Protein AF-0000000065974212 (afdb_homodimer)

Foldseek 3Di:
DPDPPPDLLVLQQAFLFFEEEEAAPQLVPDDLVLNLLLLSLGLEYEYELVHDDLVRVVVVLVSNVVSCVVPVAFYAYEYEYPADFWWWAAEDKAKAAAFDKAKEFCDRYDDRRHTHTVDQLVLVWDDAQWWKAWPLRQWIWGWHDGDSTMTMTGTRHIDIDHGGTTIDTAQTDGPDAPPDPVRLVSCLSNLVVLLSHAEYEHPPDQALVNVVVVVVSCVVSPHPHFYEYEQQHNSCLVCLLRVLVSHQEYEDDLSRNCRHPNPVCSVVSVVSNLQSNLQALHAYEYEDDLQVVLLEPLDGDPVSLVSLQVSVLQVHLYYYYYCNQHRGNHNSSVSVSSSVSSSPHHHDHDHHYDDDDDLLVVLLVQLVVCVVQVAEEEEEEAQCVSVSSNLSRPRSAAYEYEYCDSSSQNNCSSGGRYRYGHDRDDDRVRRQVVRCVVPVDPQYWYFHADDPRDTDIDGDD/DPPPPCPLLVLVQAFLFFEEEEAAPQLVPDDLVLNLLLLSLGLEYEYELVHDDLVRVVVVLVSNVVSCVVVVAFYAYEYEYPADFWWWAAEDKAKAAAFDKAKEFCDRYDDRRHTHTVDQLVLVWDDAQWWKAWPLRQWIWHWHDGDSTMTMTGTRHIDIDHGGTTIDTAQTAGPDAPPDPSRLVSCLSNLVVLLSHAEYEHPPDQALVNVVVVVVSCVVSPHPHFYEYEQQHNSCLVCLLRVLVSHQEYEDDLSRNCRHPNPVCSVVSVVSNLQSNLQALHAYEYEDDLQVVLLEPLDGDPVSLVSLQVSVLQPHLYYYYYCNQHRGNHNSSVSVSSSVSSSPHHHDHDHHYDDDDDLLVVLLVQLVVCVVQVAEEEEEEAQCVSVSSNL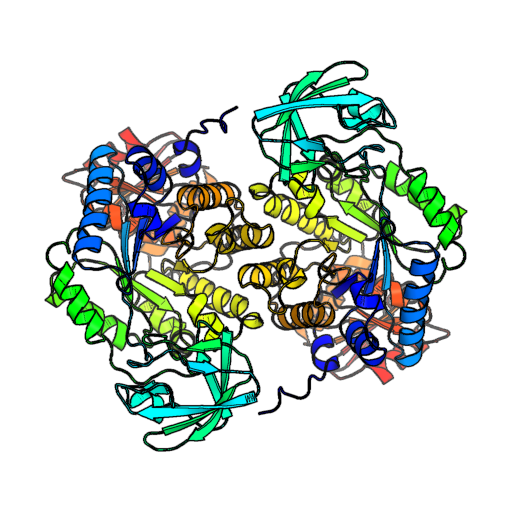SRPRSAAYEYEYCDSSSQNNCSSGGRYRYGHDRDDDRVRRQVVRCVVPVDPQYWYFHADDPRDTDIDGDD

Secondary structure (DSSP, 8-state):
-------HHHHHTT-SSEEEEEESHHHHTS-HHHHHHHHHT-SEEEEETTT--HHHHHHHHHHHHHHHHHHT---EEEEE---S--B--B---EEE-TT-EEEEES-SB-SSSSEE---HHHHHH--TT-EEEETTTTEEEEEEEE-SSEEEEEESS-EEE-TT-BEEETT------SS-HHHHHHHHHHGGGGGG--EEEEPS--SHHHHHHHHHHHHHTT---EEEEEE-SHHHHHTHHHHHHT-SEEEEEHHHHHHHH-TTTHHHHHHHHHHHHHHTT--EEEESSSSGGGGT-SS--HHHHHHHHHHHHTT-SEEEE-HHHHT-S-HHHHHHHHHHHHHTPPP----PPP--SHHHHHHHHHHHHHHHHTPEEEEE-SSSHHHHHHHHT--SS-EEEEES-HHHHHHHTTSTTEEEEE---SSHHHHHHHHHHHH-PSSEEEEEEEETTEEEEEEE-/-------HHHHHTT-SSEEEEEESHHHHTS-HHHHHHHHHT-SEEEEETTT--HHHHHHHHHHHHHHHHHHT---EEEEE---S--B--B---EEE-TT-EEEEES-SB-SSSSEE---HHHHHH--TT-EEEETTTTEEEEEEEE-SSEEEEEESS-EEE-TT-BEEETT------SS-HHHHHHHHHHGGGGGG--EEEEPS--SHHHHHHHHHHHHHTT---EEEEEE-SHHHHHTHHHHHHT-SEEEEEHHHHHHHH-TTTHHHHHHHHHHHHHHTT--EEEESSSSGGGGT-SS--HHHHHHHHHHHHTT-SEEEE-HHHHT-S-HHHHHHHHHHHHHTPPP----PPP--SHHHHHHHHHHHHHHHHTPEEEEE-SSSHHHHHHHTT--SS-EEEEES-HHHHHHHTTSTTEEEEE---SSHHHHHHHHHHHH-PSSEEEEEEEETTEEEEEEE-

Radius of gyration: 29.92 Å; Cα contacts (8 Å, |Δi|>4): 2178; chains: 2; bounding box: 66×83×81 Å

InterPro domains:
  IPR001697 Pyruvate kinase [PR01050] (73-89)
  IPR001697 Pyruvate kinase [PR01050] (197-211)
  IPR001697 Pyruvate kinase [PR01050] (227-253)
  IPR001697 Pyruvate kinase [PR01050] (254-278)
  IPR001697 Pyruvate kinase [PR01050] (279-303)
  IPR001697 Pyruvate kinase [PR01050] (304-322)
  IPR001697 Pyruvate kinase [PR01050] (323-339)
  IPR001697 Pyruvate kinase [PTHR11817] (14-436)
  IPR001697 Pyruvate kinase [TIGR01064] (17-430)
  IPR011037 Pyruvate kinase-like, insert domain superfamily [SSF50800] (84-175)
  IPR015793 Pyruvate kinase, barrel [PF00224] (17-335)
  IPR015795 Pyruvate kinase, C-terminal [PF02887] (363-436)
  IPR015806 Pyruvate kinase, insert domain superfamily [G3DSA:2.40.33.10] (84-177)
  IPR015813 Pyruvate/Phosphoenolpyruvate kinase-like domain superfamily [SSF51621] (14-350)
  IPR036918 Pyruvate kinase, C-terminal domain superfamily [G3DSA:3.40.1380.20] (346-460)
  IPR036918 Pyruvate kinase, C-terminal domain superfamily [SSF52935] (334-438)
  IPR040442 Pyruvate kinase-like domain superfamily [G3DSA:3.20.20.60] (17-340)

Sequence (922 aa):
MSAPRGDHAILRARNLTKRVATLGPSTDVLRPDELIKFLDLVDGVRINLAHASPNEVKFRIEAVRSYEKAKNRPLAVIVDLKGPSIRVGSTSPINVQEGEVVKFKLSDKSDGTYIPVPNKAFFSAVEQNDVILMLDGRLRLKVTNTGSDWIEAVAESSGVITGGKAIVVEGKDYDISTPAEEDVEALKAISPIRDNIDYVAISLAKSCKDVDSVRSLLTELGFQSQVAVKIETKGAVNNLEELVQCSDYVVVARGDLGLHYGLDALPIVQRRIVHTSLKYGKPIAVATQLLDSMQSSPIPTRAEINDVFTTASMGVDSLWLTNETASGKYPLAAVSWLSRILMNVEYQIPQSPLLQNSRDRFAKGLVELAQDLGANILVFSMSGTLARRIAKFRPRGVVYVGTPNVRVARSLSIVWALEPLYIPAENYEEGLEKLISLKGTTPFVATYGIRGGVHSVKVKLMSAPRGDHAILRARNLTKRVATLGPSTDVLRPDELIKFLDLVDGVRINLAHASPNEVKFRIEAVRSYEKAKNRPLAVIVDLKGPSIRVGSTSPINVQEGEVVKFKLSDKSDGTYIPVPNKAFFSAVEQNDVILMLDGRLRLKVTNTGSDWIEAVAESSGVITGGKAIVVEGKDYDISTPAEEDVEALKAISPIRDNIDYVAISLAKSCKDVDSVRSLLTELGFQSQVAVKIETKGAVNNLEELVQCSDYVVVARGDLGLHYGLDALPIVQRRIVHTSLKYGKPIAVATQLLDSMQSSPIPTRAEINDVFTTASMGVDSLWLTNETASGKYPLAAVSWLSRILMNVEYQIPQSPLLQNSRDRFAKGLVELAQDLGANILVFSMSGTLARRIAKFRPRGVVYVGTPNVRVARSLSIVWALEPLYIPAENYEEGLEKLISLKGTTPFVATYGIRGGVHSVKVKL

Solvent-accessible surface area (backbone atoms only — not comparable to full-atom values): 46211 Å² total; per-residue (Å²): 134,74,72,79,85,66,58,58,67,65,55,53,76,68,40,42,50,22,38,29,38,20,56,33,71,44,49,69,71,43,52,72,70,52,43,52,55,44,57,62,56,40,24,25,38,32,37,49,53,75,79,43,54,62,67,54,48,50,53,54,48,50,53,50,51,52,48,26,68,75,67,72,46,58,51,21,31,30,41,33,46,61,40,63,70,52,39,33,21,48,38,51,72,30,82,43,46,56,70,36,78,47,42,38,33,68,26,56,56,34,88,35,84,41,47,17,29,67,49,69,44,56,42,71,62,58,50,70,72,36,40,37,32,25,74,91,52,58,25,35,27,39,27,66,43,72,45,87,54,34,38,34,24,34,22,74,31,50,47,74,46,49,49,63,40,55,58,42,49,52,62,57,71,70,82,61,66,57,67,21,70,69,45,52,52,52,50,60,63,43,38,90,54,28,90,72,36,37,30,39,32,42,35,74,38,52,42,50,67,34,50,50,42,43,52,51,51,36,50,74,60,65,38,79,44,46,44,27,39,29,45,33,42,56,53,16,61,74,37,36,71,59,38,47,69,69,33,67,25,39,30,42,33,45,66,51,33,30,58,45,60,33,63,55,43,34,55,57,54,50,50,50,52,52,47,54,25,32,32,71,46,36,49,32,32,46,30,47,59,50,52,53,61,16,29,82,29,79,62,68,51,68,22,23,45,39,28,48,34,56,54,47,13,49,61,37,11,23,42,38,44,38,60,25,23,16,67,11,76,27,34,61,48,46,44,50,49,52,38,51,29,50,62,54,50,68,75,56,66,86,56,71,40,68,78,83,49,68,68,46,51,51,30,46,50,52,43,52,50,22,59,76,64,68,22,36,40,36,35,28,29,76,77,37,62,63,56,50,53,35,32,43,63,59,50,94,49,55,30,41,32,28,16,56,36,60,69,45,22,13,57,37,19,46,35,36,22,39,46,42,35,74,37,82,50,94,44,65,68,58,27,37,51,51,41,41,72,74,67,60,58,75,29,30,35,35,32,60,49,70,56,94,90,38,74,50,77,48,76,44,116,128,75,69,75,87,73,56,54,66,66,54,52,76,68,43,41,50,21,37,30,38,21,56,33,70,44,50,68,69,45,51,72,70,51,43,52,54,45,57,63,56,39,22,25,37,33,36,51,54,76,79,44,52,62,67,55,48,52,52,53,50,49,53,51,52,52,47,25,66,74,67,72,46,57,52,23,32,30,42,32,46,64,39,65,71,52,41,32,22,46,40,49,72,31,81,43,46,56,70,37,77,46,41,38,35,67,26,57,57,33,89,36,84,41,47,17,29,66,48,69,44,56,42,71,59,59,50,70,72,34,42,38,31,26,75,92,52,58,25,35,28,41,26,69,42,73,46,87,55,34,37,34,23,34,22,73,29,50,47,74,46,47,49,63,42,55,58,42,50,51,63,57,71,72,81,60,65,57,67,21,71,68,46,52,53,52,50,59,63,44,38,89,53,29,90,70,37,36,31,38,33,42,36,74,40,51,43,49,65,36,50,49,42,44,51,50,51,36,50,74,60,65,38,81,44,45,44,28,38,31,44,34,42,56,52,17,61,74,37,35,71,59,38,48,69,69,34,67,25,38,30,41,33,46,67,51,33,30,57,45,59,34,63,55,43,35,56,56,53,52,49,50,53,51,46,53,26,31,35,71,46,37,50,32,30,47,30,48,58,50,52,54,61,16,30,83,31,79,62,68,51,69,21,23,44,39,28,48,34,55,54,46,14,50,61,37,11,24,41,37,43,39,60,26,21,17,66,12,76,26,34,62,47,47,44,49,48,52,37,51,30,49,63,55,50,68,75,57,64,84,55,70,41,68,78,83,50,69,68,45,51,50,31,45,50,52,45,52,50,22,60,77,64,66,22,36,38,36,36,30,29,77,77,38,60,63,56,51,53,36,32,41,65,58,51,93,49,55,29,40,31,29,15,55,36,60,68,45,20,13,55,37,20,45,35,37,21,39,48,42,35,76,37,82,50,93,46,65,67,58,28,36,52,52,41,41,73,74,66,60,57,75,28,29,36,34,32,59,49,69,57,94,91,38,74,49,76,48,77,45,116

Structure (mmCIF, N/CA/C/O backbone):
data_AF-0000000065974212-model_v1
#
loop_
_entity.id
_entity.type
_entity.pdbx_description
1 polymer 'Pyruvate kinase'
#
loop_
_atom_site.group_PDB
_atom_site.id
_atom_site.type_symbol
_atom_site.label_atom_id
_atom_site.label_alt_id
_atom_site.label_comp_id
_atom_site.label_asym_id
_atom_site.label_entity_id
_atom_site.label_seq_id
_atom_site.pdbx_PDB_ins_code
_atom_site.Cartn_x
_atom_site.Cartn_y
_atom_site.Cartn_z
_atom_site.occupancy
_atom_site.B_iso_or_equiv
_atom_site.auth_seq_id
_atom_site.auth_comp_id
_atom_site.auth_asym_id
_atom_site.auth_atom_id
_atom_site.pdbx_PDB_model_num
ATOM 1 N N . MET A 1 1 ? 27.828 8.578 -14.766 1 18.97 1 MET A N 1
ATOM 2 C CA . MET A 1 1 ? 28.25 7.953 -13.516 1 18.97 1 MET A CA 1
ATOM 3 C C . MET A 1 1 ? 27.312 6.801 -13.141 1 18.97 1 MET A C 1
ATOM 5 O O . MET A 1 1 ? 26.109 6.992 -13 1 18.97 1 MET A O 1
ATOM 9 N N . SER A 1 2 ? 27.578 5.648 -13.594 1 21.16 2 SER A N 1
ATOM 10 C CA . SER A 1 2 ? 26.906 4.359 -13.68 1 21.16 2 SER A CA 1
ATOM 11 C C . SER A 1 2 ? 26.312 3.961 -12.336 1 21.16 2 SER A C 1
ATOM 13 O O . SER A 1 2 ? 26.875 4.277 -11.281 1 21.16 2 SER A O 1
ATOM 15 N N . ALA A 1 3 ? 25.047 3.92 -12.141 1 29.45 3 ALA A N 1
ATOM 16 C CA . ALA A 1 3 ? 24.359 3.338 -10.984 1 29.45 3 ALA A CA 1
ATOM 17 C C . ALA A 1 3 ? 25.266 2.34 -10.266 1 29.45 3 ALA A C 1
ATOM 19 O O . ALA A 1 3 ? 25.891 1.484 -10.906 1 29.45 3 ALA A O 1
ATOM 20 N N . PRO A 1 4 ? 25.781 2.734 -9.094 1 30.22 4 PRO A N 1
ATOM 21 C CA . PRO A 1 4 ? 26.719 1.781 -8.5 1 30.22 4 PRO A CA 1
ATOM 22 C C . PRO A 1 4 ? 26.406 0.333 -8.859 1 30.22 4 PRO A C 1
ATOM 24 O O . PRO A 1 4 ? 25.234 -0.009 -9.078 1 30.22 4 PRO A O 1
ATOM 27 N N . ARG A 1 5 ? 27.156 -0.392 -9.562 1 32.81 5 ARG A N 1
ATOM 28 C CA . ARG A 1 5 ? 27.297 -1.816 -9.852 1 32.81 5 ARG A CA 1
ATOM 29 C C . ARG A 1 5 ? 26.953 -2.658 -8.633 1 32.81 5 ARG A C 1
ATOM 31 O O . ARG A 1 5 ? 27.828 -3.037 -7.859 1 32.81 5 ARG A O 1
ATOM 38 N N . GLY A 1 6 ? 25.953 -2.232 -7.727 1 35.97 6 GLY A N 1
ATOM 39 C CA . GLY A 1 6 ? 25.656 -2.955 -6.5 1 35.97 6 GLY A CA 1
ATOM 40 C C . GLY A 1 6 ? 25.422 -4.438 -6.723 1 35.97 6 GLY A C 1
ATOM 41 O O . GLY A 1 6 ? 24.875 -4.836 -7.754 1 35.97 6 GLY A O 1
ATOM 42 N N . ASP A 1 7 ? 26.234 -5.336 -6.191 1 39.09 7 ASP A N 1
ATOM 43 C CA . ASP A 1 7 ? 26.219 -6.793 -6.234 1 39.09 7 ASP A CA 1
ATOM 44 C C . ASP A 1 7 ? 24.781 -7.332 -6.133 1 39.09 7 ASP A C 1
ATOM 46 O O . ASP A 1 7 ? 24.125 -7.156 -5.109 1 39.09 7 ASP A O 1
ATOM 50 N N . HIS A 1 8 ? 24.188 -7.438 -7.219 1 44.78 8 HIS A N 1
ATOM 51 C CA . HIS A 1 8 ? 22.891 -8.086 -7.359 1 44.78 8 HIS A CA 1
ATOM 52 C C . HIS A 1 8 ? 22.75 -9.242 -6.375 1 44.78 8 HIS A C 1
ATOM 54 O O . HIS A 1 8 ? 21.641 -9.531 -5.91 1 44.78 8 HIS A O 1
ATOM 60 N N . ALA A 1 9 ? 23.938 -9.961 -6.211 1 44.06 9 ALA A N 1
ATOM 61 C CA . ALA A 1 9 ? 23.906 -11.094 -5.285 1 44.06 9 ALA A CA 1
ATOM 62 C C . ALA A 1 9 ? 23.562 -10.633 -3.871 1 44.06 9 ALA A C 1
ATOM 64 O O . ALA A 1 9 ? 22.922 -11.352 -3.115 1 44.06 9 ALA A O 1
ATOM 65 N N . ILE A 1 10 ? 24.062 -9.469 -3.531 1 43.34 10 ILE A N 1
ATOM 66 C CA . ILE A 1 10 ? 23.828 -8.938 -2.195 1 43.34 10 ILE A CA 1
ATOM 67 C C . ILE A 1 10 ? 22.344 -8.617 -2.025 1 43.34 10 ILE A C 1
ATOM 69 O O . ILE A 1 10 ? 21.766 -8.883 -0.969 1 43.34 10 ILE A O 1
ATOM 73 N N . LEU A 1 11 ? 21.734 -8.141 -3.125 1 45.69 11 LEU A N 1
ATOM 74 C CA . LEU A 1 11 ? 20.312 -7.777 -3.059 1 45.69 11 LEU A CA 1
ATOM 75 C C . LEU A 1 11 ? 19.453 -9.016 -2.83 1 45.69 11 LEU A C 1
ATOM 77 O O . LEU A 1 11 ? 18.359 -8.906 -2.281 1 45.69 11 LEU A O 1
ATOM 81 N N . ARG A 1 12 ? 19.938 -10.219 -3.234 1 47.72 12 ARG A N 1
ATOM 82 C CA . ARG A 1 12 ? 19.141 -11.445 -3.156 1 47.72 12 ARG A CA 1
ATOM 83 C C . ARG A 1 12 ? 19.203 -12.047 -1.757 1 47.72 12 ARG A C 1
ATOM 85 O O . ARG A 1 12 ? 18.219 -12.617 -1.279 1 47.72 12 ARG A O 1
ATOM 92 N N . ALA A 1 13 ? 20.484 -11.992 -1.069 1 49.81 13 ALA A N 1
ATOM 93 C CA . ALA A 1 13 ? 20.797 -12.867 0.056 1 49.81 13 ALA A CA 1
ATOM 94 C C . ALA A 1 13 ? 19.875 -12.602 1.24 1 49.81 13 ALA A C 1
ATOM 96 O O . ALA A 1 13 ? 19.719 -13.453 2.121 1 49.81 13 ALA A O 1
ATOM 97 N N . ARG A 1 14 ? 18.891 -11.648 1.073 1 64.31 14 ARG A N 1
ATOM 98 C CA . ARG A 1 14 ? 18.266 -11.406 2.369 1 64.31 14 ARG A CA 1
ATOM 99 C C . ARG A 1 14 ? 16.75 -11.273 2.23 1 64.31 14 ARG A C 1
ATOM 101 O O . ARG A 1 14 ? 16.047 -11.039 3.217 1 64.31 14 ARG A O 1
ATOM 108 N N . ASN A 1 15 ? 16.203 -11.859 1.009 1 85.12 15 ASN A N 1
ATOM 109 C CA . ASN A 1 15 ? 14.766 -11.656 0.917 1 85.12 15 ASN A CA 1
ATOM 110 C C . ASN A 1 15 ? 13.992 -12.898 1.354 1 85.12 15 ASN A C 1
ATOM 112 O O . ASN A 1 15 ? 14.125 -13.961 0.745 1 85.12 15 ASN A O 1
ATOM 116 N N . LEU A 1 16 ? 13.273 -12.805 2.35 1 95.19 16 LEU A N 1
ATOM 117 C CA . LEU A 1 16 ? 12.453 -13.906 2.822 1 95.19 16 LEU A CA 1
ATOM 118 C C . LEU A 1 16 ? 11.266 -14.141 1.893 1 95.19 16 LEU A C 1
ATOM 120 O O . LEU A 1 16 ? 10.969 -15.281 1.528 1 95.19 16 LEU A O 1
ATOM 124 N N . THR A 1 17 ? 10.586 -13.062 1.453 1 98 17 THR A N 1
ATOM 125 C CA . THR A 1 17 ? 9.586 -13.141 0.395 1 98 17 THR A CA 1
ATOM 126 C C . THR A 1 17 ? 10.25 -13.289 -0.969 1 98 17 THR A C 1
ATOM 128 O O . THR A 1 17 ? 11.211 -12.586 -1.276 1 98 17 THR A O 1
ATOM 131 N N . LYS A 1 18 ? 9.781 -14.195 -1.736 1 98.44 18 LYS A N 1
ATOM 132 C CA . LYS A 1 18 ? 10.445 -14.539 -2.992 1 98.44 18 LYS A CA 1
ATOM 133 C C . LYS A 1 18 ? 9.891 -13.711 -4.148 1 98.44 18 LYS A C 1
ATOM 135 O O . LYS A 1 18 ? 8.797 -13.156 -4.055 1 98.44 18 LYS A O 1
ATOM 140 N N . ARG A 1 19 ? 10.734 -13.586 -5.211 1 98.25 19 ARG A N 1
ATOM 141 C CA . ARG A 1 19 ? 10.414 -12.773 -6.379 1 98.25 19 ARG A CA 1
ATOM 142 C C . ARG A 1 19 ? 10.109 -13.641 -7.59 1 98.25 19 ARG A C 1
ATOM 144 O O . ARG A 1 19 ? 10.953 -14.438 -8.016 1 98.25 19 ARG A O 1
ATOM 151 N N . VAL A 1 20 ? 8.898 -13.438 -8.164 1 98.88 20 VAL A N 1
ATOM 152 C CA . VAL A 1 20 ? 8.516 -14.117 -9.398 1 98.88 20 VAL A CA 1
ATOM 153 C C . VAL A 1 20 ? 8.219 -13.086 -10.484 1 98.88 20 VAL A C 1
ATOM 155 O O . VAL A 1 20 ? 7.551 -12.086 -10.234 1 98.88 20 VAL A O 1
ATOM 158 N N . ALA A 1 21 ? 8.805 -13.305 -11.703 1 98.81 21 ALA A N 1
ATOM 159 C CA . ALA A 1 21 ? 8.562 -12.398 -12.828 1 98.81 21 ALA A CA 1
ATOM 160 C C . ALA A 1 21 ? 8.008 -13.156 -14.031 1 98.81 21 ALA A C 1
ATOM 162 O O . ALA A 1 21 ? 8.32 -14.328 -14.227 1 98.81 21 ALA A O 1
ATOM 163 N N . THR A 1 22 ? 7.223 -12.5 -14.82 1 98.81 22 THR A N 1
ATOM 164 C CA . THR A 1 22 ? 6.617 -13.125 -15.992 1 98.81 22 THR A CA 1
ATOM 165 C C . THR A 1 22 ? 7.473 -12.883 -17.234 1 98.81 22 THR A C 1
ATOM 167 O O . THR A 1 22 ? 7.852 -11.75 -17.516 1 98.81 22 THR A O 1
ATOM 170 N N . LEU A 1 23 ? 7.816 -13.945 -17.906 1 98.81 23 LEU A N 1
ATOM 171 C CA . LEU A 1 23 ? 8.516 -13.852 -19.172 1 98.81 23 LEU A CA 1
ATOM 172 C C . LEU A 1 23 ? 7.539 -13.609 -20.312 1 98.81 23 LEU A C 1
ATOM 174 O O . LEU A 1 23 ? 6.473 -14.234 -20.375 1 98.81 23 LEU A O 1
ATOM 178 N N . GLY A 1 24 ? 7.852 -12.703 -21.172 1 98.44 24 GLY A N 1
ATOM 179 C CA . GLY A 1 24 ? 7.039 -12.344 -22.328 1 98.44 24 GLY A CA 1
ATOM 180 C C . GLY A 1 24 ? 7.816 -11.578 -23.391 1 98.44 24 GLY A C 1
ATOM 181 O O . GLY A 1 24 ? 9.047 -11.664 -23.453 1 98.44 24 GLY A O 1
ATOM 182 N N . PRO A 1 25 ? 7.113 -10.875 -24.266 1 97.75 25 PRO A N 1
ATOM 183 C CA . PRO A 1 25 ? 7.762 -10.18 -25.391 1 97.75 25 PRO A CA 1
ATOM 184 C C . PRO A 1 25 ? 8.844 -9.211 -24.922 1 97.75 25 PRO A C 1
ATOM 186 O O . PRO A 1 25 ? 9.891 -9.094 -25.562 1 97.75 25 PRO A O 1
ATOM 189 N N . SER A 1 26 ? 8.68 -8.578 -23.812 1 97.69 26 SER A N 1
ATOM 190 C CA . SER A 1 26 ? 9.633 -7.59 -23.328 1 97.69 26 SER A CA 1
ATOM 191 C C . SER A 1 26 ? 10.922 -8.258 -22.844 1 97.69 26 SER A C 1
ATOM 193 O O . SER A 1 26 ? 12 -7.668 -22.922 1 97.69 26 SER A O 1
ATOM 195 N N . THR A 1 27 ? 10.812 -9.453 -22.297 1 98.25 27 THR A N 1
ATOM 196 C CA . THR A 1 27 ? 12.008 -10.148 -21.828 1 98.25 27 THR A CA 1
ATOM 197 C C . THR A 1 27 ? 12.672 -10.914 -22.984 1 98.25 27 THR A C 1
ATOM 199 O O . THR A 1 27 ? 13.867 -11.211 -22.922 1 98.25 27 THR A O 1
ATOM 202 N N . ASP A 1 28 ? 11.891 -11.258 -24.016 1 97.62 28 ASP A N 1
ATOM 203 C CA . ASP A 1 28 ? 12.414 -11.984 -25.172 1 97.62 28 ASP A CA 1
ATOM 204 C C . ASP A 1 28 ? 13.461 -11.156 -25.906 1 97.62 28 ASP A C 1
ATOM 206 O O . ASP A 1 28 ? 14.344 -11.703 -26.562 1 97.62 28 ASP A O 1
ATOM 210 N N . VAL A 1 29 ? 13.344 -9.867 -25.828 1 96.75 29 VAL A N 1
ATOM 211 C CA . VAL A 1 29 ? 14.195 -9.008 -26.656 1 96.75 29 VAL A CA 1
ATOM 212 C C . VAL A 1 29 ? 15.391 -8.523 -25.828 1 96.75 29 VAL A C 1
ATOM 214 O O . VAL A 1 29 ? 16.219 -7.766 -26.328 1 96.75 29 VAL A O 1
ATOM 217 N N . LEU A 1 30 ? 15.484 -8.953 -24.609 1 97 30 LEU A N 1
ATOM 218 C CA . LEU A 1 30 ? 16.641 -8.586 -23.797 1 97 30 LEU A CA 1
ATOM 219 C C . LEU A 1 30 ? 17.922 -9.18 -24.391 1 97 30 LEU A C 1
ATOM 221 O O . LEU A 1 30 ? 17.922 -10.312 -24.875 1 97 30 LEU A O 1
ATOM 225 N N . ARG A 1 31 ? 19.031 -8.359 -24.234 1 96.75 31 ARG A N 1
ATOM 226 C CA . ARG A 1 31 ? 20.344 -8.922 -24.562 1 96.75 31 ARG A CA 1
ATOM 227 C C . ARG A 1 31 ? 20.703 -10.055 -23.609 1 96.75 31 ARG A C 1
ATOM 229 O O . ARG A 1 31 ? 20.203 -10.109 -22.484 1 96.75 31 ARG A O 1
ATOM 236 N N . PRO A 1 32 ? 21.547 -11.016 -24.094 1 96.06 32 PRO A N 1
ATOM 237 C CA . PRO A 1 32 ? 21.891 -12.164 -23.25 1 96.06 32 PRO A CA 1
ATOM 238 C C . PRO A 1 32 ? 22.406 -11.75 -21.875 1 96.06 32 PRO A C 1
ATOM 240 O O . PRO A 1 32 ? 22.016 -12.352 -20.875 1 96.06 32 PRO A O 1
ATOM 243 N N . ASP A 1 33 ? 23.188 -10.742 -21.828 1 96.62 33 ASP A N 1
ATOM 244 C CA . ASP A 1 33 ? 23.719 -10.281 -20.547 1 96.62 33 ASP A CA 1
ATOM 245 C C . ASP A 1 33 ? 22.609 -9.695 -19.688 1 96.62 33 ASP A C 1
ATOM 247 O O . ASP A 1 33 ? 22.625 -9.844 -18.453 1 96.62 33 ASP A O 1
ATOM 251 N N . GLU A 1 34 ? 21.672 -9.062 -20.266 1 97.19 34 GLU A N 1
ATOM 252 C CA . GLU A 1 34 ? 20.531 -8.477 -19.547 1 97.19 34 GLU A CA 1
ATOM 253 C C . GLU A 1 34 ? 19.594 -9.562 -19.031 1 97.19 34 GLU A C 1
ATOM 255 O O . GLU A 1 34 ? 19.047 -9.445 -17.922 1 97.19 34 GLU A O 1
ATOM 260 N N . LEU A 1 35 ? 19.453 -10.539 -19.828 1 97.81 35 LEU A N 1
ATOM 261 C CA . LEU A 1 35 ? 18.609 -11.656 -19.391 1 97.81 35 LEU A CA 1
ATOM 262 C C . LEU A 1 35 ? 19.219 -12.352 -18.172 1 97.81 35 LEU A C 1
ATOM 264 O O . LEU A 1 35 ? 18.5 -12.727 -17.25 1 97.81 35 LEU A O 1
ATOM 268 N N . ILE A 1 36 ? 20.516 -12.516 -18.234 1 97.75 36 ILE A N 1
ATOM 269 C CA . ILE A 1 36 ? 21.203 -13.133 -17.109 1 97.75 36 ILE A CA 1
ATOM 270 C C . ILE A 1 36 ? 21 -12.281 -15.852 1 97.75 36 ILE A C 1
ATOM 272 O O . ILE A 1 36 ? 20.672 -12.797 -14.789 1 97.75 36 ILE A O 1
ATOM 276 N N . LYS A 1 37 ? 21.156 -10.969 -15.992 1 97.12 37 LYS A N 1
ATOM 277 C CA . LYS A 1 37 ? 20.938 -10.047 -14.875 1 97.12 37 LYS A CA 1
ATOM 278 C C . LYS A 1 37 ? 19.5 -10.141 -14.375 1 97.12 37 LYS A C 1
ATOM 280 O O . LYS A 1 37 ? 19.25 -10.117 -13.164 1 97.12 37 LYS A O 1
ATOM 285 N N . PHE A 1 38 ? 18.609 -10.242 -15.305 1 98.06 38 PHE A N 1
ATOM 286 C CA . PHE A 1 38 ? 17.203 -10.375 -15 1 98.06 38 PHE A CA 1
ATOM 287 C C . PHE A 1 38 ? 16.938 -11.625 -14.172 1 98.06 38 PHE A C 1
ATOM 289 O O . PHE A 1 38 ? 16.297 -11.562 -13.117 1 98.06 38 PHE A O 1
ATOM 296 N N . LEU A 1 39 ? 17.469 -12.727 -14.578 1 98.25 39 LEU A N 1
ATOM 297 C CA . LEU A 1 39 ? 17.25 -14.008 -13.914 1 98.25 39 LEU A CA 1
ATOM 298 C C . LEU A 1 39 ? 18 -14.078 -12.594 1 98.25 39 LEU A C 1
ATOM 300 O O . LEU A 1 39 ? 17.578 -14.789 -11.672 1 98.25 39 LEU A O 1
ATOM 304 N N . ASP A 1 40 ? 19.047 -13.258 -12.422 1 97.06 40 ASP A N 1
ATOM 305 C CA . ASP A 1 40 ? 19.766 -13.148 -11.148 1 97.06 40 ASP A CA 1
ATOM 306 C C . ASP A 1 40 ? 18.875 -12.539 -10.07 1 97.06 40 ASP A C 1
ATOM 308 O O . ASP A 1 40 ? 19.078 -12.766 -8.883 1 97.06 40 ASP A O 1
ATOM 312 N N . LEU A 1 41 ? 17.859 -11.828 -10.461 1 97.12 41 LEU A N 1
ATOM 313 C CA . LEU A 1 41 ? 17.109 -11.016 -9.523 1 97.12 41 LEU A CA 1
ATOM 314 C C . LEU A 1 41 ? 15.781 -11.688 -9.164 1 97.12 41 LEU A C 1
ATOM 316 O O . LEU A 1 41 ? 15.023 -11.172 -8.344 1 97.12 41 LEU A O 1
ATOM 320 N N . VAL A 1 42 ? 15.516 -12.859 -9.766 1 97.94 42 VAL A N 1
ATOM 321 C CA . VAL A 1 42 ? 14.242 -13.508 -9.469 1 97.94 42 VAL A CA 1
ATOM 322 C C . VAL A 1 42 ? 14.492 -14.898 -8.891 1 97.94 42 VAL A C 1
ATOM 324 O O . VAL A 1 42 ? 15.602 -15.43 -8.992 1 97.94 42 VAL A O 1
ATOM 327 N N . ASP A 1 43 ? 13.461 -15.453 -8.203 1 98.19 43 ASP A N 1
ATOM 328 C CA . ASP A 1 43 ? 13.516 -16.781 -7.613 1 98.19 43 ASP A CA 1
ATOM 329 C C . ASP A 1 43 ? 12.68 -17.781 -8.422 1 98.19 43 ASP A C 1
ATOM 331 O O . ASP A 1 43 ? 12.805 -18.984 -8.25 1 98.19 43 ASP A O 1
ATOM 335 N N . GLY A 1 44 ? 11.883 -17.281 -9.297 1 98.56 44 GLY A N 1
ATOM 336 C CA . GLY A 1 44 ? 11.055 -18.031 -10.227 1 98.56 44 GLY A CA 1
ATOM 337 C C . GLY A 1 44 ? 10.531 -17.188 -11.375 1 98.56 44 GLY A C 1
ATOM 338 O O . GLY A 1 44 ? 10.617 -15.969 -11.336 1 98.56 44 GLY A O 1
ATOM 339 N N . VAL A 1 45 ? 10.047 -17.906 -12.43 1 98.88 45 VAL A N 1
ATOM 340 C CA . VAL A 1 45 ? 9.492 -17.219 -13.586 1 98.88 45 VAL A CA 1
ATOM 341 C C . VAL A 1 45 ? 8.117 -17.797 -13.922 1 98.88 45 VAL A C 1
ATOM 343 O O . VAL A 1 45 ? 7.832 -18.953 -13.633 1 98.88 45 VAL A O 1
ATOM 346 N N . ARG A 1 46 ? 7.301 -16.891 -14.43 1 98.88 46 ARG A N 1
ATOM 347 C CA . ARG A 1 46 ? 5.953 -17.234 -14.883 1 98.88 46 ARG A CA 1
ATOM 348 C C . ARG A 1 46 ? 5.824 -17.062 -16.391 1 98.88 46 ARG A C 1
ATOM 350 O O . ARG A 1 46 ? 6.387 -16.125 -16.969 1 98.88 46 ARG A O 1
ATOM 357 N N . ILE A 1 47 ? 5.18 -18 -17.031 1 98.81 47 ILE A N 1
ATOM 358 C CA . ILE A 1 47 ? 4.832 -17.906 -18.453 1 98.81 47 ILE A CA 1
ATOM 359 C C . ILE A 1 47 ? 3.318 -18.031 -18.609 1 98.81 47 ILE A C 1
ATOM 361 O O . ILE A 1 47 ? 2.729 -19.047 -18.234 1 98.81 47 ILE A O 1
ATOM 365 N N . ASN A 1 48 ? 2.703 -17.016 -19.156 1 97.31 48 ASN A N 1
ATOM 366 C CA . ASN A 1 48 ? 1.261 -16.984 -19.375 1 97.31 48 ASN A CA 1
ATOM 367 C C . ASN A 1 48 ? 0.857 -17.688 -20.656 1 97.31 48 ASN A C 1
ATOM 369 O O . ASN A 1 48 ? 1.122 -17.188 -21.75 1 97.31 48 ASN A O 1
ATOM 373 N N . LEU A 1 49 ? 0.103 -18.75 -20.578 1 96.81 49 LEU A N 1
ATOM 374 C CA . LEU A 1 49 ? -0.225 -19.578 -21.734 1 96.81 49 LEU A CA 1
ATOM 375 C C . LEU A 1 49 ? -1.329 -18.922 -22.562 1 96.81 49 LEU A C 1
ATOM 377 O O . LEU A 1 49 ? -1.566 -19.328 -23.703 1 96.81 49 LEU A O 1
ATOM 381 N N . ALA A 1 50 ? -1.997 -17.938 -21.969 1 89.81 50 ALA A N 1
ATOM 382 C CA . ALA A 1 50 ? -2.998 -17.203 -22.75 1 89.81 50 ALA A CA 1
ATOM 383 C C . ALA A 1 50 ? -2.34 -16.344 -23.828 1 89.81 50 ALA A C 1
ATOM 385 O O . ALA A 1 50 ? -2.988 -15.953 -24.797 1 89.81 50 ALA A O 1
ATOM 386 N N . HIS A 1 51 ? -1 -16.141 -23.703 1 90.5 51 HIS A N 1
ATOM 387 C CA . HIS A 1 51 ? -0.363 -15.164 -24.578 1 90.5 51 HIS A CA 1
ATOM 388 C C . HIS A 1 51 ? 0.88 -15.742 -25.25 1 90.5 51 HIS A C 1
ATOM 390 O O . HIS A 1 51 ? 1.562 -15.055 -26 1 90.5 51 HIS A O 1
ATOM 396 N N . ALA A 1 52 ? 1.205 -16.969 -24.906 1 95.62 52 ALA A N 1
ATOM 397 C CA . ALA A 1 52 ? 2.432 -17.562 -25.438 1 95.62 52 ALA A CA 1
ATOM 398 C C . ALA A 1 52 ? 2.129 -18.797 -26.266 1 95.62 52 ALA A C 1
ATOM 400 O O . ALA A 1 52 ? 1.369 -19.672 -25.844 1 95.62 52 ALA A O 1
ATOM 401 N N . SER A 1 53 ? 2.736 -18.938 -27.453 1 96 53 SER A N 1
ATOM 402 C CA . SER A 1 53 ? 2.672 -20.156 -28.25 1 96 53 SER A CA 1
ATOM 403 C C . SER A 1 53 ? 3.539 -21.25 -27.625 1 96 53 SER A C 1
ATOM 405 O O . SER A 1 53 ? 4.434 -20.969 -26.828 1 96 53 SER A O 1
ATOM 407 N N . PRO A 1 54 ? 3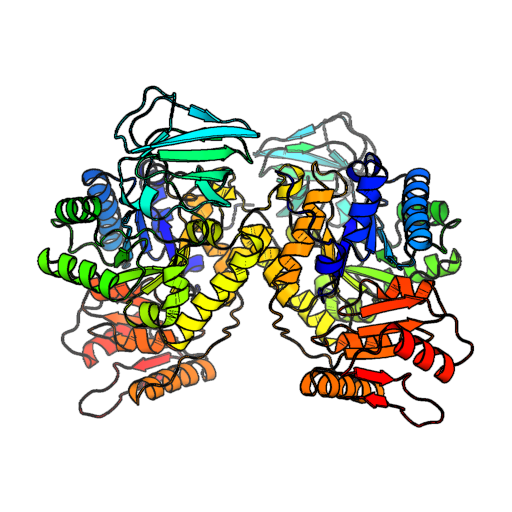.256 -22.516 -28 1 96.75 54 PRO A N 1
ATOM 408 C CA . PRO A 1 54 ? 4.09 -23.609 -27.484 1 96.75 54 PRO A CA 1
ATOM 409 C C . PRO A 1 54 ? 5.574 -23.406 -27.781 1 96.75 54 PRO A C 1
ATOM 411 O O . PRO A 1 54 ? 6.422 -23.703 -26.938 1 96.75 54 PRO A O 1
ATOM 414 N N . ASN A 1 55 ? 5.871 -22.875 -28.922 1 97.5 55 ASN A N 1
ATOM 415 C CA . ASN A 1 55 ? 7.266 -22.625 -29.281 1 97.5 55 ASN A CA 1
ATOM 416 C C . ASN A 1 55 ? 7.879 -21.547 -28.406 1 97.5 55 ASN A C 1
ATOM 418 O O . ASN A 1 55 ? 9.039 -21.656 -28 1 97.5 55 ASN A O 1
ATOM 422 N N . GLU A 1 56 ? 7.137 -20.516 -28.156 1 97.94 56 GLU A N 1
ATOM 423 C CA . GLU A 1 56 ? 7.609 -19.453 -27.281 1 97.94 56 GLU A CA 1
ATOM 424 C C . GLU A 1 56 ? 7.84 -19.984 -25.859 1 97.94 56 GLU A C 1
ATOM 426 O O . GLU A 1 56 ? 8.82 -19.609 -25.203 1 97.94 56 GLU A O 1
ATOM 431 N N . VAL A 1 57 ? 6.941 -20.812 -25.422 1 98.56 57 VAL A N 1
ATOM 432 C CA . VAL A 1 57 ? 7.062 -21.422 -24.094 1 98.56 57 VAL A CA 1
ATOM 433 C C . VAL A 1 57 ? 8.359 -22.219 -24.016 1 98.56 57 VAL A C 1
ATOM 435 O O . VAL A 1 57 ? 9.133 -22.062 -23.062 1 98.56 57 VAL A O 1
ATOM 438 N N . LYS A 1 58 ? 8.578 -23.031 -25 1 98.12 58 LYS A N 1
ATOM 439 C CA . LYS A 1 58 ? 9.789 -23.859 -25.047 1 98.12 58 LYS A CA 1
ATOM 440 C C . LYS A 1 58 ? 11.039 -23 -25.031 1 98.12 58 LYS A C 1
ATOM 442 O O . LYS A 1 58 ? 11.977 -23.266 -24.281 1 98.12 58 LYS A O 1
ATOM 447 N N . PHE A 1 59 ? 10.992 -22 -25.844 1 98.12 59 PHE A N 1
ATOM 448 C CA . PHE A 1 59 ? 12.125 -21.094 -25.953 1 98.12 59 PHE A CA 1
ATOM 449 C C . PHE A 1 59 ? 12.438 -20.453 -24.625 1 98.12 59 PHE A C 1
ATOM 451 O O . PHE A 1 59 ? 13.594 -20.406 -24.188 1 98.12 59 PHE A O 1
ATOM 458 N N . ARG A 1 60 ? 11.5 -20 -23.922 1 98.56 60 ARG A N 1
ATOM 459 C CA . ARG A 1 60 ? 11.656 -19.297 -22.656 1 98.56 60 ARG A CA 1
ATOM 460 C C . ARG A 1 60 ? 12.141 -20.25 -21.562 1 98.56 60 ARG A C 1
ATOM 462 O O . ARG A 1 60 ? 13.008 -19.891 -20.75 1 98.56 60 ARG A O 1
ATOM 469 N N . ILE A 1 61 ? 11.602 -21.438 -21.547 1 98.69 61 ILE A N 1
ATOM 470 C CA . ILE A 1 61 ? 11.992 -22.422 -20.562 1 98.69 61 ILE A CA 1
ATOM 471 C C . ILE A 1 61 ? 13.445 -22.844 -20.781 1 98.69 61 ILE A C 1
ATOM 473 O O . ILE A 1 61 ? 14.211 -22.984 -19.828 1 98.69 61 ILE A O 1
ATOM 477 N N . GLU A 1 62 ? 13.82 -23.047 -22 1 98.12 62 GLU A N 1
ATOM 478 C CA . GLU A 1 62 ? 15.195 -23.422 -22.328 1 98.12 62 GLU A CA 1
ATOM 479 C C . GLU A 1 62 ? 16.172 -22.344 -21.859 1 98.12 62 GLU A C 1
ATOM 481 O O . GLU A 1 62 ? 17.266 -22.672 -21.375 1 98.12 62 GLU A O 1
ATOM 486 N N . ALA A 1 63 ? 15.805 -21.141 -22.031 1 98.12 63 ALA A N 1
ATOM 487 C CA . ALA A 1 63 ? 16.656 -20.031 -21.562 1 98.12 63 ALA A CA 1
ATOM 488 C C . ALA A 1 63 ? 16.859 -20.109 -20.062 1 98.12 63 ALA A C 1
ATOM 490 O O . ALA A 1 63 ? 17.984 -19.938 -19.562 1 98.12 63 ALA A O 1
ATOM 491 N N . VAL A 1 64 ? 15.828 -20.391 -19.312 1 98.62 64 VAL A N 1
ATOM 492 C CA . VAL A 1 64 ? 15.883 -20.469 -17.859 1 98.62 64 VAL A CA 1
ATOM 493 C C . VAL A 1 64 ? 16.766 -21.641 -17.438 1 98.62 64 VAL A C 1
ATOM 495 O O . VAL A 1 64 ? 17.594 -21.516 -16.547 1 98.62 64 VAL A O 1
ATOM 498 N N . ARG A 1 65 ? 16.562 -22.75 -18.109 1 98.5 65 ARG A N 1
ATOM 499 C CA . ARG A 1 65 ? 17.328 -23.938 -17.766 1 98.5 65 ARG A CA 1
ATOM 500 C C . ARG A 1 65 ? 18.797 -23.797 -18.125 1 98.5 65 ARG A C 1
ATOM 502 O O . ARG A 1 65 ? 19.672 -24.297 -17.438 1 98.5 65 ARG A O 1
ATOM 509 N N . SER A 1 66 ? 19.047 -23.141 -19.203 1 97.88 66 SER A N 1
ATOM 510 C CA . SER A 1 66 ? 20.438 -22.828 -19.547 1 97.88 66 SER A CA 1
ATOM 511 C C . SER A 1 66 ? 21.094 -21.969 -18.469 1 97.88 66 SER A C 1
ATOM 513 O O . SER A 1 66 ? 22.234 -22.203 -18.078 1 97.88 66 SER A O 1
ATOM 515 N N . TYR A 1 67 ? 20.406 -21 -18 1 97.62 67 TYR A N 1
ATOM 516 C CA . TYR A 1 67 ? 20.875 -20.172 -16.891 1 97.62 67 TYR A CA 1
ATOM 517 C C . TYR A 1 67 ? 21.141 -21 -15.656 1 97.62 67 TYR A C 1
ATOM 519 O O . TYR A 1 67 ? 22.188 -20.859 -15.016 1 97.62 67 TYR A O 1
ATOM 527 N N . GLU A 1 68 ? 20.141 -21.828 -15.289 1 97.38 68 GLU A N 1
ATOM 528 C CA . GLU A 1 68 ? 20.25 -22.688 -14.109 1 97.38 68 GLU A CA 1
ATOM 529 C C . GLU A 1 68 ? 21.531 -23.531 -14.156 1 97.38 68 GLU A C 1
ATOM 531 O O . GLU A 1 68 ? 22.25 -23.641 -13.156 1 97.38 68 GLU A O 1
ATOM 536 N N . LYS A 1 69 ? 21.812 -24.078 -15.281 1 95.25 69 LYS A N 1
ATOM 537 C CA . LYS A 1 69 ? 23 -24.906 -15.469 1 95.25 69 LYS A CA 1
ATOM 538 C C . LYS A 1 69 ? 24.281 -24.078 -15.32 1 95.25 69 LYS A C 1
ATOM 540 O O . LYS A 1 69 ? 25.234 -24.5 -14.672 1 95.25 69 LYS A O 1
ATOM 545 N N . ALA A 1 70 ? 24.234 -22.938 -15.883 1 96.12 70 ALA A N 1
ATOM 546 C CA . ALA A 1 70 ? 25.422 -22.078 -15.891 1 96.12 70 ALA A CA 1
ATOM 547 C C . ALA A 1 70 ? 25.719 -21.531 -14.492 1 96.12 70 ALA A C 1
ATOM 549 O O . ALA A 1 70 ? 26.875 -21.391 -14.102 1 96.12 70 ALA A O 1
ATOM 550 N N . LYS A 1 71 ? 24.703 -21.25 -13.711 1 95.25 71 LYS A N 1
ATOM 551 C CA . LYS A 1 71 ? 24.875 -20.547 -12.438 1 95.25 71 LYS A CA 1
ATOM 552 C C . LYS A 1 71 ? 24.688 -21.5 -11.258 1 95.25 71 LYS A C 1
ATOM 554 O O . LYS A 1 71 ? 25.016 -21.141 -10.117 1 95.25 71 LYS A O 1
ATOM 559 N N . ASN A 1 72 ? 24.219 -22.688 -11.5 1 93.12 72 ASN A N 1
ATOM 560 C CA . ASN A 1 72 ? 23.906 -23.672 -10.461 1 93.12 72 ASN A CA 1
ATOM 561 C C . ASN A 1 72 ? 22.922 -23.094 -9.438 1 93.12 72 ASN A C 1
ATOM 563 O O . ASN A 1 72 ? 23.156 -23.188 -8.227 1 93.12 72 ASN A O 1
ATOM 567 N N . ARG A 1 73 ? 21.969 -22.422 -9.883 1 95.38 73 ARG A N 1
ATOM 568 C CA . ARG A 1 73 ? 20.922 -21.828 -9.07 1 95.38 73 ARG A CA 1
ATOM 569 C C . ARG A 1 73 ? 19.531 -22.25 -9.562 1 95.38 73 ARG A C 1
ATOM 571 O O . ARG A 1 73 ? 19.109 -21.828 -10.641 1 95.38 73 ARG A O 1
ATOM 578 N N . PRO A 1 74 ? 18.906 -23.047 -8.734 1 97 74 PRO A N 1
ATOM 579 C CA . PRO A 1 74 ? 17.578 -23.484 -9.148 1 97 74 PRO A CA 1
ATOM 580 C C . PRO A 1 74 ? 16.562 -22.344 -9.211 1 97 74 PRO A C 1
ATOM 582 O O . PRO A 1 74 ? 16.562 -21.469 -8.336 1 97 74 PRO A O 1
ATOM 585 N N . LEU A 1 75 ? 15.734 -22.281 -10.281 1 98.12 75 LEU A N 1
ATOM 586 C CA . LEU A 1 75 ? 14.625 -21.359 -10.461 1 98.12 75 LEU A CA 1
ATOM 587 C C . LEU A 1 75 ? 13.328 -22.094 -10.75 1 98.12 75 LEU A C 1
ATOM 589 O O . LEU A 1 75 ? 13.312 -23.047 -11.531 1 98.12 75 LEU A O 1
ATOM 593 N N . ALA A 1 76 ? 12.289 -21.672 -10.109 1 98.81 76 ALA A N 1
ATOM 594 C CA . ALA A 1 76 ? 10.992 -22.281 -10.406 1 98.81 76 ALA A CA 1
ATOM 595 C C . ALA A 1 76 ? 10.422 -21.75 -11.719 1 98.81 76 ALA A C 1
ATOM 597 O O . ALA A 1 76 ? 10.531 -20.547 -12.016 1 98.81 76 ALA A O 1
ATOM 598 N N . VAL A 1 77 ? 9.883 -22.625 -12.516 1 98.94 77 VAL A N 1
ATOM 599 C CA . VAL A 1 77 ? 9.125 -22.25 -13.711 1 98.94 77 VAL A CA 1
ATOM 600 C C . VAL A 1 77 ? 7.641 -22.531 -13.492 1 98.94 77 VAL A C 1
ATOM 602 O O . VAL A 1 77 ? 7.254 -23.672 -13.203 1 98.94 77 VAL A O 1
ATOM 605 N N . ILE A 1 78 ? 6.84 -21.484 -13.656 1 98.94 78 ILE A N 1
ATOM 606 C CA . ILE A 1 78 ? 5.391 -21.562 -13.508 1 98.94 78 ILE A CA 1
ATOM 607 C C . ILE A 1 78 ? 4.723 -21.344 -14.867 1 98.94 78 ILE A C 1
ATOM 609 O O . ILE A 1 78 ? 4.941 -20.312 -15.508 1 98.94 78 ILE A O 1
ATOM 613 N N . VAL A 1 79 ? 3.965 -22.312 -15.328 1 98.81 79 VAL A N 1
ATOM 614 C CA . VAL A 1 79 ? 3.096 -22.047 -16.469 1 98.81 79 VAL A CA 1
ATOM 615 C C . VAL A 1 79 ? 1.682 -21.75 -15.984 1 98.81 79 VAL A C 1
ATOM 617 O O . VAL A 1 79 ? 1.169 -22.406 -15.086 1 98.81 79 VAL A O 1
ATOM 620 N N . ASP A 1 80 ? 1.087 -20.703 -16.5 1 98.31 80 ASP A N 1
ATOM 621 C CA . ASP A 1 80 ? -0.184 -20.156 -16.047 1 98.31 80 ASP A CA 1
ATOM 622 C C . ASP A 1 80 ? -1.285 -20.375 -17.078 1 98.31 80 ASP A C 1
ATOM 624 O O . ASP A 1 80 ? -1.265 -19.781 -18.156 1 98.31 80 ASP A O 1
ATOM 628 N N . LEU A 1 81 ? -2.27 -21.203 -16.703 1 97.69 81 LEU A N 1
ATOM 629 C CA . LEU A 1 81 ? -3.352 -21.562 -17.609 1 97.69 81 LEU A CA 1
ATOM 630 C C . LEU A 1 81 ? -4.336 -20.406 -17.766 1 97.69 81 LEU A C 1
ATOM 632 O O . LEU A 1 81 ? -4.562 -19.641 -16.828 1 97.69 81 LEU A O 1
ATOM 636 N N . LYS A 1 82 ? -4.922 -20.312 -18.906 1 93.88 82 LYS A N 1
ATOM 637 C CA . LYS A 1 82 ? -5.926 -19.297 -19.188 1 93.88 82 LYS A CA 1
ATOM 638 C C . LYS A 1 82 ? -7.203 -19.547 -18.391 1 93.88 82 LYS A C 1
ATOM 640 O O . LYS A 1 82 ? -7.781 -18.609 -17.828 1 93.88 82 LYS A O 1
ATOM 645 N N . GLY A 1 83 ? -7.645 -20.812 -18.328 1 93 83 GLY A N 1
ATOM 646 C CA . GLY A 1 83 ? -8.852 -21.188 -17.609 1 93 83 GLY A CA 1
ATOM 647 C C . GLY A 1 83 ? -10.117 -21.016 -18.438 1 93 83 GLY A C 1
ATOM 648 O O . GLY A 1 83 ? -10.062 -20.547 -19.578 1 93 83 GLY A O 1
ATOM 649 N N . PRO A 1 84 ? -11.227 -21.5 -17.859 1 90.94 84 PRO A N 1
ATOM 650 C CA . PRO A 1 84 ? -12.516 -21.469 -18.562 1 90.94 84 PRO A CA 1
ATOM 651 C C . PRO A 1 84 ? -13.156 -20.078 -18.547 1 90.94 84 PRO A C 1
ATOM 653 O O . PRO A 1 84 ? -14.219 -19.891 -17.953 1 90.94 84 PRO A O 1
ATOM 656 N N . SER A 1 85 ? -12.617 -19.188 -19.328 1 90.06 85 SER A N 1
ATOM 657 C CA . SER A 1 85 ? -13.156 -17.844 -19.391 1 90.06 85 SER A CA 1
ATOM 658 C C . SER A 1 85 ? -14.078 -17.656 -20.594 1 90.06 85 SER A C 1
ATOM 660 O O . SER A 1 85 ? -13.938 -18.375 -21.594 1 90.06 85 SER A O 1
ATOM 662 N N . ILE A 1 86 ? -15.047 -16.781 -20.422 1 92.81 86 ILE A N 1
ATOM 663 C CA . ILE A 1 86 ? -15.93 -16.422 -21.531 1 92.81 86 ILE A CA 1
ATOM 664 C C . ILE A 1 86 ? -15.398 -15.172 -22.234 1 92.81 86 ILE A C 1
ATOM 666 O O . ILE A 1 86 ? -15.086 -14.172 -21.578 1 92.81 86 ILE A O 1
ATOM 670 N N . ARG A 1 87 ? -15.289 -15.266 -23.531 1 93.31 87 ARG A N 1
ATOM 671 C CA . ARG A 1 87 ? -14.695 -14.18 -24.297 1 93.31 87 ARG A CA 1
ATOM 672 C C . ARG A 1 87 ? -15.562 -13.805 -25.484 1 93.31 87 ARG A C 1
ATOM 674 O O . ARG A 1 87 ? -16.391 -14.609 -25.938 1 93.31 87 ARG A O 1
ATOM 681 N N . VAL A 1 88 ? -15.336 -12.648 -25.984 1 95.25 88 VAL A N 1
ATOM 682 C CA . VAL A 1 88 ? -16.047 -12.141 -27.156 1 95.25 88 VAL A CA 1
ATOM 683 C C . VAL A 1 88 ? -15.641 -12.922 -28.406 1 95.25 88 VAL A C 1
ATOM 685 O O . VAL A 1 88 ? -14.461 -13.234 -28.594 1 95.25 88 VAL A O 1
ATOM 688 N N . GLY A 1 89 ? -16.625 -13.266 -29.141 1 95.31 89 GLY A N 1
ATOM 689 C CA . GLY A 1 89 ? -16.359 -13.898 -30.422 1 95.31 89 GLY A CA 1
ATOM 690 C C . GLY A 1 89 ? -15.734 -12.953 -31.438 1 95.31 89 GLY A C 1
ATOM 691 O O . GLY A 1 89 ? -15.312 -11.852 -31.078 1 95.31 89 GLY A O 1
ATOM 692 N N . SER A 1 90 ? -15.633 -13.414 -32.688 1 95.5 90 SER A N 1
ATOM 693 C CA . SER A 1 90 ? -15.008 -12.617 -33.75 1 95.5 90 SER A CA 1
ATOM 694 C C . SER A 1 90 ? -15.906 -11.453 -34.156 1 95.5 90 SER A C 1
ATOM 696 O O . SER A 1 90 ? -17.078 -11.656 -34.5 1 95.5 90 SER A O 1
ATOM 698 N N . THR A 1 91 ? -15.367 -10.297 -34.094 1 95.75 91 THR A N 1
ATOM 699 C CA . THR A 1 91 ? -16.156 -9.133 -34.5 1 95.75 91 THR A CA 1
ATOM 700 C C . THR A 1 91 ? -15.242 -7.969 -34.875 1 95.75 91 THR A C 1
ATOM 702 O O . THR A 1 91 ? -14.078 -7.926 -34.469 1 95.75 91 THR A O 1
ATOM 705 N N . SER A 1 92 ? -15.758 -7.059 -35.781 1 94.19 92 SER A N 1
ATOM 706 C CA . SER A 1 92 ? -15.117 -5.754 -35.906 1 94.19 92 SER A CA 1
ATOM 707 C C . SER A 1 92 ? -15.219 -4.945 -34.625 1 94.19 92 SER A C 1
ATOM 709 O O . SER A 1 92 ? -16.094 -5.195 -33.812 1 94.19 92 SER A O 1
ATOM 711 N N . PRO A 1 93 ? -14.312 -4.043 -34.469 1 94.94 93 PRO A N 1
ATOM 712 C CA . PRO A 1 93 ? -14.352 -3.238 -33.25 1 94.94 93 PRO A CA 1
ATOM 713 C C . PRO A 1 93 ? -15.703 -2.561 -33.031 1 94.94 93 PRO A C 1
ATOM 715 O O . PRO A 1 93 ? -16.297 -2.045 -33.969 1 94.94 93 PRO A O 1
ATOM 718 N N . ILE A 1 94 ? -16.203 -2.682 -31.844 1 95.88 94 ILE A N 1
ATOM 719 C CA . ILE A 1 94 ? -17.469 -2.074 -31.453 1 95.88 94 ILE A CA 1
ATOM 720 C C . ILE A 1 94 ? -17.219 -0.911 -30.5 1 95.88 94 ILE A C 1
ATOM 722 O O . ILE A 1 94 ? -16.766 -1.111 -29.375 1 95.88 94 ILE A O 1
ATOM 726 N N . ASN A 1 95 ? -17.484 0.24 -30.922 1 95.5 95 ASN A N 1
ATOM 727 C CA . ASN A 1 95 ? -17.391 1.414 -30.062 1 95.5 95 ASN A CA 1
ATOM 728 C C . ASN A 1 95 ? -18.641 1.595 -29.219 1 95.5 95 ASN A C 1
ATOM 730 O O . ASN A 1 95 ? -19.75 1.707 -29.734 1 95.5 95 ASN A O 1
ATOM 734 N N . VAL A 1 96 ? -18.469 1.587 -27.953 1 96.25 96 VAL A N 1
ATOM 735 C CA . VAL A 1 96 ? -19.578 1.745 -27.016 1 96.25 96 VAL A CA 1
ATOM 736 C C . VAL A 1 96 ? -19.438 3.064 -26.266 1 96.25 96 VAL A C 1
ATOM 738 O O . VAL A 1 96 ? -18.391 3.342 -25.672 1 96.25 96 VAL A O 1
ATOM 741 N N . GLN A 1 97 ? -20.438 3.867 -26.234 1 94.75 97 GLN A N 1
ATOM 742 C CA . GLN A 1 97 ? -20.469 5.125 -25.5 1 94.75 97 GLN A CA 1
ATOM 743 C C . GLN A 1 97 ? -21.344 5.012 -24.25 1 94.75 97 GLN A C 1
ATOM 745 O O . GLN A 1 97 ? -22.312 4.25 -24.234 1 94.75 97 GLN A O 1
ATOM 750 N N . GLU A 1 98 ? -20.953 5.766 -23.328 1 93.81 98 GLU A N 1
ATOM 751 C CA . GLU A 1 98 ? -21.766 5.805 -22.109 1 93.81 98 GLU A CA 1
ATOM 752 C C . GLU A 1 98 ? -23.219 6.113 -22.438 1 93.81 98 GLU A C 1
ATOM 754 O O . GLU A 1 98 ? -23.516 6.996 -23.25 1 93.81 98 GLU A O 1
ATOM 759 N N . GLY A 1 99 ? -24.094 5.41 -21.812 1 95.81 99 GLY A N 1
ATOM 760 C CA . GLY A 1 99 ? -25.516 5.594 -22.031 1 95.81 99 GLY A CA 1
ATOM 761 C C . GLY A 1 99 ? -26.062 4.777 -23.188 1 95.81 99 GLY A C 1
ATOM 762 O O . GLY A 1 99 ? -27.281 4.609 -23.312 1 95.81 99 GLY A O 1
ATOM 763 N N . GLU A 1 100 ? -25.281 4.211 -24 1 96.31 100 GLU A N 1
ATOM 764 C CA . GLU A 1 100 ? -25.688 3.465 -25.188 1 96.31 100 GLU A CA 1
ATOM 765 C C . GLU A 1 100 ? -26.219 2.082 -24.812 1 96.31 100 GLU A C 1
ATOM 767 O O . GLU A 1 100 ? -25.719 1.46 -23.875 1 96.31 100 GLU A O 1
ATOM 772 N N . VAL A 1 101 ? -27.203 1.603 -25.594 1 97 101 VAL A N 1
ATOM 773 C CA . VAL A 1 101 ? -27.703 0.245 -25.406 1 97 101 VAL A CA 1
ATOM 774 C C . VAL A 1 101 ? -26.875 -0.726 -26.25 1 97 101 VAL A C 1
ATOM 776 O O . VAL A 1 101 ? -26.672 -0.507 -27.453 1 97 101 VAL A O 1
ATOM 779 N N . VAL A 1 102 ? -26.406 -1.729 -25.625 1 96.94 102 VAL A N 1
ATOM 780 C CA . VAL A 1 102 ? -25.609 -2.742 -26.297 1 96.94 102 VAL A CA 1
ATOM 781 C C . VAL A 1 102 ? -26.312 -4.094 -26.219 1 96.94 102 VAL A C 1
ATOM 783 O O . VAL A 1 102 ? -27.031 -4.375 -25.25 1 96.94 102 VAL A O 1
ATOM 786 N N . LYS A 1 103 ? -26.094 -4.895 -27.266 1 97.5 103 LYS A N 1
ATOM 787 C CA . LYS A 1 103 ? -26.734 -6.203 -27.312 1 97.5 103 LYS A CA 1
ATOM 788 C C . LYS A 1 103 ? -25.703 -7.32 -27.422 1 97.5 103 LYS A C 1
ATOM 790 O O . LYS A 1 103 ? -24.781 -7.238 -28.25 1 97.5 103 LYS A O 1
ATOM 795 N N . PHE A 1 104 ? -25.844 -8.328 -26.562 1 98.19 104 PHE A N 1
ATOM 796 C CA . PHE A 1 104 ? -25.094 -9.578 -26.656 1 98.19 104 PHE A CA 1
ATOM 797 C C . PHE A 1 104 ? -25.938 -10.664 -27.312 1 98.19 104 PHE A C 1
ATOM 799 O O . PHE A 1 104 ? -27.141 -10.781 -27.047 1 98.19 104 PHE A O 1
ATOM 806 N N . LYS A 1 105 ? -25.312 -11.445 -28.172 1 97.88 105 LYS A N 1
ATOM 807 C CA . LYS A 1 105 ? -26.016 -12.555 -28.797 1 97.88 105 LYS A CA 1
ATOM 808 C C . LYS A 1 105 ? -25.172 -13.82 -28.812 1 97.88 105 LYS A C 1
ATOM 810 O O . LYS A 1 105 ? -23.938 -13.742 -28.938 1 97.88 105 LYS A O 1
ATOM 815 N N . LEU A 1 106 ? -25.875 -14.938 -28.656 1 97.69 106 LEU A N 1
ATOM 816 C CA . LEU A 1 106 ? -25.188 -16.219 -28.797 1 97.69 106 LEU A CA 1
ATOM 817 C C . LEU A 1 106 ? -24.766 -16.469 -30.25 1 97.69 106 LEU A C 1
ATOM 819 O O . LEU A 1 106 ? -25.578 -16.875 -31.078 1 97.69 106 LEU A O 1
ATOM 823 N N . SER A 1 107 ? -23.547 -16.125 -30.469 1 96.5 107 SER A N 1
ATOM 824 C CA . SER A 1 107 ? -22.984 -16.219 -31.812 1 96.5 107 SER A CA 1
ATOM 825 C C . SER A 1 107 ? -21.453 -16.266 -31.766 1 96.5 107 SER A C 1
ATOM 827 O O . SER A 1 107 ? -20.844 -15.812 -30.797 1 96.5 107 SER A O 1
ATOM 829 N N . ASP A 1 108 ? -20.906 -16.812 -32.781 1 95.56 108 ASP A N 1
ATOM 830 C CA . ASP A 1 108 ? -19.453 -16.891 -32.875 1 95.56 108 ASP A CA 1
ATOM 831 C C . ASP A 1 108 ? -18.891 -15.633 -33.562 1 95.56 108 ASP A C 1
ATOM 833 O O . ASP A 1 108 ? -17.719 -15.312 -33.375 1 95.56 108 ASP A O 1
ATOM 837 N N . LYS A 1 109 ? -19.734 -15 -34.312 1 95.94 109 LYS A N 1
ATOM 838 C CA . LYS A 1 109 ? -19.234 -13.875 -35.094 1 95.94 109 LYS A CA 1
ATOM 839 C C . LYS A 1 109 ? -20.312 -12.789 -35.25 1 95.94 109 LYS A C 1
ATOM 841 O O . LYS A 1 109 ? -21.5 -13.078 -35.156 1 95.94 109 LYS A O 1
ATOM 846 N N . SER A 1 110 ? -19.891 -11.586 -35.312 1 94.62 110 SER A N 1
ATOM 847 C CA . SER A 1 110 ? -20.75 -10.422 -35.531 1 94.62 110 SER A CA 1
ATOM 848 C C . SER A 1 110 ? -20.094 -9.414 -36.469 1 94.62 110 SER A C 1
ATOM 850 O O . SER A 1 110 ? -18.875 -9.477 -36.688 1 94.62 110 SER A O 1
ATOM 852 N N . ASP A 1 111 ? -20.953 -8.578 -37.188 1 90.88 111 ASP A N 1
ATOM 853 C CA . ASP A 1 111 ? -20.438 -7.523 -38.062 1 90.88 111 ASP A CA 1
ATOM 854 C C . ASP A 1 111 ? -20.234 -6.227 -37.281 1 90.88 111 ASP A C 1
ATOM 856 O O . ASP A 1 111 ? -20.047 -5.16 -37.875 1 90.88 111 ASP A O 1
ATOM 860 N N . GLY A 1 112 ? -20.328 -6.285 -36.031 1 92.19 112 GLY A N 1
ATOM 861 C CA . GLY A 1 112 ? -20.125 -5.098 -35.219 1 92.19 112 GLY A CA 1
ATOM 862 C C . GLY A 1 112 ? -21.422 -4.512 -34.688 1 92.19 112 GLY A C 1
ATOM 863 O O . GLY A 1 112 ? -21.406 -3.57 -33.906 1 92.19 112 GLY A O 1
ATOM 864 N N . THR A 1 113 ? -22.516 -5.074 -35.031 1 92.88 113 THR A N 1
ATOM 865 C CA . THR A 1 113 ? -23.812 -4.535 -34.656 1 92.88 113 THR A CA 1
ATOM 866 C C . THR A 1 113 ? -24.219 -5.047 -33.25 1 92.88 113 THR A C 1
ATOM 868 O O . THR A 1 113 ? -25.094 -4.457 -32.594 1 92.88 113 THR A O 1
ATOM 871 N N . TYR A 1 114 ? -23.672 -6.141 -32.906 1 96.25 114 TYR A N 1
ATOM 872 C CA . TYR A 1 114 ? -23.875 -6.719 -31.594 1 96.25 114 TYR A CA 1
ATOM 873 C C . TYR A 1 114 ? -22.625 -7.422 -31.094 1 96.25 114 TYR A C 1
ATOM 875 O O . TYR A 1 114 ? -21.672 -7.621 -31.859 1 96.25 114 TYR A O 1
ATOM 883 N N . ILE A 1 115 ? -22.531 -7.754 -29.828 1 97.75 115 ILE A N 1
ATOM 884 C CA . ILE A 1 115 ? -21.391 -8.453 -29.25 1 97.75 115 ILE A CA 1
ATOM 885 C C . ILE A 1 115 ? -21.609 -9.961 -29.297 1 97.75 115 ILE A C 1
ATOM 887 O O . ILE A 1 115 ? -22.484 -10.484 -28.609 1 97.75 115 ILE A O 1
ATOM 891 N N . PRO A 1 116 ? -20.875 -10.633 -30.125 1 97.75 116 PRO A N 1
ATOM 892 C CA . PRO A 1 116 ? -21.031 -12.086 -30.219 1 97.75 116 PRO A CA 1
ATOM 893 C C . PRO A 1 116 ? -20.391 -12.828 -29.047 1 97.75 116 PRO A C 1
ATOM 895 O O . PRO A 1 116 ? -19.234 -12.586 -28.719 1 97.75 116 PRO A O 1
ATOM 898 N N . VAL A 1 117 ? -21.125 -13.758 -28.422 1 97.56 117 VAL A N 1
ATOM 899 C CA . VAL A 1 117 ? -20.609 -14.578 -27.328 1 97.56 117 VAL A CA 1
ATOM 900 C C . VAL A 1 117 ? -20.875 -16.047 -27.625 1 97.56 117 VAL A C 1
ATOM 902 O O . VAL A 1 117 ? -22 -16.531 -27.453 1 97.56 117 VAL A O 1
ATOM 905 N N . PRO A 1 118 ? -19.828 -16.797 -27.953 1 94.94 118 PRO A N 1
ATOM 906 C CA . PRO A 1 118 ? -20.031 -18.188 -28.359 1 94.94 118 PRO A CA 1
ATOM 907 C C . PRO A 1 118 ? -20.078 -19.141 -27.172 1 94.94 118 PRO A C 1
ATOM 909 O O . PRO A 1 118 ? -19.469 -20.203 -27.203 1 94.94 118 PRO A O 1
ATOM 912 N N . ASN A 1 119 ? -20.797 -18.828 -26.156 1 94.19 119 ASN A N 1
ATOM 913 C CA . ASN A 1 119 ? -20.906 -19.688 -24.984 1 94.19 119 ASN A CA 1
ATOM 914 C C . ASN A 1 119 ? -22.25 -19.5 -24.281 1 94.19 119 ASN A C 1
ATOM 916 O O . ASN A 1 119 ? -22.531 -18.438 -23.734 1 94.19 119 ASN A O 1
ATOM 920 N N . LYS A 1 120 ? -22.969 -20.531 -24.156 1 94.25 120 LYS A N 1
ATOM 921 C CA . LYS A 1 120 ? -24.312 -20.5 -23.594 1 94.25 120 LYS A CA 1
ATOM 922 C C . LYS A 1 120 ? -24.281 -20.203 -22.109 1 94.25 120 LYS A C 1
ATOM 924 O O . LYS A 1 120 ? -25.266 -19.703 -21.547 1 94.25 120 LYS A O 1
ATOM 929 N N . ALA A 1 121 ? -23.219 -20.531 -21.469 1 93.81 121 ALA A N 1
ATOM 930 C CA . ALA A 1 121 ? -23.094 -20.328 -20.016 1 93.81 121 ALA A CA 1
ATOM 931 C C . ALA A 1 121 ? -23.266 -18.859 -19.656 1 93.81 121 ALA A C 1
ATOM 933 O O . ALA A 1 121 ? -23.781 -18.531 -18.594 1 93.81 121 ALA A O 1
ATOM 934 N N . PHE A 1 122 ? -22.906 -18.031 -20.531 1 95.94 122 PHE A N 1
ATOM 935 C CA . PHE A 1 122 ? -23.047 -16.594 -20.328 1 95.94 122 PHE A CA 1
ATOM 936 C C . PHE A 1 122 ? -24.516 -16.203 -20.219 1 95.94 122 PHE A C 1
ATOM 938 O O . PHE A 1 122 ? -24.906 -15.508 -19.281 1 95.94 122 PHE A O 1
ATOM 945 N N . PHE A 1 123 ? -25.219 -16.641 -21.078 1 96.44 123 PHE A N 1
ATOM 946 C CA . PHE A 1 123 ? -26.641 -16.281 -21.156 1 96.44 123 PHE A CA 1
ATOM 947 C C . PHE A 1 123 ? -27.422 -16.922 -20.016 1 96.44 123 PHE A C 1
ATOM 949 O O . PHE A 1 123 ? -28.453 -16.391 -19.594 1 96.44 123 PHE A O 1
ATOM 956 N N . SER A 1 124 ? -26.938 -18.016 -19.516 1 95.19 124 SER A N 1
ATOM 957 C CA . SER A 1 124 ? -27.578 -18.688 -18.391 1 95.19 124 SER A CA 1
ATOM 958 C C . SER A 1 124 ? -27.234 -18 -17.078 1 95.19 124 SER A C 1
ATOM 960 O O . SER A 1 124 ? -28.016 -18.031 -16.125 1 95.19 124 SER A O 1
ATOM 962 N N . ALA A 1 125 ? -26.125 -17.375 -17 1 94.25 125 ALA A N 1
ATOM 963 C CA . ALA A 1 125 ? -25.609 -16.812 -15.75 1 94.25 125 ALA A CA 1
ATOM 964 C C . ALA A 1 125 ? -26.141 -15.398 -15.531 1 94.25 125 ALA A C 1
ATOM 966 O O . ALA A 1 125 ? -26.312 -14.969 -14.383 1 94.25 125 ALA A O 1
ATOM 967 N N . VAL A 1 126 ? -26.453 -14.688 -16.547 1 97 126 VAL A N 1
ATOM 968 C CA . VAL A 1 126 ? -26.766 -13.258 -16.469 1 97 126 VAL A CA 1
ATOM 969 C C . VAL A 1 126 ? -28.25 -13.055 -16.188 1 97 126 VAL A C 1
ATOM 971 O O . VAL A 1 126 ? -29.094 -13.711 -16.797 1 97 126 VAL A O 1
ATOM 974 N N . GLU A 1 127 ? -28.453 -12.258 -15.211 1 96.5 127 GLU A N 1
ATOM 975 C CA . GLU A 1 127 ? -29.812 -11.875 -14.852 1 96.5 127 GLU A CA 1
ATOM 976 C C . GLU A 1 127 ? -30 -10.367 -14.969 1 96.5 127 GLU A C 1
ATOM 978 O O . GLU A 1 127 ? -29.031 -9.617 -15.07 1 96.5 127 GLU A O 1
ATOM 983 N N . GLN A 1 128 ? -31.266 -10.016 -14.898 1 96.75 128 GLN A N 1
ATOM 984 C CA . GLN A 1 128 ? -31.594 -8.594 -14.906 1 96.75 128 GLN A CA 1
ATOM 985 C C . GLN A 1 128 ? -30.953 -7.879 -13.719 1 96.75 128 GLN A C 1
ATOM 987 O O . GLN A 1 128 ? -30.938 -8.406 -12.602 1 96.75 128 GLN A O 1
ATOM 992 N N . ASN A 1 129 ? -30.391 -6.719 -13.992 1 96.31 129 ASN A N 1
ATOM 993 C CA . ASN A 1 129 ? -29.781 -5.824 -13.008 1 96.31 129 ASN A CA 1
ATOM 994 C C . ASN A 1 129 ? -28.344 -6.23 -12.688 1 96.31 129 ASN A C 1
ATOM 996 O O . ASN A 1 129 ? -27.656 -5.543 -11.93 1 96.31 129 ASN A O 1
ATOM 1000 N N . ASP A 1 130 ? -27.922 -7.309 -13.359 1 96.69 130 ASP A N 1
ATOM 1001 C CA . ASP A 1 130 ? -26.5 -7.648 -13.234 1 96.69 130 ASP A CA 1
ATOM 1002 C C . ASP A 1 130 ? -25.625 -6.605 -13.922 1 96.69 130 ASP A C 1
ATOM 1004 O O . ASP A 1 130 ? -26.109 -5.809 -14.727 1 96.69 130 ASP A O 1
ATOM 1008 N N . VAL A 1 131 ? -24.422 -6.586 -13.5 1 96.44 131 VAL A N 1
ATOM 1009 C CA . VAL A 1 131 ? -23.438 -5.73 -14.156 1 96.44 131 VAL A CA 1
ATOM 1010 C C . VAL A 1 131 ? -22.406 -6.59 -14.883 1 96.44 131 VAL A C 1
ATOM 1012 O O . VAL A 1 131 ? -21.797 -7.477 -14.289 1 96.44 131 VAL A O 1
ATOM 1015 N N . ILE A 1 132 ? -22.281 -6.293 -16.172 1 96.75 132 ILE A N 1
ATOM 1016 C CA . ILE A 1 132 ? -21.266 -6.961 -16.969 1 96.75 132 ILE A CA 1
ATOM 1017 C C . ILE A 1 132 ? -20.031 -6.07 -17.094 1 96.75 132 ILE A C 1
ATOM 1019 O O . ILE A 1 132 ? -20.125 -4.883 -17.391 1 96.75 132 ILE A O 1
ATOM 1023 N N . LEU A 1 133 ? -18.859 -6.684 -16.766 1 94.62 133 LEU A N 1
ATOM 1024 C CA . LEU A 1 133 ? -17.594 -5.961 -16.828 1 94.62 133 LEU A CA 1
ATOM 1025 C C . LEU A 1 133 ? -16.734 -6.465 -17.969 1 94.62 133 LEU A C 1
ATOM 1027 O O . LEU A 1 133 ? -16.578 -7.676 -18.156 1 94.62 133 LEU A O 1
ATOM 1031 N N . MET A 1 134 ? -16.234 -5.504 -18.75 1 92.88 134 MET A N 1
ATOM 1032 C CA . MET A 1 134 ? -15.344 -5.816 -19.859 1 92.88 134 MET A CA 1
ATOM 1033 C C . MET A 1 134 ? -14.141 -4.883 -19.859 1 92.88 134 MET A C 1
ATOM 1035 O O . MET A 1 134 ? -14.117 -3.889 -19.125 1 92.88 134 MET A O 1
ATOM 1039 N N . LEU A 1 135 ? -13.109 -5.273 -20.594 1 86.44 135 LEU A N 1
ATOM 1040 C CA . LEU A 1 135 ? -11.898 -4.461 -20.688 1 86.44 135 LEU A CA 1
ATOM 1041 C C . LEU A 1 135 ? -11.305 -4.199 -19.312 1 86.44 135 LEU A C 1
ATOM 1043 O O . LEU A 1 135 ? -11.047 -3.051 -18.953 1 86.44 135 LEU A O 1
ATOM 1047 N N . ASP A 1 136 ? -11.25 -5.293 -18.578 1 77.62 136 ASP A N 1
ATOM 1048 C CA . ASP A 1 136 ? -10.648 -5.281 -17.25 1 77.62 136 ASP A CA 1
ATOM 1049 C C . ASP A 1 136 ? -11.375 -4.309 -16.312 1 77.62 136 ASP A C 1
ATOM 1051 O O . ASP A 1 136 ? -10.742 -3.609 -15.531 1 77.62 136 ASP A O 1
ATOM 1055 N N . GLY A 1 137 ? -12.609 -4.125 -16.578 1 83.06 137 GLY A N 1
ATOM 1056 C CA . GLY A 1 137 ? -13.43 -3.334 -15.68 1 83.06 137 GLY A CA 1
ATOM 1057 C C . GLY A 1 137 ? -13.672 -1.92 -16.172 1 83.06 137 GLY A C 1
ATOM 1058 O O . GLY A 1 137 ? -14.484 -1.187 -15.609 1 83.06 137 GLY A O 1
ATOM 1059 N N . ARG A 1 138 ? -13.016 -1.451 -17.203 1 80.69 138 ARG A N 1
ATOM 1060 C CA . ARG A 1 138 ? -13.141 -0.089 -17.703 1 80.69 138 ARG A CA 1
ATOM 1061 C C . ARG A 1 138 ? -14.5 0.13 -18.359 1 80.69 138 ARG A C 1
ATOM 1063 O O . ARG A 1 138 ? -15.016 1.25 -18.375 1 80.69 138 ARG A O 1
ATOM 1070 N N . LEU A 1 139 ? -15.008 -0.937 -18.922 1 90.31 139 LEU A N 1
ATOM 1071 C CA . LEU A 1 139 ? -16.328 -0.886 -19.516 1 90.31 139 LEU A CA 1
ATOM 1072 C C . LEU A 1 139 ? -17.359 -1.611 -18.641 1 90.31 139 LEU A C 1
ATOM 1074 O O . LEU A 1 139 ? -17.234 -2.816 -18.406 1 90.31 139 LEU A O 1
ATOM 1078 N N . ARG A 1 140 ? -18.281 -0.821 -18.188 1 93.88 140 ARG A N 1
ATOM 1079 C CA . ARG A 1 140 ? -19.328 -1.335 -17.312 1 93.88 140 ARG A CA 1
ATOM 1080 C C . ARG A 1 140 ? -20.688 -1.289 -18 1 93.88 140 ARG A C 1
ATOM 1082 O O . ARG A 1 140 ? -21.109 -0.236 -18.484 1 93.88 140 ARG A O 1
ATOM 1089 N N . LEU A 1 141 ? -21.406 -2.453 -18.031 1 96.69 141 LEU A N 1
ATOM 1090 C CA . LEU A 1 141 ? -22.688 -2.578 -18.703 1 96.69 141 LEU A CA 1
ATOM 1091 C C . LEU A 1 141 ? -23.766 -3.086 -17.75 1 96.69 141 LEU A C 1
ATOM 1093 O O . LEU A 1 141 ? -23.641 -4.191 -17.219 1 96.69 141 LEU A O 1
ATOM 1097 N N . LYS A 1 142 ? -24.781 -2.301 -17.547 1 97.75 142 LYS A N 1
ATOM 1098 C CA . LYS A 1 142 ? -25.891 -2.693 -16.688 1 97.75 142 LYS A CA 1
ATOM 1099 C C . LYS A 1 142 ? -26.969 -3.439 -17.469 1 97.75 142 LYS A C 1
ATOM 1101 O O . LYS A 1 142 ? -27.547 -2.889 -18.406 1 97.75 142 LYS A O 1
ATOM 1106 N N . VAL A 1 143 ? -27.297 -4.641 -17.062 1 98.31 143 VAL A N 1
ATOM 1107 C CA . VAL A 1 143 ? -28.234 -5.504 -17.781 1 98.31 143 VAL A CA 1
ATOM 1108 C C . VAL A 1 143 ? -29.656 -5.023 -17.562 1 98.31 143 VAL A C 1
ATOM 1110 O O . VAL A 1 143 ? -30.094 -4.828 -16.422 1 98.31 143 VAL A O 1
ATOM 1113 N N . THR A 1 144 ? -30.312 -4.875 -18.641 1 98.06 144 THR A N 1
ATOM 1114 C CA . THR A 1 144 ? -31.688 -4.395 -18.562 1 98.06 144 THR A CA 1
ATOM 1115 C C . THR A 1 144 ? -32.656 -5.512 -18.906 1 98.06 144 THR A C 1
ATOM 1117 O O . THR A 1 144 ? -33.75 -5.609 -18.312 1 98.06 144 THR A O 1
ATOM 1120 N N . ASN A 1 145 ? -32.344 -6.25 -19.922 1 97.25 145 ASN A N 1
ATOM 1121 C CA . ASN A 1 145 ? -33.188 -7.348 -20.359 1 97.25 145 ASN A CA 1
ATOM 1122 C C . ASN A 1 145 ? -32.375 -8.578 -20.734 1 97.25 145 ASN A C 1
ATOM 1124 O O . ASN A 1 145 ? -31.25 -8.453 -21.219 1 97.25 145 ASN A O 1
ATOM 1128 N N . THR A 1 146 ? -33.031 -9.75 -20.5 1 97.38 146 THR A N 1
ATOM 1129 C CA . THR A 1 146 ? -32.344 -10.992 -20.828 1 97.38 146 THR A CA 1
ATOM 1130 C C . THR A 1 146 ? -33.281 -11.953 -21.562 1 97.38 146 THR A C 1
ATOM 1132 O O . THR A 1 146 ? -34.5 -11.977 -21.312 1 97.38 146 THR A O 1
ATOM 1135 N N . GLY A 1 147 ? -32.75 -12.68 -22.5 1 95 147 GLY A N 1
ATOM 1136 C CA . GLY A 1 147 ? -33.344 -13.828 -23.156 1 95 147 GLY A CA 1
ATOM 1137 C C . GLY A 1 147 ? -32.5 -15.078 -23.094 1 95 147 GLY A C 1
ATOM 1138 O O . GLY A 1 147 ? -31.469 -15.094 -22.422 1 95 147 GLY A O 1
ATOM 1139 N N . SER A 1 148 ? -33 -16.156 -23.766 1 94.56 148 SER A N 1
ATOM 1140 C CA . SER A 1 148 ? -32.25 -17.422 -23.734 1 94.56 148 SER A CA 1
ATOM 1141 C C . SER A 1 148 ? -30.953 -17.328 -24.516 1 94.56 148 SER A C 1
ATOM 1143 O O . SER A 1 148 ? -29.984 -18.031 -24.203 1 94.56 148 SER A O 1
ATOM 1145 N N . ASP A 1 149 ? -30.953 -16.406 -25.531 1 96.88 149 ASP A N 1
ATOM 1146 C CA . ASP A 1 149 ? -29.766 -16.328 -26.391 1 96.88 149 ASP A CA 1
ATOM 1147 C C . ASP A 1 149 ? -29.406 -14.875 -26.688 1 96.88 149 ASP A C 1
ATOM 1149 O O . ASP A 1 149 ? -28.703 -14.594 -27.672 1 96.88 149 ASP A O 1
ATOM 1153 N N . TRP A 1 150 ? -29.891 -14.047 -25.875 1 97.12 150 TRP A N 1
ATOM 1154 C CA . TRP A 1 150 ? -29.547 -12.641 -26.047 1 97.12 150 TRP A CA 1
ATOM 1155 C C . TRP A 1 150 ? -29.641 -11.891 -24.734 1 97.12 150 TRP A C 1
ATOM 1157 O O . TRP A 1 150 ? -30.359 -12.32 -23.812 1 97.12 150 TRP A O 1
ATOM 1167 N N . ILE A 1 151 ? -28.844 -10.797 -24.578 1 98.19 151 ILE A N 1
ATOM 1168 C CA . ILE A 1 151 ? -28.844 -9.898 -23.422 1 98.19 151 ILE A CA 1
ATOM 1169 C C . ILE A 1 151 ? -28.766 -8.453 -23.891 1 98.19 151 ILE A C 1
ATOM 1171 O O . ILE A 1 151 ? -28.031 -8.141 -24.828 1 98.19 151 ILE A O 1
ATOM 1175 N N . GLU A 1 152 ? -29.578 -7.648 -23.297 1 98.19 152 GLU A N 1
ATOM 1176 C CA . GLU A 1 152 ? -29.484 -6.207 -23.516 1 98.19 152 GLU A CA 1
ATOM 1177 C C . GLU A 1 152 ? -28.984 -5.5 -22.266 1 98.19 152 GLU A C 1
ATOM 1179 O O . GLU A 1 152 ? -29.375 -5.844 -21.141 1 98.19 152 GLU A O 1
ATOM 1184 N N . ALA A 1 153 ? -28.094 -4.609 -22.453 1 98.19 153 ALA A N 1
ATOM 1185 C CA . ALA A 1 153 ? -27.531 -3.861 -21.344 1 98.19 153 ALA A CA 1
ATOM 1186 C C . ALA A 1 153 ? -27.281 -2.404 -21.719 1 98.19 153 ALA A C 1
ATOM 1188 O O . ALA A 1 153 ? -27.203 -2.072 -22.906 1 98.19 153 ALA A O 1
ATOM 1189 N N . VAL A 1 154 ? -27.219 -1.546 -20.781 1 98.06 154 VAL A N 1
ATOM 1190 C CA . VAL A 1 154 ? -26.906 -0.133 -20.984 1 98.06 154 VAL A CA 1
ATOM 1191 C C . VAL A 1 154 ? -25.5 0.163 -20.469 1 98.06 154 VAL A C 1
ATOM 1193 O O . VAL A 1 154 ? -25.125 -0.259 -19.375 1 98.06 154 VAL A O 1
ATOM 1196 N N . ALA A 1 155 ? -24.75 0.908 -21.281 1 96.94 155 ALA A N 1
ATOM 1197 C CA . ALA A 1 155 ? -23.375 1.211 -20.922 1 96.94 155 ALA A CA 1
ATOM 1198 C C . ALA A 1 155 ? -23.297 2.322 -19.891 1 96.94 155 ALA A C 1
ATOM 1200 O O . ALA A 1 155 ? -23.891 3.389 -20.062 1 96.94 155 ALA A O 1
ATOM 1201 N N . GLU A 1 156 ? -22.531 2.053 -18.844 1 93.81 156 GLU A N 1
ATOM 1202 C CA . GLU A 1 156 ? -22.297 3.057 -17.812 1 93.81 156 GLU A CA 1
ATOM 1203 C C . GLU A 1 156 ? -20.969 3.777 -18.031 1 93.81 156 GLU A C 1
ATOM 1205 O O . GLU A 1 156 ? -20.688 4.793 -17.391 1 93.81 156 GLU A O 1
ATOM 1210 N N . SER A 1 157 ? -20.109 3.258 -18.844 1 89.5 157 SER A N 1
ATOM 1211 C CA . SER A 1 157 ? -18.844 3.844 -19.281 1 89.5 157 SER A CA 1
ATOM 1212 C C . SER A 1 157 ? -18.562 3.553 -20.75 1 89.5 157 SER A C 1
ATOM 1214 O O . SER A 1 157 ? -19.297 2.797 -21.391 1 89.5 157 SER A O 1
ATOM 1216 N N . SER A 1 158 ? -17.531 4.254 -21.281 1 91.5 158 SER A N 1
ATOM 1217 C CA . SER A 1 158 ? -17.234 4.105 -22.703 1 91.5 158 SER A CA 1
ATOM 1218 C C . SER A 1 158 ? -16.031 3.186 -22.906 1 91.5 158 SER A C 1
ATOM 1220 O O . SER A 1 158 ? -15.234 2.967 -22 1 91.5 158 SER A O 1
ATOM 1222 N N . GLY A 1 159 ? -15.992 2.564 -24.109 1 91.88 159 GLY A N 1
ATOM 1223 C CA . GLY A 1 159 ? -14.867 1.709 -24.469 1 91.88 159 GLY A CA 1
ATOM 1224 C C . GLY A 1 159 ? -15.016 1.071 -25.844 1 91.88 159 GLY A C 1
ATOM 1225 O O . GLY A 1 159 ? -16.047 1.221 -26.484 1 91.88 159 GLY A O 1
ATOM 1226 N N . VAL A 1 160 ? -13.969 0.457 -26.297 1 93.88 160 VAL A N 1
ATOM 1227 C CA . VAL A 1 160 ? -13.961 -0.237 -27.578 1 93.88 160 VAL A CA 1
ATOM 1228 C C . VAL A 1 160 ? -13.82 -1.741 -27.359 1 93.88 160 VAL A C 1
ATOM 1230 O O . VAL A 1 160 ? -12.836 -2.199 -26.766 1 93.88 160 VAL A O 1
ATOM 1233 N N . ILE A 1 161 ? -14.773 -2.482 -27.844 1 94.62 161 ILE A N 1
ATOM 1234 C CA . ILE A 1 161 ? -14.781 -3.934 -27.688 1 94.62 161 ILE A CA 1
ATOM 1235 C C . ILE A 1 161 ? -14.211 -4.594 -28.938 1 94.62 161 ILE A C 1
ATOM 1237 O O . ILE A 1 161 ? -14.625 -4.273 -30.062 1 94.62 161 ILE A O 1
ATOM 1241 N N . THR A 1 162 ? -13.25 -5.406 -28.75 1 92.19 162 THR A N 1
ATOM 1242 C CA . THR A 1 162 ? -12.711 -6.203 -29.844 1 92.19 162 THR A CA 1
ATOM 1243 C C . THR A 1 162 ? -12.859 -7.695 -29.547 1 92.19 162 THR A C 1
ATOM 1245 O O . THR A 1 162 ? -13.195 -8.078 -28.422 1 92.19 162 THR A O 1
ATOM 1248 N N . GLY A 1 163 ? -12.648 -8.492 -30.578 1 90.94 163 GLY A N 1
ATOM 1249 C CA . GLY A 1 163 ? -12.695 -9.93 -30.391 1 90.94 163 GLY A CA 1
ATOM 1250 C C . GLY A 1 163 ? -11.688 -10.438 -29.375 1 90.94 163 GLY A C 1
ATOM 1251 O O . GLY A 1 163 ? -10.586 -9.898 -29.266 1 90.94 163 GLY A O 1
ATOM 1252 N N . GLY A 1 164 ? -12.188 -11.484 -28.609 1 88.12 164 GLY A N 1
ATOM 1253 C CA . GLY A 1 164 ? -11.258 -12.148 -27.703 1 88.12 164 GLY A CA 1
ATOM 1254 C C . GLY A 1 164 ? -11.219 -11.531 -26.312 1 88.12 164 GLY A C 1
ATOM 1255 O O . GLY A 1 164 ? -10.586 -12.078 -25.406 1 88.12 164 GLY A O 1
ATOM 1256 N N . LYS A 1 165 ? -11.93 -10.492 -26.109 1 88.81 165 LYS A N 1
ATOM 1257 C CA . LYS A 1 165 ? -11.93 -9.836 -24.812 1 88.81 165 LYS A CA 1
ATOM 1258 C C . LYS A 1 165 ? -12.766 -10.617 -23.797 1 88.81 165 LYS A C 1
ATOM 1260 O O . LYS A 1 165 ? -13.82 -11.164 -24.156 1 88.81 165 LYS A O 1
ATOM 1265 N N . ALA A 1 166 ? -12.25 -10.633 -22.609 1 89.94 166 ALA A N 1
ATOM 1266 C CA . ALA A 1 166 ? -12.93 -11.375 -21.547 1 89.94 166 ALA A CA 1
ATOM 1267 C C . ALA A 1 166 ? -14.219 -10.664 -21.125 1 89.94 166 ALA A C 1
ATOM 1269 O O . ALA A 1 166 ? -14.289 -9.438 -21.125 1 89.94 166 ALA A O 1
ATOM 1270 N N . ILE A 1 167 ? -15.266 -11.445 -20.812 1 94.69 167 ILE A N 1
ATOM 1271 C CA . ILE A 1 167 ? -16.547 -10.969 -20.297 1 94.69 167 ILE A CA 1
ATOM 1272 C C . ILE A 1 167 ? -16.766 -11.477 -18.875 1 94.69 167 ILE A C 1
ATOM 1274 O O . ILE A 1 167 ? -16.75 -12.68 -18.641 1 94.69 167 ILE A O 1
ATOM 1278 N N . VAL A 1 168 ? -16.938 -10.562 -17.969 1 94.31 168 VAL A N 1
ATOM 1279 C CA . VAL A 1 168 ? -17.094 -10.938 -16.562 1 94.31 168 VAL A CA 1
ATOM 1280 C C . VAL A 1 168 ? -18.438 -10.398 -16.031 1 94.31 168 VAL A C 1
ATOM 1282 O O . VAL A 1 168 ? -18.812 -9.266 -16.328 1 94.31 168 VAL A O 1
ATOM 1285 N N . VAL A 1 169 ? -19.25 -11.258 -15.398 1 95.19 169 VAL A N 1
ATOM 1286 C CA . VAL A 1 169 ? -20.422 -10.805 -14.664 1 95.19 169 VAL A CA 1
ATOM 1287 C C . VAL A 1 169 ? -20.062 -10.578 -13.203 1 95.19 169 VAL A C 1
ATOM 1289 O O . VAL A 1 169 ? -19.656 -11.508 -12.5 1 95.19 169 VAL A O 1
ATOM 1292 N N . GLU A 1 170 ? -20.203 -9.352 -12.734 1 93.19 170 GLU A N 1
ATOM 1293 C CA . GLU A 1 170 ? -19.797 -8.969 -11.391 1 93.19 170 GLU A CA 1
ATOM 1294 C C . GLU A 1 170 ? -20.484 -9.828 -10.336 1 93.19 170 GLU A C 1
ATOM 1296 O O . GLU A 1 170 ? -21.719 -9.914 -10.312 1 93.19 170 GLU A O 1
ATOM 1301 N N . GLY A 1 171 ? -19.75 -10.492 -9.555 1 90.62 171 GLY A N 1
ATOM 1302 C CA . GLY A 1 171 ? -20.266 -11.219 -8.406 1 90.62 171 GLY A CA 1
ATOM 1303 C C . GLY A 1 171 ? -20.75 -12.609 -8.75 1 90.62 171 GLY A C 1
ATOM 1304 O O . GLY A 1 171 ? -21.281 -13.312 -7.891 1 90.62 171 GLY A O 1
ATOM 1305 N N . LYS A 1 172 ? -20.562 -12.992 -10.023 1 91.56 172 LYS A N 1
ATOM 1306 C CA . LYS A 1 172 ? -21.062 -14.297 -10.43 1 91.56 172 LYS A CA 1
ATOM 1307 C C . LYS A 1 172 ? -19.984 -15.133 -11.102 1 91.56 172 LYS A C 1
ATOM 1309 O O . LYS A 1 172 ? -19 -14.578 -11.602 1 91.56 172 LYS A O 1
ATOM 1314 N N . ASP A 1 173 ? -20.234 -16.438 -10.992 1 90.94 173 ASP A N 1
ATOM 1315 C CA . ASP A 1 173 ? -19.375 -17.391 -11.672 1 90.94 173 ASP A CA 1
ATOM 1316 C C . ASP A 1 173 ? -20.094 -18.078 -12.828 1 90.94 173 ASP A C 1
ATOM 1318 O O . ASP A 1 173 ? -21.312 -18.266 -12.773 1 90.94 173 ASP A O 1
ATOM 1322 N N . TYR A 1 174 ? -19.328 -18.391 -13.852 1 90.94 174 TYR A N 1
ATOM 1323 C CA . TYR A 1 174 ? -19.891 -19.188 -14.938 1 90.94 174 TYR A CA 1
ATOM 1324 C C . TYR A 1 174 ? -19.844 -20.672 -14.602 1 90.94 174 TYR A C 1
ATOM 1326 O O . TYR A 1 174 ? -18.891 -21.141 -13.984 1 90.94 174 TYR A O 1
ATOM 1334 N N . ASP A 1 175 ? -20.875 -21.312 -15.039 1 88.69 175 ASP A N 1
ATOM 1335 C CA . ASP A 1 175 ? -20.875 -22.766 -14.898 1 88.69 175 ASP A CA 1
ATOM 1336 C C . ASP A 1 175 ? -20.203 -23.422 -16.094 1 88.69 175 ASP A C 1
ATOM 1338 O O . ASP A 1 175 ? -20.875 -23.922 -17 1 88.69 175 ASP A O 1
ATOM 1342 N N . ILE A 1 176 ? -18.969 -23.391 -16.109 1 88.12 176 ILE A N 1
ATOM 1343 C CA . ILE A 1 176 ? -18.156 -24 -17.156 1 88.12 176 ILE A CA 1
ATOM 1344 C C . ILE A 1 176 ? -17.234 -25.047 -16.562 1 88.12 176 ILE A C 1
ATOM 1346 O O . ILE A 1 176 ? -16.688 -24.859 -15.461 1 88.12 176 ILE A O 1
ATOM 1350 N N . SER A 1 177 ? -17.094 -26.078 -17.266 1 85 177 SER A N 1
ATOM 1351 C CA . SER A 1 177 ? -16.281 -27.203 -16.797 1 85 177 SER A CA 1
ATOM 1352 C C . SER A 1 177 ? -14.805 -26.844 -16.766 1 85 177 SER A C 1
ATOM 1354 O O . SER A 1 177 ? -14.328 -26.062 -17.594 1 85 177 SER A O 1
ATOM 1356 N N . THR A 1 178 ? -14.094 -27.375 -15.805 1 89.38 178 THR A N 1
ATOM 1357 C CA . THR A 1 178 ? -12.648 -27.312 -15.672 1 89.38 178 THR A CA 1
ATOM 1358 C C . THR A 1 178 ? -12.031 -28.703 -15.773 1 89.38 178 THR A C 1
ATOM 1360 O O . THR A 1 178 ? -12.531 -29.656 -15.18 1 89.38 178 THR A O 1
ATOM 1363 N N . PRO A 1 179 ? -11.023 -28.875 -16.625 1 93.75 179 PRO A N 1
ATOM 1364 C CA . PRO A 1 179 ? -10.266 -27.891 -17.391 1 93.75 179 PRO A CA 1
ATOM 1365 C C . PRO A 1 179 ? -10.953 -27.5 -18.688 1 93.75 179 PRO A C 1
ATOM 1367 O O . PRO A 1 179 ? -11.664 -28.312 -19.297 1 93.75 179 PRO A O 1
ATOM 1370 N N . ALA A 1 180 ? -10.703 -26.297 -19.109 1 92.31 180 ALA A N 1
ATOM 1371 C CA . ALA A 1 180 ? -11.172 -25.844 -20.406 1 92.31 180 ALA A CA 1
ATOM 1372 C C . ALA A 1 180 ? -10.469 -26.594 -21.547 1 92.31 180 ALA A C 1
ATOM 1374 O O . ALA A 1 180 ? -9.328 -27.047 -21.391 1 92.31 180 ALA A O 1
ATOM 1375 N N . GLU A 1 181 ? -11.156 -26.688 -22.656 1 91.81 181 GLU A N 1
ATOM 1376 C CA . GLU A 1 181 ? -10.586 -27.375 -23.828 1 91.81 181 GLU A CA 1
ATOM 1377 C C . GLU A 1 181 ? -9.273 -26.719 -24.25 1 91.81 181 GLU A C 1
ATOM 1379 O O . GLU A 1 181 ? -8.32 -27.406 -24.609 1 91.81 181 GLU A O 1
ATOM 1384 N N . GLU A 1 182 ? -9.266 -25.453 -24.188 1 91.38 182 GLU A N 1
ATOM 1385 C CA . GLU A 1 182 ? -8.055 -24.734 -24.562 1 91.38 182 GLU A CA 1
ATOM 1386 C C . GLU A 1 182 ? -6.902 -25.062 -23.609 1 91.38 182 GLU A C 1
ATOM 1388 O O . GLU A 1 182 ? -5.746 -25.109 -24.031 1 91.38 182 GLU A O 1
ATOM 1393 N N . ASP A 1 183 ? -7.156 -25.281 -22.391 1 95.94 183 ASP A N 1
ATOM 1394 C CA . ASP A 1 183 ? -6.137 -25.656 -21.406 1 95.94 183 ASP A CA 1
ATOM 1395 C C . ASP A 1 183 ? -5.59 -27.047 -21.672 1 95.94 183 ASP A C 1
ATOM 1397 O O . ASP A 1 183 ? -4.387 -27.281 -21.562 1 95.94 183 ASP A O 1
ATOM 1401 N N . VAL A 1 184 ? -6.496 -27.922 -22.016 1 96.94 184 VAL A N 1
ATOM 1402 C CA . VAL A 1 184 ? -6.098 -29.297 -22.328 1 96.94 184 VAL A CA 1
ATOM 1403 C C . VAL A 1 184 ? -5.137 -29.281 -23.516 1 96.94 184 VAL A C 1
ATOM 1405 O O . VAL A 1 184 ? -4.074 -29.906 -23.469 1 96.94 184 VAL A O 1
ATOM 1408 N N . GLU A 1 185 ? -5.52 -28.562 -24.516 1 96.69 185 GLU A N 1
ATOM 1409 C CA . GLU A 1 185 ? -4.691 -28.484 -25.719 1 96.69 185 GLU A CA 1
ATOM 1410 C C . GLU A 1 185 ? -3.344 -27.844 -25.422 1 96.69 185 GLU A C 1
ATOM 1412 O O . GLU A 1 185 ? -2.311 -28.297 -25.922 1 96.69 185 GLU A O 1
ATOM 1417 N N . ALA A 1 186 ? -3.336 -26.844 -24.656 1 96.94 186 ALA A N 1
ATOM 1418 C CA . ALA A 1 186 ? -2.1 -26.141 -24.312 1 96.94 186 ALA A CA 1
ATOM 1419 C C . ALA A 1 186 ? -1.154 -27.062 -23.531 1 96.94 186 ALA A C 1
ATOM 1421 O O . ALA A 1 186 ? 0.044 -27.109 -23.828 1 96.94 186 ALA A O 1
ATOM 1422 N N . LEU A 1 187 ? -1.683 -27.781 -22.609 1 98.25 187 LEU A N 1
ATOM 1423 C CA . LEU A 1 187 ? -0.873 -28.688 -21.797 1 98.25 187 LEU A CA 1
ATOM 1424 C C . LEU A 1 187 ? -0.325 -29.828 -22.641 1 98.25 187 LEU A C 1
ATOM 1426 O O . LEU A 1 187 ? 0.829 -30.234 -22.484 1 98.25 187 LEU A O 1
ATOM 1430 N N . LYS A 1 188 ? -1.152 -30.328 -23.531 1 98.19 188 LYS A N 1
ATOM 1431 C CA . LYS A 1 188 ? -0.686 -31.375 -24.438 1 98.19 188 LYS A CA 1
ATOM 1432 C C . LYS A 1 188 ? 0.479 -30.875 -25.297 1 98.19 188 LYS A C 1
ATOM 1434 O O . LYS A 1 188 ? 1.471 -31.578 -25.469 1 98.19 188 LYS A O 1
ATOM 1439 N N . ALA A 1 189 ? 0.338 -29.703 -25.703 1 98.19 189 ALA A N 1
ATOM 1440 C CA . ALA A 1 189 ? 1.336 -29.125 -26.594 1 98.19 189 ALA A CA 1
ATOM 1441 C C . ALA A 1 189 ? 2.676 -28.953 -25.891 1 98.19 189 ALA A C 1
ATOM 1443 O O . ALA A 1 189 ? 3.734 -29.062 -26.516 1 98.19 189 ALA A O 1
ATOM 1444 N N . ILE A 1 190 ? 2.68 -28.734 -24.594 1 98.12 190 ILE A N 1
ATOM 1445 C CA . ILE A 1 190 ? 3.941 -28.453 -23.922 1 98.12 190 ILE A CA 1
ATOM 1446 C C . ILE A 1 190 ? 4.371 -29.672 -23.109 1 98.12 190 ILE A C 1
ATOM 1448 O O . ILE A 1 190 ? 5.391 -29.641 -22.406 1 98.12 190 ILE A O 1
ATOM 1452 N N . SER A 1 191 ? 3.689 -30.781 -23.219 1 97.81 191 SER A N 1
ATOM 1453 C CA . SER A 1 191 ? 3.955 -31.984 -22.453 1 97.81 191 SER A CA 1
ATOM 1454 C C . SER A 1 191 ? 5.348 -32.531 -22.734 1 97.81 191 SER A C 1
ATOM 1456 O O . SER A 1 191 ? 5.961 -33.156 -21.875 1 97.81 191 SER A O 1
ATOM 1458 N N . PRO A 1 192 ? 5.93 -32.281 -23.953 1 97.31 192 PRO A N 1
ATOM 1459 C CA . PRO A 1 192 ? 7.277 -32.812 -24.203 1 97.31 192 PRO A CA 1
ATOM 1460 C C . PRO A 1 192 ? 8.336 -32.156 -23.312 1 97.31 192 PRO A C 1
ATOM 1462 O O . PRO A 1 192 ? 9.422 -32.719 -23.141 1 97.31 192 PRO A O 1
ATOM 1465 N N . ILE A 1 193 ? 8.07 -31.016 -22.766 1 97.38 193 ILE A N 1
ATOM 1466 C CA . ILE A 1 193 ? 9.047 -30.344 -21.922 1 97.38 193 ILE A CA 1
ATOM 1467 C C . ILE A 1 193 ? 8.539 -30.297 -20.484 1 97.38 193 ILE A C 1
ATOM 1469 O O . ILE A 1 193 ? 8.969 -29.469 -19.688 1 97.38 193 ILE A O 1
ATOM 1473 N N . ARG A 1 194 ? 7.664 -31.203 -20.109 1 97.69 194 ARG A N 1
ATOM 1474 C CA . ARG A 1 194 ? 6.957 -31.234 -18.828 1 97.69 194 ARG A CA 1
ATOM 1475 C C . ARG A 1 194 ? 7.934 -31.328 -17.656 1 97.69 194 ARG A C 1
ATOM 1477 O O . ARG A 1 194 ? 7.68 -30.781 -16.594 1 97.69 194 ARG A O 1
ATOM 1484 N N . ASP A 1 195 ? 9.094 -31.891 -17.844 1 97.19 195 ASP A N 1
ATOM 1485 C CA . ASP A 1 195 ? 10.062 -32.125 -16.781 1 97.19 195 ASP A CA 1
ATOM 1486 C C . ASP A 1 195 ? 10.734 -30.812 -16.359 1 97.19 195 ASP A C 1
ATOM 1488 O O . ASP A 1 195 ? 11.383 -30.75 -15.32 1 97.19 195 ASP A O 1
ATOM 1492 N N . ASN A 1 196 ? 10.531 -29.781 -17.156 1 98.25 196 ASN A N 1
ATOM 1493 C CA . ASN A 1 196 ? 11.156 -28.484 -16.906 1 98.25 196 ASN A CA 1
ATOM 1494 C C . ASN A 1 196 ? 10.141 -27.484 -16.344 1 98.25 196 ASN A C 1
ATOM 1496 O O . ASN A 1 196 ? 10.438 -26.281 -16.234 1 98.25 196 ASN A O 1
ATOM 1500 N N . ILE A 1 197 ? 8.953 -27.969 -16.031 1 98.75 197 ILE A N 1
ATOM 1501 C CA . ILE A 1 197 ? 7.879 -27.156 -15.477 1 98.75 197 ILE A CA 1
ATOM 1502 C C . ILE A 1 197 ? 7.617 -27.547 -14.031 1 98.75 197 ILE A C 1
ATOM 1504 O O . ILE A 1 197 ? 7.297 -28.703 -13.742 1 98.75 197 ILE A O 1
ATOM 1508 N N . ASP A 1 198 ? 7.711 -26.625 -13.133 1 98.81 198 ASP A N 1
ATOM 1509 C CA . ASP A 1 198 ? 7.676 -26.953 -11.719 1 98.81 198 ASP A CA 1
ATOM 1510 C C . ASP A 1 198 ? 6.285 -26.719 -11.133 1 98.81 198 ASP A C 1
ATOM 1512 O O . ASP A 1 198 ? 5.867 -27.406 -10.203 1 98.81 198 ASP A O 1
ATOM 1516 N N . TYR A 1 199 ? 5.578 -25.672 -11.633 1 98.88 199 TYR A N 1
ATOM 1517 C CA . TYR A 1 199 ? 4.23 -25.328 -11.188 1 98.88 199 TYR A CA 1
ATOM 1518 C C . TYR A 1 199 ? 3.309 -25.109 -12.383 1 98.88 199 TYR A C 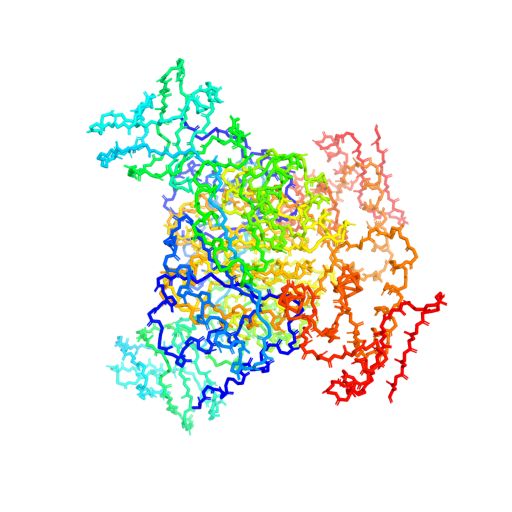1
ATOM 1520 O O . TYR A 1 199 ? 3.732 -24.562 -13.406 1 98.88 199 TYR A O 1
ATOM 1528 N N . VAL A 1 200 ? 2.076 -25.531 -12.219 1 98.81 200 VAL A N 1
ATOM 1529 C CA . VAL A 1 200 ? 0.995 -25.156 -13.125 1 98.81 200 VAL A CA 1
ATOM 1530 C C . VAL A 1 200 ? -0.063 -24.359 -12.359 1 98.81 200 VAL A C 1
ATOM 1532 O O . VAL A 1 200 ? -0.65 -24.859 -11.398 1 98.81 200 VAL A O 1
ATOM 1535 N N . ALA A 1 201 ? -0.214 -23.141 -12.781 1 98.69 201 ALA A N 1
ATOM 1536 C CA . ALA A 1 201 ? -1.217 -22.281 -12.141 1 98.69 201 ALA A CA 1
ATOM 1537 C C . ALA A 1 201 ? -2.59 -22.484 -12.773 1 98.69 201 ALA A C 1
ATOM 1539 O O . ALA A 1 201 ? -2.734 -22.406 -13.992 1 98.69 201 ALA A O 1
ATOM 1540 N N . ILE A 1 202 ? -3.592 -22.781 -11.891 1 97.81 202 ILE A N 1
ATOM 1541 C CA . ILE A 1 202 ? -4.957 -23.047 -12.32 1 97.81 202 ILE A CA 1
ATOM 1542 C C . ILE A 1 202 ? -5.805 -21.781 -12.188 1 97.81 202 ILE A C 1
ATOM 1544 O O . ILE A 1 202 ? -5.926 -21.219 -11.102 1 97.81 202 ILE A O 1
ATOM 1548 N N . SER A 1 203 ? -6.402 -21.422 -13.289 1 96.31 203 SER A N 1
ATOM 1549 C CA . SER A 1 203 ? -7.227 -20.219 -13.328 1 96.31 203 SER A CA 1
ATOM 1550 C C . SER A 1 203 ? -8.703 -20.547 -13.148 1 96.31 203 SER A C 1
ATOM 1552 O O . SER A 1 203 ? -9.172 -21.578 -13.633 1 96.31 203 SER A O 1
ATOM 1554 N N . LEU A 1 204 ? -9.438 -19.719 -12.398 1 94.62 204 LEU A N 1
ATOM 1555 C CA . LEU A 1 204 ? -10.891 -19.688 -12.266 1 94.62 204 LEU A CA 1
ATOM 1556 C C . LEU A 1 204 ? -11.398 -20.969 -11.594 1 94.62 204 LEU A C 1
ATOM 1558 O O . LEU A 1 204 ? -12.484 -21.453 -11.93 1 94.62 204 LEU A O 1
ATOM 1562 N N . ALA A 1 205 ? -10.562 -21.562 -10.781 1 95.25 205 ALA A N 1
ATOM 1563 C CA . ALA A 1 205 ? -11.031 -22.688 -9.984 1 95.25 205 ALA A CA 1
ATOM 1564 C C . ALA A 1 205 ? -12.07 -22.25 -8.953 1 95.25 205 ALA A C 1
ATOM 1566 O O . ALA A 1 205 ? -11.922 -21.188 -8.336 1 95.25 205 ALA A O 1
ATOM 1567 N N . LYS A 1 206 ? -13.07 -23.094 -8.711 1 92.69 206 LYS A N 1
ATOM 1568 C CA . LYS A 1 206 ? -14.141 -22.734 -7.781 1 92.69 206 LYS A CA 1
ATOM 1569 C C . LYS A 1 206 ? -14.273 -23.781 -6.68 1 92.69 206 LYS A C 1
ATOM 1571 O O . LYS A 1 206 ? -14.93 -23.547 -5.664 1 92.69 206 LYS A O 1
ATOM 1576 N N . SER A 1 207 ? -13.656 -24.922 -6.926 1 94.56 207 SER A N 1
ATOM 1577 C CA . SER A 1 207 ? -13.758 -26.016 -5.969 1 94.56 207 SER A CA 1
ATOM 1578 C C . SER A 1 207 ? -12.562 -26.953 -6.07 1 94.56 207 SER A C 1
ATOM 1580 O O . SER A 1 207 ? -11.781 -26.875 -7.023 1 94.56 207 SER A O 1
ATOM 1582 N N . CYS A 1 208 ? -12.461 -27.812 -5.074 1 96.81 208 CYS A N 1
ATOM 1583 C CA . CYS A 1 208 ? -11.398 -28.828 -5.105 1 96.81 208 CYS A CA 1
ATOM 1584 C C . CYS A 1 208 ? -11.609 -29.797 -6.25 1 96.81 208 CYS A C 1
ATOM 1586 O O . CYS A 1 208 ? -10.648 -30.359 -6.785 1 96.81 208 CYS A O 1
ATOM 1588 N N . LYS A 1 209 ? -12.852 -29.938 -6.602 1 96.19 209 LYS A N 1
ATOM 1589 C CA . LYS A 1 209 ? -13.133 -30.781 -7.758 1 96.19 209 LYS A CA 1
ATOM 1590 C C . LYS A 1 209 ? -12.469 -30.234 -9.016 1 96.19 209 LYS A C 1
ATOM 1592 O O . LYS A 1 209 ? -11.898 -31 -9.805 1 96.19 209 LYS A O 1
ATOM 1597 N N . ASP A 1 210 ? -12.531 -28.953 -9.211 1 95.81 210 ASP A N 1
ATOM 1598 C CA . ASP A 1 210 ? -11.867 -28.297 -10.328 1 95.81 210 ASP A CA 1
ATOM 1599 C C . ASP A 1 210 ? -10.359 -28.531 -10.289 1 95.81 210 ASP A C 1
ATOM 1601 O O . ASP A 1 210 ? -9.75 -28.859 -11.305 1 95.81 210 ASP A O 1
ATOM 1605 N N . VAL A 1 211 ? -9.781 -28.406 -9.133 1 97.75 211 VAL A N 1
ATOM 1606 C CA . VAL A 1 211 ? -8.344 -28.562 -8.945 1 97.75 211 VAL A CA 1
ATOM 1607 C C . VAL A 1 211 ? -7.934 -30 -9.234 1 97.75 211 VAL A C 1
ATOM 1609 O O . VAL A 1 211 ? -6.969 -30.25 -9.969 1 97.75 211 VAL A O 1
ATOM 1612 N N . ASP A 1 212 ? -8.695 -30.922 -8.766 1 97.62 212 ASP A N 1
ATOM 1613 C CA . ASP A 1 212 ? -8.406 -32.344 -8.938 1 97.62 212 ASP A CA 1
ATOM 1614 C C . ASP A 1 212 ? -8.516 -32.75 -10.398 1 97.62 212 ASP A C 1
ATOM 1616 O O . ASP A 1 212 ? -7.781 -33.625 -10.867 1 97.62 212 ASP A O 1
ATOM 1620 N N . SER A 1 213 ? -9.43 -32.156 -11.062 1 97.31 213 SER A N 1
ATOM 1621 C CA . SER A 1 213 ? -9.578 -32.438 -12.484 1 97.31 213 SER A CA 1
ATOM 1622 C C . SER A 1 213 ? -8.32 -32.062 -13.258 1 97.31 213 SER A C 1
ATOM 1624 O O . SER A 1 213 ? -7.863 -32.812 -14.125 1 97.31 213 SER A O 1
ATOM 1626 N N . VAL A 1 214 ? -7.77 -30.953 -12.938 1 97.81 214 VAL A N 1
ATOM 1627 C CA . VAL A 1 214 ? -6.543 -30.516 -13.602 1 97.81 214 VAL A CA 1
ATOM 1628 C C . VAL A 1 214 ? -5.379 -31.406 -13.172 1 97.81 214 VAL A C 1
ATOM 1630 O O . VAL A 1 214 ? -4.555 -31.781 -14.008 1 97.81 214 VAL A O 1
ATOM 1633 N N . ARG A 1 215 ? -5.32 -31.766 -11.914 1 97.94 215 ARG A N 1
ATOM 1634 C CA . ARG A 1 215 ? -4.277 -32.656 -11.414 1 97.94 215 ARG A CA 1
ATOM 1635 C C . ARG A 1 215 ? -4.293 -34 -12.148 1 97.94 215 ARG A C 1
ATOM 1637 O O . ARG A 1 215 ? -3.24 -34.531 -12.484 1 97.94 215 ARG A O 1
ATOM 1644 N N . SER A 1 216 ? -5.473 -34.5 -12.328 1 97.81 216 SER A N 1
ATOM 1645 C CA . SER A 1 216 ? -5.629 -35.75 -13.047 1 97.81 216 SER A CA 1
ATOM 1646 C C . SER A 1 216 ? -5.113 -35.625 -14.477 1 97.81 216 SER A C 1
ATOM 1648 O O . SER A 1 216 ? -4.438 -36.531 -14.977 1 97.81 216 SER A O 1
ATOM 1650 N N . LEU A 1 217 ? -5.465 -34.562 -15.078 1 97.94 217 LEU A N 1
ATOM 1651 C CA . LEU A 1 217 ? -4.984 -34.312 -16.438 1 97.94 217 LEU A CA 1
ATOM 1652 C C . LEU A 1 217 ? -3.461 -34.25 -16.453 1 97.94 217 LEU A C 1
ATOM 1654 O O . LEU A 1 217 ? -2.826 -34.812 -17.344 1 97.94 217 LEU A O 1
ATOM 1658 N N . LEU A 1 218 ? -2.848 -33.562 -15.555 1 98.5 218 LEU A N 1
ATOM 1659 C CA . LEU A 1 218 ? -1.396 -33.438 -15.469 1 98.5 218 LEU A CA 1
ATOM 1660 C C . LEU A 1 218 ? -0.748 -34.812 -15.32 1 98.5 218 LEU A C 1
ATOM 1662 O O . LEU A 1 218 ? 0.233 -35.125 -16 1 98.5 218 LEU A O 1
ATOM 1666 N N . THR A 1 219 ? -1.34 -35.625 -14.484 1 97.94 219 THR A N 1
ATOM 1667 C CA . THR A 1 219 ? -0.838 -37 -14.266 1 97.94 219 THR A CA 1
ATOM 1668 C C . THR A 1 219 ? -0.922 -37.812 -15.547 1 97.94 219 THR A C 1
ATOM 1670 O O . THR A 1 219 ? 0.031 -38.5 -15.906 1 97.94 219 THR A O 1
ATOM 1673 N N . GLU A 1 220 ? -1.998 -37.688 -16.172 1 98 220 GLU A N 1
ATOM 1674 C CA . GLU A 1 220 ? -2.213 -38.406 -17.422 1 98 220 GLU A CA 1
ATOM 1675 C C . GLU A 1 220 ? -1.177 -38 -18.469 1 98 220 GLU A C 1
ATOM 1677 O O . GLU A 1 220 ? -0.72 -38.844 -19.25 1 98 220 GLU A O 1
ATOM 1682 N N . LEU A 1 221 ? -0.822 -36.75 -18.453 1 98.19 221 LEU A N 1
ATOM 1683 C CA . LEU A 1 221 ? 0.107 -36.25 -19.453 1 98.19 221 LEU A CA 1
ATOM 1684 C C . LEU A 1 221 ? 1.55 -36.406 -18.984 1 98.19 221 LEU A C 1
ATOM 1686 O O . LEU A 1 221 ? 2.482 -36 -19.688 1 98.19 221 LEU A O 1
ATOM 1690 N N . GLY A 1 222 ? 1.751 -36.875 -17.75 1 97.94 222 GLY A N 1
ATOM 1691 C CA . GLY A 1 222 ? 3.076 -37.219 -17.266 1 97.94 222 GLY A CA 1
ATOM 1692 C C . GLY A 1 222 ? 3.74 -36.062 -16.516 1 97.94 222 GLY A C 1
ATOM 1693 O O . GLY A 1 222 ? 4.93 -36.156 -16.188 1 97.94 222 GLY A O 1
ATOM 1694 N N . PHE A 1 223 ? 3.006 -35.031 -16.297 1 97.94 223 PHE A N 1
ATOM 1695 C CA . PHE A 1 223 ? 3.559 -33.906 -15.523 1 97.94 223 PHE A CA 1
ATOM 1696 C C . PHE A 1 223 ? 3.789 -34.344 -14.078 1 97.94 223 PHE A C 1
ATOM 1698 O O . PHE A 1 223 ? 3.02 -35.125 -13.523 1 97.94 223 PHE A O 1
ATOM 1705 N N . GLN A 1 224 ? 4.82 -33.781 -13.477 1 96.44 224 GLN A N 1
ATOM 1706 C CA . GLN A 1 224 ? 5.07 -33.906 -12.047 1 96.44 224 GLN A CA 1
ATOM 1707 C C . GLN A 1 224 ? 5.008 -32.562 -11.344 1 96.44 224 GLN A C 1
ATOM 1709 O O . GLN A 1 224 ? 5.426 -32.438 -10.195 1 96.44 224 GLN A O 1
ATOM 1714 N N . SER A 1 225 ? 4.5 -31.594 -12.023 1 98.06 225 SER A N 1
ATOM 1715 C CA . SER A 1 225 ? 4.398 -30.219 -11.539 1 98.06 225 SER A CA 1
ATOM 1716 C C . SER A 1 225 ? 3.441 -30.125 -10.359 1 98.06 225 SER A C 1
ATOM 1718 O O . SER A 1 225 ? 2.467 -30.875 -10.273 1 98.06 225 SER A O 1
ATOM 1720 N N . GLN A 1 226 ? 3.742 -29.219 -9.445 1 98 226 GLN A N 1
ATOM 1721 C CA . GLN A 1 226 ? 2.791 -28.844 -8.406 1 98 226 GLN A CA 1
ATOM 1722 C C . GLN A 1 226 ? 1.736 -27.891 -8.953 1 98 226 GLN A C 1
ATOM 1724 O O . GLN A 1 226 ? 1.915 -27.297 -10.023 1 98 226 GLN A O 1
ATOM 1729 N N . VAL A 1 227 ? 0.577 -27.781 -8.188 1 98.44 227 VAL A N 1
ATOM 1730 C CA . VAL A 1 227 ? -0.515 -26.953 -8.688 1 98.44 227 VAL A CA 1
ATOM 1731 C C . VAL A 1 227 ? -0.64 -25.688 -7.832 1 98.44 227 VAL A C 1
ATOM 1733 O O . VAL A 1 227 ? -0.7 -25.766 -6.605 1 98.44 227 VAL A O 1
ATOM 1736 N N . ALA A 1 228 ? -0.583 -24.547 -8.477 1 98.75 228 ALA A N 1
ATOM 1737 C CA . ALA A 1 228 ? -0.879 -23.25 -7.859 1 98.75 228 ALA A CA 1
ATOM 1738 C C . ALA A 1 228 ? -2.299 -22.812 -8.188 1 98.75 228 ALA A C 1
ATOM 1740 O O . ALA A 1 228 ? -2.639 -22.609 -9.359 1 98.75 228 ALA A O 1
ATOM 1741 N N . VAL A 1 229 ? -3.146 -22.641 -7.164 1 98.62 229 VAL A N 1
ATOM 1742 C CA . VAL A 1 229 ? -4.547 -22.312 -7.395 1 98.62 229 VAL A CA 1
ATOM 1743 C C . VAL A 1 229 ? -4.746 -20.797 -7.254 1 98.62 229 VAL A C 1
ATOM 1745 O O . VAL A 1 229 ? -4.465 -20.219 -6.199 1 98.62 229 VAL A O 1
ATOM 1748 N N . LYS A 1 230 ? -5.211 -20.219 -8.289 1 98.12 230 LYS A N 1
ATOM 1749 C CA . LYS A 1 230 ? -5.516 -18.781 -8.258 1 98.12 230 LYS A CA 1
ATOM 1750 C C . LYS A 1 230 ? -6.895 -18.531 -7.656 1 98.12 230 LYS A C 1
ATOM 1752 O O . LYS A 1 230 ? -7.898 -19.062 -8.141 1 98.12 230 LYS A O 1
ATOM 1757 N N . ILE A 1 231 ? -6.93 -17.797 -6.57 1 98.25 231 ILE A N 1
ATOM 1758 C CA . ILE A 1 231 ? -8.188 -17.312 -6.02 1 98.25 231 ILE A CA 1
ATOM 1759 C C . ILE A 1 231 ? -8.594 -16.016 -6.723 1 98.25 231 ILE A C 1
ATOM 1761 O O . ILE A 1 231 ? -7.996 -14.961 -6.488 1 98.25 231 ILE A O 1
ATOM 1765 N N . GLU A 1 232 ? -9.625 -16.141 -7.57 1 94.62 232 GLU A N 1
ATOM 1766 C CA . GLU A 1 232 ? -9.852 -14.969 -8.422 1 94.62 232 GLU A CA 1
ATOM 1767 C C . GLU A 1 232 ? -11.336 -14.789 -8.727 1 94.62 232 GLU A C 1
ATOM 1769 O O . GLU A 1 232 ? -11.711 -13.922 -9.516 1 94.62 232 GLU A O 1
ATOM 1774 N N . THR A 1 233 ? -12.219 -15.594 -8.125 1 91.75 233 THR A N 1
ATOM 1775 C CA . THR A 1 233 ? -13.664 -15.477 -8.312 1 91.75 233 THR A CA 1
ATOM 1776 C C . THR A 1 233 ? -14.375 -15.391 -6.965 1 91.75 233 THR A C 1
ATOM 1778 O O . THR A 1 233 ? -13.766 -15.625 -5.918 1 91.75 233 THR A O 1
ATOM 1781 N N . LYS A 1 234 ? -15.641 -14.969 -7.109 1 92.06 234 LYS A N 1
ATOM 1782 C CA . LYS A 1 234 ? -16.453 -14.938 -5.895 1 92.06 234 LYS A CA 1
ATOM 1783 C C . LYS A 1 234 ? -16.625 -16.344 -5.316 1 92.06 234 LYS A C 1
ATOM 1785 O O . LYS A 1 234 ? -16.531 -16.531 -4.105 1 92.06 234 LYS A O 1
ATOM 1790 N N . GLY A 1 235 ? -16.859 -17.25 -6.207 1 92.44 235 GLY A N 1
ATOM 1791 C CA . GLY A 1 235 ? -16.984 -18.641 -5.781 1 92.44 235 GLY A CA 1
ATOM 1792 C C . GLY A 1 235 ? -15.742 -19.172 -5.086 1 92.44 235 GLY A C 1
ATOM 1793 O O . GLY A 1 235 ? -15.836 -19.859 -4.078 1 92.44 235 GLY A O 1
ATOM 1794 N N . ALA A 1 236 ? -14.602 -18.812 -5.598 1 95.88 236 ALA A N 1
ATOM 1795 C CA . ALA A 1 236 ? -13.344 -19.25 -4.996 1 95.88 236 ALA A CA 1
ATOM 1796 C C . ALA A 1 236 ? -13.18 -18.672 -3.59 1 95.88 236 ALA A C 1
ATOM 1798 O O . ALA A 1 236 ? -12.719 -19.359 -2.68 1 95.88 236 ALA A O 1
ATOM 1799 N N . VAL A 1 237 ? -13.555 -17.391 -3.379 1 96.81 237 VAL A N 1
ATOM 1800 C CA . VAL A 1 237 ? -13.445 -16.75 -2.074 1 96.81 237 VAL A CA 1
ATOM 1801 C C . VAL A 1 237 ? -14.445 -17.375 -1.103 1 96.81 237 VAL A C 1
ATOM 1803 O O . VAL A 1 237 ? -14.125 -17.594 0.069 1 96.81 237 VAL A O 1
ATOM 1806 N N . ASN A 1 238 ? -15.625 -17.688 -1.644 1 95.75 238 ASN A N 1
ATOM 1807 C CA . ASN A 1 238 ? -16.625 -18.344 -0.813 1 95.75 238 ASN A CA 1
ATOM 1808 C C . ASN A 1 238 ? -16.156 -19.719 -0.345 1 95.75 238 ASN A C 1
ATOM 1810 O O . ASN A 1 238 ? -16.453 -20.125 0.782 1 95.75 238 ASN A O 1
ATOM 1814 N N . ASN A 1 239 ? -15.445 -20.391 -1.197 1 96.81 239 ASN A N 1
ATOM 1815 C CA . ASN A 1 239 ? -14.945 -21.719 -0.901 1 96.81 239 ASN A CA 1
ATOM 1816 C C . ASN A 1 239 ? -13.461 -21.703 -0.542 1 96.81 239 ASN A C 1
ATOM 1818 O O . ASN A 1 239 ? -12.742 -22.672 -0.798 1 96.81 239 ASN A O 1
ATOM 1822 N N . LEU A 1 240 ? -13.016 -20.656 0.099 1 98.25 240 LEU A N 1
ATOM 1823 C CA . LEU A 1 240 ? -11.602 -20.344 0.262 1 98.25 240 LEU A CA 1
ATOM 1824 C C . LEU A 1 240 ? -10.898 -21.438 1.063 1 98.25 240 LEU A C 1
ATOM 1826 O O . LEU A 1 240 ? -9.859 -21.953 0.639 1 98.25 240 LEU A O 1
ATOM 1830 N N . GLU A 1 241 ? -11.43 -21.828 2.184 1 97.56 241 GLU A N 1
ATOM 1831 C CA . GLU A 1 241 ? -10.766 -22.781 3.062 1 97.56 241 GLU A CA 1
ATOM 1832 C C . GLU A 1 241 ? -10.555 -24.125 2.359 1 97.56 241 GLU A C 1
ATOM 1834 O O . GLU A 1 241 ? -9.461 -24.703 2.414 1 97.56 241 GLU A O 1
ATOM 1839 N N . GLU A 1 242 ? -11.57 -24.562 1.678 1 97.25 242 GLU A N 1
ATOM 1840 C CA . GLU A 1 242 ? -11.469 -25.812 0.942 1 97.25 242 GLU A CA 1
ATOM 1841 C C . GLU A 1 242 ? -10.422 -25.719 -0.164 1 97.25 242 GLU A C 1
ATOM 1843 O O . GLU A 1 242 ? -9.594 -26.625 -0.319 1 97.25 242 GLU A O 1
ATOM 1848 N N . LEU A 1 243 ? -10.422 -24.672 -0.889 1 98 243 LEU A N 1
ATOM 1849 C CA . LEU A 1 243 ? -9.492 -24.484 -2 1 98 243 LEU A CA 1
ATOM 1850 C C . LEU A 1 243 ? -8.055 -24.406 -1.501 1 98 243 LEU A C 1
ATOM 1852 O O . LEU A 1 243 ? -7.148 -24.969 -2.121 1 98 243 LEU A O 1
ATOM 1856 N N . VAL A 1 244 ? -7.867 -23.734 -0.402 1 98.12 244 VAL A N 1
ATOM 1857 C CA . VAL A 1 244 ? -6.531 -23.609 0.172 1 98.12 244 VAL A CA 1
ATOM 1858 C C . VAL A 1 244 ? -6 -25 0.54 1 98.12 244 VAL A C 1
ATOM 1860 O O . VAL A 1 244 ? -4.844 -25.312 0.265 1 98.12 244 VAL A O 1
ATOM 1863 N N . GLN A 1 245 ? -6.82 -25.812 1.01 1 96.31 245 GLN A N 1
ATOM 1864 C CA . GLN A 1 245 ? -6.41 -27.109 1.505 1 96.31 245 GLN A CA 1
ATOM 1865 C C . GLN A 1 245 ? -6.039 -28.047 0.354 1 96.31 245 GLN A C 1
ATOM 1867 O O . GLN A 1 245 ? -5.152 -28.891 0.494 1 96.31 245 GLN A O 1
ATOM 1872 N N . CYS A 1 246 ? -6.688 -27.875 -0.772 1 97.5 246 CYS A N 1
ATOM 1873 C CA . CYS A 1 246 ? -6.398 -28.797 -1.872 1 97.5 246 CYS A CA 1
ATOM 1874 C C . CYS A 1 246 ? -5.391 -28.188 -2.838 1 97.5 246 CYS A C 1
ATOM 1876 O O . CYS A 1 246 ? -5.148 -28.719 -3.916 1 97.5 246 CYS A O 1
ATOM 1878 N N . SER A 1 247 ? -4.754 -27.109 -2.514 1 98.06 247 SER A N 1
ATOM 1879 C CA . SER A 1 247 ? -3.738 -26.438 -3.316 1 98.06 247 SER A CA 1
ATOM 1880 C C . SER A 1 247 ? -2.336 -26.734 -2.805 1 98.06 247 SER A C 1
ATOM 1882 O O . SER A 1 247 ? -2.139 -26.953 -1.606 1 98.06 247 SER A O 1
ATOM 1884 N N . ASP A 1 248 ? -1.381 -26.828 -3.75 1 98.12 248 ASP A N 1
ATOM 1885 C CA . ASP A 1 248 ? 0.019 -26.859 -3.338 1 98.12 248 ASP A CA 1
ATOM 1886 C C . ASP A 1 248 ? 0.565 -25.453 -3.107 1 98.12 248 ASP A C 1
ATOM 1888 O O . ASP A 1 248 ? 1.513 -25.266 -2.342 1 98.12 248 ASP A O 1
ATOM 1892 N N . TYR A 1 249 ? 0.067 -24.531 -3.74 1 98.69 249 TYR A N 1
ATOM 1893 C CA . TYR A 1 249 ? 0.39 -23.109 -3.709 1 98.69 249 TYR A CA 1
ATOM 1894 C C . TYR A 1 249 ? -0.849 -22.266 -3.979 1 98.69 249 TYR A C 1
ATOM 1896 O O . TYR A 1 249 ? -1.693 -22.625 -4.801 1 98.69 249 TYR A O 1
ATOM 1904 N N . VAL A 1 250 ? -1.096 -21.219 -3.211 1 98.81 250 VAL A N 1
ATOM 1905 C CA . VAL A 1 250 ? -2.242 -20.328 -3.398 1 98.81 250 VAL A CA 1
ATOM 1906 C C . VAL A 1 250 ? -1.777 -19 -4 1 98.81 250 VAL A C 1
ATOM 1908 O O . VAL A 1 250 ? -0.702 -18.5 -3.66 1 98.81 250 VAL A O 1
ATOM 1911 N N . VAL A 1 251 ? -2.584 -18.484 -4.926 1 98.81 251 VAL A N 1
ATOM 1912 C CA . VAL A 1 251 ? -2.232 -17.203 -5.551 1 98.81 251 VAL A CA 1
ATOM 1913 C C . VAL A 1 251 ? -3.404 -16.234 -5.43 1 98.81 251 VAL A C 1
ATOM 1915 O O . VAL A 1 251 ? -4.52 -16.531 -5.855 1 98.81 251 VAL A O 1
ATOM 1918 N N . VAL A 1 252 ? -3.18 -15.094 -4.812 1 98.56 252 VAL A N 1
ATOM 1919 C CA . VAL A 1 252 ? -4.145 -14 -4.859 1 98.56 252 VAL A CA 1
ATOM 1920 C C . VAL A 1 252 ? -4.074 -13.312 -6.223 1 98.56 252 VAL A C 1
ATOM 1922 O O . VAL A 1 252 ? -3.076 -12.672 -6.551 1 98.56 252 VAL A O 1
ATOM 1925 N N . ALA A 1 253 ? -5.121 -13.438 -6.969 1 96.81 253 ALA A N 1
ATOM 1926 C CA . ALA A 1 253 ? -5.188 -12.766 -8.266 1 96.81 253 ALA A CA 1
ATOM 1927 C C . ALA A 1 253 ? -6 -11.484 -8.18 1 96.81 253 ALA A C 1
ATOM 1929 O O . ALA A 1 253 ? -7.203 -11.484 -8.453 1 96.81 253 ALA A O 1
ATOM 1930 N N . ARG A 1 254 ? -5.344 -10.398 -7.961 1 94.69 254 ARG A N 1
ATOM 1931 C CA . ARG A 1 254 ? -5.996 -9.133 -7.637 1 94.69 254 ARG A CA 1
ATOM 1932 C C . ARG A 1 254 ? -6.758 -8.586 -8.836 1 94.69 254 ARG A C 1
ATOM 1934 O O . ARG A 1 254 ? -7.805 -7.953 -8.68 1 94.69 254 ARG A O 1
ATOM 1941 N N . GLY A 1 255 ? -6.18 -8.805 -10.047 1 90.44 255 GLY A N 1
ATOM 1942 C CA . GLY A 1 255 ? -6.836 -8.289 -11.242 1 90.44 255 GLY A CA 1
ATOM 1943 C C . GLY A 1 255 ? -8.281 -8.742 -11.367 1 90.44 255 GLY A C 1
ATOM 1944 O O . GLY A 1 255 ? -9.195 -7.914 -11.406 1 90.44 255 GLY A O 1
ATOM 1945 N N . ASP A 1 256 ? -8.477 -9.984 -11.281 1 90.56 256 ASP A N 1
ATOM 1946 C CA . ASP A 1 256 ? -9.805 -10.578 -11.422 1 90.56 256 ASP A CA 1
ATOM 1947 C C . ASP A 1 256 ? -10.664 -10.312 -10.188 1 90.56 256 ASP A C 1
ATOM 1949 O O . ASP A 1 256 ? -11.859 -10.047 -10.297 1 90.56 256 ASP A O 1
ATOM 1953 N N . LEU A 1 257 ? -10.117 -10.414 -9.031 1 93.94 257 LEU A N 1
ATOM 1954 C CA . LEU A 1 257 ? -10.859 -10.18 -7.797 1 93.94 257 LEU A CA 1
ATOM 1955 C C . LEU A 1 257 ? -11.438 -8.766 -7.773 1 93.94 257 LEU A C 1
ATOM 1957 O O . LEU A 1 257 ? -12.531 -8.547 -7.258 1 93.94 257 LEU A O 1
ATOM 1961 N N . GLY A 1 258 ? -10.68 -7.824 -8.297 1 91.06 258 GLY A N 1
ATOM 1962 C CA . GLY A 1 258 ? -11.141 -6.449 -8.344 1 91.06 258 GLY A CA 1
ATOM 1963 C C . GLY A 1 258 ? -12.422 -6.277 -9.148 1 91.06 258 GLY A C 1
ATOM 1964 O O . GLY A 1 258 ? -13.211 -5.367 -8.875 1 91.06 258 GLY A O 1
ATOM 1965 N N . LEU A 1 259 ? -12.648 -7.109 -10.102 1 88.75 259 LEU A N 1
ATOM 1966 C CA . LEU A 1 259 ? -13.844 -7.051 -10.93 1 88.75 259 LEU A CA 1
ATOM 1967 C C . LEU A 1 259 ? -15.062 -7.535 -10.156 1 88.75 259 LEU A C 1
ATOM 1969 O O . LEU A 1 259 ? -16.188 -7.094 -10.422 1 88.75 259 LEU A O 1
ATOM 1973 N N . HIS A 1 260 ? -14.852 -8.367 -9.164 1 90.5 260 HIS A N 1
ATOM 1974 C CA . HIS A 1 260 ? -15.969 -8.984 -8.453 1 90.5 260 HIS A CA 1
ATOM 1975 C C . HIS A 1 260 ? -16.297 -8.219 -7.172 1 90.5 260 HIS A C 1
ATOM 1977 O O . HIS A 1 260 ? -17.469 -8.148 -6.77 1 90.5 260 HIS A O 1
ATOM 1983 N N . TYR A 1 261 ? -15.391 -7.699 -6.516 1 90.69 261 TYR A N 1
ATOM 1984 C CA . TYR A 1 261 ? -15.594 -7.137 -5.188 1 90.69 261 TYR A CA 1
ATOM 1985 C C . TYR A 1 261 ? -15.477 -5.617 -5.211 1 90.69 261 TYR A C 1
ATOM 1987 O O . TYR A 1 261 ? -15.859 -4.941 -4.254 1 90.69 261 TYR A O 1
ATOM 1995 N N . GLY A 1 262 ? -15.102 -5.121 -6.328 1 88.19 262 GLY A N 1
ATOM 1996 C CA . GLY A 1 262 ? -14.773 -3.701 -6.348 1 88.19 262 GLY A CA 1
ATOM 1997 C C . GLY A 1 262 ? -13.398 -3.398 -5.797 1 88.19 262 GLY A C 1
ATOM 1998 O O . GLY A 1 262 ? -12.852 -4.172 -5.004 1 88.19 262 GLY A O 1
ATOM 1999 N N . LEU A 1 263 ? -12.844 -2.266 -6.145 1 88.81 263 LEU A N 1
ATOM 2000 C CA . LEU A 1 263 ? -11.477 -1.903 -5.781 1 88.81 263 LEU A CA 1
ATOM 2001 C C . LEU A 1 263 ? -11.383 -1.574 -4.293 1 88.81 263 LEU A C 1
ATOM 2003 O O . LEU A 1 263 ? -10.383 -1.886 -3.648 1 88.81 263 LEU A O 1
ATOM 2007 N N . ASP A 1 264 ? -12.406 -0.983 -3.715 1 90.56 264 ASP A N 1
ATOM 2008 C CA . ASP A 1 264 ? -12.391 -0.533 -2.326 1 90.56 264 ASP A CA 1
ATOM 2009 C C . ASP A 1 264 ? -12.367 -1.719 -1.365 1 90.56 264 ASP A C 1
ATOM 2011 O O . ASP A 1 264 ? -11.828 -1.62 -0.262 1 90.56 264 ASP A O 1
ATOM 2015 N N . ALA A 1 265 ? -12.914 -2.879 -1.773 1 93.19 265 ALA A N 1
ATOM 2016 C CA . ALA A 1 265 ? -13 -4.047 -0.899 1 93.19 265 ALA A CA 1
ATOM 2017 C C . ALA A 1 265 ? -11.867 -5.027 -1.192 1 93.19 265 ALA A C 1
ATOM 2019 O O . ALA A 1 265 ? -11.664 -5.992 -0.449 1 93.19 265 ALA A O 1
ATOM 2020 N N . LEU A 1 266 ? -11.125 -4.777 -2.139 1 94.44 266 LEU A N 1
ATOM 2021 C CA . LEU A 1 266 ? -10.094 -5.699 -2.604 1 94.44 266 LEU A CA 1
ATOM 2022 C C . LEU A 1 266 ? -9.078 -5.98 -1.504 1 94.44 266 LEU A C 1
ATOM 2024 O O . LEU A 1 266 ? -8.711 -7.133 -1.264 1 94.44 266 LEU A O 1
ATOM 2028 N N . PRO A 1 267 ? -8.625 -4.953 -0.746 1 96.19 267 PRO A N 1
ATOM 2029 C CA . PRO A 1 267 ? -7.613 -5.223 0.273 1 96.19 267 PRO A CA 1
ATOM 2030 C C . PRO A 1 267 ? -8.109 -6.164 1.369 1 96.19 267 PRO A C 1
ATOM 2032 O O . PRO A 1 267 ? -7.344 -6.977 1.886 1 96.19 267 PRO A O 1
ATOM 2035 N N . ILE A 1 268 ? -9.375 -6.098 1.726 1 95.81 268 ILE A N 1
ATOM 2036 C CA . ILE A 1 268 ? -9.93 -6.973 2.754 1 95.81 268 ILE A CA 1
ATOM 2037 C C . ILE A 1 268 ? -9.969 -8.414 2.242 1 95.81 268 ILE A C 1
ATOM 2039 O O . ILE A 1 268 ? -9.703 -9.352 2.996 1 95.81 268 ILE A O 1
ATOM 2043 N N . VAL A 1 269 ? -10.312 -8.57 1 1 96.88 269 VAL A N 1
ATOM 2044 C CA . VAL A 1 269 ? -10.359 -9.898 0.394 1 96.88 269 VAL A CA 1
ATOM 2045 C C . VAL A 1 269 ? -8.945 -10.477 0.318 1 96.88 269 VAL A C 1
ATOM 2047 O O . VAL A 1 269 ? -8.734 -11.648 0.642 1 96.88 269 VAL A O 1
ATOM 2050 N N . GLN A 1 270 ? -8.031 -9.664 -0.126 1 97.25 270 GLN A N 1
ATOM 2051 C CA . GLN A 1 270 ? -6.633 -10.086 -0.15 1 97.25 270 GLN A CA 1
ATOM 2052 C C . GLN A 1 270 ? -6.176 -10.555 1.229 1 97.25 270 GLN A C 1
ATOM 2054 O O . GLN A 1 270 ? -5.57 -11.617 1.358 1 97.25 270 GLN A O 1
ATOM 2059 N N . ARG A 1 271 ? -6.43 -9.734 2.266 1 96.56 271 ARG A N 1
ATOM 2060 C CA . ARG A 1 271 ? -6.047 -10.078 3.633 1 96.56 271 ARG A CA 1
ATOM 2061 C C . ARG A 1 271 ? -6.652 -11.414 4.055 1 96.56 271 ARG A C 1
ATOM 2063 O O . ARG A 1 271 ? -5.973 -12.25 4.652 1 96.56 271 ARG A O 1
ATOM 2070 N N . ARG A 1 272 ? -7.895 -11.625 3.709 1 97.06 272 ARG A N 1
ATOM 2071 C CA . ARG A 1 272 ? -8.586 -12.859 4.059 1 97.06 272 ARG A CA 1
ATOM 2072 C C . ARG A 1 272 ? -7.91 -14.062 3.418 1 97.06 272 ARG A C 1
ATOM 2074 O O . ARG A 1 272 ? -7.691 -15.086 4.078 1 97.06 272 ARG A O 1
ATOM 2081 N N . ILE A 1 273 ? -7.559 -13.945 2.213 1 98.38 273 ILE A N 1
ATOM 2082 C CA . ILE A 1 273 ? -6.941 -15.055 1.488 1 98.38 273 ILE A CA 1
ATOM 2083 C C . ILE A 1 273 ? -5.566 -15.352 2.084 1 98.38 273 ILE A C 1
ATOM 2085 O O . ILE A 1 273 ? -5.23 -16.516 2.33 1 98.38 273 ILE A O 1
ATOM 2089 N N . VAL A 1 274 ? -4.805 -14.289 2.35 1 98 274 VAL A N 1
ATOM 2090 C CA . VAL A 1 274 ? -3.469 -14.445 2.912 1 98 274 VAL A CA 1
ATOM 2091 C C . VAL A 1 274 ? -3.562 -15.086 4.297 1 98 274 VAL A C 1
ATOM 2093 O O . VAL A 1 274 ? -2.887 -16.078 4.578 1 98 274 VAL A O 1
ATOM 2096 N N . HIS A 1 275 ? -4.473 -14.609 5.148 1 97.25 275 HIS A N 1
ATOM 2097 C CA . HIS A 1 275 ? -4.625 -15.133 6.504 1 97.25 275 HIS A CA 1
ATOM 2098 C C . HIS A 1 275 ? -5.031 -16.594 6.488 1 97.25 275 HIS A C 1
ATOM 2100 O O . HIS A 1 275 ? -4.484 -17.406 7.242 1 97.25 275 HIS A O 1
ATOM 2106 N N . THR A 1 276 ? -5.938 -16.906 5.605 1 97.94 276 THR A N 1
ATOM 2107 C CA . THR A 1 276 ? -6.426 -18.281 5.531 1 97.94 276 THR A CA 1
ATOM 2108 C C . THR A 1 276 ? -5.32 -19.219 5.059 1 97.94 276 THR A C 1
ATOM 2110 O O . THR A 1 276 ? -5.16 -20.312 5.602 1 97.94 276 THR A O 1
ATOM 2113 N N . SER A 1 277 ? -4.574 -18.797 4.086 1 98.19 277 SER A N 1
ATOM 2114 C CA . SER A 1 277 ? -3.484 -19.625 3.578 1 98.19 277 SER A CA 1
ATOM 2115 C C . SER A 1 277 ? -2.422 -19.844 4.648 1 98.19 277 SER A C 1
ATOM 2117 O O . SER A 1 277 ? -1.96 -20.969 4.84 1 98.19 277 SER A O 1
ATOM 2119 N N . LEU A 1 278 ? -2.047 -18.797 5.367 1 97.44 278 LEU A N 1
ATOM 2120 C CA . LEU A 1 278 ? -1.058 -18.906 6.438 1 97.44 278 LEU A CA 1
ATOM 2121 C C . LEU A 1 278 ? -1.572 -19.781 7.566 1 97.44 278 LEU A C 1
ATOM 2123 O O . LEU A 1 278 ? -0.82 -20.594 8.117 1 97.44 278 LEU A O 1
ATOM 2127 N N . LYS A 1 279 ? -2.85 -19.656 7.852 1 96.62 279 LYS A N 1
ATOM 2128 C CA . LYS A 1 279 ? -3.48 -20.469 8.898 1 96.62 279 LYS A CA 1
ATOM 2129 C C . LYS A 1 279 ? -3.33 -21.953 8.602 1 96.62 279 LYS A C 1
ATOM 2131 O O . LYS A 1 279 ? -3.086 -22.75 9.516 1 96.62 279 LYS A O 1
ATOM 2136 N N . TYR A 1 280 ? -3.383 -22.312 7.348 1 96.25 280 TYR A N 1
ATOM 2137 C CA . TYR A 1 280 ? -3.334 -23.719 6.973 1 96.25 280 TYR A CA 1
ATOM 2138 C C . TYR A 1 280 ? -1.938 -24.109 6.512 1 96.25 280 TYR A C 1
ATOM 2140 O O . TYR A 1 280 ? -1.726 -25.234 6.039 1 96.25 280 TYR A O 1
ATOM 2148 N N . GLY A 1 281 ? -1 -23.172 6.617 1 96.19 281 GLY A N 1
ATOM 2149 C CA . GLY A 1 281 ? 0.396 -23.453 6.32 1 96.19 281 GLY A CA 1
ATOM 2150 C C . GLY A 1 281 ? 0.664 -23.656 4.844 1 96.19 281 GLY A C 1
ATOM 2151 O O . GLY A 1 281 ? 1.556 -24.422 4.469 1 96.19 281 GLY A O 1
ATOM 2152 N N . LYS A 1 282 ? -0.169 -23.094 3.992 1 97.56 282 LYS A N 1
ATOM 2153 C CA . LYS A 1 282 ? 0 -23.203 2.547 1 97.56 282 LYS A CA 1
ATOM 2154 C C . LYS A 1 282 ? 0.76 -22.016 1.984 1 97.56 282 LYS A C 1
ATOM 2156 O O . LYS A 1 282 ? 0.485 -20.875 2.352 1 97.56 282 LYS A O 1
ATOM 2161 N N . PRO A 1 283 ? 1.865 -22.297 1.133 1 98.38 283 PRO A N 1
ATOM 2162 C CA . PRO A 1 283 ? 2.527 -21.156 0.498 1 98.38 283 PRO A CA 1
ATOM 2163 C C . PRO A 1 283 ? 1.56 -20.281 -0.291 1 98.38 283 PRO A C 1
ATOM 2165 O O . PRO A 1 283 ? 0.622 -20.781 -0.91 1 98.38 283 PRO A O 1
ATOM 2168 N N . ILE A 1 284 ? 1.779 -18.984 -0.265 1 98.62 284 ILE A N 1
ATOM 2169 C CA . ILE A 1 284 ? 0.833 -18.047 -0.862 1 98.62 284 ILE A CA 1
ATOM 2170 C C . ILE A 1 284 ? 1.591 -16.953 -1.599 1 98.62 284 ILE A C 1
ATOM 2172 O O . ILE A 1 284 ? 2.646 -16.5 -1.144 1 98.62 284 ILE A O 1
ATOM 2176 N N . ALA A 1 285 ? 1.086 -16.594 -2.775 1 98.81 285 ALA A N 1
ATOM 2177 C CA . ALA A 1 285 ? 1.603 -15.492 -3.58 1 98.81 285 ALA A CA 1
ATOM 2178 C C . ALA A 1 285 ? 0.541 -14.414 -3.775 1 98.81 285 ALA A C 1
ATOM 2180 O O . ALA A 1 285 ? -0.657 -14.688 -3.674 1 98.81 285 ALA A O 1
ATOM 2181 N N . VAL A 1 286 ? 0.979 -13.203 -3.941 1 98.56 286 VAL A N 1
ATOM 2182 C CA . VAL A 1 286 ? 0.121 -12.117 -4.406 1 98.56 286 VAL A CA 1
ATOM 2183 C C . VAL A 1 286 ? 0.584 -11.641 -5.781 1 98.56 286 VAL A C 1
ATOM 2185 O O . VAL A 1 286 ? 1.772 -11.383 -5.988 1 98.56 286 VAL A O 1
ATOM 2188 N N . ALA A 1 287 ? -0.407 -11.586 -6.703 1 96.81 287 ALA A N 1
ATOM 2189 C CA . ALA A 1 287 ? -0.077 -11.242 -8.078 1 96.81 287 ALA A CA 1
ATOM 2190 C C . ALA A 1 287 ? -0.907 -10.055 -8.562 1 96.81 287 ALA A C 1
ATOM 2192 O O . ALA A 1 287 ? -1.963 -9.758 -7.996 1 96.81 287 ALA A O 1
ATOM 2193 N N . THR A 1 288 ? -0.409 -9.422 -9.555 1 88.19 288 THR A N 1
ATOM 2194 C CA . THR A 1 288 ? -1.057 -8.461 -10.445 1 88.19 288 THR A CA 1
ATOM 2195 C C . THR A 1 288 ? -1.018 -7.059 -9.852 1 88.19 288 THR A C 1
ATOM 2197 O O . THR A 1 288 ? -1.278 -6.875 -8.664 1 88.19 288 THR A O 1
ATOM 2200 N N . GLN A 1 289 ? -0.564 -6.18 -10.609 1 89 289 GLN A N 1
ATOM 2201 C CA . GLN A 1 289 ? -0.595 -4.73 -10.453 1 89 289 GLN A CA 1
ATOM 2202 C C . GLN A 1 289 ? 0.11 -4.297 -9.172 1 89 289 GLN A C 1
ATOM 2204 O O . GLN A 1 289 ? -0.413 -3.479 -8.414 1 89 289 GLN A O 1
ATOM 2209 N N . LEU A 1 290 ? 1.268 -4.914 -8.891 1 95.19 290 LEU A N 1
ATOM 2210 C CA . LEU A 1 290 ? 2.139 -4.52 -7.789 1 95.19 290 LEU A CA 1
ATOM 2211 C C . LEU A 1 290 ? 2.916 -3.256 -8.133 1 95.19 290 LEU A C 1
ATOM 2213 O O . LEU A 1 290 ? 2.916 -2.291 -7.367 1 95.19 290 LEU A O 1
ATOM 2217 N N . LEU A 1 291 ? 3.527 -3.297 -9.312 1 96.56 291 LEU A N 1
ATOM 2218 C CA . LEU A 1 291 ? 4.281 -2.176 -9.867 1 96.56 291 LEU A CA 1
ATOM 2219 C C . LEU A 1 291 ? 3.773 -1.816 -11.258 1 96.56 291 LEU A C 1
ATOM 2221 O O . LEU A 1 291 ? 4.562 -1.688 -12.195 1 96.56 291 LEU A O 1
ATOM 2225 N N . ASP A 1 292 ? 2.502 -1.633 -11.328 1 93.38 292 ASP A N 1
ATOM 2226 C CA . ASP A 1 292 ? 1.811 -1.507 -12.609 1 93.38 292 ASP A CA 1
ATOM 2227 C C . ASP A 1 292 ? 2.332 -0.307 -13.398 1 93.38 292 ASP A C 1
ATOM 2229 O O . ASP A 1 292 ? 2.436 -0.363 -14.625 1 93.38 292 ASP A O 1
ATOM 2233 N N . SER A 1 293 ? 2.686 0.813 -12.742 1 90.44 293 SER A N 1
ATOM 2234 C CA . SER A 1 293 ? 3.146 2.029 -13.398 1 90.44 293 SER A CA 1
ATOM 2235 C C . SER A 1 293 ? 4.441 1.787 -14.164 1 90.44 293 SER A C 1
ATOM 2237 O O . SER A 1 293 ? 4.754 2.51 -15.117 1 90.44 293 SER A O 1
ATOM 2239 N N . MET A 1 294 ? 5.145 0.756 -13.836 1 93.88 294 MET A N 1
ATOM 2240 C CA . MET A 1 294 ? 6.469 0.518 -14.406 1 93.88 294 MET A CA 1
ATOM 2241 C C . MET A 1 294 ? 6.359 -0.122 -15.789 1 93.88 294 MET A C 1
ATOM 2243 O O . MET A 1 294 ? 7.371 -0.342 -16.453 1 93.88 294 MET A O 1
ATOM 2247 N N . GLN A 1 295 ? 5.117 -0.422 -16.172 1 93.31 295 GLN A N 1
ATOM 2248 C CA . GLN A 1 295 ? 4.938 -0.765 -17.578 1 93.31 295 GLN A CA 1
ATOM 2249 C C . GLN A 1 295 ? 5.383 0.38 -18.484 1 93.31 295 GLN A C 1
ATOM 2251 O O . GLN A 1 295 ? 5.82 0.151 -19.609 1 93.31 295 GLN A O 1
ATOM 2256 N N . SER A 1 296 ? 5.289 1.637 -17.969 1 91.25 296 SER A N 1
ATOM 2257 C CA . SER A 1 296 ? 5.578 2.793 -18.812 1 91.25 296 SER A CA 1
ATOM 2258 C C . SER A 1 296 ? 6.57 3.734 -18.125 1 91.25 296 SER A C 1
ATOM 2260 O O . SER A 1 296 ? 6.988 4.73 -18.719 1 91.25 296 SER A O 1
ATOM 2262 N N . SER A 1 297 ? 6.867 3.463 -16.875 1 89.12 297 SER A N 1
ATOM 2263 C CA . SER A 1 297 ? 7.816 4.285 -16.125 1 89.12 297 SER A CA 1
ATOM 2264 C C . SER A 1 297 ? 8.922 3.434 -15.516 1 89.12 297 SER A C 1
ATOM 2266 O O . SER A 1 297 ? 8.664 2.326 -15.031 1 89.12 297 SER A O 1
ATOM 2268 N N . PRO A 1 298 ? 10.148 3.936 -15.523 1 90.44 298 PRO A N 1
ATOM 2269 C CA . PRO A 1 298 ? 11.242 3.17 -14.922 1 90.44 298 PRO A CA 1
ATOM 2270 C C . PRO A 1 298 ? 11.242 3.234 -13.398 1 90.44 298 PRO A C 1
ATOM 2272 O O . PRO A 1 298 ? 11.992 2.51 -12.742 1 90.44 298 PRO A O 1
ATOM 2275 N N . ILE A 1 299 ? 10.438 4.156 -12.789 1 88.88 299 ILE A N 1
ATOM 2276 C CA . ILE A 1 299 ? 10.383 4.355 -11.344 1 88.88 299 ILE A CA 1
ATOM 2277 C C . ILE A 1 299 ? 8.953 4.141 -10.852 1 88.88 299 ILE A C 1
ATOM 2279 O O . ILE A 1 299 ? 8 4.652 -11.445 1 88.88 299 ILE A O 1
ATOM 2283 N N . PRO A 1 300 ? 8.797 3.316 -9.844 1 93.31 300 PRO A N 1
ATOM 2284 C CA . PRO A 1 300 ? 7.441 3.109 -9.32 1 93.31 300 PRO A CA 1
ATOM 2285 C C . PRO A 1 300 ? 6.934 4.297 -8.508 1 93.31 300 PRO A C 1
ATOM 2287 O O . PRO A 1 300 ? 7.715 5.176 -8.141 1 93.31 300 PRO A O 1
ATOM 2290 N N . THR A 1 301 ? 5.652 4.309 -8.25 1 90.69 301 THR A N 1
ATOM 2291 C CA . THR A 1 301 ? 5.051 5.352 -7.426 1 90.69 301 THR A CA 1
ATOM 2292 C C . THR A 1 301 ? 5.223 5.031 -5.941 1 90.69 301 THR A C 1
ATOM 2294 O O . THR A 1 301 ? 5.523 3.893 -5.578 1 90.69 301 THR A O 1
ATOM 2297 N N . ARG A 1 302 ? 5.027 6.035 -5.102 1 91.12 302 ARG A N 1
ATOM 2298 C CA . ARG A 1 302 ? 5.094 5.848 -3.654 1 91.12 302 ARG A CA 1
ATOM 2299 C C . ARG A 1 302 ? 4.043 4.848 -3.186 1 91.12 302 ARG A C 1
ATOM 2301 O O . ARG A 1 302 ? 4.312 4.016 -2.316 1 91.12 302 ARG A O 1
ATOM 2308 N N . ALA A 1 303 ? 2.855 4.941 -3.77 1 93.31 303 ALA A N 1
ATOM 2309 C CA . ALA A 1 303 ? 1.774 4.027 -3.412 1 93.31 303 ALA A CA 1
ATOM 2310 C C . ALA A 1 303 ? 2.145 2.584 -3.748 1 93.31 303 ALA A C 1
ATOM 2312 O O . ALA A 1 303 ? 1.868 1.669 -2.971 1 93.31 303 ALA A O 1
ATOM 2313 N N . GLU A 1 304 ? 2.783 2.385 -4.898 1 95.31 304 GLU A N 1
ATOM 2314 C CA . GLU A 1 304 ? 3.199 1.046 -5.309 1 95.31 304 GLU A CA 1
ATOM 2315 C C . GLU A 1 304 ? 4.27 0.492 -4.371 1 95.31 304 GLU A C 1
ATOM 2317 O O . GLU A 1 304 ? 4.234 -0.686 -4.008 1 95.31 304 GLU A O 1
ATOM 2322 N N . ILE A 1 305 ? 5.176 1.331 -3.973 1 95.75 305 ILE A N 1
ATOM 2323 C CA . ILE A 1 305 ? 6.23 0.912 -3.059 1 95.75 305 ILE A CA 1
ATOM 2324 C C . ILE A 1 305 ? 5.621 0.47 -1.731 1 95.75 305 ILE A C 1
ATOM 2326 O O . ILE A 1 305 ? 5.969 -0.587 -1.201 1 95.75 305 ILE A O 1
ATOM 2330 N N . ASN A 1 306 ? 4.734 1.282 -1.21 1 95.69 306 ASN A N 1
ATOM 2331 C CA . ASN A 1 306 ? 4.082 0.923 0.046 1 95.69 306 ASN A CA 1
ATOM 2332 C C . ASN A 1 306 ? 3.23 -0.334 -0.103 1 95.69 306 ASN A C 1
ATOM 2334 O O . ASN A 1 306 ? 3.123 -1.13 0.831 1 95.69 306 ASN A O 1
ATOM 2338 N N . ASP A 1 307 ? 2.586 -0.523 -1.267 1 96.5 307 ASP A N 1
ATOM 2339 C CA . ASP A 1 307 ? 1.789 -1.718 -1.534 1 96.5 307 ASP A CA 1
ATOM 2340 C C . ASP A 1 307 ? 2.65 -2.977 -1.478 1 96.5 307 ASP A C 1
ATOM 2342 O O . ASP A 1 307 ? 2.32 -3.93 -0.769 1 96.5 307 ASP A O 1
ATOM 2346 N N . VAL A 1 308 ? 3.762 -2.936 -2.188 1 97.94 308 VAL A N 1
ATOM 2347 C CA . VAL A 1 308 ? 4.68 -4.07 -2.197 1 97.94 308 VAL A CA 1
ATOM 2348 C C . VAL A 1 308 ? 5.203 -4.324 -0.787 1 97.94 308 VAL A C 1
ATOM 2350 O O . VAL A 1 308 ? 5.195 -5.465 -0.311 1 97.94 308 VAL A O 1
ATOM 2353 N N . PHE A 1 309 ? 5.578 -3.264 -0.11 1 97.44 309 PHE A N 1
ATOM 2354 C CA . PHE A 1 309 ? 6.141 -3.34 1.234 1 97.44 309 PHE A CA 1
ATOM 2355 C C . PHE A 1 309 ? 5.141 -3.965 2.201 1 97.44 309 PHE A C 1
ATOM 2357 O O . PHE A 1 309 ? 5.473 -4.906 2.922 1 97.44 309 PHE A O 1
ATOM 2364 N N . THR A 1 310 ? 3.918 -3.457 2.217 1 96.88 310 THR A N 1
ATOM 2365 C CA . THR A 1 310 ? 2.932 -3.9 3.197 1 96.88 310 THR A CA 1
ATOM 2366 C C . THR A 1 310 ? 2.428 -5.301 2.861 1 96.88 310 THR A C 1
ATOM 2368 O O . THR A 1 310 ? 2.145 -6.094 3.76 1 96.88 310 THR A O 1
ATOM 2371 N N . THR A 1 311 ? 2.307 -5.633 1.583 1 97.69 311 THR A N 1
ATOM 2372 C CA . THR A 1 311 ? 1.907 -6.973 1.176 1 97.69 311 THR A CA 1
ATOM 2373 C C . THR A 1 311 ? 2.945 -8 1.612 1 97.69 311 THR A C 1
ATOM 2375 O O . THR A 1 311 ? 2.6 -9.039 2.189 1 97.69 311 THR A O 1
ATOM 2378 N N . ALA A 1 312 ? 4.207 -7.684 1.393 1 97.44 312 ALA A N 1
ATOM 2379 C CA . ALA A 1 312 ? 5.277 -8.578 1.821 1 97.44 312 ALA A CA 1
ATOM 2380 C C . ALA A 1 312 ? 5.32 -8.688 3.342 1 97.44 312 ALA A C 1
ATOM 2382 O O . ALA A 1 312 ? 5.59 -9.766 3.885 1 97.44 312 ALA A O 1
ATOM 2383 N N . SER A 1 313 ? 5.059 -7.578 4.023 1 95.56 313 SER A N 1
ATOM 2384 C CA . SER A 1 313 ? 5.113 -7.531 5.48 1 95.56 313 SER A CA 1
ATOM 2385 C C . SER A 1 313 ? 4.184 -8.562 6.102 1 95.56 313 SER A C 1
ATOM 2387 O O . SER A 1 313 ? 4.418 -9.023 7.227 1 95.56 313 SER A O 1
ATOM 2389 N N . MET A 1 314 ? 3.168 -9.023 5.352 1 95.62 314 MET A N 1
ATOM 2390 C CA . MET A 1 314 ? 2.193 -9.984 5.855 1 95.62 314 MET A CA 1
ATOM 2391 C C . MET A 1 314 ? 2.787 -11.383 5.906 1 95.62 314 MET A C 1
ATOM 2393 O O . MET A 1 314 ? 2.189 -12.297 6.48 1 95.62 314 MET A O 1
ATOM 2397 N N . GLY A 1 315 ? 3.936 -11.562 5.293 1 96.44 315 GLY A N 1
ATOM 2398 C CA . GLY A 1 315 ? 4.586 -12.859 5.32 1 96.44 315 GLY A CA 1
ATOM 2399 C C . GLY A 1 315 ? 4.219 -13.734 4.137 1 96.44 315 GLY A C 1
ATOM 2400 O O . GLY A 1 315 ? 4.168 -14.961 4.254 1 96.44 315 GLY A O 1
ATOM 2401 N N . VAL A 1 316 ? 3.891 -13.18 3.02 1 98 316 VAL A N 1
ATOM 2402 C CA . VAL A 1 316 ? 3.562 -13.969 1.838 1 98 316 VAL A CA 1
ATOM 2403 C C . VAL A 1 316 ? 4.828 -14.625 1.284 1 98 316 VAL A C 1
ATOM 2405 O O . VAL A 1 316 ? 5.93 -14.094 1.447 1 98 316 VAL A O 1
ATOM 2408 N N . ASP A 1 317 ? 4.676 -15.75 0.627 1 98.5 317 ASP A N 1
ATOM 2409 C CA . ASP A 1 317 ? 5.816 -16.516 0.122 1 98.5 317 ASP A CA 1
ATOM 2410 C C . ASP A 1 317 ? 6.461 -15.805 -1.069 1 98.5 317 ASP A C 1
ATOM 2412 O O . ASP A 1 317 ? 7.688 -15.766 -1.183 1 98.5 317 ASP A O 1
ATOM 2416 N N . SER A 1 318 ? 5.59 -15.266 -1.912 1 98.69 318 SER A N 1
ATOM 2417 C CA . SER A 1 318 ? 6.168 -14.641 -3.1 1 98.69 318 SER A CA 1
ATOM 2418 C C . SER A 1 318 ? 5.258 -13.547 -3.645 1 98.69 318 SER A C 1
ATOM 2420 O O . SER A 1 318 ? 4.082 -13.469 -3.277 1 98.69 318 SER A O 1
ATOM 2422 N N . LEU A 1 319 ? 5.863 -12.648 -4.402 1 98.75 319 LEU A N 1
ATOM 2423 C CA . LEU A 1 319 ? 5.18 -11.609 -5.168 1 98.75 319 LEU A CA 1
ATOM 2424 C C . LEU A 1 319 ? 5.43 -11.789 -6.66 1 98.75 319 LEU A C 1
ATOM 2426 O O . LEU A 1 319 ? 6.559 -12.047 -7.082 1 98.75 319 LEU A O 1
ATOM 2430 N N . TRP A 1 320 ? 4.32 -11.742 -7.461 1 98.69 320 TRP A N 1
ATOM 2431 C CA . TRP A 1 320 ? 4.426 -12.039 -8.883 1 98.69 320 TRP A CA 1
ATOM 2432 C C . TRP A 1 320 ? 4.23 -10.781 -9.719 1 98.69 320 TRP A C 1
ATOM 2434 O O . TRP A 1 320 ? 3.15 -10.18 -9.711 1 98.69 320 TRP A O 1
ATOM 2444 N N . LEU A 1 321 ? 5.336 -10.391 -10.445 1 98.5 321 LEU A N 1
ATOM 2445 C CA . LEU A 1 321 ? 5.184 -9.367 -11.469 1 98.5 321 LEU A CA 1
ATOM 2446 C C . LEU A 1 321 ? 4.59 -9.961 -12.75 1 98.5 321 LEU A C 1
ATOM 2448 O O . LEU A 1 321 ? 5.02 -11.023 -13.203 1 98.5 321 LEU A O 1
ATOM 2452 N N . THR A 1 322 ? 3.572 -9.266 -13.297 1 96.75 322 THR A N 1
ATOM 2453 C CA . THR A 1 322 ? 2.869 -9.797 -14.461 1 96.75 322 THR A CA 1
ATOM 2454 C C . THR A 1 322 ? 3.176 -8.961 -15.703 1 96.75 322 THR A C 1
ATOM 2456 O O . THR A 1 322 ? 4.254 -9.078 -16.281 1 96.75 322 THR A O 1
ATOM 2459 N N . ASN A 1 323 ? 2.354 -7.934 -16.016 1 94.88 323 ASN A N 1
ATOM 2460 C CA . ASN A 1 323 ? 2.551 -7.129 -17.219 1 94.88 323 ASN A CA 1
ATOM 2461 C C . ASN A 1 323 ? 3.799 -6.258 -17.125 1 94.88 323 ASN A C 1
ATOM 2463 O O . ASN A 1 323 ? 4.395 -5.895 -18.141 1 94.88 323 ASN A O 1
ATOM 2467 N N . GLU A 1 324 ? 4.262 -5.922 -15.93 1 96.88 324 GLU A N 1
ATOM 2468 C CA . GLU A 1 324 ? 5.441 -5.09 -15.719 1 96.88 324 GLU A CA 1
ATOM 2469 C C . GLU A 1 324 ? 6.664 -5.672 -16.422 1 96.88 324 GLU A C 1
ATOM 2471 O O . GLU A 1 324 ? 7.496 -4.93 -16.953 1 96.88 324 GLU A O 1
ATOM 2476 N N . THR A 1 325 ? 6.715 -7.008 -16.438 1 98.25 325 THR A N 1
ATOM 2477 C CA . THR A 1 325 ? 7.902 -7.637 -17 1 98.25 325 THR A CA 1
ATOM 2478 C C . THR A 1 325 ? 7.559 -8.367 -18.297 1 98.25 325 THR A C 1
ATOM 2480 O O . THR A 1 325 ? 8.422 -8.547 -19.172 1 98.25 325 THR A O 1
ATOM 2483 N N . ALA A 1 326 ? 6.289 -8.789 -18.469 1 97.81 326 ALA A N 1
ATOM 2484 C CA . ALA A 1 326 ? 5.902 -9.523 -19.672 1 97.81 326 ALA A CA 1
ATOM 2485 C C . ALA A 1 326 ? 5.871 -8.609 -20.891 1 97.81 326 ALA A C 1
ATOM 2487 O O . ALA A 1 326 ? 6.352 -8.977 -21.953 1 97.81 326 ALA A O 1
ATOM 2488 N N . SER A 1 327 ? 5.289 -7.457 -20.75 1 96.44 327 SER A N 1
ATOM 2489 C CA . SER A 1 327 ? 5.066 -6.574 -21.891 1 96.44 327 SER A CA 1
ATOM 2490 C C . SER A 1 327 ? 5.477 -5.141 -21.562 1 96.44 327 SER A C 1
ATOM 2492 O O . SER A 1 327 ? 5.438 -4.27 -22.438 1 96.44 327 SER A O 1
ATOM 2494 N N . GLY A 1 328 ? 5.852 -4.848 -20.359 1 96.19 328 GLY A N 1
ATOM 2495 C CA . GLY A 1 328 ? 6.242 -3.508 -19.953 1 96.19 328 GLY A CA 1
ATOM 2496 C C . GLY A 1 328 ? 7.539 -3.045 -20.594 1 96.19 328 GLY A C 1
ATOM 2497 O O . GLY A 1 328 ? 8.336 -3.863 -21.047 1 96.19 328 GLY A O 1
ATOM 2498 N N . LYS A 1 329 ? 7.781 -1.768 -20.547 1 95.44 329 LYS A N 1
ATOM 2499 C CA . LYS A 1 329 ? 8.93 -1.159 -21.219 1 95.44 329 LYS A CA 1
ATOM 2500 C C . LYS A 1 329 ? 10.203 -1.366 -20.406 1 95.44 329 LYS A C 1
ATOM 2502 O O . LYS A 1 329 ? 11.312 -1.275 -20.938 1 95.44 329 LYS A O 1
ATOM 2507 N N . TYR A 1 330 ? 10.102 -1.671 -19.109 1 95.88 330 TYR A N 1
ATOM 2508 C CA . TYR A 1 330 ? 11.273 -1.671 -18.25 1 95.88 330 TYR A CA 1
ATOM 2509 C C . TYR A 1 330 ? 11.32 -2.932 -17.391 1 95.88 330 TYR A C 1
ATOM 2511 O O . TYR A 1 330 ? 11.383 -2.852 -16.172 1 95.88 330 TYR A O 1
ATOM 2519 N N . PRO A 1 331 ? 11.414 -4.082 -18 1 98.12 331 PRO A N 1
ATOM 2520 C CA . PRO A 1 331 ? 11.344 -5.324 -17.234 1 98.12 331 PRO A CA 1
ATOM 2521 C C . PRO A 1 331 ? 12.492 -5.465 -16.234 1 98.12 331 PRO A C 1
ATOM 2523 O O . PRO A 1 331 ? 12.281 -5.898 -15.102 1 98.12 331 PRO A O 1
ATOM 2526 N N . LEU A 1 332 ? 13.703 -5.121 -16.594 1 97.69 332 LEU A N 1
ATOM 2527 C CA . LEU A 1 332 ? 14.852 -5.223 -15.711 1 97.69 332 LEU A CA 1
ATOM 2528 C C . LEU A 1 332 ? 14.711 -4.266 -14.531 1 97.69 332 LEU A C 1
ATOM 2530 O O . LEU A 1 332 ? 14.984 -4.637 -13.391 1 97.69 332 LEU A O 1
ATOM 2534 N N . ALA A 1 333 ? 14.266 -3.045 -14.789 1 96.5 333 ALA A N 1
ATOM 2535 C CA . ALA A 1 333 ? 14.047 -2.074 -13.719 1 96.5 333 ALA A CA 1
ATOM 2536 C C . ALA A 1 333 ? 12.969 -2.555 -12.75 1 96.5 333 ALA A C 1
ATOM 2538 O O . ALA A 1 333 ? 13.102 -2.381 -11.539 1 96.5 333 ALA A O 1
ATOM 2539 N N . ALA A 1 334 ? 11.969 -3.154 -13.266 1 97.75 334 ALA A N 1
ATOM 2540 C CA . ALA A 1 334 ? 10.852 -3.617 -12.445 1 97.75 334 ALA A CA 1
ATOM 2541 C C . ALA A 1 334 ? 11.312 -4.664 -11.438 1 97.75 334 ALA A C 1
ATOM 2543 O O . ALA A 1 334 ? 11.016 -4.559 -10.242 1 97.75 334 ALA A O 1
ATOM 2544 N N . VAL A 1 335 ? 12.078 -5.652 -11.898 1 98.06 335 VAL A N 1
ATOM 2545 C CA . VAL A 1 335 ? 12.531 -6.703 -10.992 1 98.06 335 VAL A CA 1
ATOM 2546 C C . VAL A 1 335 ? 13.547 -6.133 -10.008 1 98.06 335 VAL A C 1
ATOM 2548 O O . VAL A 1 335 ? 13.609 -6.559 -8.859 1 98.06 335 VAL A O 1
ATOM 2551 N N . SER A 1 336 ? 14.328 -5.223 -10.43 1 96.94 336 SER A N 1
ATOM 2552 C CA . SER A 1 336 ? 15.297 -4.574 -9.547 1 96.94 336 SER A CA 1
ATOM 2553 C C . SER A 1 336 ? 14.594 -3.83 -8.414 1 96.94 336 SER A C 1
ATOM 2555 O O . SER A 1 336 ? 15 -3.936 -7.254 1 96.94 336 SER A O 1
ATOM 2557 N N . TRP A 1 337 ? 13.562 -3.115 -8.766 1 95.94 337 TRP A N 1
ATOM 2558 C CA . TRP A 1 337 ? 12.812 -2.377 -7.754 1 95.94 337 TRP A CA 1
ATOM 2559 C C . TRP A 1 337 ? 12.117 -3.33 -6.789 1 95.94 337 TRP A C 1
ATOM 2561 O O . TRP A 1 337 ? 12.07 -3.078 -5.582 1 95.94 337 TRP A O 1
ATOM 2571 N N . LEU A 1 338 ? 11.562 -4.395 -7.344 1 97.88 338 LEU A N 1
ATOM 2572 C CA . LEU A 1 338 ? 10.953 -5.379 -6.453 1 97.88 338 LEU A CA 1
ATOM 2573 C C . LEU A 1 338 ? 11.953 -5.867 -5.414 1 97.88 338 LEU A C 1
ATOM 2575 O O . LEU A 1 338 ? 11.641 -5.934 -4.227 1 97.88 338 LEU A O 1
ATOM 2579 N N . SER A 1 339 ? 13.148 -6.152 -5.82 1 96.25 339 SER A N 1
ATOM 2580 C CA . SER A 1 339 ? 14.211 -6.629 -4.938 1 96.25 339 SER A CA 1
ATOM 2581 C C . SER A 1 339 ? 14.594 -5.57 -3.912 1 96.25 339 SER A C 1
ATOM 2583 O O . SER A 1 339 ? 14.742 -5.871 -2.727 1 96.25 339 SER A O 1
ATOM 2585 N N . ARG A 1 340 ? 14.703 -4.391 -4.32 1 94.25 340 ARG A N 1
ATOM 2586 C CA . ARG A 1 340 ? 15.086 -3.287 -3.445 1 94.25 340 ARG A CA 1
ATOM 2587 C C . ARG A 1 340 ? 14.055 -3.08 -2.342 1 94.25 340 ARG A C 1
ATOM 2589 O O . ARG A 1 340 ? 14.414 -2.891 -1.178 1 94.25 340 ARG A O 1
ATOM 2596 N N . ILE A 1 341 ? 12.805 -3.035 -2.732 1 96.25 341 ILE A N 1
ATOM 2597 C CA . ILE A 1 341 ? 11.742 -2.838 -1.752 1 96.25 341 ILE A CA 1
ATOM 2598 C C . ILE A 1 341 ? 11.758 -3.98 -0.739 1 96.25 341 ILE A C 1
ATOM 2600 O O . ILE A 1 341 ? 11.695 -3.746 0.47 1 96.25 341 ILE A O 1
ATOM 2604 N N . LEU A 1 342 ? 11.914 -5.211 -1.229 1 96.31 342 LEU A N 1
ATOM 2605 C CA . LEU A 1 342 ? 11.844 -6.395 -0.377 1 96.31 342 LEU A CA 1
ATOM 2606 C C . LEU A 1 342 ? 13 -6.418 0.615 1 96.31 342 LEU A C 1
ATOM 2608 O O . LEU A 1 342 ? 12.867 -6.945 1.721 1 96.31 342 LEU A O 1
ATOM 2612 N N . MET A 1 343 ? 14.109 -5.812 0.294 1 93.81 343 MET A N 1
ATOM 2613 C CA . MET A 1 343 ? 15.273 -5.762 1.175 1 93.81 343 MET A CA 1
ATOM 2614 C C . MET A 1 343 ? 14.984 -4.902 2.404 1 93.81 343 MET A C 1
ATOM 2616 O O . MET A 1 343 ? 15.648 -5.047 3.432 1 93.81 343 MET A O 1
ATOM 2620 N N . ASN A 1 344 ? 13.969 -4.059 2.311 1 93.19 344 ASN A N 1
ATOM 2621 C CA . ASN A 1 344 ? 13.68 -3.119 3.387 1 93.19 344 ASN A CA 1
ATOM 2622 C C . ASN A 1 344 ? 12.461 -3.549 4.195 1 93.19 344 ASN A C 1
ATOM 2624 O O . ASN A 1 344 ? 12.102 -2.9 5.18 1 93.19 344 ASN A O 1
ATOM 2628 N N . VAL A 1 345 ? 11.883 -4.656 3.877 1 94.62 345 VAL A N 1
ATOM 2629 C CA . VAL A 1 345 ? 10.602 -5.031 4.469 1 94.62 345 VAL A CA 1
ATOM 2630 C C . VAL A 1 345 ? 10.812 -5.449 5.922 1 94.62 345 VAL A C 1
ATOM 2632 O O . VAL A 1 345 ? 11.742 -6.199 6.234 1 94.62 345 VAL A O 1
ATOM 2635 N N . GLU A 1 346 ? 10 -4.887 6.816 1 92.56 346 GLU A N 1
ATOM 2636 C CA . GLU A 1 346 ? 9.828 -5.383 8.18 1 92.56 346 GLU A CA 1
ATOM 2637 C C . GLU A 1 346 ? 8.602 -6.273 8.289 1 92.56 346 GLU A C 1
ATOM 2639 O O . GLU A 1 346 ? 7.469 -5.812 8.109 1 92.56 346 GLU A O 1
ATOM 2644 N N . TYR A 1 347 ? 8.844 -7.488 8.641 1 92.12 347 TYR A N 1
ATOM 2645 C CA . TYR A 1 347 ? 7.777 -8.484 8.602 1 92.12 347 TYR A CA 1
ATOM 2646 C C . TYR A 1 347 ? 6.961 -8.461 9.891 1 92.12 347 TYR A C 1
ATOM 2648 O O . TYR A 1 347 ? 7.52 -8.344 10.984 1 92.12 347 TYR A O 1
ATOM 2656 N N . GLN A 1 348 ? 5.668 -8.367 9.734 1 89.31 348 GLN A N 1
ATOM 2657 C CA . GLN A 1 348 ? 4.676 -8.516 10.797 1 89.31 348 GLN A CA 1
ATOM 2658 C C . GLN A 1 348 ? 3.637 -9.57 10.438 1 89.31 348 GLN A C 1
ATOM 2660 O O . GLN A 1 348 ? 2.574 -9.25 9.898 1 89.31 348 GLN A O 1
ATOM 2665 N N . ILE A 1 349 ? 3.885 -10.742 10.867 1 90.12 349 ILE A N 1
ATOM 2666 C CA . ILE A 1 349 ? 3.08 -11.875 10.422 1 90.12 349 ILE A CA 1
ATOM 2667 C C . ILE A 1 349 ? 1.867 -12.039 11.336 1 90.12 349 ILE A C 1
ATOM 2669 O O . ILE A 1 349 ? 2.014 -12.297 12.531 1 90.12 349 ILE A O 1
ATOM 2673 N N . PRO A 1 350 ? 0.703 -11.93 10.781 1 80.31 350 PRO A N 1
ATOM 2674 C CA . PRO A 1 350 ? -0.519 -11.836 11.586 1 80.31 350 PRO A CA 1
ATOM 2675 C C . PRO A 1 350 ? -0.971 -13.195 12.125 1 80.31 350 PRO A C 1
ATOM 2677 O O . PRO A 1 350 ? -1.727 -13.25 13.102 1 80.31 350 PRO A O 1
ATOM 2680 N N . GLN A 1 351 ? -0.58 -14.266 11.422 1 82.88 351 GLN A N 1
ATOM 2681 C CA . GLN A 1 351 ? -1.195 -15.555 11.719 1 82.88 351 GLN A CA 1
ATOM 2682 C C . GLN A 1 351 ? -0.142 -16.656 11.836 1 82.88 351 GLN A C 1
ATOM 2684 O O . GLN A 1 351 ? 0.786 -16.719 11.023 1 82.88 351 GLN A O 1
ATOM 2689 N N . SER A 1 352 ? -0.282 -17.406 12.906 1 88.5 352 SER A N 1
ATOM 2690 C CA . SER A 1 352 ? 0.507 -18.625 13.016 1 88.5 352 SER A CA 1
ATOM 2691 C C . SER A 1 352 ? -0.268 -19.828 12.5 1 88.5 352 SER A C 1
ATOM 2693 O O . SER A 1 352 ? -1.479 -19.938 12.711 1 88.5 352 SER A O 1
ATOM 2695 N N . PRO A 1 353 ? 0.458 -20.672 11.812 1 92.75 353 PRO A N 1
ATOM 2696 C CA . PRO A 1 353 ? -0.239 -21.859 11.328 1 92.75 353 PRO A CA 1
ATOM 2697 C C . PRO A 1 353 ? -0.733 -22.75 12.461 1 92.75 353 PRO A C 1
ATOM 2699 O O . PRO A 1 353 ? -0.148 -22.766 13.547 1 92.75 353 PRO A O 1
ATOM 2702 N N . LEU A 1 354 ? -1.765 -23.547 12.148 1 89.94 354 LEU A N 1
ATOM 2703 C CA . LEU A 1 354 ? -2.268 -24.562 13.062 1 89.94 354 LEU A CA 1
ATOM 2704 C C . LEU A 1 354 ? -1.272 -25.703 13.203 1 89.94 354 LEU A C 1
ATOM 2706 O O . LEU A 1 354 ? -0.666 -26.125 12.219 1 89.94 354 LEU A O 1
ATOM 2710 N N . LEU A 1 355 ? -1.038 -26.078 14.445 1 91.62 355 LEU A N 1
ATOM 2711 C CA . LEU A 1 355 ? -0.192 -27.25 14.688 1 91.62 355 LEU A CA 1
ATOM 2712 C C . LEU A 1 355 ? -0.966 -28.531 14.461 1 91.62 355 LEU A C 1
ATOM 2714 O O . LEU A 1 355 ? -1.846 -28.891 15.25 1 91.62 355 LEU A O 1
ATOM 2718 N N . GLN A 1 356 ? -0.601 -29.25 13.445 1 89.75 356 GLN A N 1
ATOM 2719 C CA . GLN A 1 356 ? -1.39 -30.406 13.047 1 89.75 356 GLN A CA 1
ATOM 2720 C C . GLN A 1 356 ? -0.834 -31.688 13.672 1 89.75 356 GLN A C 1
ATOM 2722 O O . GLN A 1 356 ? -1.578 -32.656 13.914 1 89.75 356 GLN A O 1
ATOM 2727 N N . ASN A 1 357 ? 0.479 -31.828 13.852 1 91.69 357 ASN A N 1
ATOM 2728 C CA . ASN A 1 357 ? 1.102 -33.062 14.336 1 91.69 357 ASN A CA 1
ATOM 2729 C C . ASN A 1 357 ? 2.463 -32.781 14.977 1 91.69 357 ASN A C 1
ATOM 2731 O O . ASN A 1 357 ? 2.84 -31.625 15.164 1 91.69 357 ASN A O 1
ATOM 2735 N N . SER A 1 358 ? 3.098 -33.844 15.305 1 90.88 358 SER A N 1
ATOM 2736 C CA . SER A 1 358 ? 4.371 -33.75 16 1 90.88 358 SER A CA 1
ATOM 2737 C C . SER A 1 358 ? 5.465 -33.188 15.086 1 90.88 358 SER A C 1
ATOM 2739 O O . SER A 1 358 ? 6.387 -32.531 15.539 1 90.88 358 SER A O 1
ATOM 2741 N N . ARG A 1 359 ? 5.367 -33.469 13.898 1 91.31 359 ARG A N 1
ATOM 2742 C CA . ARG A 1 359 ? 6.348 -32.969 12.945 1 91.31 359 ARG A CA 1
ATOM 2743 C C . ARG A 1 359 ? 6.285 -31.438 12.844 1 91.31 359 ARG A C 1
ATOM 2745 O O . ARG A 1 359 ? 7.316 -30.781 12.734 1 91.31 359 ARG A O 1
ATOM 2752 N N . ASP A 1 360 ? 5.055 -30.922 12.984 1 94.12 360 ASP A N 1
ATOM 2753 C CA . ASP A 1 360 ? 4.871 -29.469 13.023 1 94.12 360 ASP A CA 1
ATOM 2754 C C . ASP A 1 360 ? 5.531 -28.859 14.258 1 94.12 360 ASP A C 1
ATOM 2756 O O . ASP A 1 360 ? 6.176 -27.812 14.172 1 94.12 360 ASP A O 1
ATOM 2760 N N . ARG A 1 361 ? 5.34 -29.531 15.328 1 93.5 361 ARG A N 1
ATOM 2761 C CA . ARG A 1 361 ? 5.91 -29.031 16.578 1 93.5 361 ARG A CA 1
ATOM 2762 C C . ARG A 1 361 ? 7.434 -29.016 16.516 1 93.5 361 ARG A C 1
ATOM 2764 O O . ARG A 1 361 ? 8.07 -28.094 17.031 1 93.5 361 ARG A O 1
ATOM 2771 N N . PHE A 1 362 ? 7.957 -30.078 15.898 1 94.44 362 PHE A N 1
ATOM 2772 C CA . PHE A 1 362 ? 9.398 -30.141 15.719 1 94.44 362 PHE A CA 1
ATOM 2773 C C . PHE A 1 362 ? 9.883 -28.969 14.859 1 94.44 362 PHE A C 1
ATOM 2775 O O . PHE A 1 362 ? 10.836 -28.281 15.227 1 94.44 362 PHE A O 1
ATOM 2782 N N . ALA A 1 363 ? 9.234 -28.734 13.789 1 96.06 363 ALA A N 1
ATOM 2783 C CA . ALA A 1 363 ? 9.609 -27.656 12.883 1 96.06 363 ALA A CA 1
ATOM 2784 C C . ALA A 1 363 ? 9.5 -26.297 13.57 1 96.06 363 ALA A C 1
ATOM 2786 O O . ALA A 1 363 ? 10.398 -25.453 13.445 1 96.06 363 ALA A O 1
ATOM 2787 N N . LYS A 1 364 ? 8.375 -26.094 14.281 1 96.5 364 LYS A N 1
ATOM 2788 C CA . LYS A 1 364 ? 8.188 -24.859 15.031 1 96.5 364 LYS A CA 1
ATOM 2789 C C . LYS A 1 364 ? 9.312 -24.641 16.031 1 96.5 364 LYS A C 1
ATOM 2791 O O . LYS A 1 364 ? 9.867 -23.547 16.141 1 96.5 364 LYS A O 1
ATOM 2796 N N . GLY A 1 365 ? 9.609 -25.656 16.766 1 95.69 365 GLY A N 1
ATOM 2797 C CA . GLY A 1 365 ? 10.688 -25.578 17.734 1 95.69 365 GLY A CA 1
ATOM 2798 C C . GLY A 1 365 ? 12.023 -25.234 17.109 1 95.69 365 GLY A C 1
ATOM 2799 O O . GLY A 1 365 ? 12.797 -24.453 17.672 1 95.69 365 GLY A O 1
ATOM 2800 N N . LEU A 1 366 ? 12.305 -25.844 15.992 1 96.06 366 LEU A N 1
ATOM 2801 C CA . LEU A 1 366 ? 13.547 -25.594 15.273 1 96.06 366 LEU A CA 1
ATOM 2802 C C . LEU A 1 366 ? 13.641 -24.125 14.867 1 96.06 366 LEU A C 1
ATOM 2804 O O . LEU A 1 366 ? 14.703 -23.5 15 1 96.06 366 LEU A O 1
ATOM 2808 N N . VAL A 1 367 ? 12.57 -23.547 14.383 1 96.94 367 VAL A N 1
ATOM 2809 C CA . VAL A 1 367 ? 12.523 -22.156 13.945 1 96.94 367 VAL A CA 1
ATOM 2810 C C . VAL A 1 367 ? 12.742 -21.234 15.141 1 96.94 367 VAL A C 1
ATOM 2812 O O . VAL A 1 367 ? 13.531 -20.297 15.062 1 96.94 367 VAL A O 1
ATOM 2815 N N . GLU A 1 368 ? 12.102 -21.516 16.219 1 96.31 368 GLU A N 1
ATOM 2816 C CA . GLU A 1 368 ? 12.242 -20.703 17.422 1 96.31 368 GLU A CA 1
ATOM 2817 C C . GLU A 1 368 ? 13.656 -20.797 17.984 1 96.31 368 GLU A C 1
ATOM 2819 O O . GLU A 1 368 ? 14.227 -19.781 18.422 1 96.31 368 GLU A O 1
ATOM 2824 N N . LEU A 1 369 ? 14.188 -21.969 17.938 1 95.94 369 LEU A N 1
ATOM 2825 C CA . LEU A 1 369 ? 15.562 -22.172 18.406 1 95.94 369 LEU A CA 1
ATOM 2826 C C . LEU A 1 369 ? 16.547 -21.344 17.578 1 95.94 369 LEU A C 1
ATOM 2828 O O . LEU A 1 369 ? 17.391 -20.656 18.141 1 95.94 369 LEU A O 1
ATOM 2832 N N . ALA A 1 370 ? 16.453 -21.469 16.344 1 96.62 370 ALA A N 1
ATOM 2833 C CA . ALA A 1 370 ? 17.344 -20.734 15.445 1 96.62 370 ALA A CA 1
ATOM 2834 C C . ALA A 1 370 ? 17.219 -19.234 15.664 1 96.62 370 ALA A C 1
ATOM 2836 O O . ALA A 1 370 ? 18.219 -18.516 15.688 1 96.62 370 ALA A O 1
ATOM 2837 N N . GLN A 1 371 ? 16.031 -18.766 15.805 1 94.81 371 GLN A N 1
ATOM 2838 C CA . GLN A 1 371 ? 15.789 -17.344 16.016 1 94.81 371 GLN A CA 1
ATOM 2839 C C . GLN A 1 371 ? 16.438 -16.859 17.312 1 94.81 371 GLN A C 1
ATOM 2841 O O . GLN A 1 371 ? 17.078 -15.82 17.344 1 94.81 371 GLN A O 1
ATOM 2846 N N . ASP A 1 372 ? 16.234 -17.547 18.344 1 95.44 372 ASP A N 1
ATOM 2847 C CA . ASP A 1 372 ? 16.766 -17.172 19.656 1 95.44 372 ASP A CA 1
ATOM 2848 C C . ASP A 1 372 ? 18.281 -17.172 19.656 1 95.44 372 ASP A C 1
ATOM 2850 O O . ASP A 1 372 ? 18.906 -16.359 20.328 1 95.44 372 ASP A O 1
ATOM 2854 N N . LEU A 1 373 ? 18.812 -18 18.812 1 94.81 373 LEU A N 1
ATOM 2855 C CA . LEU A 1 373 ? 20.266 -18.125 18.734 1 94.81 373 LEU A CA 1
ATOM 2856 C C . LEU A 1 373 ? 20.844 -17.188 17.688 1 94.81 373 LEU A C 1
ATOM 2858 O O . LEU A 1 373 ? 22.062 -17.031 17.594 1 94.81 373 LEU A O 1
ATOM 2862 N N . GLY A 1 374 ? 20 -16.625 16.906 1 93.88 374 GLY A N 1
ATOM 2863 C CA . GLY A 1 374 ? 20.484 -15.859 15.766 1 93.88 374 GLY A CA 1
ATOM 2864 C C . GLY A 1 374 ? 21.188 -16.719 14.734 1 93.88 374 GLY A C 1
ATOM 2865 O O . GLY A 1 374 ? 22.188 -16.297 14.141 1 93.88 374 GLY A O 1
ATOM 2866 N N . ALA A 1 375 ? 20.734 -17.953 14.594 1 94.56 375 ALA A N 1
ATOM 2867 C CA . ALA A 1 375 ? 21.406 -18.953 13.758 1 94.56 375 ALA A CA 1
ATOM 2868 C C . ALA A 1 375 ? 20.688 -19.141 12.43 1 94.56 375 ALA A C 1
ATOM 2870 O O . ALA A 1 375 ? 19.453 -18.984 12.359 1 94.56 375 ALA A O 1
ATOM 2871 N N . ASN A 1 376 ? 21.422 -19.516 11.445 1 95.12 376 ASN A N 1
ATOM 2872 C CA . ASN A 1 376 ? 20.812 -20 10.211 1 95.12 376 ASN A CA 1
ATOM 2873 C C . ASN A 1 376 ? 20.344 -21.438 10.344 1 95.12 376 ASN A C 1
ATOM 2875 O O . ASN A 1 376 ? 20.875 -22.203 11.141 1 95.12 376 ASN A O 1
ATOM 2879 N N . ILE A 1 377 ? 19.359 -21.734 9.586 1 97.38 377 ILE A N 1
ATOM 2880 C CA . ILE A 1 377 ? 18.859 -23.109 9.547 1 97.38 377 ILE A CA 1
ATOM 2881 C C . ILE A 1 377 ? 19.391 -23.812 8.305 1 97.38 377 ILE A C 1
ATOM 2883 O O . ILE A 1 377 ? 19.328 -23.266 7.199 1 97.38 377 ILE A O 1
ATOM 2887 N N . LEU A 1 378 ? 19.984 -25 8.469 1 98.19 378 LEU A N 1
ATOM 2888 C CA . LEU A 1 378 ? 20.422 -25.891 7.395 1 98.19 378 LEU A CA 1
ATOM 2889 C C . LEU A 1 378 ? 19.625 -27.188 7.418 1 98.19 378 LEU A C 1
ATOM 2891 O O . LEU A 1 378 ? 19.641 -27.906 8.414 1 98.19 378 LEU A O 1
ATOM 2895 N N . VAL A 1 379 ? 18.969 -27.469 6.312 1 98 379 VAL A N 1
ATOM 2896 C CA . VAL A 1 379 ? 18.141 -28.672 6.289 1 98 379 VAL A CA 1
ATOM 2897 C C . VAL A 1 379 ? 18.422 -29.484 5.031 1 98 379 VAL A C 1
ATOM 2899 O O . VAL A 1 379 ? 18.453 -28.938 3.924 1 98 379 VAL A O 1
ATOM 2902 N N . PHE A 1 380 ? 18.75 -30.719 5.199 1 97.5 380 PHE A N 1
ATOM 2903 C CA . PHE A 1 380 ? 18.812 -31.625 4.062 1 97.5 380 PHE A CA 1
ATOM 2904 C C . PHE A 1 380 ? 17.516 -32.406 3.91 1 97.5 380 PHE A C 1
ATOM 2906 O O . PHE A 1 380 ? 17.078 -33.094 4.832 1 97.5 380 PHE A O 1
ATOM 2913 N N . SER A 1 381 ? 16.844 -32.219 2.77 1 94.12 381 SER A N 1
ATOM 2914 C CA . SER A 1 381 ? 15.508 -32.781 2.531 1 94.12 381 SER A CA 1
ATOM 2915 C C . SER A 1 381 ? 15.43 -33.438 1.17 1 94.12 381 SER A C 1
ATOM 2917 O O . SER A 1 381 ? 15.633 -32.812 0.136 1 94.12 381 SER A O 1
ATOM 2919 N N . MET A 1 382 ? 15.039 -34.75 1.169 1 93.44 382 MET A N 1
ATOM 2920 C CA . MET A 1 382 ? 14.969 -35.5 -0.073 1 93.44 382 MET A CA 1
ATOM 2921 C C . MET A 1 382 ? 13.75 -35.094 -0.896 1 93.44 382 MET A C 1
ATOM 2923 O O . MET A 1 382 ? 13.852 -34.938 -2.113 1 93.44 382 MET A O 1
ATOM 2927 N N . SER A 1 383 ? 12.633 -34.938 -0.229 1 93.44 383 SER A N 1
ATOM 2928 C CA . SER A 1 383 ? 11.375 -34.656 -0.923 1 93.44 383 SER A CA 1
ATOM 2929 C C . SER A 1 383 ? 10.961 -33.188 -0.761 1 93.44 383 SER A C 1
ATOM 2931 O O . SER A 1 383 ? 10 -32.75 -1.394 1 93.44 383 SER A O 1
ATOM 2933 N N . GLY A 1 384 ? 11.609 -32.469 -0.004 1 95.75 384 GLY A N 1
ATOM 2934 C CA . GLY A 1 384 ? 11.258 -31.078 0.233 1 95.75 384 GLY A CA 1
ATOM 2935 C C . GLY A 1 384 ? 10.211 -30.891 1.317 1 95.75 384 GLY A C 1
ATOM 2936 O O . GLY A 1 384 ? 9.906 -29.766 1.709 1 95.75 384 GLY A O 1
ATOM 2937 N N . THR A 1 385 ? 9.688 -31.953 1.917 1 95.38 385 THR A N 1
ATOM 2938 C CA . THR A 1 385 ? 8.586 -31.922 2.873 1 95.38 385 THR A CA 1
ATOM 2939 C C . THR A 1 385 ? 9 -31.188 4.148 1 95.38 385 THR A C 1
ATOM 2941 O O . THR A 1 385 ? 8.281 -30.312 4.633 1 95.38 385 THR A O 1
ATOM 2944 N N . LEU A 1 386 ? 10.156 -31.531 4.691 1 95.25 386 LEU A N 1
ATOM 2945 C CA . LEU A 1 386 ? 10.609 -30.891 5.914 1 95.25 386 LEU A CA 1
ATOM 2946 C C . LEU A 1 386 ? 10.898 -29.406 5.672 1 95.25 386 LEU A C 1
ATOM 2948 O O . LEU A 1 386 ? 10.602 -28.562 6.527 1 95.25 386 LEU A O 1
ATOM 2952 N N . ALA A 1 387 ? 11.508 -29.125 4.555 1 97.56 387 ALA A N 1
ATOM 2953 C CA . ALA A 1 387 ? 11.797 -27.734 4.207 1 97.56 387 ALA A CA 1
ATOM 2954 C C . ALA A 1 387 ? 10.523 -26.906 4.176 1 97.56 387 ALA A C 1
ATOM 2956 O O . ALA A 1 387 ? 10.477 -25.812 4.746 1 97.56 387 ALA A O 1
ATOM 2957 N N . ARG A 1 388 ? 9.484 -27.406 3.566 1 97.69 388 ARG A N 1
ATOM 2958 C CA . ARG A 1 388 ? 8.211 -26.719 3.486 1 97.69 388 ARG A CA 1
ATOM 2959 C C . ARG A 1 388 ? 7.582 -26.562 4.867 1 97.69 388 ARG A C 1
ATOM 2961 O O . ARG A 1 388 ? 6.965 -25.531 5.16 1 97.69 388 ARG A O 1
ATOM 2968 N N . ARG A 1 389 ? 7.699 -27.562 5.645 1 96.75 389 ARG A N 1
ATOM 2969 C CA . ARG A 1 389 ? 7.16 -27.516 7 1 96.75 389 ARG A CA 1
ATOM 2970 C C . ARG A 1 389 ? 7.844 -26.422 7.824 1 96.75 389 ARG A C 1
ATOM 2972 O O . ARG A 1 389 ? 7.184 -25.703 8.586 1 96.75 389 ARG A O 1
ATOM 2979 N N . ILE A 1 390 ? 9.148 -26.297 7.656 1 97.38 390 ILE A N 1
ATOM 2980 C CA . ILE A 1 390 ? 9.891 -25.25 8.359 1 97.38 390 ILE A CA 1
ATOM 2981 C C . ILE A 1 390 ? 9.445 -23.875 7.867 1 97.38 390 ILE A C 1
ATOM 2983 O O . ILE A 1 390 ? 9.188 -22.984 8.672 1 97.38 390 ILE A O 1
ATOM 2987 N N . ALA A 1 391 ? 9.266 -23.734 6.594 1 97.75 391 ALA A N 1
ATOM 2988 C CA . ALA A 1 391 ? 8.914 -22.469 5.973 1 97.75 391 ALA A CA 1
ATOM 2989 C C . ALA A 1 391 ? 7.562 -21.969 6.473 1 97.75 391 ALA A C 1
ATOM 2991 O O . ALA A 1 391 ? 7.352 -20.75 6.609 1 97.75 391 ALA A O 1
ATOM 2992 N N . LYS A 1 392 ? 6.633 -22.875 6.754 1 96.5 392 LYS A N 1
ATOM 2993 C CA . LYS A 1 392 ? 5.285 -22.453 7.113 1 96.5 392 LYS A CA 1
ATOM 2994 C C . LYS A 1 392 ? 5.277 -21.734 8.453 1 96.5 392 LYS A C 1
ATOM 2996 O O . LYS A 1 392 ? 4.355 -20.969 8.758 1 96.5 392 LYS A O 1
ATOM 3001 N N . PHE A 1 393 ? 6.355 -21.953 9.258 1 96.88 393 PHE A N 1
ATOM 3002 C CA . PHE A 1 393 ? 6.414 -21.281 10.555 1 96.88 393 PHE A CA 1
ATOM 3003 C C . PHE A 1 393 ? 7.172 -19.969 10.453 1 96.88 393 PHE A C 1
ATOM 3005 O O . PHE A 1 393 ? 7.504 -19.344 11.469 1 96.88 393 PHE A O 1
ATOM 3012 N N . ARG A 1 394 ? 7.496 -19.531 9.289 1 96.19 394 ARG A N 1
ATOM 3013 C CA . ARG A 1 394 ? 7.969 -18.203 8.906 1 96.19 394 ARG A CA 1
ATOM 3014 C C . ARG A 1 394 ? 9.242 -17.844 9.664 1 96.19 394 ARG A C 1
ATOM 3016 O O . ARG A 1 394 ? 9.289 -16.812 10.359 1 96.19 394 ARG A O 1
ATOM 3023 N N . PRO A 1 395 ? 10.305 -18.625 9.398 1 96.25 395 PRO A N 1
ATOM 3024 C CA . PRO A 1 395 ? 11.586 -18.234 9.977 1 96.25 395 PRO A CA 1
ATOM 3025 C C . PRO A 1 395 ? 12.016 -16.828 9.547 1 96.25 395 PRO A C 1
ATOM 3027 O O . PRO A 1 395 ? 11.758 -16.422 8.414 1 96.25 395 PRO A O 1
ATOM 3030 N N . ARG A 1 396 ? 12.75 -16.109 10.422 1 92.31 396 ARG A N 1
ATOM 3031 C CA . ARG A 1 396 ? 13.141 -14.734 10.18 1 92.31 396 ARG A CA 1
ATOM 3032 C C . ARG A 1 396 ? 14.531 -14.664 9.555 1 92.31 396 ARG A C 1
ATOM 3034 O O . ARG A 1 396 ? 15.078 -13.57 9.359 1 92.31 396 ARG A O 1
ATOM 3041 N N . GLY A 1 397 ? 15.133 -15.734 9.32 1 91.88 397 GLY A N 1
ATOM 3042 C CA . GLY A 1 397 ? 16.391 -15.859 8.602 1 91.88 397 GLY A CA 1
ATOM 3043 C C . GLY A 1 397 ? 16.328 -16.859 7.465 1 91.88 397 GLY A C 1
ATOM 3044 O O . GLY A 1 397 ? 15.352 -17.609 7.336 1 91.88 397 GLY A O 1
ATOM 3045 N N . VAL A 1 398 ? 17.344 -16.891 6.707 1 92.56 398 VAL A N 1
ATOM 3046 C CA . VAL A 1 398 ? 17.406 -17.75 5.531 1 92.56 398 VAL A CA 1
ATOM 3047 C C . VAL A 1 398 ? 17.484 -19.203 5.969 1 92.56 398 VAL A C 1
ATOM 3049 O O . VAL A 1 398 ? 18.109 -19.531 6.98 1 92.56 398 VAL A O 1
ATOM 3052 N N . VAL A 1 399 ? 16.812 -20.047 5.258 1 97.38 399 VAL A N 1
ATOM 3053 C CA . VAL A 1 399 ? 16.875 -21.5 5.418 1 97.38 399 VAL A CA 1
ATOM 3054 C C . VAL A 1 399 ? 17.547 -22.125 4.199 1 97.38 399 VAL A C 1
ATOM 3056 O O . VAL A 1 399 ? 16.969 -22.156 3.111 1 97.38 399 VAL A O 1
ATOM 3059 N N . TYR A 1 400 ? 18.766 -22.594 4.422 1 97.56 400 TYR A N 1
ATOM 3060 C CA . TYR A 1 400 ? 19.453 -23.297 3.344 1 97.56 400 TYR A CA 1
ATOM 3061 C C . TYR A 1 400 ? 18.969 -24.75 3.252 1 97.56 400 TYR A C 1
ATOM 3063 O O . TYR A 1 400 ? 18.984 -25.469 4.246 1 97.56 400 TYR A O 1
ATOM 3071 N N . VAL A 1 401 ? 18.531 -25.172 2.066 1 98.25 401 VAL A N 1
ATOM 3072 C CA . VAL A 1 401 ? 17.984 -26.5 1.862 1 98.25 401 VAL A CA 1
ATOM 3073 C C . VAL A 1 401 ? 18.844 -27.266 0.855 1 98.25 401 VAL A C 1
ATOM 3075 O O . VAL A 1 401 ? 18.969 -26.859 -0.297 1 98.25 401 VAL A O 1
ATOM 3078 N N . GLY A 1 402 ? 19.453 -28.344 1.304 1 98.12 402 GLY A N 1
ATOM 3079 C CA . GLY A 1 402 ? 20.094 -29.266 0.385 1 98.12 402 GLY A CA 1
ATOM 3080 C C . GLY A 1 402 ? 19.188 -30.406 -0.045 1 98.12 402 GLY A C 1
ATOM 3081 O O . GLY A 1 402 ? 18.438 -30.953 0.766 1 98.12 402 GLY A O 1
ATOM 3082 N N . THR A 1 403 ? 19.156 -30.75 -1.312 1 98.12 403 THR A N 1
ATOM 3083 C CA . THR A 1 403 ? 18.406 -31.875 -1.839 1 98.12 403 THR A CA 1
ATOM 3084 C C . THR A 1 403 ? 19.125 -32.5 -3.033 1 98.12 403 THR A C 1
ATOM 3086 O O . THR A 1 403 ? 19.781 -31.797 -3.799 1 98.12 403 THR A O 1
ATOM 3089 N N . PRO A 1 404 ? 19.031 -33.781 -3.154 1 96.81 404 PRO A N 1
ATOM 3090 C CA . PRO A 1 404 ? 19.672 -34.406 -4.309 1 96.81 404 PRO A CA 1
ATOM 3091 C C . PRO A 1 404 ? 18.781 -34.406 -5.559 1 96.81 404 PRO A C 1
ATOM 3093 O O . PRO A 1 404 ? 19.188 -34.875 -6.613 1 96.81 404 PRO A O 1
ATOM 3096 N N . ASN A 1 405 ? 17.625 -33.906 -5.484 1 96.69 405 ASN A N 1
ATOM 3097 C CA . ASN A 1 405 ? 16.672 -33.812 -6.578 1 96.69 405 ASN A CA 1
ATOM 3098 C C . ASN A 1 405 ? 16.484 -32.375 -7.055 1 96.69 405 ASN A C 1
ATOM 3100 O O . ASN A 1 405 ? 15.883 -31.547 -6.352 1 96.69 405 ASN A O 1
ATOM 3104 N N . VAL A 1 406 ? 16.875 -32.062 -8.312 1 96.56 406 VAL A N 1
ATOM 3105 C CA . VAL A 1 406 ? 16.875 -30.719 -8.844 1 96.56 406 VAL A CA 1
ATOM 3106 C C . VAL A 1 406 ? 15.445 -30.203 -8.961 1 96.56 406 VAL A C 1
ATOM 3108 O O . VAL A 1 406 ? 15.18 -29.016 -8.766 1 96.56 406 VAL A O 1
ATOM 3111 N N . ARG A 1 407 ? 14.531 -31.109 -9.234 1 96.94 407 ARG A N 1
ATOM 3112 C CA . ARG A 1 407 ? 13.133 -30.719 -9.336 1 96.94 407 ARG A CA 1
ATOM 3113 C C . ARG A 1 407 ? 12.594 -30.234 -7.996 1 96.94 407 ARG A C 1
ATOM 3115 O O . ARG A 1 407 ? 11.812 -29.281 -7.941 1 96.94 407 ARG A O 1
ATOM 3122 N N . VAL A 1 408 ? 13.016 -30.891 -6.957 1 97.56 408 VAL A N 1
ATOM 3123 C CA . VAL A 1 408 ? 12.633 -30.484 -5.613 1 97.56 408 VAL A CA 1
ATOM 3124 C C . VAL A 1 408 ? 13.227 -29.109 -5.301 1 97.56 408 VAL A C 1
ATOM 3126 O O . VAL A 1 408 ? 12.539 -28.219 -4.797 1 97.56 408 VAL A O 1
ATOM 3129 N N . ALA A 1 409 ? 14.469 -28.938 -5.648 1 98.19 409 ALA A N 1
ATOM 3130 C CA . ALA A 1 409 ? 15.133 -27.656 -5.422 1 98.19 409 ALA A CA 1
ATOM 3131 C C . ALA A 1 409 ? 14.398 -26.531 -6.141 1 98.19 409 ALA A C 1
ATOM 3133 O O . ALA A 1 409 ? 14.156 -25.469 -5.559 1 98.19 409 ALA A O 1
ATOM 3134 N N . ARG A 1 410 ? 14.008 -26.797 -7.367 1 98.56 410 ARG A N 1
ATOM 3135 C CA . ARG A 1 410 ? 13.297 -25.797 -8.172 1 98.56 410 ARG A CA 1
ATOM 3136 C C . ARG A 1 410 ? 11.977 -25.422 -7.527 1 98.56 410 ARG A C 1
ATOM 3138 O O . ARG A 1 410 ? 11.672 -24.234 -7.375 1 98.56 410 ARG A O 1
ATOM 3145 N N . SER A 1 411 ? 11.219 -26.375 -7.09 1 98.25 411 SER A N 1
ATOM 3146 C CA . SER A 1 411 ? 9.883 -26.141 -6.543 1 98.25 411 SER A CA 1
ATOM 3147 C C . SER A 1 411 ? 9.961 -25.391 -5.219 1 98.25 411 SER A C 1
ATOM 3149 O O . SER A 1 411 ? 9.008 -24.703 -4.828 1 98.25 411 SER A O 1
ATOM 3151 N N . LEU A 1 412 ? 11.07 -25.422 -4.52 1 98.44 412 LEU A N 1
ATOM 3152 C CA . LEU A 1 412 ? 11.227 -24.797 -3.219 1 98.44 412 LEU A CA 1
ATOM 3153 C C . LEU A 1 412 ? 11.703 -23.344 -3.377 1 98.44 412 LEU A C 1
ATOM 3155 O O . LEU A 1 412 ? 11.656 -22.562 -2.426 1 98.44 412 LEU A O 1
ATOM 3159 N N . SER A 1 413 ? 12.102 -22.953 -4.559 1 98.31 413 SER A N 1
ATOM 3160 C CA . SER A 1 413 ? 12.805 -21.688 -4.766 1 98.31 413 SER A CA 1
ATOM 3161 C C . SER A 1 413 ? 11.875 -20.5 -4.578 1 98.31 413 SER A C 1
ATOM 3163 O O . SER A 1 413 ? 12.336 -19.375 -4.371 1 98.31 413 SER A O 1
ATOM 3165 N N . ILE A 1 414 ? 10.547 -20.734 -4.559 1 98.5 414 ILE A N 1
ATOM 3166 C CA . ILE A 1 414 ? 9.625 -19.609 -4.434 1 98.5 414 ILE A CA 1
ATOM 3167 C C . ILE A 1 414 ? 8.867 -19.703 -3.115 1 98.5 414 ILE A C 1
ATOM 3169 O O . ILE A 1 414 ? 7.812 -19.078 -2.951 1 98.5 414 ILE A O 1
ATOM 3173 N N . VAL A 1 415 ? 9.359 -20.516 -2.217 1 98.62 415 VAL A N 1
ATOM 3174 C CA . VAL A 1 415 ? 8.766 -20.688 -0.896 1 98.62 415 VAL A CA 1
ATOM 3175 C C . VAL A 1 415 ? 9.5 -19.812 0.118 1 98.62 415 VAL A C 1
ATOM 3177 O O . VAL A 1 415 ? 10.727 -19.703 0.071 1 98.62 415 VAL A O 1
ATOM 3180 N N . TRP A 1 416 ? 8.82 -19.25 1.055 1 97.5 416 TRP A N 1
ATOM 3181 C CA . TRP A 1 416 ? 9.266 -18.297 2.07 1 97.5 416 TRP A CA 1
ATOM 3182 C C . TRP A 1 416 ? 10.609 -18.734 2.656 1 97.5 416 TRP A C 1
ATOM 3184 O O . TRP A 1 416 ? 10.75 -19.859 3.154 1 97.5 416 TRP A O 1
ATOM 3194 N N . ALA A 1 417 ? 11.664 -17.938 2.623 1 97.25 417 ALA A N 1
ATOM 3195 C CA . ALA A 1 417 ? 12.914 -17.984 3.369 1 97.25 417 ALA A CA 1
ATOM 3196 C C . ALA A 1 417 ? 13.844 -19.062 2.824 1 97.25 417 ALA A C 1
ATOM 3198 O O . ALA A 1 417 ? 15.023 -19.109 3.17 1 97.25 417 ALA A O 1
ATOM 3199 N N . LEU A 1 418 ? 13.344 -19.906 1.918 1 98.06 418 LEU A N 1
ATOM 3200 C CA . LEU A 1 418 ? 14.125 -21.062 1.503 1 98.06 418 LEU A CA 1
ATOM 3201 C C . LEU A 1 418 ? 15.133 -20.688 0.425 1 98.06 418 LEU A C 1
ATOM 3203 O O . LEU A 1 418 ? 14.82 -19.891 -0.472 1 98.06 418 LEU A O 1
ATOM 3207 N N . GLU A 1 419 ? 16.312 -21.156 0.569 1 96.88 419 GLU A N 1
ATOM 3208 C CA . GLU A 1 419 ? 17.375 -21.109 -0.437 1 96.88 419 GLU A CA 1
ATOM 3209 C C . GLU A 1 419 ? 17.844 -22.516 -0.804 1 96.88 419 GLU A C 1
ATOM 3211 O O . GLU A 1 419 ? 18.828 -23.016 -0.245 1 96.88 419 GLU A O 1
ATOM 3216 N N . PRO A 1 420 ? 17.203 -23.078 -1.798 1 97.62 420 PRO A N 1
ATOM 3217 C CA . PRO A 1 420 ? 17.5 -24.484 -2.15 1 97.62 420 PRO A CA 1
ATOM 3218 C C . PRO A 1 420 ? 18.797 -24.625 -2.936 1 97.62 420 PRO A C 1
ATOM 3220 O O . PRO A 1 420 ? 19.125 -23.766 -3.76 1 97.62 420 PRO A O 1
ATOM 3223 N N . LEU A 1 421 ? 19.484 -25.688 -2.658 1 96.75 421 LEU A N 1
ATOM 3224 C CA . LEU A 1 421 ? 20.688 -26.094 -3.355 1 96.75 421 LEU A CA 1
ATOM 3225 C C . LEU A 1 421 ? 20.594 -27.547 -3.809 1 96.75 421 LEU A C 1
ATOM 3227 O O . LEU A 1 421 ? 20.094 -28.406 -3.076 1 96.75 421 LEU A O 1
ATOM 3231 N N . TYR A 1 422 ? 21.062 -27.734 -5.039 1 96.69 422 TYR A N 1
ATOM 3232 C CA . TYR A 1 422 ? 21.203 -29.109 -5.512 1 96.69 422 TYR A CA 1
ATOM 3233 C C . TYR A 1 422 ? 22.484 -29.75 -4.98 1 96.69 422 TYR A C 1
ATOM 3235 O O . TYR A 1 422 ? 23.594 -29.359 -5.371 1 96.69 422 TYR A O 1
ATOM 3243 N N . ILE A 1 423 ? 22.328 -30.75 -4.141 1 96.88 423 ILE A N 1
ATOM 3244 C CA . ILE A 1 423 ? 23.453 -31.453 -3.521 1 96.88 423 ILE A CA 1
ATOM 3245 C C . ILE A 1 423 ? 23.266 -32.969 -3.682 1 96.88 423 ILE A C 1
ATOM 3247 O O . ILE A 1 423 ? 22.578 -33.594 -2.875 1 96.88 423 ILE A O 1
ATOM 3251 N N . PRO A 1 424 ? 23.953 -33.5 -4.656 1 95.62 424 PRO A N 1
ATOM 3252 C CA . PRO A 1 424 ? 23.859 -34.969 -4.809 1 95.62 424 PRO A CA 1
ATOM 3253 C C . PRO A 1 424 ? 24.422 -35.719 -3.604 1 95.62 424 PRO A C 1
ATOM 3255 O O . PRO A 1 424 ? 25.531 -35.406 -3.146 1 95.62 424 PRO A O 1
ATOM 3258 N N . ALA A 1 425 ? 23.625 -36.562 -3.029 1 95.88 425 ALA A N 1
ATOM 3259 C CA . ALA A 1 425 ? 24.031 -37.375 -1.896 1 95.88 425 ALA A CA 1
ATOM 3260 C C . ALA A 1 425 ? 23.234 -38.688 -1.868 1 95.88 425 ALA A C 1
ATOM 3262 O O . ALA A 1 425 ? 22.078 -38.719 -2.295 1 95.88 425 ALA A O 1
ATOM 3263 N N . GLU A 1 426 ? 23.859 -39.688 -1.298 1 93.75 426 GLU A N 1
ATOM 3264 C CA . GLU A 1 426 ? 23.25 -41.031 -1.264 1 93.75 426 GLU A CA 1
ATOM 3265 C C . GLU A 1 426 ? 22.359 -41.188 -0.031 1 93.75 426 GLU A C 1
ATOM 3267 O O . GLU A 1 426 ? 21.438 -42 -0.027 1 93.75 426 GLU A O 1
ATOM 3272 N N . ASN A 1 427 ? 22.75 -40.5 1 1 93.12 427 ASN A N 1
ATOM 3273 C CA . ASN A 1 427 ? 21.953 -40.594 2.221 1 93.12 427 ASN A CA 1
ATOM 3274 C C . ASN A 1 427 ? 21.875 -39.25 2.932 1 93.12 427 ASN A C 1
ATOM 3276 O O . ASN A 1 427 ? 22.531 -38.281 2.518 1 93.12 427 ASN A O 1
ATOM 3280 N N . TYR A 1 428 ? 21.031 -39.25 3.969 1 94.44 428 TYR A N 1
ATOM 3281 C CA . TYR A 1 428 ? 20.734 -38.031 4.688 1 94.44 428 TYR A CA 1
ATOM 3282 C C . TYR A 1 428 ? 21.969 -37.469 5.375 1 94.44 428 TYR A C 1
ATOM 3284 O O . TYR A 1 428 ? 22.219 -36.25 5.34 1 94.44 428 TYR A O 1
ATOM 3292 N N . GLU A 1 429 ? 22.766 -38.281 5.941 1 94.44 429 GLU A N 1
ATOM 3293 C CA . GLU A 1 429 ? 23.938 -37.875 6.711 1 94.44 429 GLU A CA 1
ATOM 3294 C C . GLU A 1 429 ? 25 -37.25 5.805 1 94.44 429 GLU A C 1
ATOM 3296 O O . GLU A 1 429 ? 25.516 -36.156 6.113 1 94.44 429 GLU A O 1
ATOM 3301 N N . GLU A 1 430 ? 25.188 -37.906 4.73 1 96.38 430 GLU A N 1
ATOM 3302 C CA . GLU A 1 430 ? 26.141 -37.375 3.768 1 96.38 430 GLU A CA 1
ATOM 3303 C C . GLU A 1 430 ? 25.688 -36.031 3.211 1 96.38 430 GLU A C 1
ATOM 3305 O O . GLU A 1 430 ? 26.484 -35.094 3.096 1 96.38 430 GLU A O 1
ATOM 3310 N N . GLY A 1 431 ? 24.438 -36 2.85 1 97.19 431 GLY A N 1
ATOM 3311 C CA . GLY A 1 431 ? 23.891 -34.781 2.312 1 97.19 431 GLY A CA 1
ATOM 3312 C C . GLY A 1 431 ? 24 -33.625 3.273 1 97.19 431 GLY A C 1
ATOM 3313 O O . GLY A 1 431 ? 24.375 -32.5 2.879 1 97.19 431 GLY A O 1
ATOM 3314 N N . LEU A 1 432 ? 23.656 -33.844 4.531 1 97.38 432 LEU A N 1
ATOM 3315 C CA . LEU A 1 432 ? 23.703 -32.781 5.539 1 97.38 432 LEU A CA 1
ATOM 3316 C C . LEU A 1 432 ? 25.141 -32.312 5.742 1 97.38 432 LEU A C 1
ATOM 3318 O O . LEU A 1 432 ? 25.375 -31.094 5.887 1 97.38 432 LEU A O 1
ATOM 3322 N N . GLU A 1 433 ? 26.094 -33.219 5.723 1 97.38 433 GLU A N 1
ATOM 3323 C CA . GLU A 1 433 ? 27.484 -32.812 5.887 1 97.38 433 GLU A CA 1
ATOM 3324 C C . GLU A 1 433 ? 27.969 -31.953 4.73 1 97.38 433 GLU A C 1
ATOM 3326 O O . GLU A 1 433 ? 28.688 -30.984 4.938 1 97.38 433 GLU A O 1
ATOM 3331 N N . LYS A 1 434 ? 27.578 -32.312 3.609 1 97.69 434 LYS A N 1
ATOM 3332 C CA . LYS A 1 434 ? 27.922 -31.531 2.441 1 97.69 434 LYS A CA 1
ATOM 3333 C C . LYS A 1 434 ? 27.312 -30.125 2.527 1 97.69 434 LYS A C 1
ATOM 3335 O O . LYS A 1 434 ? 27.984 -29.141 2.201 1 97.69 434 LYS A O 1
ATOM 3340 N N . LEU A 1 435 ? 26.062 -30.109 2.969 1 97.94 435 LEU A N 1
ATOM 3341 C CA . LEU A 1 435 ? 25.391 -28.828 3.119 1 97.94 435 LEU A CA 1
ATOM 3342 C C . LEU A 1 435 ? 26.094 -27.953 4.152 1 97.94 435 LEU A C 1
ATOM 3344 O O . LEU A 1 435 ? 26.312 -26.766 3.926 1 97.94 435 LEU A O 1
ATOM 3348 N N . ILE A 1 436 ? 26.484 -28.484 5.25 1 97.5 436 ILE A N 1
ATOM 3349 C CA . ILE A 1 436 ? 27.203 -27.766 6.301 1 97.5 436 ILE A CA 1
ATOM 3350 C C . ILE A 1 436 ? 28.531 -27.25 5.758 1 97.5 436 ILE A C 1
ATOM 3352 O O . ILE A 1 436 ? 28.922 -26.109 6.039 1 97.5 436 ILE A O 1
ATOM 3356 N N . SER A 1 437 ? 29.188 -28.031 4.988 1 97.25 437 SER A N 1
ATOM 3357 C CA . SER A 1 437 ? 30.469 -27.625 4.41 1 97.25 437 SER A CA 1
ATOM 3358 C C . SER A 1 437 ? 30.297 -26.438 3.475 1 97.25 437 SER A C 1
ATOM 3360 O O . SER A 1 437 ? 31.156 -25.562 3.418 1 97.25 437 SER A O 1
ATOM 3362 N N . LEU A 1 438 ? 29.234 -26.406 2.826 1 95.62 438 LEU A N 1
ATOM 3363 C CA . LEU A 1 438 ? 29 -25.375 1.812 1 95.62 438 LEU A CA 1
ATOM 3364 C C . LEU A 1 438 ? 28.469 -24.094 2.443 1 95.62 438 LEU A C 1
ATOM 3366 O O . LEU A 1 438 ? 28.844 -23 2.045 1 95.62 438 LEU A O 1
ATOM 3370 N N . LYS A 1 439 ? 27.516 -24.219 3.488 1 95.06 439 LYS A N 1
ATOM 3371 C CA . LYS A 1 439 ? 26.781 -23.047 3.953 1 95.06 439 LYS A CA 1
ATOM 3372 C C . LYS A 1 439 ? 26.844 -22.938 5.473 1 95.06 439 LYS A C 1
ATOM 3374 O O . LYS A 1 439 ? 26.188 -22.062 6.059 1 95.06 439 LYS A O 1
ATOM 3379 N N . GLY A 1 440 ? 27.578 -23.719 6.047 1 94.12 440 GLY A N 1
ATOM 3380 C CA . GLY A 1 440 ? 27.578 -23.797 7.5 1 94.12 440 GLY A CA 1
ATOM 3381 C C . GLY A 1 440 ? 28.375 -22.688 8.164 1 94.12 440 GLY A C 1
ATOM 3382 O O . GLY A 1 440 ? 29.344 -22.953 8.867 1 94.12 440 GLY A O 1
ATOM 3383 N N . THR A 1 441 ? 27.984 -21.422 8.039 1 92.88 441 THR A N 1
ATOM 3384 C CA . THR A 1 441 ? 28.594 -20.328 8.781 1 92.88 441 THR A CA 1
ATOM 3385 C C . THR A 1 441 ? 27.953 -20.188 10.164 1 92.88 441 THR A C 1
ATOM 3387 O O . THR A 1 441 ? 26.734 -20.109 10.289 1 92.88 441 THR A O 1
ATOM 3390 N N . THR A 1 442 ? 28.75 -20.062 11.195 1 92.81 442 THR A N 1
ATOM 3391 C CA . THR A 1 442 ? 28.266 -20.062 12.57 1 92.81 442 THR A CA 1
ATOM 3392 C C . THR A 1 442 ? 27.656 -18.703 12.914 1 92.81 442 THR A C 1
ATOM 3394 O O . THR A 1 442 ? 28.125 -17.672 12.422 1 92.81 442 THR A O 1
ATOM 3397 N N . PRO A 1 443 ? 26.578 -18.734 13.727 1 96.12 443 PRO A N 1
ATOM 3398 C CA . PRO A 1 443 ? 25.875 -19.875 14.312 1 96.12 443 PRO A CA 1
ATOM 3399 C C . PRO A 1 443 ? 24.875 -20.516 13.352 1 96.12 443 PRO A C 1
ATOM 3401 O O . PRO A 1 443 ? 24.266 -19.812 12.539 1 96.12 443 PRO A O 1
ATOM 3404 N N . PHE A 1 444 ? 24.734 -21.875 13.453 1 96.5 444 PHE A N 1
ATOM 3405 C CA . PHE A 1 444 ? 23.734 -22.531 12.625 1 96.5 444 PHE A CA 1
ATOM 3406 C C . PHE A 1 444 ? 23.109 -23.703 13.375 1 96.5 444 PHE A C 1
ATOM 3408 O O . PHE A 1 444 ? 23.656 -24.172 14.367 1 96.5 444 PHE A O 1
ATOM 3415 N N . VAL A 1 445 ? 21.906 -24.031 12.953 1 97.25 445 VAL A N 1
ATOM 3416 C CA . VAL A 1 445 ? 21.172 -25.234 13.336 1 97.25 445 VAL A CA 1
ATOM 3417 C C . VAL A 1 445 ? 20.953 -26.109 12.109 1 97.25 445 VAL A C 1
ATOM 3419 O O . VAL A 1 445 ? 20.344 -25.656 11.125 1 97.25 445 VAL A O 1
ATOM 3422 N N . ALA A 1 446 ? 21.469 -27.375 12.164 1 97.62 446 ALA A N 1
ATOM 3423 C CA . ALA A 1 446 ? 21.406 -28.266 11 1 97.62 446 ALA A CA 1
ATOM 3424 C C . ALA A 1 446 ? 20.625 -29.531 11.32 1 97.62 446 ALA A C 1
ATOM 3426 O O . ALA A 1 446 ? 20.734 -30.078 12.422 1 97.62 446 ALA A O 1
ATOM 3427 N N . THR A 1 447 ? 19.797 -29.953 10.305 1 97.25 447 THR A N 1
ATOM 3428 C CA . THR A 1 447 ? 18.984 -31.156 10.547 1 97.25 447 THR A CA 1
ATOM 3429 C C . THR A 1 447 ? 18.594 -31.812 9.227 1 97.25 447 THR A C 1
ATOM 3431 O O . THR A 1 447 ? 18.688 -31.188 8.164 1 97.25 447 THR A O 1
ATOM 3434 N N . TYR A 1 448 ? 18.312 -33.125 9.242 1 94.5 448 TYR A N 1
ATOM 3435 C CA . TYR A 1 448 ? 17.641 -33.844 8.156 1 94.5 448 TYR A CA 1
ATOM 3436 C C . TYR A 1 448 ? 16.312 -34.438 8.617 1 94.5 448 TYR A C 1
ATOM 3438 O O . TYR A 1 448 ? 15.711 -35.25 7.914 1 94.5 448 TYR A O 1
ATOM 3446 N N . GLY A 1 449 ? 15.906 -33.969 9.727 1 92 449 GLY A N 1
ATOM 3447 C CA . GLY A 1 449 ? 14.625 -34.438 10.25 1 92 449 GLY A CA 1
ATOM 3448 C C . GLY A 1 449 ? 14.727 -35.719 11.039 1 92 449 GLY A C 1
ATOM 3449 O O . GLY A 1 449 ? 15.57 -35.844 11.93 1 92 449 GLY A O 1
ATOM 3450 N N . ILE A 1 450 ? 13.758 -36.656 10.805 1 86.75 450 ILE A N 1
ATOM 3451 C CA . ILE A 1 450 ? 13.617 -37.844 11.633 1 86.75 450 ILE A CA 1
ATOM 3452 C C . ILE A 1 450 ? 14.039 -39.094 10.844 1 86.75 450 ILE A C 1
ATOM 3454 O O . ILE A 1 450 ? 13.641 -39.25 9.688 1 86.75 450 ILE A O 1
ATOM 3458 N N . ARG A 1 451 ? 14.945 -39.812 11.469 1 83.56 451 ARG A N 1
ATOM 3459 C CA . ARG A 1 451 ? 15.305 -41.156 10.984 1 83.56 451 ARG A CA 1
ATOM 3460 C C . ARG A 1 451 ? 15.359 -42.156 12.125 1 83.56 451 ARG A C 1
ATOM 3462 O O . ARG A 1 451 ? 15.891 -41.875 13.195 1 83.56 451 ARG A O 1
ATOM 3469 N N . GLY A 1 452 ? 14.82 -43.281 11.898 1 83 452 GLY A N 1
ATOM 3470 C CA . GLY A 1 452 ? 14.82 -44.312 12.922 1 83 452 GLY A CA 1
ATOM 3471 C C . GLY A 1 452 ? 14.117 -43.875 14.195 1 83 452 GLY A C 1
ATOM 3472 O O . GLY A 1 452 ? 14.555 -44.219 15.297 1 83 452 GLY A O 1
ATOM 3473 N N . GLY A 1 453 ? 13.18 -42.969 14.055 1 83.81 453 GLY A N 1
ATOM 3474 C CA . GLY A 1 453 ? 12.391 -42.531 15.195 1 83.81 453 GLY A CA 1
ATOM 3475 C C . GLY A 1 453 ? 13.055 -41.438 16 1 83.81 453 GLY A C 1
ATOM 3476 O O . GLY A 1 453 ? 12.508 -41 17.016 1 83.81 453 GLY A O 1
ATOM 3477 N N . VAL A 1 454 ? 14.203 -41.062 15.523 1 85.19 454 VAL A N 1
ATOM 3478 C CA . VAL A 1 454 ? 14.938 -40.031 16.266 1 85.19 454 VAL A CA 1
ATOM 3479 C C . VAL A 1 454 ? 15.18 -38.844 15.375 1 85.19 454 VAL A C 1
ATOM 3481 O O . VAL A 1 454 ? 15.586 -38.969 14.227 1 85.19 454 VAL A O 1
ATOM 3484 N N . HIS A 1 455 ? 14.789 -37.656 15.938 1 87.88 455 HIS A N 1
ATOM 3485 C CA . HIS A 1 455 ? 15.156 -36.438 15.273 1 87.88 455 HIS A CA 1
ATOM 3486 C C . HIS A 1 455 ? 16.609 -36.062 15.539 1 87.88 455 HIS A C 1
ATOM 3488 O O . HIS A 1 455 ? 17.094 -36.188 16.672 1 87.88 455 HIS A O 1
ATOM 3494 N N . SER A 1 456 ? 17.266 -35.688 14.508 1 90.38 456 SER A N 1
ATOM 3495 C CA . SER A 1 456 ? 18.656 -35.25 14.648 1 90.38 456 SER A CA 1
ATOM 3496 C C . SER A 1 456 ? 18.797 -33.75 14.406 1 90.38 456 SER A C 1
ATOM 3498 O O . SER A 1 456 ? 18.281 -33.219 13.422 1 90.38 456 SER A O 1
ATOM 3500 N N . VAL A 1 457 ? 19.359 -33.031 15.414 1 95.12 457 VAL A N 1
ATOM 3501 C CA . VAL A 1 457 ? 19.641 -31.609 15.297 1 95.12 457 VAL A CA 1
ATOM 3502 C C . VAL A 1 457 ? 21.094 -31.328 15.703 1 95.12 457 VAL A C 1
ATOM 3504 O O . VAL A 1 457 ? 21.516 -31.703 16.797 1 95.12 457 VAL A O 1
ATOM 3507 N N . LYS A 1 458 ? 21.844 -30.781 14.812 1 95.69 458 LYS A N 1
ATOM 3508 C CA . LYS A 1 458 ? 23.188 -30.312 15.094 1 95.69 458 LYS A CA 1
ATOM 3509 C C . LYS A 1 458 ? 23.234 -28.797 15.281 1 95.69 458 LYS A C 1
ATOM 3511 O O . LYS A 1 458 ? 22.75 -28.047 14.438 1 95.69 458 LYS A O 1
ATOM 3516 N N . VAL A 1 459 ? 23.734 -28.344 16.422 1 95.62 459 VAL A N 1
ATOM 3517 C CA . VAL A 1 459 ? 23.859 -26.922 16.703 1 95.62 459 VAL A CA 1
ATOM 3518 C C . VAL A 1 459 ? 25.328 -26.547 16.828 1 95.62 459 VAL A C 1
ATOM 3520 O O . VAL A 1 459 ? 26.094 -27.203 17.562 1 95.62 459 VAL A O 1
ATOM 3523 N N . LYS A 1 460 ? 25.688 -25.594 16.078 1 95 460 LYS A N 1
ATOM 3524 C CA . LYS A 1 460 ? 27.047 -25.047 16.234 1 95 460 LYS A CA 1
ATOM 3525 C C . LYS A 1 460 ? 27 -23.547 16.453 1 95 460 LYS A C 1
ATOM 3527 O O . LYS A 1 460 ? 26.328 -22.812 15.711 1 95 460 LYS A O 1
ATOM 3532 N N . LEU A 1 461 ? 27.703 -23.031 17.438 1 91.88 461 LEU A N 1
ATOM 3533 C CA . LEU A 1 461 ? 27.719 -21.625 17.812 1 91.88 461 LEU A CA 1
ATOM 3534 C C . LEU A 1 461 ? 29.047 -20.969 17.422 1 91.88 461 LEU A C 1
ATOM 3536 O O . LEU A 1 461 ? 30.094 -21.625 17.438 1 91.88 461 LEU A O 1
ATOM 3540 N N . MET B 1 1 ? -29.859 0.744 -13.734 1 17.3 1 MET B N 1
ATOM 3541 C CA . MET B 1 1 ? -29.922 0.644 -12.281 1 17.3 1 MET B CA 1
ATOM 3542 C C . MET B 1 1 ? -29.109 1.744 -11.617 1 17.3 1 MET B C 1
ATOM 3544 O O . MET B 1 1 ? -27.938 1.949 -11.969 1 17.3 1 MET B O 1
ATOM 3548 N N . SER B 1 2 ? -29.797 2.73 -11.188 1 18.92 2 SER B N 1
ATOM 3549 C CA . SER B 1 2 ? -29.344 3.982 -10.586 1 18.92 2 SER B CA 1
ATOM 3550 C C . SER B 1 2 ? -28.297 3.736 -9.516 1 18.92 2 SER B C 1
ATOM 3552 O O . SER B 1 2 ? -28.344 2.734 -8.805 1 18.92 2 SER B O 1
ATOM 3554 N N . ALA B 1 3 ? -27.156 4.105 -9.672 1 27.08 3 ALA B N 1
ATOM 3555 C CA . ALA B 1 3 ? -26.094 4.164 -8.672 1 27.08 3 ALA B CA 1
ATOM 3556 C C . ALA B 1 3 ? -26.672 4.41 -7.281 1 27.08 3 ALA B C 1
ATOM 3558 O O . ALA B 1 3 ? -27.5 5.301 -7.094 1 27.08 3 ALA B O 1
ATOM 3559 N N . PRO B 1 4 ? -26.797 3.354 -6.457 1 30.69 4 PRO B N 1
ATOM 3560 C CA . PRO B 1 4 ? -27.562 3.67 -5.242 1 30.69 4 PRO B CA 1
ATOM 3561 C C . PRO B 1 4 ? -27.438 5.141 -4.84 1 30.69 4 PRO B C 1
ATOM 3563 O O . PRO B 1 4 ? -26.453 5.801 -5.195 1 30.69 4 PRO B O 1
ATOM 3566 N N . ARG B 1 5 ? -28.406 5.922 -4.723 1 30.28 5 ARG B N 1
ATOM 3567 C CA . ARG B 1 5 ? -28.641 7.191 -4.043 1 30.28 5 ARG B CA 1
ATOM 3568 C C . ARG B 1 5 ? -27.734 7.34 -2.824 1 30.28 5 ARG B C 1
ATOM 3570 O O . ARG B 1 5 ? -27.797 6.52 -1.904 1 30.28 5 ARG B O 1
ATOM 3577 N N . GLY B 1 6 ? -26.375 7.828 -2.816 1 36.88 6 GLY B N 1
ATOM 3578 C CA . GLY B 1 6 ? -25.125 8.125 -2.139 1 36.88 6 GLY B CA 1
ATOM 3579 C C . GLY B 1 6 ? -25.328 8.742 -0.767 1 36.88 6 GLY B C 1
ATOM 3580 O O . GLY B 1 6 ? -25.375 9.969 -0.633 1 36.88 6 GLY B O 1
ATOM 3581 N N . ASP B 1 7 ? -26.125 8.258 0.02 1 38.44 7 ASP B N 1
ATOM 3582 C CA . ASP B 1 7 ? -26.172 8.93 1.313 1 38.44 7 ASP B CA 1
ATOM 3583 C C . ASP B 1 7 ? -24.766 9.125 1.881 1 38.44 7 ASP B C 1
ATOM 3585 O O . ASP B 1 7 ? -24.156 8.18 2.389 1 38.44 7 ASP B O 1
ATOM 3589 N N . HIS B 1 8 ? -24.188 10.078 1.459 1 43.34 8 HIS B N 1
ATOM 3590 C CA . HIS B 1 8 ? -22.875 10.562 1.884 1 43.34 8 HIS B CA 1
ATOM 3591 C C . HIS B 1 8 ? -22.734 10.492 3.4 1 43.34 8 HIS B C 1
ATOM 3593 O O . HIS B 1 8 ? -21.625 10.281 3.912 1 43.34 8 HIS B O 1
ATOM 3599 N N . ALA B 1 9 ? -23.859 10.773 4.109 1 43.72 9 ALA B N 1
ATOM 3600 C CA . ALA B 1 9 ? -23.828 10.734 5.57 1 43.72 9 ALA B CA 1
ATOM 3601 C C . ALA B 1 9 ? -23.5 9.336 6.074 1 43.72 9 ALA B C 1
ATOM 3603 O O . ALA B 1 9 ? -22.812 9.188 7.094 1 43.72 9 ALA B O 1
ATOM 3604 N N . ILE B 1 10 ? -24.047 8.391 5.371 1 43.47 10 ILE B N 1
ATOM 3605 C CA . ILE B 1 10 ? -23.797 7.008 5.773 1 43.47 10 ILE B CA 1
ATOM 3606 C C . ILE B 1 10 ? -22.312 6.676 5.621 1 43.47 10 ILE B C 1
ATOM 3608 O O . ILE B 1 10 ? -21.734 6.008 6.477 1 43.47 10 ILE B O 1
ATOM 3612 N N . LEU B 1 11 ? -21.719 7.215 4.551 1 45.5 11 LEU B N 1
ATOM 3613 C CA . LEU B 1 11 ? -20.312 6.949 4.293 1 45.5 11 LEU B CA 1
ATOM 3614 C C . LEU B 1 11 ? -19.438 7.539 5.395 1 45.5 11 LEU B C 1
ATOM 3616 O O . LEU B 1 11 ? -18.328 7.059 5.637 1 45.5 11 LEU B O 1
ATOM 3620 N N . ARG B 1 12 ? -19.922 8.57 6.109 1 47.44 12 ARG B N 1
ATOM 3621 C CA . ARG B 1 12 ? -19.141 9.273 7.117 1 47.44 12 ARG B CA 1
ATOM 3622 C C . ARG B 1 12 ? -19.188 8.547 8.453 1 47.44 12 ARG B C 1
ATOM 3624 O O . ARG B 1 12 ? -18.188 8.516 9.188 1 47.44 12 ARG B O 1
ATOM 3631 N N . ALA B 1 13 ? -20.453 7.973 8.859 1 50.06 13 ALA B N 1
ATOM 3632 C CA . ALA B 1 13 ? -20.766 7.629 10.25 1 50.06 13 ALA B CA 1
ATOM 3633 C C . ALA B 1 13 ? -19.844 6.527 10.766 1 50.06 13 ALA B C 1
ATOM 3635 O O . ALA B 1 13 ? -19.688 6.352 11.977 1 50.06 13 ALA B O 1
ATOM 3636 N N . ARG B 1 14 ? -18.875 6.074 9.875 1 64.44 14 ARG B N 1
ATOM 3637 C CA . ARG B 1 14 ? -18.234 4.906 10.484 1 64.44 14 ARG B CA 1
ATOM 3638 C C . ARG B 1 14 ? -16.734 4.93 10.289 1 64.44 14 ARG B C 1
ATOM 3640 O O . ARG B 1 14 ? -16.031 4.008 10.703 1 64.44 14 ARG B O 1
ATOM 3647 N N . ASN B 1 15 ? -16.203 6.238 9.992 1 85.38 15 ASN B N 1
ATOM 3648 C CA . ASN B 1 15 ? -14.758 6.188 9.758 1 85.38 15 ASN B CA 1
ATOM 3649 C C . ASN B 1 15 ? -13.977 6.605 11 1 85.38 15 ASN B C 1
ATOM 3651 O O . ASN B 1 15 ? -14.102 7.738 11.469 1 85.38 15 ASN B O 1
ATOM 3655 N N . LEU B 1 16 ? -13.25 5.766 11.523 1 95.19 16 LEU B N 1
ATOM 3656 C CA . LEU B 1 16 ? -12.422 6.074 12.68 1 95.19 16 LEU B CA 1
ATOM 3657 C C . LEU B 1 16 ? -11.234 6.949 12.281 1 95.19 16 LEU B C 1
ATOM 3659 O O . LEU B 1 16 ? -10.938 7.938 12.961 1 95.19 16 LEU B O 1
ATOM 3663 N N . THR B 1 17 ? -10.562 6.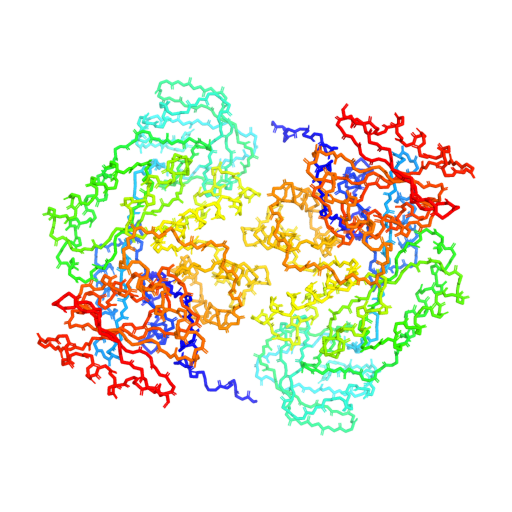633 11.156 1 98 17 THR B N 1
ATOM 3664 C CA . THR B 1 17 ? -9.57 7.52 10.562 1 98 17 THR B CA 1
ATOM 3665 C C . THR B 1 17 ? -10.242 8.688 9.844 1 98 17 THR B C 1
ATOM 3667 O O . THR B 1 17 ? -11.211 8.492 9.109 1 98 17 THR B O 1
ATOM 3670 N N . LYS B 1 18 ? -9.773 9.852 10.094 1 98.44 18 LYS B N 1
ATOM 3671 C CA . LYS B 1 18 ? -10.438 11.047 9.602 1 98.44 18 LYS B CA 1
ATOM 3672 C C . LYS B 1 18 ? -9.898 11.453 8.227 1 98.44 18 LYS B C 1
ATOM 3674 O O . LYS B 1 18 ? -8.805 11.047 7.844 1 98.44 18 LYS B O 1
ATOM 3679 N N . ARG B 1 19 ? -10.75 12.211 7.477 1 98.25 19 ARG B N 1
ATOM 3680 C CA . ARG B 1 19 ? -10.438 12.625 6.113 1 98.25 19 ARG B CA 1
ATOM 3681 C C . ARG B 1 19 ? -10.141 14.117 6.051 1 98.25 19 ARG B C 1
ATOM 3683 O O . ARG B 1 19 ? -10.984 14.945 6.414 1 98.25 19 ARG B O 1
ATOM 3690 N N . VAL B 1 20 ? -8.938 14.445 5.535 1 98.88 20 VAL B N 1
ATOM 3691 C CA . VAL B 1 20 ? -8.562 15.836 5.305 1 98.88 20 VAL B CA 1
ATOM 3692 C C . VAL B 1 20 ? -8.273 16.062 3.822 1 98.88 20 VAL B C 1
ATOM 3694 O O . VAL B 1 20 ? -7.609 15.242 3.184 1 98.88 20 VAL B O 1
ATOM 3697 N N . ALA B 1 21 ? -8.844 17.156 3.244 1 98.81 21 ALA B N 1
ATOM 3698 C CA . ALA B 1 21 ? -8.625 17.484 1.838 1 98.81 21 ALA B CA 1
ATOM 3699 C C . ALA B 1 21 ? -8.078 18.906 1.685 1 98.81 21 ALA B C 1
ATOM 3701 O O . ALA B 1 21 ? -8.383 19.781 2.496 1 98.81 21 ALA B O 1
ATOM 3702 N N . THR B 1 22 ? -7.312 19.125 0.669 1 98.81 22 THR B N 1
ATOM 3703 C CA . THR B 1 22 ? -6.715 20.422 0.437 1 98.81 22 THR B CA 1
ATOM 3704 C C . THR B 1 22 ? -7.582 21.25 -0.508 1 98.81 22 THR B C 1
ATOM 3706 O O . THR B 1 22 ? -7.973 20.781 -1.577 1 98.81 22 THR B O 1
ATOM 3709 N N . LEU B 1 23 ? -7.914 22.438 -0.084 1 98.81 23 LEU B N 1
ATOM 3710 C CA . LEU B 1 23 ? -8.625 23.375 -0.936 1 98.81 23 LEU B CA 1
ATOM 3711 C C . LEU B 1 23 ? -7.656 24.141 -1.836 1 98.81 23 LEU B C 1
ATOM 3713 O O . LEU B 1 23 ? -6.59 24.562 -1.386 1 98.81 23 LEU B O 1
ATOM 3717 N N . GLY B 1 24 ? -7.984 24.234 -3.084 1 98.44 24 GLY B N 1
ATOM 3718 C CA . GLY B 1 24 ? -7.184 24.922 -4.082 1 98.44 24 GLY B CA 1
ATOM 3719 C C . GLY B 1 24 ? -7.965 25.281 -5.328 1 98.44 24 GLY B C 1
ATOM 3720 O O . GLY B 1 24 ? -9.195 25.391 -5.289 1 98.44 24 GLY B O 1
ATOM 3721 N N . PRO B 1 25 ? -7.27 25.562 -6.422 1 97.75 25 PRO B N 1
ATOM 3722 C CA . PRO B 1 25 ? -7.926 26.016 -7.652 1 97.75 25 PRO B CA 1
ATOM 3723 C C . PRO B 1 25 ? -9.016 25.047 -8.125 1 97.75 25 PRO B C 1
ATOM 3725 O O . PRO B 1 25 ? -10.062 25.484 -8.602 1 97.75 25 PRO B O 1
ATOM 3728 N N . SER B 1 26 ? -8.852 23.781 -7.953 1 97.69 26 SER B N 1
ATOM 3729 C CA . SER B 1 26 ? -9.812 22.781 -8.43 1 97.69 26 SER B CA 1
ATOM 3730 C C . SER B 1 26 ? -11.086 22.812 -7.594 1 97.69 26 SER B C 1
ATOM 3732 O O . SER B 1 26 ? -12.172 22.516 -8.102 1 97.69 26 SER B O 1
ATOM 3734 N N . THR B 1 27 ? -10.977 23.125 -6.332 1 98.25 27 THR B N 1
ATOM 3735 C CA . THR B 1 27 ? -12.156 23.188 -5.484 1 98.25 27 THR B CA 1
ATOM 3736 C C . THR B 1 27 ? -12.828 24.547 -5.578 1 98.25 27 THR B C 1
ATOM 3738 O O . THR B 1 27 ? -14.016 24.688 -5.297 1 98.25 27 THR B O 1
ATOM 3741 N N . ASP B 1 28 ? -12.055 25.578 -5.953 1 97.62 28 ASP B N 1
ATOM 3742 C CA . ASP B 1 28 ? -12.578 26.938 -6.086 1 97.62 28 ASP B CA 1
ATOM 3743 C C . ASP B 1 28 ? -13.633 27.016 -7.191 1 97.62 28 ASP B C 1
ATOM 3745 O O . ASP B 1 28 ? -14.516 27.875 -7.156 1 97.62 28 ASP B O 1
ATOM 3749 N N . VAL B 1 29 ? -13.523 26.156 -8.164 1 96.75 29 VAL B N 1
ATOM 3750 C CA . VAL B 1 29 ? -14.383 26.281 -9.344 1 96.75 29 VAL B CA 1
ATOM 3751 C C . VAL B 1 29 ? -15.57 25.328 -9.211 1 96.75 29 VAL B C 1
ATOM 3753 O O . VAL B 1 29 ? -16.422 25.25 -10.102 1 96.75 29 VAL B O 1
ATOM 3756 N N . LEU B 1 30 ? -15.672 24.625 -8.125 1 97 30 LEU B N 1
ATOM 3757 C CA . LEU B 1 30 ? -16.828 23.766 -7.906 1 97 30 LEU B CA 1
ATOM 3758 C C . LEU B 1 30 ? -18.109 24.594 -7.785 1 97 30 LEU B C 1
ATOM 3760 O O . LEU B 1 30 ? -18.094 25.672 -7.191 1 97 30 LEU B O 1
ATOM 3764 N N . ARG B 1 31 ? -19.203 23.953 -8.32 1 96.81 31 ARG B N 1
ATOM 3765 C CA . ARG B 1 31 ? -20.5 24.547 -8.062 1 96.81 31 ARG B CA 1
ATOM 3766 C C . ARG B 1 31 ? -20.844 24.5 -6.574 1 96.81 31 ARG B C 1
ATOM 3768 O O . ARG B 1 31 ? -20.344 23.641 -5.848 1 96.81 31 ARG B O 1
ATOM 3775 N N . PRO B 1 32 ? -21.703 25.469 -6.121 1 96 32 PRO B N 1
ATOM 3776 C CA . PRO B 1 32 ? -22.031 25.516 -4.695 1 96 32 PRO B CA 1
ATOM 3777 C C . PRO B 1 32 ? -22.531 24.172 -4.164 1 96 32 PRO B C 1
ATOM 3779 O O . PRO B 1 32 ? -22.141 23.75 -3.076 1 96 32 PRO B O 1
ATOM 3782 N N . ASP B 1 33 ? -23.328 23.5 -4.926 1 96.56 33 ASP B N 1
ATOM 3783 C CA . ASP B 1 33 ? -23.844 22.203 -4.496 1 96.56 33 ASP B CA 1
ATOM 3784 C C . ASP B 1 33 ? -22.734 21.172 -4.441 1 96.56 33 ASP B C 1
ATOM 3786 O O . ASP B 1 33 ? -22.734 20.297 -3.566 1 96.56 33 ASP B O 1
ATOM 3790 N N . GLU B 1 34 ? -21.797 21.25 -5.305 1 97.19 34 GLU B N 1
ATOM 3791 C CA . GLU B 1 34 ? -20.656 20.344 -5.332 1 97.19 34 GLU B CA 1
ATOM 3792 C C . GLU B 1 34 ? -19.719 20.594 -4.16 1 97.19 34 GLU B C 1
ATOM 3794 O O . GLU B 1 34 ? -19.172 19.656 -3.588 1 97.19 34 GLU B O 1
ATOM 3799 N N . LEU B 1 35 ? -19.578 21.812 -3.881 1 97.81 35 LEU B N 1
ATOM 3800 C CA . LEU B 1 35 ? -18.719 22.156 -2.746 1 97.81 35 LEU B CA 1
ATOM 3801 C C . LEU B 1 35 ? -19.312 21.625 -1.444 1 97.81 35 LEU B C 1
ATOM 3803 O O . LEU B 1 35 ? -18.594 21.125 -0.583 1 97.81 35 LEU B O 1
ATOM 3807 N N . ILE B 1 36 ? -20.609 21.781 -1.345 1 97.69 36 ILE B N 1
ATOM 3808 C CA . ILE B 1 36 ? -21.281 21.266 -0.162 1 97.69 36 ILE B CA 1
ATOM 3809 C C . ILE B 1 36 ? -21.078 19.75 -0.068 1 97.69 36 ILE B C 1
ATOM 3811 O O . ILE B 1 36 ? -20.734 19.234 0.995 1 97.69 36 ILE B O 1
ATOM 3815 N N . LYS B 1 37 ? -21.25 19.062 -1.18 1 97.12 37 LYS B N 1
ATOM 3816 C CA . LYS B 1 37 ? -21.016 17.625 -1.218 1 97.12 37 LYS B CA 1
ATOM 3817 C C . LYS B 1 37 ? -19.578 17.281 -0.846 1 97.12 37 LYS B C 1
ATOM 3819 O O . LYS B 1 37 ? -19.328 16.312 -0.126 1 97.12 37 LYS B O 1
ATOM 3824 N N . PHE B 1 38 ? -18.703 18.078 -1.341 1 98.06 38 PHE B N 1
ATOM 3825 C CA . PHE B 1 38 ? -17.281 17.906 -1.061 1 98.06 38 PHE B CA 1
ATOM 3826 C C . PHE B 1 38 ? -17.016 18.031 0.433 1 98.06 38 PHE B C 1
ATOM 3828 O O . PHE B 1 38 ? -16.375 17.172 1.027 1 98.06 38 PHE B O 1
ATOM 3835 N N . LEU B 1 39 ? -17.547 19.031 1.052 1 98.25 39 LEU B N 1
ATOM 3836 C CA . LEU B 1 39 ? -17.312 19.297 2.467 1 98.25 39 LEU B CA 1
ATOM 3837 C C . LEU B 1 39 ? -18.062 18.297 3.34 1 98.25 39 LEU B C 1
ATOM 3839 O O . LEU B 1 39 ? -17.641 18.016 4.461 1 98.25 39 LEU B O 1
ATOM 3843 N N . ASP B 1 40 ? -19.109 17.656 2.801 1 97.06 40 ASP B N 1
ATOM 3844 C CA . ASP B 1 40 ? -19.812 16.578 3.502 1 97.06 40 ASP B CA 1
ATOM 3845 C C . ASP B 1 40 ? -18.922 15.359 3.678 1 97.06 40 ASP B C 1
ATOM 3847 O O . ASP B 1 40 ? -19.125 14.562 4.594 1 97.06 40 ASP B O 1
ATOM 3851 N N . LEU B 1 41 ? -17.922 15.242 2.877 1 97.12 41 LEU B N 1
ATOM 3852 C CA . LEU B 1 41 ? -17.156 14 2.805 1 97.12 41 LEU B CA 1
ATOM 3853 C C . LEU B 1 41 ? -15.828 14.141 3.543 1 97.12 41 LEU B C 1
ATOM 3855 O O . LEU B 1 41 ? -15.062 13.18 3.627 1 97.12 41 LEU B O 1
ATOM 3859 N N . VAL B 1 42 ? -15.562 15.336 4.113 1 97.94 42 VAL B N 1
ATOM 3860 C CA . VAL B 1 42 ? -14.289 15.508 4.797 1 97.94 42 VAL B CA 1
ATOM 3861 C C . VAL B 1 42 ? -14.531 15.898 6.25 1 97.94 42 VAL B C 1
ATOM 3863 O O . VAL B 1 42 ? -15.641 16.297 6.617 1 97.94 42 VAL B O 1
ATOM 3866 N N . ASP B 1 43 ? -13.484 15.719 7.098 1 98.12 43 ASP B N 1
ATOM 3867 C CA . ASP B 1 43 ? -13.516 16.078 8.516 1 98.12 43 ASP B CA 1
ATOM 3868 C C . ASP B 1 43 ? -12.688 17.328 8.797 1 98.12 43 ASP B C 1
ATOM 3870 O O . ASP B 1 43 ? -12.805 17.938 9.859 1 98.12 43 ASP B O 1
ATOM 3874 N N . GLY B 1 44 ? -11.898 17.703 7.875 1 98.56 44 GLY B N 1
ATOM 3875 C CA . GLY B 1 44 ? -11.078 18.906 7.887 1 98.56 44 GLY B CA 1
ATOM 3876 C C . GLY B 1 44 ? -10.555 19.281 6.516 1 98.56 44 GLY B C 1
ATOM 3877 O O . GLY B 1 44 ? -10.648 18.5 5.57 1 98.56 44 GLY B O 1
ATOM 3878 N N . VAL B 1 45 ? -10.055 20.562 6.441 1 98.88 45 VAL B N 1
ATOM 3879 C CA . VAL B 1 45 ? -9.516 21.062 5.184 1 98.88 45 VAL B CA 1
ATOM 3880 C C . VAL B 1 45 ? -8.133 21.672 5.418 1 98.88 45 VAL B C 1
ATOM 3882 O O . VAL B 1 45 ? -7.844 22.156 6.512 1 98.88 45 VAL B O 1
ATOM 3885 N N . ARG B 1 46 ? -7.344 21.516 4.387 1 98.88 46 ARG B N 1
ATOM 3886 C CA . ARG B 1 46 ? -6 22.078 4.363 1 98.88 46 ARG B CA 1
ATOM 3887 C C . ARG B 1 46 ? -5.883 23.172 3.303 1 98.88 46 ARG B C 1
ATOM 3889 O O . ARG B 1 46 ? -6.449 23.047 2.217 1 98.88 46 ARG B O 1
ATOM 3896 N N . ILE B 1 47 ? -5.238 24.25 3.65 1 98.81 47 ILE B N 1
ATOM 3897 C CA . ILE B 1 47 ? -4.898 25.312 2.705 1 98.81 47 ILE B CA 1
ATOM 3898 C C . ILE B 1 47 ? -3.385 25.516 2.689 1 98.81 47 ILE B C 1
ATOM 3900 O O . ILE B 1 47 ? -2.787 25.859 3.715 1 98.81 47 ILE B O 1
ATOM 3904 N N . ASN B 1 48 ? -2.777 25.344 1.544 1 97.31 48 ASN B N 1
ATOM 3905 C CA . ASN B 1 48 ? -1.335 25.484 1.369 1 97.31 48 ASN B CA 1
ATOM 3906 C C . ASN B 1 48 ? -0.935 26.938 1.134 1 97.31 48 ASN B C 1
ATOM 3908 O O . ASN B 1 48 ? -1.202 27.484 0.068 1 97.31 48 ASN B O 1
ATOM 3912 N N . LEU B 1 49 ? -0.175 27.5 2.025 1 96.81 49 LEU B N 1
ATOM 3913 C CA . LEU B 1 49 ? 0.149 28.922 1.965 1 96.81 49 LEU B CA 1
ATOM 3914 C C . LEU B 1 49 ? 1.247 29.188 0.94 1 96.81 49 LEU B C 1
ATOM 3916 O O . LEU B 1 49 ? 1.481 30.344 0.556 1 96.81 49 LEU B O 1
ATOM 3920 N N . ALA B 1 50 ? 1.905 28.125 0.497 1 89.75 50 ALA B N 1
ATOM 3921 C CA . ALA B 1 50 ? 2.898 28.281 -0.562 1 89.75 50 ALA B CA 1
ATOM 3922 C C . ALA B 1 50 ? 2.23 28.609 -1.894 1 89.75 50 ALA B C 1
ATOM 3924 O O . ALA B 1 50 ? 2.871 29.141 -2.803 1 89.75 50 ALA B O 1
ATOM 3925 N N . HIS B 1 51 ? 0.899 28.391 -1.972 1 90.38 51 HIS B N 1
ATOM 3926 C CA . HIS B 1 51 ? 0.255 28.469 -3.277 1 90.38 51 HIS B CA 1
ATOM 3927 C C . HIS B 1 51 ? -0.986 29.359 -3.219 1 90.38 51 HIS B C 1
ATOM 3929 O O . HIS B 1 51 ? -1.649 29.578 -4.238 1 90.38 51 HIS B O 1
ATOM 3935 N N . ALA B 1 52 ? -1.311 29.828 -2.055 1 95.69 52 ALA B N 1
ATOM 3936 C CA . ALA B 1 52 ? -2.537 30.609 -1.908 1 95.69 52 ALA B CA 1
ATOM 3937 C C . ALA B 1 52 ? -2.234 32.031 -1.438 1 95.69 52 ALA B C 1
ATOM 3939 O O . ALA B 1 52 ? -1.461 32.219 -0.497 1 95.69 52 ALA B O 1
ATOM 3940 N N . SER B 1 53 ? -2.855 33.031 -2.051 1 95.94 53 SER B N 1
ATOM 3941 C CA . SER B 1 53 ? -2.789 34.406 -1.568 1 95.94 53 SER B CA 1
ATOM 3942 C C . SER B 1 53 ? -3.646 34.594 -0.321 1 95.94 53 SER B C 1
ATOM 3944 O O . SER B 1 53 ? -4.539 33.781 -0.047 1 95.94 53 SER B O 1
ATOM 3946 N N . PRO B 1 54 ? -3.361 35.656 0.432 1 96.75 54 PRO B N 1
ATOM 3947 C CA . PRO B 1 54 ? -4.188 35.938 1.614 1 96.75 54 PRO B CA 1
ATOM 3948 C C . PRO B 1 54 ? -5.672 36.031 1.285 1 96.75 54 PRO B C 1
ATOM 3950 O O . PRO B 1 54 ? -6.512 35.562 2.051 1 96.75 54 PRO B O 1
ATOM 3953 N N . ASN B 1 55 ? -5.984 36.625 0.181 1 97.5 55 ASN B N 1
ATOM 3954 C CA . ASN B 1 55 ? -7.383 36.719 -0.224 1 97.5 55 ASN B CA 1
ATOM 3955 C C . ASN B 1 55 ? -7.996 35.375 -0.531 1 97.5 55 ASN B C 1
ATOM 3957 O O . ASN B 1 55 ? -9.148 35.125 -0.188 1 97.5 55 ASN B O 1
ATOM 3961 N N . GLU B 1 56 ? -7.258 34.562 -1.206 1 97.94 56 GLU B N 1
ATOM 3962 C CA . GLU B 1 56 ? -7.727 33.219 -1.493 1 97.94 56 GLU B CA 1
ATOM 3963 C C . GLU B 1 56 ? -7.945 32.406 -0.207 1 97.94 56 GLU B C 1
ATOM 3965 O O . GLU B 1 56 ? -8.922 31.672 -0.089 1 97.94 56 GLU B O 1
ATOM 3970 N N . VAL B 1 57 ? -7.039 32.594 0.707 1 98.56 57 VAL B N 1
ATOM 3971 C CA . VAL B 1 57 ? -7.145 31.906 1.999 1 98.56 57 VAL B CA 1
ATOM 3972 C C . VAL B 1 57 ? -8.438 32.344 2.693 1 98.56 57 VAL B C 1
ATOM 3974 O O . VAL B 1 57 ? -9.203 31.484 3.162 1 98.56 57 VAL B O 1
ATOM 3977 N N . LYS B 1 58 ? -8.656 33.625 2.732 1 98.06 58 LYS B N 1
ATOM 3978 C CA . LYS B 1 58 ? -9.852 34.156 3.363 1 98.06 58 LYS B CA 1
ATOM 3979 C C . LYS B 1 58 ? -11.117 33.625 2.699 1 98.06 58 LYS B C 1
ATOM 3981 O O . LYS B 1 58 ? -12.047 33.188 3.381 1 98.06 58 LYS B O 1
ATOM 3986 N N . PHE B 1 59 ? -11.078 33.625 1.42 1 98.12 59 PHE B N 1
ATOM 3987 C CA . PHE B 1 59 ? -12.219 33.156 0.642 1 98.12 59 PHE B CA 1
ATOM 3988 C C . PHE B 1 59 ? -12.523 31.703 0.952 1 98.12 59 PHE B C 1
ATOM 3990 O O . PHE B 1 59 ? -13.68 31.344 1.193 1 98.12 59 PHE B O 1
ATOM 3997 N N . ARG B 1 60 ? -11.602 30.891 1.012 1 98.56 60 ARG B N 1
ATOM 3998 C CA . ARG B 1 60 ? -11.75 29.453 1.241 1 98.56 60 ARG B CA 1
ATOM 3999 C C . ARG B 1 60 ? -12.219 29.172 2.666 1 98.56 60 ARG B C 1
ATOM 4001 O O . ARG B 1 60 ? -13.086 28.328 2.885 1 98.56 60 ARG B O 1
ATOM 4008 N N . ILE B 1 61 ? -11.672 29.891 3.602 1 98.69 61 ILE B N 1
ATOM 4009 C CA . ILE B 1 61 ? -12.047 29.719 4.996 1 98.69 61 ILE B CA 1
ATOM 4010 C C . ILE B 1 61 ? -13.5 30.141 5.199 1 98.69 61 ILE B C 1
ATOM 4012 O O . ILE B 1 61 ? -14.258 29.484 5.906 1 98.69 61 ILE B O 1
ATOM 4016 N N . GLU B 1 62 ? -13.883 31.234 4.621 1 98.06 62 GLU B N 1
ATOM 4017 C CA . GLU B 1 62 ? -15.258 31.719 4.727 1 98.06 62 GLU B CA 1
ATOM 4018 C C . GLU B 1 62 ? -16.234 30.688 4.172 1 98.06 62 GLU B C 1
ATOM 4020 O O . GLU B 1 62 ? -17.328 30.5 4.723 1 98.06 62 GLU B O 1
ATOM 4025 N N . ALA B 1 63 ? -15.875 30.078 3.096 1 98.12 63 ALA B N 1
ATOM 4026 C CA . ALA B 1 63 ? -16.719 29.031 2.523 1 98.12 63 ALA B CA 1
ATOM 4027 C C . ALA B 1 63 ? -16.922 27.891 3.51 1 98.12 63 ALA B C 1
ATOM 4029 O O . ALA B 1 63 ? -18.031 27.391 3.67 1 98.12 63 ALA B O 1
ATOM 4030 N N . VAL B 1 64 ? -15.883 27.484 4.176 1 98.62 64 VAL B N 1
ATOM 4031 C CA . VAL B 1 64 ? -15.93 26.391 5.137 1 98.62 64 VAL B CA 1
ATOM 4032 C C . VAL B 1 64 ? -16.797 26.781 6.328 1 98.62 64 VAL B C 1
ATOM 4034 O O . VAL B 1 64 ? -17.625 25.984 6.785 1 98.62 64 VAL B O 1
ATOM 4037 N N . ARG B 1 65 ? -16.609 27.984 6.773 1 98.5 65 ARG B N 1
ATOM 4038 C CA . ARG B 1 65 ? -17.359 28.438 7.938 1 98.5 65 ARG B CA 1
ATOM 4039 C C . ARG B 1 65 ? -18.828 28.625 7.602 1 98.5 65 ARG B C 1
ATOM 4041 O O . ARG B 1 65 ? -19.703 28.391 8.438 1 98.5 65 ARG B O 1
ATOM 4048 N N . SER B 1 66 ? -19.109 29.078 6.43 1 97.81 66 SER B N 1
ATOM 4049 C CA . SER B 1 66 ? -20.5 29.141 5.98 1 97.81 66 SER B CA 1
ATOM 4050 C C . SER B 1 66 ? -21.141 27.766 5.973 1 97.81 66 SER B C 1
ATOM 4052 O O . SER B 1 66 ? -22.281 27.609 6.41 1 97.81 66 SER B O 1
ATOM 4054 N N . TYR B 1 67 ? -20.453 26.812 5.48 1 97.56 67 TYR B N 1
ATOM 4055 C CA . TYR B 1 67 ? -20.922 25.438 5.504 1 97.56 67 TYR B CA 1
ATOM 4056 C C . TYR B 1 67 ? -21.188 24.969 6.934 1 97.56 67 TYR B C 1
ATOM 4058 O O . TYR B 1 67 ? -22.219 24.375 7.215 1 97.56 67 TYR B O 1
ATOM 4066 N N . GLU B 1 68 ? -20.188 25.172 7.809 1 97.31 68 GLU B N 1
ATOM 4067 C CA . GLU B 1 68 ? -20.297 24.781 9.211 1 97.31 68 GLU B CA 1
ATOM 4068 C C . GLU B 1 68 ? -21.562 25.328 9.844 1 97.31 68 GLU B C 1
ATOM 4070 O O . GLU B 1 68 ? -22.266 24.594 10.555 1 97.31 68 GLU B O 1
ATOM 4075 N N . LYS B 1 69 ? -21.844 26.547 9.586 1 95.19 69 LYS B N 1
ATOM 4076 C CA . LYS B 1 69 ? -23.031 27.188 10.133 1 95.19 69 LYS B CA 1
ATOM 4077 C C . LYS B 1 69 ? -24.312 26.562 9.57 1 95.19 69 LYS B C 1
ATOM 4079 O O . LYS B 1 69 ? -25.25 26.312 10.312 1 95.19 69 LYS B O 1
ATOM 4084 N N . ALA B 1 70 ? -24.266 26.312 8.32 1 96.06 70 ALA B N 1
ATOM 4085 C CA . ALA B 1 70 ? -25.453 25.781 7.648 1 96.06 70 ALA B CA 1
ATOM 4086 C C . ALA B 1 70 ? -25.734 24.344 8.07 1 96.06 70 ALA B C 1
ATOM 4088 O O . ALA B 1 70 ? -26.906 23.953 8.203 1 96.06 70 ALA B O 1
ATOM 4089 N N . LYS B 1 71 ? -24.719 23.562 8.312 1 95.19 71 LYS B N 1
ATOM 4090 C CA . LYS B 1 71 ? -24.875 22.125 8.539 1 95.19 71 LYS B CA 1
ATOM 4091 C C . LYS B 1 71 ? -24.703 21.781 10.016 1 95.19 71 LYS B C 1
ATOM 4093 O O . LYS B 1 71 ? -25 20.656 10.438 1 95.19 71 LYS B O 1
ATOM 4098 N N . ASN B 1 72 ? -24.219 22.719 10.82 1 93.06 72 ASN B N 1
ATOM 4099 C CA . ASN B 1 72 ? -23.891 22.5 12.227 1 93.06 72 ASN B CA 1
ATOM 4100 C C . ASN B 1 72 ? -22.906 21.344 12.406 1 93.06 72 ASN B C 1
ATOM 4102 O O . ASN B 1 72 ? -23.141 20.438 13.211 1 93.06 72 ASN B O 1
ATOM 4106 N N . ARG B 1 73 ? -21.953 21.281 11.602 1 95.38 73 ARG B N 1
ATOM 4107 C CA . ARG B 1 73 ? -20.906 20.281 11.625 1 95.38 73 ARG B CA 1
ATOM 4108 C C . ARG B 1 73 ? -19.531 20.938 11.648 1 95.38 73 ARG B C 1
ATOM 4110 O O . ARG B 1 73 ? -19.094 21.531 10.664 1 95.38 73 ARG B O 1
ATOM 4117 N N . PRO B 1 74 ? -18.875 20.781 12.789 1 96.94 74 PRO B N 1
ATOM 4118 C CA . PRO B 1 74 ? -17.547 21.375 12.875 1 96.94 74 PRO B CA 1
ATOM 4119 C C . PRO B 1 74 ? -16.547 20.719 11.93 1 96.94 74 PRO B C 1
ATOM 4121 O O . PRO B 1 74 ? -16.547 19.5 11.773 1 96.94 74 PRO B O 1
ATOM 4124 N N . LEU B 1 75 ? -15.727 21.531 11.234 1 98.06 75 LEU B N 1
ATOM 4125 C CA . LEU B 1 75 ? -14.625 21.109 10.375 1 98.06 75 LEU B CA 1
ATOM 4126 C C . LEU B 1 75 ? -13.328 21.797 10.781 1 98.06 75 LEU B C 1
ATOM 4128 O O . LEU B 1 75 ? -13.312 23 11.047 1 98.06 75 LEU B O 1
ATOM 4132 N N . ALA B 1 76 ? -12.289 21.031 10.828 1 98.81 76 ALA B N 1
ATOM 4133 C CA . ALA B 1 76 ? -10.992 21.641 11.125 1 98.81 76 ALA B CA 1
ATOM 4134 C C . ALA B 1 76 ? -10.43 22.359 9.891 1 98.81 76 ALA B C 1
ATOM 4136 O O . ALA B 1 76 ? -10.547 21.859 8.773 1 98.81 76 ALA B O 1
ATOM 4137 N N . VAL B 1 77 ? -9.875 23.531 10.102 1 98.94 77 VAL B N 1
ATOM 4138 C CA . VAL B 1 77 ? -9.133 24.25 9.07 1 98.94 77 VAL B CA 1
ATOM 4139 C C . VAL B 1 77 ? -7.645 24.25 9.414 1 98.94 77 VAL B C 1
ATOM 4141 O O . VAL B 1 77 ? -7.25 24.719 10.484 1 98.94 77 VAL B O 1
ATOM 4144 N N . ILE B 1 78 ? -6.859 23.734 8.484 1 98.94 78 ILE B N 1
ATOM 4145 C CA . ILE B 1 78 ? -5.406 23.672 8.633 1 98.94 78 ILE B CA 1
ATOM 4146 C C . ILE B 1 78 ? -4.746 24.594 7.617 1 98.94 78 ILE B C 1
ATOM 4148 O O . ILE B 1 78 ? -4.977 24.484 6.41 1 98.94 78 ILE B O 1
ATOM 4152 N N . VAL B 1 79 ? -3.977 25.562 8.094 1 98.81 79 VAL B N 1
ATOM 4153 C CA . VAL B 1 79 ? -3.113 26.312 7.188 1 98.81 79 VAL B CA 1
ATOM 4154 C C . VAL B 1 79 ? -1.7 25.734 7.23 1 98.81 79 VAL B C 1
ATOM 4156 O O . VAL B 1 79 ? -1.177 25.438 8.305 1 98.81 79 VAL B O 1
ATOM 4159 N N . ASP B 1 80 ? -1.128 25.5 6.078 1 98.31 80 ASP B N 1
ATOM 4160 C CA . ASP B 1 80 ? 0.142 24.797 5.914 1 98.31 80 ASP B CA 1
ATOM 4161 C C . ASP B 1 80 ? 1.24 25.75 5.449 1 98.31 80 ASP B C 1
ATOM 4163 O O . ASP B 1 80 ? 1.212 26.234 4.316 1 98.31 80 ASP B O 1
ATOM 4167 N N . LEU B 1 81 ? 2.225 25.969 6.324 1 97.69 81 LEU B N 1
ATOM 4168 C CA . LEU B 1 81 ? 3.305 26.906 6.043 1 97.69 81 LEU B CA 1
ATOM 4169 C C . LEU B 1 81 ? 4.281 26.328 5.027 1 97.69 81 LEU B C 1
ATOM 4171 O O . LEU B 1 81 ? 4.5 25.109 5.004 1 97.69 81 LEU B O 1
ATOM 4175 N N . LYS B 1 82 ? 4.855 27.156 4.27 1 93.88 82 LYS B N 1
ATOM 4176 C CA . LYS B 1 82 ? 5.855 26.766 3.281 1 93.88 82 LYS B CA 1
ATOM 4177 C C . LYS B 1 82 ? 7.137 26.281 3.957 1 93.88 82 LYS B C 1
ATOM 4179 O O . LYS B 1 82 ? 7.719 25.266 3.561 1 93.88 82 LYS B O 1
ATOM 4184 N N . GLY B 1 83 ? 7.59 27.016 4.984 1 93.06 83 GLY B N 1
ATOM 4185 C CA . GLY B 1 83 ? 8.805 26.688 5.707 1 93.06 83 GLY B CA 1
ATOM 4186 C C . GLY B 1 83 ? 10.062 27.234 5.055 1 93.06 83 GLY B C 1
ATOM 4187 O O . GLY B 1 83 ? 9.992 27.828 3.973 1 93.06 83 GLY B O 1
ATOM 4188 N N . PRO B 1 84 ? 11.172 27.094 5.781 1 91 84 PRO B N 1
ATOM 4189 C CA . PRO B 1 84 ? 12.453 27.625 5.309 1 91 84 PRO B CA 1
ATOM 4190 C C . PRO B 1 84 ? 13.086 26.766 4.219 1 91 84 PRO B C 1
ATOM 4192 O O . PRO B 1 84 ? 14.148 26.172 4.434 1 91 84 PRO B O 1
ATOM 4195 N N . SER B 1 85 ? 12.555 26.828 3.039 1 90.12 85 SER B N 1
ATOM 4196 C CA . SER B 1 85 ? 13.086 26.031 1.934 1 90.12 85 SER B CA 1
ATOM 4197 C C . SER B 1 85 ? 13.992 26.875 1.04 1 90.12 85 SER B C 1
ATOM 4199 O O . SER B 1 85 ? 13.852 28.094 0.986 1 90.12 85 SER B O 1
ATOM 4201 N N . ILE B 1 86 ? 14.945 26.203 0.438 1 92.94 86 ILE B N 1
ATOM 4202 C CA . ILE B 1 86 ? 15.812 26.859 -0.538 1 92.94 86 ILE B CA 1
ATOM 4203 C C . ILE B 1 86 ? 15.266 26.625 -1.945 1 92.94 86 ILE B C 1
ATOM 4205 O O . ILE B 1 86 ? 14.953 25.5 -2.32 1 92.94 86 ILE B O 1
ATOM 4209 N N . ARG B 1 87 ? 15.141 27.703 -2.664 1 93.31 87 ARG B N 1
ATOM 4210 C CA . ARG B 1 87 ? 14.531 27.625 -3.986 1 93.31 87 ARG B CA 1
ATOM 4211 C C . ARG B 1 87 ? 15.383 28.344 -5.023 1 93.31 87 ARG B C 1
ATOM 4213 O O . ARG B 1 87 ? 16.203 29.203 -4.68 1 93.31 87 ARG B O 1
ATOM 4220 N N . VAL B 1 88 ? 15.156 28.031 -6.238 1 95.31 88 VAL B N 1
ATOM 4221 C CA . VAL B 1 88 ? 15.859 28.641 -7.363 1 95.31 88 VAL B CA 1
ATOM 4222 C C . VAL B 1 88 ? 15.445 30.094 -7.504 1 95.31 88 VAL B C 1
ATOM 4224 O O . VAL B 1 88 ? 14.266 30.438 -7.359 1 95.31 88 VAL B O 1
ATOM 4227 N N . GLY B 1 89 ? 16.422 30.891 -7.711 1 95.31 89 GLY B N 1
ATOM 4228 C CA . GLY B 1 89 ? 16.141 32.312 -7.992 1 95.31 89 GLY B CA 1
ATOM 4229 C C . GLY B 1 89 ? 15.5 32.5 -9.352 1 95.31 89 GLY B C 1
ATOM 4230 O O . GLY B 1 89 ? 15.07 31.562 -10 1 95.31 89 GLY B O 1
ATOM 4231 N N . SER B 1 90 ? 15.406 33.781 -9.758 1 95.5 90 SER B N 1
ATOM 4232 C CA . SER B 1 90 ? 14.773 34.125 -11.031 1 95.5 90 SER B CA 1
ATOM 4233 C C . SER B 1 90 ? 15.656 33.719 -12.211 1 95.5 90 SER B C 1
ATOM 4235 O O . SER B 1 90 ? 16.828 34.125 -12.281 1 95.5 90 SER B O 1
ATOM 4237 N N . THR B 1 91 ? 15.102 33 -13.07 1 95.69 91 THR B N 1
ATOM 4238 C CA . THR B 1 91 ? 15.875 32.594 -14.242 1 95.69 91 THR B CA 1
ATOM 4239 C C . THR B 1 91 ? 14.945 32.156 -15.375 1 95.69 91 THR B C 1
ATOM 4241 O O . THR B 1 91 ? 13.789 31.828 -15.148 1 95.69 91 THR B O 1
ATOM 4244 N N . 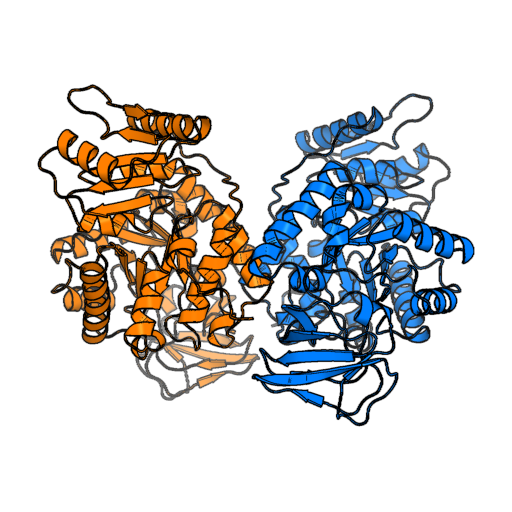SER B 1 92 ? 15.445 32.312 -16.656 1 94.19 92 SER B N 1
ATOM 4245 C CA . SER B 1 92 ? 14.797 31.641 -17.766 1 94.19 92 SER B CA 1
ATOM 4246 C C . SER B 1 92 ? 14.898 30.125 -17.625 1 94.19 92 SER B C 1
ATOM 4248 O O . SER B 1 92 ? 15.781 29.625 -16.922 1 94.19 92 SER B O 1
ATOM 4250 N N . PRO B 1 93 ? 13.984 29.438 -18.234 1 94.88 93 PRO B N 1
ATOM 4251 C CA . PRO B 1 93 ? 14.031 27.969 -18.109 1 94.88 93 PRO B CA 1
ATOM 4252 C C . PRO B 1 93 ? 15.383 27.391 -18.531 1 94.88 93 PRO B C 1
ATOM 4254 O O . PRO B 1 93 ? 15.961 27.828 -19.531 1 94.88 93 PRO B O 1
ATOM 4257 N N . ILE B 1 94 ? 15.891 26.531 -17.703 1 95.88 94 ILE B N 1
ATOM 4258 C CA . ILE B 1 94 ? 17.156 25.859 -17.969 1 95.88 94 ILE B CA 1
ATOM 4259 C C . ILE B 1 94 ? 16.906 24.391 -18.297 1 95.88 94 ILE B C 1
ATOM 4261 O O . ILE B 1 94 ? 16.469 23.625 -17.438 1 95.88 94 ILE B O 1
ATOM 4265 N N . ASN B 1 95 ? 17.156 24.016 -19.469 1 95.5 95 ASN B N 1
ATOM 4266 C CA . ASN B 1 95 ? 17.047 22.609 -19.859 1 95.5 95 ASN B CA 1
ATOM 4267 C C . ASN B 1 95 ? 18.312 21.828 -19.484 1 95.5 95 ASN B C 1
ATOM 4269 O O . ASN B 1 95 ? 19.406 22.188 -19.922 1 95.5 95 ASN B O 1
ATOM 4273 N N . VAL B 1 96 ? 18.156 20.844 -18.703 1 96.19 96 VAL B N 1
ATOM 4274 C CA . VAL B 1 96 ? 19.266 20.016 -18.266 1 96.19 96 VAL B CA 1
ATOM 4275 C C . VAL B 1 96 ? 19.125 18.609 -18.844 1 96.19 96 VAL B C 1
ATOM 4277 O O . VAL B 1 96 ? 18.078 17.969 -18.688 1 96.19 96 VAL B O 1
ATOM 4280 N N . GLN B 1 97 ? 20.109 18.109 -19.469 1 94.69 97 GLN B N 1
ATOM 4281 C CA . GLN B 1 97 ? 20.141 16.75 -20.016 1 94.69 97 GLN B CA 1
ATOM 4282 C C . GLN B 1 97 ? 21.016 15.836 -19.172 1 94.69 97 GLN B C 1
ATOM 4284 O O . GLN B 1 97 ? 22 16.297 -18.578 1 94.69 97 GLN B O 1
ATOM 4289 N N . GLU B 1 98 ? 20.609 14.641 -19.188 1 93.69 98 GLU B N 1
ATOM 4290 C CA . GLU B 1 98 ? 21.438 13.656 -18.484 1 93.69 98 GLU B CA 1
ATOM 4291 C C . GLU B 1 98 ? 22.891 13.727 -18.938 1 93.69 98 GLU B C 1
ATOM 4293 O O . GLU B 1 98 ? 23.172 13.82 -20.141 1 93.69 98 GLU B O 1
ATOM 4298 N N . GLY B 1 99 ? 23.781 13.664 -18 1 95.81 99 GLY B N 1
ATOM 4299 C CA . GLY B 1 99 ? 25.203 13.711 -18.281 1 95.81 99 GLY B CA 1
ATOM 4300 C C . GLY B 1 99 ? 25.75 15.125 -18.359 1 95.81 99 GLY B C 1
ATOM 4301 O O . GLY B 1 99 ? 26.969 15.328 -18.312 1 95.81 99 GLY B O 1
ATOM 4302 N N . GLU B 1 100 ? 24.969 16.125 -18.406 1 96.25 100 GLU B N 1
ATOM 4303 C CA . GLU B 1 100 ? 25.375 17.516 -18.562 1 96.25 100 GLU B CA 1
ATOM 4304 C C . GLU B 1 100 ? 25.922 18.078 -17.25 1 96.25 100 GLU B C 1
ATOM 4306 O O . GLU B 1 100 ? 25.438 17.703 -16.172 1 96.25 100 GLU B O 1
ATOM 4311 N N . VAL B 1 101 ? 26.891 18.984 -17.359 1 97 101 VAL B N 1
ATOM 4312 C CA . VAL B 1 101 ? 27.406 19.688 -16.188 1 97 101 VAL B CA 1
ATOM 4313 C C . VAL B 1 101 ? 26.594 20.938 -15.93 1 97 101 VAL B C 1
ATOM 4315 O O . VAL B 1 101 ? 26.375 21.75 -16.828 1 97 101 VAL B O 1
ATOM 4318 N N . VAL B 1 102 ? 26.141 21.047 -14.727 1 96.94 102 VAL B N 1
ATOM 4319 C CA . VAL B 1 102 ? 25.344 22.203 -14.344 1 96.94 102 VAL B CA 1
ATOM 4320 C C . VAL B 1 102 ? 26.047 22.984 -13.234 1 96.94 102 VAL B C 1
ATOM 4322 O O . VAL B 1 102 ? 26.781 22.391 -12.422 1 96.94 102 VAL B O 1
ATOM 4325 N N . LYS B 1 103 ? 25.828 24.297 -13.242 1 97.5 103 LYS B N 1
ATOM 4326 C CA . LYS B 1 103 ? 26.484 25.156 -12.25 1 97.5 103 LYS B CA 1
ATOM 4327 C C . LYS B 1 103 ? 25.453 25.922 -11.43 1 97.5 103 LYS B C 1
ATOM 4329 O O . LYS B 1 103 ? 24.516 26.516 -11.984 1 97.5 103 LYS B O 1
ATOM 4334 N N . PHE B 1 104 ? 25.594 25.859 -10.117 1 98.19 104 PHE B N 1
ATOM 4335 C CA . PHE B 1 104 ? 24.859 26.703 -9.188 1 98.19 104 PHE B CA 1
ATOM 4336 C C . PHE B 1 104 ? 25.703 27.891 -8.742 1 98.19 104 PHE B C 1
ATOM 4338 O O . PHE B 1 104 ? 26.906 27.75 -8.5 1 98.19 104 PHE B O 1
ATOM 4345 N N . LYS B 1 105 ? 25.094 29.031 -8.625 1 97.94 105 LYS B N 1
ATOM 4346 C CA . LYS B 1 105 ? 25.797 30.219 -8.148 1 97.94 105 LYS B CA 1
ATOM 4347 C C . LYS B 1 105 ? 24.953 31 -7.148 1 97.94 105 LYS B C 1
ATOM 4349 O O . LYS B 1 105 ? 23.734 31.047 -7.262 1 97.94 105 LYS B O 1
ATOM 4354 N N . LEU B 1 106 ? 25.672 31.578 -6.195 1 97.69 106 LEU B N 1
ATOM 4355 C CA . LEU B 1 106 ? 25 32.469 -5.258 1 97.69 106 LEU B CA 1
ATOM 4356 C C . LEU B 1 106 ? 24.562 33.75 -5.949 1 97.69 106 LEU B C 1
ATOM 4358 O O . LEU B 1 106 ? 25.375 34.656 -6.137 1 97.69 106 LEU B O 1
ATOM 4362 N N . SER B 1 107 ? 23.344 33.719 -6.332 1 96.44 107 SER B N 1
ATOM 4363 C CA . SER B 1 107 ? 22.781 34.844 -7.082 1 96.44 107 SER B CA 1
ATOM 4364 C C . SER B 1 107 ? 21.25 34.812 -7.008 1 96.44 107 SER B C 1
ATOM 4366 O O . SER B 1 107 ? 20.641 33.781 -6.762 1 96.44 107 SER B O 1
ATOM 4368 N N . ASP B 1 108 ? 20.703 35.969 -7.215 1 95.5 108 ASP B N 1
ATOM 4369 C CA . ASP B 1 108 ? 19.234 36.094 -7.199 1 95.5 108 ASP B CA 1
ATOM 4370 C C . ASP B 1 108 ? 18.656 35.844 -8.586 1 95.5 108 ASP B C 1
ATOM 4372 O O . ASP B 1 108 ? 17.484 35.5 -8.719 1 95.5 108 ASP B O 1
ATOM 4376 N N . LYS B 1 109 ? 19.5 36.062 -9.555 1 96 109 LYS B N 1
ATOM 4377 C CA . LYS B 1 109 ? 18.984 35.969 -10.922 1 96 109 LYS B CA 1
ATOM 4378 C C . LYS B 1 109 ? 20.047 35.438 -11.875 1 96 109 LYS B C 1
ATOM 4380 O O . LYS B 1 109 ? 21.25 35.562 -11.609 1 96 109 LYS B O 1
ATOM 4385 N N . SER B 1 110 ? 19.625 34.75 -12.859 1 94.56 110 SER B N 1
ATOM 4386 C CA . SER B 1 110 ? 20.469 34.219 -13.922 1 94.56 110 SER B CA 1
ATOM 4387 C C . SER B 1 110 ? 19.797 34.312 -15.281 1 94.56 110 SER B C 1
ATOM 4389 O O . SER B 1 110 ? 18.578 34.531 -15.359 1 94.56 110 SER B O 1
ATOM 4391 N N . ASP B 1 111 ? 20.656 34.406 -16.375 1 90.81 111 ASP B N 1
ATOM 4392 C CA . ASP B 1 111 ? 20.125 34.438 -17.734 1 90.81 111 ASP B CA 1
ATOM 4393 C C . ASP B 1 111 ? 19.922 33 -18.281 1 90.81 111 ASP B C 1
ATOM 4395 O O . ASP B 1 111 ? 19.719 32.844 -19.484 1 90.81 111 ASP B O 1
ATOM 4399 N N . GLY B 1 112 ? 20.016 32.062 -17.484 1 92.12 112 GLY B N 1
ATOM 4400 C CA . GLY B 1 112 ? 19.812 30.688 -17.922 1 92.12 112 GLY B CA 1
ATOM 4401 C C . GLY B 1 112 ? 21.109 29.922 -18.078 1 92.12 112 GLY B C 1
ATOM 4402 O O . GLY B 1 112 ? 21.094 28.719 -18.328 1 92.12 112 GLY B O 1
ATOM 4403 N N . THR B 1 113 ? 22.203 30.531 -17.844 1 92.88 113 THR B N 1
ATOM 4404 C CA . THR B 1 113 ? 23.5 29.906 -18.031 1 92.88 113 THR B CA 1
ATOM 4405 C C . THR B 1 113 ? 23.938 29.125 -16.797 1 92.88 113 THR B C 1
ATOM 4407 O O . THR B 1 113 ? 24.797 28.25 -16.859 1 92.88 113 THR B O 1
ATOM 4410 N N . TYR B 1 114 ? 23.375 29.516 -15.719 1 96.25 114 TYR B N 1
ATOM 4411 C CA . TYR B 1 114 ? 23.594 28.828 -14.453 1 96.25 114 TYR B CA 1
ATOM 4412 C C . TYR B 1 114 ? 22.344 28.875 -13.578 1 96.25 114 TYR B C 1
ATOM 4414 O O . TYR B 1 114 ? 21.406 29.609 -13.875 1 96.25 114 TYR B O 1
ATOM 4422 N N . ILE B 1 115 ? 22.266 28.078 -12.531 1 97.75 115 ILE B N 1
ATOM 4423 C CA . ILE B 1 115 ? 21.141 28.047 -11.617 1 97.75 115 ILE B CA 1
ATOM 4424 C C . ILE B 1 115 ? 21.375 29.016 -10.461 1 97.75 115 ILE B C 1
ATOM 4426 O O . ILE B 1 115 ? 22.25 28.781 -9.625 1 97.75 115 ILE B O 1
ATOM 4430 N N . PRO B 1 116 ? 20.641 30.078 -10.414 1 97.75 116 PRO B N 1
ATOM 4431 C CA . PRO B 1 116 ? 20.812 31.047 -9.328 1 97.75 116 PRO B CA 1
ATOM 4432 C C . PRO B 1 116 ? 20.188 30.578 -8.016 1 97.75 116 PRO B C 1
ATOM 4434 O O . PRO B 1 116 ? 19.031 30.156 -7.996 1 97.75 116 PRO B O 1
ATOM 4437 N N . VAL B 1 117 ? 20.922 30.641 -6.922 1 97.56 117 VAL B N 1
ATOM 4438 C CA . VAL B 1 117 ? 20.422 30.297 -5.602 1 97.56 117 VAL B CA 1
ATOM 4439 C C . VAL B 1 117 ? 20.703 31.438 -4.621 1 97.56 117 VAL B C 1
ATOM 4441 O O . VAL B 1 117 ? 21.828 31.594 -4.156 1 97.56 117 VAL B O 1
ATOM 4444 N N . PRO B 1 118 ? 19.656 32.156 -4.223 1 95.06 118 PRO B N 1
ATOM 4445 C CA . PRO B 1 118 ? 19.859 33.312 -3.379 1 95.06 118 PRO B CA 1
ATOM 4446 C C . PRO B 1 118 ? 19.938 32.969 -1.893 1 95.06 118 PRO B C 1
ATOM 4448 O O . PRO B 1 118 ? 19.312 33.656 -1.07 1 95.06 118 PRO B O 1
ATOM 4451 N N . ASN B 1 119 ? 20.641 32 -1.533 1 94.25 119 ASN B N 1
ATOM 4452 C CA . ASN B 1 119 ? 20.766 31.594 -0.135 1 94.25 119 ASN B CA 1
ATOM 4453 C C . ASN B 1 119 ? 22.109 30.938 0.147 1 94.25 119 ASN B C 1
ATOM 4455 O O . ASN B 1 119 ? 22.391 29.844 -0.368 1 94.25 119 ASN B O 1
ATOM 4459 N N . LYS B 1 120 ? 22.844 31.484 1.028 1 94.38 120 LYS B N 1
ATOM 4460 C CA . LYS B 1 120 ? 24.203 31.016 1.333 1 94.38 120 LYS B CA 1
ATOM 4461 C C . LYS B 1 120 ? 24.172 29.656 2.012 1 94.38 120 LYS B C 1
ATOM 4463 O O . LYS B 1 120 ? 25.156 28.906 1.956 1 94.38 120 LYS B O 1
ATOM 4468 N N . ALA B 1 121 ? 23.125 29.344 2.678 1 93.88 121 ALA B N 1
ATOM 4469 C CA . ALA B 1 121 ? 23.016 28.094 3.41 1 93.88 121 ALA B CA 1
ATOM 4470 C C . ALA B 1 121 ? 23.156 26.891 2.475 1 93.88 121 ALA B C 1
ATOM 4472 O O . ALA B 1 121 ? 23.688 25.844 2.869 1 93.88 121 ALA B O 1
ATOM 4473 N N . PHE B 1 122 ? 22.781 27.062 1.295 1 96 122 PHE B N 1
ATOM 4474 C CA . PHE B 1 122 ? 22.906 26.016 0.288 1 96 122 PHE B CA 1
ATOM 4475 C C . PHE B 1 122 ? 24.375 25.688 0.045 1 96 122 PHE B C 1
ATOM 4477 O O . PHE B 1 122 ? 24.766 24.516 0.063 1 96 122 PHE B O 1
ATOM 4484 N N . PHE B 1 123 ? 25.078 26.641 -0.171 1 96.5 123 PHE B N 1
ATOM 4485 C CA . PHE B 1 123 ? 26.484 26.484 -0.519 1 96.5 123 PHE B CA 1
ATOM 4486 C C . PHE B 1 123 ? 27.281 25.984 0.677 1 96.5 123 PHE B C 1
ATOM 4488 O O . PHE B 1 123 ? 28.297 25.312 0.509 1 96.5 123 PHE B O 1
ATOM 4495 N N . SER B 1 124 ? 26.812 26.281 1.849 1 95.19 124 SER B N 1
ATOM 4496 C CA . SER B 1 124 ? 27.469 25.797 3.066 1 95.19 124 SER B CA 1
ATOM 4497 C C . SER B 1 124 ? 27.125 24.344 3.344 1 95.19 124 SER B C 1
ATOM 4499 O O . SER B 1 124 ? 27.922 23.609 3.939 1 95.19 124 SER B O 1
ATOM 4501 N N . ALA B 1 125 ? 26.016 23.891 2.91 1 94.38 125 ALA B N 1
ATOM 4502 C CA . ALA B 1 125 ? 25.516 22.562 3.236 1 94.38 125 ALA B CA 1
ATOM 4503 C C . ALA B 1 125 ? 26.031 21.516 2.252 1 94.38 125 ALA B C 1
ATOM 4505 O O . ALA B 1 125 ? 26.203 20.344 2.609 1 94.38 125 ALA B O 1
ATOM 4506 N N . VAL B 1 126 ? 26.312 21.875 1.061 1 97.06 126 VAL B N 1
ATOM 4507 C CA . VAL B 1 126 ? 26.609 20.938 -0.021 1 97.06 126 VAL B CA 1
ATOM 4508 C C . VAL B 1 126 ? 28.094 20.594 -0.018 1 97.06 126 VAL B C 1
ATOM 4510 O O . VAL B 1 126 ? 28.938 21.469 0.117 1 97.06 126 VAL B O 1
ATOM 4513 N N . GLU B 1 127 ? 28.297 19.344 -0.048 1 96.5 127 GLU B N 1
ATOM 4514 C CA . GLU B 1 127 ? 29.672 18.828 -0.146 1 96.5 127 GLU B CA 1
ATOM 4515 C C . GLU B 1 127 ? 29.844 18 -1.412 1 96.5 127 GLU B C 1
ATOM 4517 O O . GLU B 1 127 ? 28.875 17.609 -2.055 1 96.5 127 GLU B O 1
ATOM 4522 N N . GLN B 1 128 ? 31.109 17.719 -1.657 1 96.75 128 GLN B N 1
ATOM 4523 C CA . GLN B 1 128 ? 31.422 16.859 -2.787 1 96.75 128 GLN B CA 1
ATOM 4524 C C . GLN B 1 128 ? 30.781 15.477 -2.615 1 96.75 128 GLN B C 1
ATOM 4526 O O . GLN B 1 128 ? 30.766 14.922 -1.516 1 96.75 128 GLN B O 1
ATOM 4531 N N . ASN B 1 129 ? 30.219 14.969 -3.691 1 96.31 129 ASN B N 1
ATOM 4532 C CA . ASN B 1 129 ? 29.625 13.641 -3.787 1 96.31 129 ASN B CA 1
ATOM 4533 C C . ASN B 1 129 ? 28.188 13.633 -3.25 1 96.31 129 ASN B C 1
ATOM 4535 O O . ASN B 1 129 ? 27.5 12.617 -3.316 1 96.31 129 ASN B O 1
ATOM 4539 N N . ASP B 1 130 ? 27.766 14.828 -2.822 1 96.69 130 ASP B N 1
ATOM 4540 C CA . ASP B 1 130 ? 26.344 14.938 -2.461 1 96.69 130 ASP B CA 1
ATOM 4541 C C . ASP B 1 130 ? 25.453 14.836 -3.695 1 96.69 130 ASP B C 1
ATOM 4543 O O . ASP B 1 130 ? 25.922 14.984 -4.824 1 96.69 130 ASP B O 1
ATOM 4547 N N . VAL B 1 131 ? 24.266 14.492 -3.434 1 96.5 131 VAL B N 1
ATOM 4548 C CA . VAL B 1 131 ? 23.266 14.484 -4.504 1 96.5 131 VAL B CA 1
ATOM 4549 C C . VAL B 1 131 ? 22.234 15.586 -4.266 1 96.5 131 VAL B C 1
ATOM 4551 O O . VAL B 1 131 ? 21.641 15.664 -3.191 1 96.5 131 VAL B O 1
ATOM 4554 N N . ILE B 1 132 ? 22.094 16.406 -5.285 1 96.75 132 ILE B N 1
ATOM 4555 C CA . ILE B 1 132 ? 21.078 17.453 -5.25 1 96.75 132 ILE B CA 1
ATOM 4556 C C . ILE B 1 132 ? 19.844 16.984 -6.004 1 96.75 132 ILE B C 1
ATOM 4558 O O . ILE B 1 132 ? 19.938 16.5 -7.129 1 96.75 132 ILE B O 1
ATOM 4562 N N . LEU B 1 133 ? 18.672 17.094 -5.316 1 94.56 133 LEU B N 1
ATOM 4563 C CA . LEU B 1 133 ? 17.406 16.703 -5.914 1 94.56 133 LEU B CA 1
ATOM 4564 C C . LEU B 1 133 ? 16.531 17.922 -6.215 1 94.56 133 LEU B C 1
ATOM 4566 O O . LEU B 1 133 ? 16.406 18.812 -5.375 1 94.56 133 LEU B O 1
ATOM 4570 N N . MET B 1 134 ? 16.047 17.938 -7.438 1 92.88 134 MET B N 1
ATOM 4571 C CA . MET B 1 134 ? 15.141 19 -7.867 1 92.88 134 MET B CA 1
ATOM 4572 C C . MET B 1 134 ? 13.93 18.422 -8.594 1 92.88 134 MET B C 1
ATOM 4574 O O . MET B 1 134 ? 13.906 17.25 -8.93 1 92.88 134 MET B O 1
ATOM 4578 N N . LEU B 1 135 ? 12.898 19.25 -8.727 1 86.38 135 LEU B N 1
ATOM 4579 C CA . LEU B 1 135 ? 11.688 18.828 -9.422 1 86.38 135 LEU B CA 1
ATOM 4580 C C . LEU B 1 135 ? 11.102 17.578 -8.773 1 86.38 135 LEU B C 1
ATOM 4582 O O . LEU B 1 135 ? 10.836 16.594 -9.461 1 86.38 135 LEU B O 1
ATOM 4586 N N . ASP B 1 136 ? 11.055 17.672 -7.453 1 77.56 136 ASP B N 1
ATOM 4587 C CA . ASP B 1 136 ? 10.461 16.609 -6.641 1 77.56 136 ASP B CA 1
ATOM 4588 C C . ASP B 1 136 ? 11.188 15.289 -6.848 1 77.56 136 ASP B C 1
ATOM 4590 O O . ASP B 1 136 ? 10.547 14.234 -6.914 1 77.56 136 ASP B O 1
ATOM 4594 N N . GLY B 1 137 ? 12.406 15.375 -7.148 1 82.94 137 GLY B N 1
ATOM 4595 C CA . GLY B 1 137 ? 13.227 14.18 -7.227 1 82.94 137 GLY B CA 1
ATOM 4596 C C . GLY B 1 137 ? 13.453 13.703 -8.648 1 82.94 137 GLY B C 1
ATOM 4597 O O . GLY B 1 137 ? 14.266 12.805 -8.891 1 82.94 137 GLY B O 1
ATOM 4598 N N . ARG B 1 138 ? 12.789 14.219 -9.656 1 80.38 138 ARG B N 1
ATOM 4599 C CA . ARG B 1 138 ? 12.898 13.781 -11.039 1 80.38 138 ARG B CA 1
ATOM 4600 C C . ARG B 1 138 ? 14.258 14.164 -11.625 1 80.38 138 ARG B C 1
ATOM 4602 O O . ARG B 1 138 ? 14.766 13.484 -12.523 1 80.38 138 ARG B O 1
ATOM 4609 N N . LEU B 1 139 ? 14.773 15.273 -11.133 1 90.12 139 LEU B N 1
ATOM 4610 C CA . LEU B 1 139 ? 16.094 15.711 -11.555 1 90.12 139 LEU B CA 1
ATOM 4611 C C . LEU B 1 139 ? 17.125 15.469 -10.453 1 90.12 139 LEU B C 1
ATOM 4613 O O . LEU B 1 139 ? 17 16.031 -9.359 1 90.12 139 LEU B O 1
ATOM 4617 N N . ARG B 1 140 ? 18.047 14.633 -10.805 1 93.75 140 ARG B N 1
ATOM 4618 C CA . ARG B 1 140 ? 19.094 14.258 -9.875 1 93.75 140 ARG B CA 1
ATOM 4619 C C . ARG B 1 140 ? 20.453 14.773 -10.344 1 93.75 140 ARG B C 1
ATOM 4621 O O . ARG B 1 140 ? 20.859 14.5 -11.477 1 93.75 140 ARG B O 1
ATOM 4628 N N . LEU B 1 141 ? 21.172 15.516 -9.453 1 96.69 141 LEU B N 1
ATOM 4629 C CA . LEU B 1 141 ? 22.453 16.125 -9.789 1 96.69 141 LEU B CA 1
ATOM 4630 C C . LEU B 1 141 ? 23.547 15.68 -8.805 1 96.69 141 LEU B C 1
ATOM 4632 O O . LEU B 1 141 ? 23.438 15.938 -7.605 1 96.69 141 LEU B O 1
ATOM 4636 N N . LYS B 1 142 ? 24.547 15.047 -9.305 1 97.75 142 LYS B N 1
ATOM 4637 C CA . LYS B 1 142 ? 25.672 14.609 -8.477 1 97.75 142 LYS B CA 1
ATOM 4638 C C . LYS B 1 142 ? 26.734 15.695 -8.383 1 97.75 142 LYS B C 1
ATOM 4640 O O . LYS B 1 142 ? 27.312 16.094 -9.398 1 97.75 142 LYS B O 1
ATOM 4645 N N . VAL B 1 143 ? 27.078 16.109 -7.191 1 98.31 143 VAL B N 1
ATOM 4646 C CA . VAL B 1 143 ? 28.016 17.219 -6.965 1 98.31 143 VAL B CA 1
ATOM 4647 C C . VAL B 1 143 ? 29.438 16.75 -7.227 1 98.31 143 VAL B C 1
ATOM 4649 O O . VAL B 1 143 ? 29.875 15.734 -6.688 1 98.31 143 VAL B O 1
ATOM 4652 N N . THR B 1 144 ? 30.078 17.5 -8.008 1 98.06 144 THR B N 1
ATOM 4653 C CA . THR B 1 144 ? 31.453 17.156 -8.352 1 98.06 144 THR B CA 1
ATOM 4654 C C . THR B 1 144 ? 32.438 18.109 -7.691 1 98.06 144 THR B C 1
ATOM 4656 O O . THR B 1 144 ? 33.531 17.703 -7.246 1 98.06 144 THR B O 1
ATOM 4659 N N . ASN B 1 145 ? 32.125 19.375 -7.727 1 97.19 145 ASN B N 1
ATOM 4660 C CA . ASN B 1 145 ? 32.969 20.406 -7.145 1 97.19 145 ASN B CA 1
ATOM 4661 C C . ASN B 1 145 ? 32.156 21.453 -6.402 1 97.19 145 ASN B C 1
ATOM 4663 O O . ASN B 1 145 ? 31.016 21.75 -6.785 1 97.19 145 ASN B O 1
ATOM 4667 N N . THR B 1 146 ? 32.844 21.984 -5.34 1 97.38 146 THR B N 1
ATOM 4668 C CA . THR B 1 146 ? 32.156 23 -4.555 1 97.38 146 THR B CA 1
ATOM 4669 C C . THR B 1 146 ? 33.062 24.172 -4.262 1 97.38 146 THR B C 1
ATOM 4671 O O . THR B 1 146 ? 34.281 23.984 -4.098 1 97.38 146 THR B O 1
ATOM 4674 N N . GLY B 1 147 ? 32.562 25.375 -4.242 1 95 147 GLY B N 1
ATOM 4675 C CA . GLY B 1 147 ? 33.156 26.594 -3.74 1 95 147 GLY B CA 1
ATOM 4676 C C . GLY B 1 147 ? 32.312 27.297 -2.703 1 95 147 GLY B C 1
ATOM 4677 O O . GLY B 1 147 ? 31.281 26.781 -2.283 1 95 147 GLY B O 1
ATOM 4678 N N . SER B 1 148 ? 32.812 28.5 -2.273 1 94.56 148 SER B N 1
ATOM 4679 C CA . SER B 1 148 ? 32.094 29.25 -1.254 1 94.56 148 SER B CA 1
ATOM 4680 C C . SER B 1 148 ? 30.766 29.797 -1.796 1 94.56 148 SER B C 1
ATOM 4682 O O . SER B 1 148 ? 29.812 29.984 -1.041 1 94.56 148 SER B O 1
ATOM 4684 N N . ASP B 1 149 ? 30.766 30.031 -3.164 1 96.88 149 ASP B N 1
ATOM 4685 C CA . ASP B 1 149 ? 29.578 30.656 -3.738 1 96.88 149 ASP B CA 1
ATOM 4686 C C . ASP B 1 149 ? 29.188 30 -5.062 1 96.88 149 ASP B C 1
ATOM 4688 O O . ASP B 1 149 ? 28.5 30.594 -5.883 1 96.88 149 ASP B O 1
ATOM 4692 N N . TRP B 1 150 ? 29.672 28.859 -5.215 1 97.19 150 TRP B N 1
ATOM 4693 C CA . TRP B 1 150 ? 29.312 28.125 -6.43 1 97.19 150 TRP B CA 1
ATOM 4694 C C . TRP B 1 150 ? 29.422 26.625 -6.211 1 97.19 150 TRP B C 1
ATOM 4696 O O . TRP B 1 150 ? 30.141 26.172 -5.32 1 97.19 150 TRP B O 1
ATOM 4706 N N . ILE B 1 151 ? 28.625 25.828 -6.984 1 98.25 151 ILE B N 1
ATOM 4707 C CA . ILE B 1 151 ? 28.625 24.359 -6.977 1 98.25 151 ILE B CA 1
ATOM 4708 C C . ILE B 1 151 ? 28.516 23.844 -8.406 1 98.25 151 ILE B C 1
ATOM 4710 O O . ILE B 1 151 ? 27.781 24.391 -9.227 1 98.25 151 ILE B O 1
ATOM 4714 N N . GLU B 1 152 ? 29.344 22.891 -8.688 1 98.19 152 GLU B N 1
ATOM 4715 C CA . GLU B 1 152 ? 29.234 22.172 -9.953 1 98.19 152 GLU B CA 1
ATOM 4716 C C . GLU B 1 152 ? 28.734 20.75 -9.734 1 98.19 152 GLU B C 1
ATOM 4718 O O . GLU B 1 152 ? 29.125 20.078 -8.781 1 98.19 152 GLU B O 1
ATOM 4723 N N . ALA B 1 153 ? 27.844 20.344 -10.555 1 98.19 153 ALA B N 1
ATOM 4724 C CA . ALA B 1 153 ? 27.266 19 -10.453 1 98.19 153 ALA B CA 1
ATOM 4725 C C . ALA B 1 153 ? 27.016 18.406 -11.836 1 98.19 153 ALA B C 1
ATOM 4727 O O . ALA B 1 153 ? 26.938 19.141 -12.828 1 98.19 153 ALA B O 1
ATOM 4728 N N . VAL B 1 154 ? 26.969 17.141 -11.922 1 98.06 154 VAL B N 1
ATOM 4729 C CA . VAL B 1 154 ? 26.641 16.422 -13.148 1 98.06 154 VAL B CA 1
ATOM 4730 C C . VAL B 1 154 ? 25.234 15.836 -13.055 1 98.06 154 VAL B C 1
ATOM 4732 O O . VAL B 1 154 ? 24.875 15.227 -12.047 1 98.06 154 VAL B O 1
ATOM 4735 N N . ALA B 1 155 ? 24.484 16.016 -14.133 1 96.88 155 ALA B N 1
ATOM 4736 C CA . ALA B 1 155 ? 23.094 15.547 -14.141 1 96.88 155 ALA B CA 1
ATOM 4737 C C . ALA B 1 155 ? 23.016 14.039 -14.375 1 96.88 155 ALA B C 1
ATOM 4739 O O . ALA B 1 155 ? 23.609 13.523 -15.336 1 96.88 155 ALA B O 1
ATOM 4740 N N . GLU B 1 156 ? 22.266 13.391 -13.516 1 93.69 156 GLU B N 1
ATOM 4741 C CA . GLU B 1 156 ? 22.031 11.961 -13.672 1 93.69 156 GLU B CA 1
ATOM 4742 C C . GLU B 1 156 ? 20.688 11.695 -14.367 1 93.69 156 GLU B C 1
ATOM 4744 O O . GLU B 1 156 ? 20.406 10.562 -14.773 1 93.69 156 GLU B O 1
ATOM 4749 N N . SER B 1 157 ? 19.844 12.648 -14.453 1 89.25 157 SER B N 1
ATOM 4750 C CA . SER B 1 157 ? 18.578 12.617 -15.164 1 89.25 157 SER B CA 1
ATOM 4751 C C . SER B 1 157 ? 18.297 13.961 -15.836 1 89.25 157 SER B C 1
ATOM 4753 O O . SER B 1 157 ? 19.031 14.93 -15.641 1 89.25 157 SER B O 1
ATOM 4755 N N . SER B 1 158 ? 17.25 13.945 -16.703 1 91.38 158 SER B N 1
ATOM 4756 C CA . SER B 1 158 ? 16.938 15.156 -17.453 1 91.38 158 SER B CA 1
ATOM 4757 C C . SER B 1 158 ? 15.742 15.891 -16.844 1 91.38 158 SER B C 1
ATOM 4759 O O . SER B 1 158 ? 14.953 15.297 -16.109 1 91.38 158 SER B O 1
ATOM 4761 N N . GLY B 1 159 ? 15.703 17.203 -17.094 1 91.69 159 GLY B N 1
ATOM 4762 C CA . GLY B 1 159 ? 14.586 18.016 -16.625 1 91.69 159 GLY B CA 1
ATOM 4763 C C . GLY B 1 159 ? 14.727 19.484 -16.969 1 91.69 159 GLY B C 1
ATOM 4764 O O . GLY B 1 159 ? 15.758 19.906 -17.5 1 91.69 159 GLY B O 1
ATOM 4765 N N . VAL B 1 160 ? 13.68 20.234 -16.75 1 93.81 160 VAL B N 1
ATOM 4766 C CA . VAL B 1 160 ? 13.672 21.672 -17 1 93.81 160 VAL B CA 1
ATOM 4767 C C . VAL B 1 160 ? 13.547 22.422 -15.672 1 93.81 160 VAL B C 1
ATOM 4769 O O . VAL B 1 160 ? 12.57 22.234 -14.938 1 93.81 160 VAL B O 1
ATOM 4772 N N . ILE B 1 161 ? 14.5 23.25 -15.398 1 94.5 161 ILE B N 1
ATOM 4773 C CA . ILE B 1 161 ? 14.523 24.016 -14.164 1 94.5 161 ILE B CA 1
ATOM 4774 C C . ILE B 1 161 ? 13.953 25.422 -14.414 1 94.5 161 ILE B C 1
ATOM 4776 O O . ILE B 1 161 ? 14.352 26.094 -15.359 1 94.5 161 ILE B O 1
ATOM 4780 N N . THR B 1 162 ? 12.992 25.75 -13.641 1 92.12 162 THR B N 1
ATOM 4781 C CA . THR B 1 162 ? 12.445 27.109 -13.68 1 92.12 162 THR B CA 1
ATOM 4782 C C . THR B 1 162 ? 12.609 27.797 -12.328 1 92.12 162 THR B C 1
ATOM 4784 O O . THR B 1 162 ? 12.953 27.141 -11.336 1 92.12 162 THR B O 1
ATOM 4787 N N . GLY B 1 163 ? 12.398 29.094 -12.336 1 90.88 163 GLY B N 1
ATOM 4788 C CA . GLY B 1 163 ? 12.461 29.828 -11.086 1 90.88 163 GLY B CA 1
ATOM 4789 C C . GLY B 1 163 ? 11.469 29.344 -10.047 1 90.88 163 GLY B C 1
ATOM 4790 O O . GLY B 1 163 ? 10.359 28.922 -10.391 1 90.88 163 GLY B O 1
ATOM 4791 N N . GLY B 1 164 ? 12 29.375 -8.758 1 88.19 164 GLY B N 1
ATOM 4792 C CA . GLY B 1 164 ? 11.086 29.078 -7.664 1 88.19 164 GLY B CA 1
ATOM 4793 C C . GLY B 1 164 ? 11.047 27.609 -7.297 1 88.19 164 GLY B C 1
ATOM 4794 O O . GLY B 1 164 ? 10.43 27.234 -6.301 1 88.19 164 GLY B O 1
ATOM 4795 N N . LYS B 1 165 ? 11.734 26.797 -8 1 88.81 165 LYS B N 1
ATOM 4796 C CA . LYS B 1 165 ? 11.734 25.375 -7.711 1 88.81 165 LYS B CA 1
ATOM 4797 C C . LYS B 1 165 ? 12.578 25.062 -6.484 1 88.81 165 LYS B C 1
ATOM 4799 O O . LYS B 1 165 ? 13.633 25.672 -6.277 1 88.81 165 LYS B O 1
ATOM 4804 N N . ALA B 1 166 ? 12.07 24.141 -5.727 1 90 166 ALA B N 1
ATOM 4805 C CA . ALA B 1 166 ? 12.758 23.75 -4.496 1 90 166 ALA B CA 1
ATOM 4806 C C . ALA B 1 166 ? 14.047 23 -4.809 1 90 166 ALA B C 1
ATOM 4808 O O . ALA B 1 166 ? 14.109 22.234 -5.781 1 90 166 ALA B O 1
ATOM 4809 N N . ILE B 1 167 ? 15.102 23.234 -4.012 1 94.81 167 ILE B N 1
ATOM 4810 C CA . ILE B 1 167 ? 16.375 22.531 -4.094 1 94.81 167 ILE B CA 1
ATOM 4811 C C . ILE B 1 167 ? 16.609 21.719 -2.818 1 94.81 167 ILE B C 1
ATOM 4813 O O . ILE B 1 167 ? 16.609 22.281 -1.716 1 94.81 167 ILE B O 1
ATOM 4817 N N . VAL B 1 168 ? 16.781 20.438 -2.969 1 94.44 168 VAL B N 1
ATOM 4818 C CA . VAL B 1 168 ? 16.953 19.562 -1.815 1 94.44 168 VAL B CA 1
ATOM 4819 C C . VAL B 1 168 ? 18.281 18.828 -1.921 1 94.44 168 VAL B C 1
ATOM 4821 O O . VAL B 1 168 ? 18.672 18.375 -3.002 1 94.44 168 VAL B O 1
ATOM 4824 N N . VAL B 1 169 ? 19.094 18.859 -0.868 1 95.25 169 VAL B N 1
ATOM 4825 C CA . VAL B 1 169 ? 20.281 18.016 -0.782 1 95.25 169 VAL B CA 1
ATOM 4826 C C . VAL B 1 169 ? 19.938 16.719 -0.055 1 95.25 169 VAL B C 1
ATOM 4828 O O . VAL B 1 169 ? 19.531 16.734 1.112 1 95.25 169 VAL B O 1
ATOM 4831 N N . GLU B 1 170 ? 20.062 15.594 -0.738 1 93.25 170 GLU B N 1
ATOM 4832 C CA . GLU B 1 170 ? 19.656 14.297 -0.208 1 93.25 170 GLU B CA 1
ATOM 4833 C C . GLU B 1 170 ? 20.375 13.992 1.107 1 93.25 170 GLU B C 1
ATOM 4835 O O . GLU B 1 170 ? 21.594 14.039 1.179 1 93.25 170 GLU B O 1
ATOM 4840 N N . GLY B 1 171 ? 19.641 13.773 2.121 1 90.75 171 GLY B N 1
ATOM 4841 C CA . GLY B 1 171 ? 20.172 13.32 3.395 1 90.75 171 GLY B CA 1
ATOM 4842 C C . GLY B 1 171 ? 20.656 14.453 4.273 1 90.75 171 GLY B C 1
ATOM 4843 O O . GLY B 1 171 ? 21.203 14.219 5.355 1 90.75 171 GLY B O 1
ATOM 4844 N N . LYS B 1 172 ? 20.484 15.688 3.797 1 91.69 172 LYS B N 1
ATOM 4845 C CA . LYS B 1 172 ? 21 16.812 4.574 1 91.69 172 LYS B CA 1
ATOM 4846 C C . LYS B 1 172 ? 19.906 17.844 4.824 1 91.69 172 LYS B C 1
ATOM 4848 O O . LYS B 1 172 ? 18.906 17.906 4.102 1 91.69 172 LYS B O 1
ATOM 4853 N N . ASP B 1 173 ? 20.172 18.578 5.93 1 91.06 173 ASP B N 1
ATOM 4854 C CA . ASP B 1 173 ? 19.297 19.703 6.27 1 91.06 173 ASP B CA 1
ATOM 4855 C C . ASP B 1 173 ? 20.031 21.031 6.09 1 91.06 173 ASP B C 1
ATOM 4857 O O . ASP B 1 173 ? 21.25 21.109 6.27 1 91.06 173 ASP B O 1
ATOM 4861 N N . TYR B 1 174 ? 19.266 22.031 5.703 1 91.06 174 TYR B N 1
ATOM 4862 C CA . TYR B 1 174 ? 19.844 23.375 5.66 1 91.06 174 TYR B CA 1
ATOM 4863 C C . TYR B 1 174 ? 19.797 24.031 7.039 1 91.06 174 TYR B C 1
ATOM 4865 O O . TYR B 1 174 ? 18.844 23.828 7.801 1 91.06 174 TYR B O 1
ATOM 4873 N N . ASP B 1 175 ? 20.812 24.75 7.273 1 88.94 175 ASP B N 1
ATOM 4874 C CA . ASP B 1 175 ? 20.828 25.547 8.508 1 88.94 175 ASP B CA 1
ATOM 4875 C C . ASP B 1 175 ? 20.156 26.891 8.297 1 88.94 175 ASP B C 1
ATOM 4877 O O . ASP B 1 175 ? 20.828 27.906 8.125 1 88.94 175 ASP B O 1
ATOM 4881 N N . ILE B 1 176 ? 18.922 26.875 8.289 1 88.38 176 ILE B N 1
ATOM 4882 C CA . ILE B 1 176 ? 18.109 28.078 8.117 1 88.38 176 ILE B CA 1
ATOM 4883 C C . ILE B 1 176 ? 17.203 28.25 9.328 1 88.38 176 ILE B C 1
ATOM 4885 O O . ILE B 1 176 ? 16.672 27.266 9.859 1 88.38 176 ILE B O 1
ATOM 4889 N N . SER B 1 177 ? 17.062 29.438 9.695 1 84.81 177 SER B N 1
ATOM 4890 C CA . SER B 1 177 ? 16.281 29.766 10.875 1 84.81 177 SER B CA 1
ATOM 4891 C C . SER B 1 177 ? 14.789 29.516 10.625 1 84.81 177 SER B C 1
ATOM 4893 O O . SER B 1 177 ? 14.305 29.688 9.508 1 84.81 177 SER B O 1
ATOM 4895 N N . THR B 1 178 ? 14.094 29.109 11.648 1 89.31 178 THR B N 1
ATOM 4896 C CA . THR B 1 178 ? 12.641 28.969 11.703 1 89.31 178 THR B CA 1
ATOM 4897 C C . THR B 1 178 ? 12.031 29.906 12.734 1 89.31 178 THR B C 1
ATOM 4899 O O . THR B 1 178 ? 12.547 30.016 13.852 1 89.31 178 THR B O 1
ATOM 4902 N N . PRO B 1 179 ? 11.039 30.672 12.359 1 93.81 179 PRO B N 1
ATOM 4903 C CA . PRO B 1 179 ? 10.266 30.656 11.117 1 93.81 179 PRO B CA 1
ATOM 4904 C C . PRO B 1 179 ? 10.953 31.438 9.992 1 93.81 179 PRO B C 1
ATOM 4906 O O . PRO B 1 179 ? 11.664 32.406 10.258 1 93.81 179 PRO B O 1
ATOM 4909 N N . ALA B 1 180 ? 10.672 31.016 8.797 1 92.38 180 ALA B N 1
ATOM 4910 C CA . ALA B 1 180 ? 11.125 31.766 7.629 1 92.38 180 ALA B CA 1
ATOM 4911 C C . ALA B 1 180 ? 10.422 33.125 7.531 1 92.38 180 ALA B C 1
ATOM 4913 O O . ALA B 1 180 ? 9.297 33.281 7.996 1 92.38 180 ALA B O 1
ATOM 4914 N N . GLU B 1 181 ? 11.109 34.062 6.91 1 91.81 181 GLU B N 1
ATOM 4915 C CA . GLU B 1 181 ? 10.539 35.406 6.738 1 91.81 181 GLU B CA 1
ATOM 4916 C C . GLU B 1 181 ? 9.219 35.344 5.973 1 91.81 181 GLU B C 1
ATOM 4918 O O . GLU B 1 181 ? 8.266 36.031 6.305 1 91.81 181 GLU B O 1
ATOM 4923 N N . GLU B 1 182 ? 9.203 34.531 5.016 1 91.44 182 GLU B N 1
ATOM 4924 C CA . GLU B 1 182 ? 7.988 34.344 4.227 1 91.44 182 GLU B CA 1
ATOM 4925 C C . GLU B 1 182 ? 6.844 33.812 5.078 1 91.44 182 GLU B C 1
ATOM 4927 O O . GLU B 1 182 ? 5.684 34.188 4.867 1 91.44 182 GLU B O 1
ATOM 4932 N N . ASP B 1 183 ? 7.102 32.969 6.016 1 95.94 183 ASP B N 1
ATOM 4933 C CA . ASP B 1 183 ? 6.094 32.438 6.91 1 95.94 183 ASP B CA 1
ATOM 4934 C C . ASP B 1 183 ? 5.551 33.5 7.859 1 95.94 183 ASP B C 1
ATOM 4936 O O . ASP B 1 183 ? 4.348 33.562 8.125 1 95.94 183 ASP B O 1
ATOM 4940 N N . VAL B 1 184 ? 6.461 34.281 8.328 1 96.94 184 VAL B N 1
ATOM 4941 C CA . VAL B 1 184 ? 6.066 35.375 9.219 1 96.94 184 VAL B CA 1
ATOM 4942 C C . VAL B 1 184 ? 5.098 36.312 8.484 1 96.94 184 VAL B C 1
ATOM 4944 O O . VAL B 1 184 ? 4.039 36.656 9.016 1 96.94 184 VAL B O 1
ATOM 4947 N N . GLU B 1 185 ? 5.469 36.688 7.289 1 96.75 185 GLU B N 1
ATOM 4948 C CA . GLU B 1 185 ? 4.637 37.562 6.5 1 96.75 185 GLU B CA 1
ATOM 4949 C C . GLU B 1 185 ? 3.283 36.938 6.18 1 96.75 185 GLU B C 1
ATOM 4951 O O . GLU B 1 185 ? 2.25 37.625 6.238 1 96.75 185 GLU B O 1
ATOM 4956 N N . ALA B 1 186 ? 3.287 35.719 5.867 1 97 186 ALA B N 1
ATOM 4957 C CA . ALA B 1 186 ? 2.051 35.031 5.547 1 97 186 ALA B CA 1
ATOM 4958 C C . ALA B 1 186 ? 1.113 34.969 6.75 1 97 186 ALA B C 1
ATOM 4960 O O . ALA B 1 186 ? -0.086 35.219 6.621 1 97 186 ALA B O 1
ATOM 4961 N N . LEU B 1 187 ? 1.646 34.688 7.879 1 98.25 187 LEU B N 1
ATOM 4962 C CA . LEU B 1 187 ? 0.847 34.594 9.094 1 98.25 187 LEU B CA 1
ATOM 4963 C C . LEU B 1 187 ? 0.3 35.969 9.484 1 98.25 187 LEU B C 1
ATOM 4965 O O . LEU B 1 187 ? -0.85 36.062 9.922 1 98.25 187 LEU B O 1
ATOM 4969 N N . LYS B 1 188 ? 1.12 36.969 9.32 1 98.19 188 LYS B N 1
ATOM 4970 C CA . LYS B 1 188 ? 0.652 38.312 9.586 1 98.19 188 LYS B CA 1
ATOM 4971 C C . LYS B 1 188 ? -0.522 38.688 8.68 1 98.19 188 LYS B C 1
ATOM 4973 O O . LYS B 1 188 ? -1.511 39.25 9.141 1 98.19 188 LYS B O 1
ATOM 4978 N N . ALA B 1 189 ? -0.39 38.281 7.512 1 98.19 189 ALA B N 1
ATOM 4979 C CA . ALA B 1 189 ? -1.396 38.625 6.512 1 98.19 189 ALA B CA 1
ATOM 4980 C C . ALA B 1 189 ? -2.734 37.969 6.824 1 98.19 189 ALA B C 1
ATOM 4982 O O . ALA B 1 189 ? -3.795 38.531 6.531 1 98.19 189 ALA B O 1
ATOM 4983 N N . ILE B 1 190 ? -2.723 36.812 7.445 1 98.12 190 ILE B N 1
ATOM 4984 C CA . ILE B 1 190 ? -3.982 36.094 7.652 1 98.12 190 ILE B CA 1
ATOM 4985 C C . ILE B 1 190 ? -4.398 36.219 9.117 1 98.12 190 ILE B C 1
ATOM 4987 O O . ILE B 1 190 ? -5.418 35.656 9.523 1 98.12 190 ILE B O 1
ATOM 4991 N N . SER B 1 191 ? -3.711 37 9.898 1 97.81 191 SER B N 1
ATOM 4992 C CA . SER B 1 191 ? -3.963 37.125 11.328 1 97.81 191 SER B CA 1
ATOM 4993 C C . SER B 1 191 ? -5.355 37.688 11.594 1 97.81 191 SER B C 1
ATOM 4995 O O . SER B 1 191 ? -5.957 37.406 12.633 1 97.81 191 SER B O 1
ATOM 4997 N N . PRO B 1 192 ? -5.934 38.5 10.68 1 97.25 192 PRO B N 1
ATOM 4998 C CA . PRO B 1 192 ? -7.281 39 10.938 1 97.25 192 PRO B CA 1
ATOM 4999 C C . PRO B 1 192 ? -8.336 37.906 10.992 1 97.25 192 PRO B C 1
ATOM 5001 O O . PRO B 1 192 ? -9.422 38.094 11.547 1 97.25 192 PRO B O 1
ATOM 5004 N N . ILE B 1 193 ? -8.078 36.781 10.406 1 97.38 193 ILE B N 1
ATOM 5005 C CA . ILE B 1 193 ? -9.055 35.688 10.406 1 97.38 193 ILE B CA 1
ATOM 5006 C C . ILE B 1 193 ? -8.539 34.531 11.258 1 97.38 193 ILE B C 1
ATOM 5008 O O . ILE B 1 193 ? -8.977 33.406 11.094 1 97.38 193 ILE B O 1
ATOM 5012 N N . ARG B 1 194 ? -7.656 34.781 12.18 1 97.69 194 ARG B N 1
ATOM 5013 C CA . ARG B 1 194 ? -6.938 33.812 12.984 1 97.69 194 ARG B CA 1
ATOM 5014 C C . ARG B 1 194 ? -7.91 32.938 13.781 1 97.69 194 ARG B C 1
ATOM 5016 O O . ARG B 1 194 ? -7.652 31.75 14.016 1 97.69 194 ARG B O 1
ATOM 5023 N N . ASP B 1 195 ? -9.07 33.438 14.125 1 97.12 195 ASP B N 1
ATOM 5024 C CA . ASP B 1 195 ? -10.023 32.719 14.969 1 97.12 195 ASP B CA 1
ATOM 5025 C C . ASP B 1 195 ? -10.711 31.594 14.195 1 97.12 195 ASP B C 1
ATOM 5027 O O . ASP B 1 195 ? -11.344 30.719 14.797 1 97.12 195 ASP B O 1
ATOM 5031 N N . ASN B 1 196 ? -10.523 31.578 12.898 1 98.25 196 ASN B N 1
ATOM 5032 C CA . ASN B 1 196 ? -11.148 30.578 12.039 1 98.25 196 ASN B CA 1
ATOM 5033 C C . ASN B 1 196 ? -10.141 29.531 11.586 1 98.25 196 ASN B C 1
ATOM 5035 O O . ASN B 1 196 ? -10.445 28.703 10.719 1 98.25 196 ASN B O 1
ATOM 5039 N N . ILE B 1 197 ? -8.953 29.578 12.156 1 98.75 197 ILE B N 1
ATOM 5040 C CA . ILE B 1 197 ? -7.875 28.641 11.844 1 98.75 197 ILE B CA 1
ATOM 5041 C C . ILE B 1 197 ? -7.602 27.734 13.047 1 98.75 197 ILE B C 1
ATOM 5043 O O . ILE B 1 197 ? -7.277 28.234 14.133 1 98.75 197 ILE B O 1
ATOM 5047 N N . ASP B 1 198 ? -7.691 26.484 12.859 1 98.81 198 ASP B N 1
ATOM 5048 C CA . ASP B 1 198 ? -7.645 25.562 14 1 98.81 198 ASP B CA 1
ATOM 5049 C C . ASP B 1 198 ? -6.25 24.969 14.156 1 98.81 198 ASP B C 1
ATOM 5051 O O . ASP B 1 198 ? -5.82 24.672 15.273 1 98.81 198 ASP B O 1
ATOM 5055 N N . TYR B 1 199 ? -5.562 24.719 13.031 1 98.88 199 TYR B N 1
ATOM 5056 C CA . TYR B 1 199 ? -4.215 24.156 13.031 1 98.88 199 TYR B CA 1
ATOM 5057 C C . TYR B 1 199 ? -3.301 24.969 12.109 1 98.88 199 TYR B C 1
ATOM 5059 O O . TYR B 1 199 ? -3.734 25.438 11.062 1 98.88 199 TYR B O 1
ATOM 5067 N N . VAL B 1 200 ? -2.062 25.094 12.539 1 98.81 200 VAL B N 1
ATOM 5068 C CA . VAL B 1 200 ? -0.987 25.578 11.68 1 98.81 200 VAL B CA 1
ATOM 5069 C C . VAL B 1 200 ? 0.073 24.5 11.516 1 98.81 200 VAL B C 1
ATOM 5071 O O . VAL B 1 200 ? 0.668 24.047 12.5 1 98.81 200 VAL B O 1
ATOM 5074 N N . ALA B 1 201 ? 0.22 24.078 10.289 1 98.69 201 ALA B N 1
ATOM 5075 C CA . ALA B 1 201 ? 1.221 23.047 10.008 1 98.69 201 ALA B CA 1
ATOM 5076 C C . ALA B 1 201 ? 2.592 23.672 9.766 1 98.69 201 ALA B C 1
ATOM 5078 O O . ALA B 1 201 ? 2.729 24.594 8.945 1 98.69 201 ALA B O 1
ATOM 5079 N N . ILE B 1 202 ? 3.586 23.172 10.523 1 97.81 202 ILE B N 1
ATOM 5080 C CA . ILE B 1 202 ? 4.953 23.688 10.461 1 97.81 202 ILE B CA 1
ATOM 5081 C C . ILE B 1 202 ? 5.789 22.797 9.539 1 97.81 202 ILE B C 1
ATOM 5083 O O . ILE B 1 202 ? 5.914 21.594 9.766 1 97.81 202 ILE B O 1
ATOM 5087 N N . SER B 1 203 ? 6.379 23.422 8.57 1 96.31 203 SER B N 1
ATOM 5088 C CA . SER B 1 203 ? 7.195 22.719 7.59 1 96.31 203 SER B CA 1
ATOM 5089 C C . SER B 1 203 ? 8.68 22.781 7.953 1 96.31 203 SER B C 1
ATOM 5091 O O . SER B 1 203 ? 9.148 23.797 8.461 1 96.31 203 SER B O 1
ATOM 5093 N N . LEU B 1 204 ? 9.398 21.703 7.75 1 94.69 204 LEU B N 1
ATOM 5094 C CA . LEU B 1 204 ? 10.852 21.578 7.797 1 94.69 204 LEU B CA 1
ATOM 5095 C C . LEU B 1 204 ? 11.375 21.844 9.203 1 94.69 204 LEU B C 1
ATOM 5097 O O . LEU B 1 204 ? 12.453 22.406 9.383 1 94.69 204 LEU B O 1
ATOM 5101 N N . ALA B 1 205 ? 10.547 21.562 10.18 1 95.31 205 ALA B N 1
ATOM 5102 C CA . ALA B 1 205 ? 11.023 21.625 11.555 1 95.31 205 ALA B CA 1
ATOM 5103 C C . ALA B 1 205 ? 12.062 20.547 11.836 1 95.31 205 ALA B C 1
ATOM 5105 O O . ALA B 1 205 ? 11.922 19.406 11.375 1 95.31 205 ALA B O 1
ATOM 5106 N N . LYS B 1 206 ? 13.078 20.875 12.648 1 92.94 206 LYS B N 1
ATOM 5107 C CA . LYS B 1 206 ? 14.148 19.922 12.938 1 92.94 206 LYS B CA 1
ATOM 5108 C C . LYS B 1 206 ? 14.297 19.703 14.438 1 92.94 206 LYS B C 1
ATOM 5110 O O . LYS B 1 206 ? 14.961 18.75 14.867 1 92.94 206 LYS B O 1
ATOM 5115 N N . SER B 1 207 ? 13.68 20.594 15.188 1 94.62 207 SER B N 1
ATOM 5116 C CA . SER B 1 207 ? 13.805 20.516 16.641 1 94.62 207 SER B CA 1
ATOM 5117 C C . SER B 1 207 ? 12.609 21.172 17.328 1 94.62 207 SER B C 1
ATOM 5119 O O . SER B 1 207 ? 11.82 21.875 16.688 1 94.62 207 SER B O 1
ATOM 5121 N N . CYS B 1 208 ? 12.523 20.922 18.625 1 96.88 208 CYS B N 1
ATOM 5122 C CA . CYS B 1 208 ? 11.469 21.562 19.422 1 96.88 208 CYS B CA 1
ATOM 5123 C C . CYS B 1 208 ? 11.68 23.078 19.484 1 96.88 208 CYS B C 1
ATOM 5125 O O . CYS B 1 208 ? 10.711 23.828 19.609 1 96.88 208 CYS B O 1
ATOM 5127 N N . LYS B 1 209 ? 12.922 23.438 19.375 1 96.25 209 LYS B N 1
ATOM 5128 C CA . LYS B 1 209 ? 13.195 24.859 19.312 1 96.25 209 LYS B CA 1
ATOM 5129 C C . LYS B 1 209 ? 12.516 25.516 18.125 1 96.25 209 LYS B C 1
ATOM 5131 O O . LYS B 1 209 ? 11.953 26.609 18.234 1 96.25 209 LYS B O 1
ATOM 5136 N N . ASP B 1 210 ? 12.586 24.875 16.984 1 95.81 210 ASP B N 1
ATOM 5137 C CA . ASP B 1 210 ? 11.906 25.359 15.781 1 95.81 210 ASP B CA 1
ATOM 5138 C C . ASP B 1 210 ? 10.398 25.469 16.016 1 95.81 210 ASP B C 1
ATOM 5140 O O . ASP B 1 210 ? 9.781 26.484 15.648 1 95.81 210 ASP B O 1
ATOM 5144 N N . VAL B 1 211 ? 9.836 24.484 16.625 1 97.75 211 VAL B N 1
ATOM 5145 C CA . VAL B 1 211 ? 8.406 24.438 16.891 1 97.75 211 VAL B CA 1
ATOM 5146 C C . VAL B 1 211 ? 8 25.547 17.844 1 97.75 211 VAL B C 1
ATOM 5148 O O . VAL B 1 211 ? 7.027 26.266 17.594 1 97.75 211 VAL B O 1
ATOM 5151 N N . ASP B 1 212 ? 8.758 25.734 18.844 1 97.62 212 ASP B N 1
ATOM 5152 C CA . ASP B 1 212 ? 8.469 26.75 19.859 1 97.62 212 ASP B CA 1
ATOM 5153 C C . ASP B 1 212 ? 8.578 28.156 19.281 1 97.62 212 ASP B C 1
ATOM 5155 O O . ASP B 1 212 ? 7.84 29.062 19.688 1 97.62 212 ASP B O 1
ATOM 5159 N N . SER B 1 213 ? 9.484 28.297 18.406 1 97.31 213 SER B N 1
ATOM 5160 C CA . SER B 1 213 ? 9.625 29.594 17.75 1 97.31 213 SER B CA 1
ATOM 5161 C C . SER B 1 213 ? 8.359 29.969 16.984 1 97.31 213 SER B C 1
ATOM 5163 O O . SER B 1 213 ? 7.902 31.109 17.031 1 97.31 213 SER B O 1
ATOM 5165 N N . VAL B 1 214 ? 7.828 29.031 16.297 1 97.81 214 VAL B N 1
ATOM 5166 C CA . VAL B 1 214 ? 6.594 29.266 15.555 1 97.81 214 VAL B CA 1
ATOM 5167 C C . VAL B 1 214 ? 5.438 29.484 16.531 1 97.81 214 VAL B C 1
ATOM 5169 O O . VAL B 1 214 ? 4.605 30.375 16.328 1 97.81 214 VAL B O 1
ATOM 5172 N N . ARG B 1 215 ? 5.387 28.719 17.578 1 97.94 215 ARG B N 1
ATOM 5173 C CA . ARG B 1 215 ? 4.352 28.875 18.594 1 97.94 215 ARG B CA 1
ATOM 5174 C C . ARG B 1 215 ? 4.371 30.281 19.203 1 97.94 215 ARG B C 1
ATOM 5176 O O . ARG B 1 215 ? 3.32 30.875 19.422 1 97.94 215 ARG B O 1
ATOM 5183 N N . SER B 1 216 ? 5.547 30.719 19.469 1 97.81 216 SER B N 1
ATOM 5184 C CA . SER B 1 216 ? 5.703 32.062 20.016 1 97.81 216 SER B CA 1
ATOM 5185 C C . SER B 1 216 ? 5.176 33.125 19.047 1 97.81 216 SER B C 1
ATOM 5187 O O . SER B 1 216 ? 4.504 34.062 19.453 1 97.81 216 SER B O 1
ATOM 5189 N N . LEU B 1 217 ? 5.52 32.938 17.828 1 97.94 217 LEU B N 1
ATOM 5190 C CA . LEU B 1 217 ? 5.027 33.844 16.812 1 97.94 217 LEU B CA 1
ATOM 5191 C C . LEU B 1 217 ? 3.504 33.844 16.75 1 97.94 217 LEU B C 1
ATOM 5193 O O . LEU B 1 217 ? 2.867 34.875 16.656 1 97.94 217 LEU B O 1
ATOM 5197 N N . LEU B 1 218 ? 2.906 32.688 16.781 1 98.5 218 LEU B N 1
ATOM 5198 C CA . LEU B 1 218 ? 1.454 32.531 16.75 1 98.5 218 LEU B CA 1
ATOM 5199 C C . LEU B 1 218 ? 0.814 33.25 17.922 1 98.5 218 LEU B C 1
ATOM 5201 O O . LEU B 1 218 ? -0.17 34 17.766 1 98.5 218 LEU B O 1
ATOM 5205 N N . THR B 1 219 ? 1.418 33.125 19.078 1 97.94 219 THR B N 1
ATOM 5206 C CA . THR B 1 219 ? 0.924 33.781 20.281 1 97.94 219 THR B CA 1
ATOM 5207 C C . THR B 1 219 ? 1.003 35.281 20.141 1 97.94 219 THR B C 1
ATOM 5209 O O . THR B 1 219 ? 0.051 36 20.484 1 97.94 219 THR B O 1
ATOM 5212 N N . GLU B 1 220 ? 2.07 35.719 19.641 1 98 220 GLU B N 1
ATOM 5213 C CA . GLU B 1 220 ? 2.279 37.125 19.453 1 98 220 GLU B CA 1
ATOM 5214 C C . GLU B 1 220 ? 1.234 37.719 18.5 1 98 220 GLU B C 1
ATOM 5216 O O . GLU B 1 220 ? 0.776 38.844 18.688 1 98 220 GLU B O 1
ATOM 5221 N N . LEU B 1 221 ? 0.867 36.938 17.531 1 98.25 221 LEU B N 1
ATOM 5222 C CA . LEU B 1 221 ? -0.072 37.406 16.516 1 98.25 221 LEU B CA 1
ATOM 5223 C C . LEU B 1 221 ? -1.511 37.125 16.938 1 98.25 221 LEU B C 1
ATOM 5225 O O . LEU B 1 221 ? -2.449 37.438 16.203 1 98.25 221 LEU B O 1
ATOM 5229 N N . GLY B 1 222 ? -1.682 36.438 18.062 1 97.94 222 GLY B N 1
ATOM 5230 C CA . GLY B 1 222 ? -3 36.25 18.656 1 97.94 222 GLY B CA 1
ATOM 5231 C C . GLY B 1 222 ? -3.666 34.969 18.219 1 97.94 222 GLY B C 1
ATOM 5232 O O . GLY B 1 222 ? -4.852 34.75 18.484 1 97.94 222 GLY B O 1
ATOM 5233 N N . PHE B 1 223 ? -2.941 34.156 17.5 1 97.94 223 PHE B N 1
ATOM 5234 C CA . PHE B 1 223 ? -3.494 32.844 17.109 1 97.94 223 PHE B CA 1
ATOM 5235 C C . PHE B 1 223 ? -3.715 31.969 18.344 1 97.94 223 PHE B C 1
ATOM 5237 O O . PHE B 1 223 ? -2.936 32.031 19.297 1 97.94 223 PHE B O 1
ATOM 5244 N N . GLN B 1 224 ? -4.742 31.156 18.281 1 96.38 224 GLN B N 1
ATOM 5245 C CA . GLN B 1 224 ? -4.98 30.109 19.281 1 96.38 224 GLN B CA 1
ATOM 5246 C C . GLN B 1 224 ? -4.918 28.719 18.641 1 96.38 224 GLN B C 1
ATOM 5248 O O . GLN B 1 224 ? -5.324 27.734 19.25 1 96.38 224 GLN B O 1
ATOM 5253 N N . SER B 1 225 ? -4.434 28.672 17.453 1 98.06 225 SER B N 1
ATOM 5254 C CA . SER B 1 225 ? -4.34 27.438 16.672 1 98.06 225 SER B CA 1
ATOM 5255 C C . SER B 1 225 ? -3.375 26.453 17.312 1 98.06 225 SER B C 1
ATOM 5257 O O . SER B 1 225 ? -2.396 26.844 17.953 1 98.06 225 SER B O 1
ATOM 5259 N N . GLN B 1 226 ? -3.688 25.172 17.172 1 98 226 GLN B N 1
ATOM 5260 C CA . GLN B 1 226 ? -2.73 24.125 17.5 1 98 226 GLN B CA 1
ATOM 5261 C C . GLN B 1 226 ? -1.685 23.969 16.406 1 98 226 GLN B C 1
ATOM 5263 O O . GLN B 1 226 ? -1.875 24.453 15.281 1 98 226 GLN B O 1
ATOM 5268 N N . VAL B 1 227 ? -0.521 23.297 16.781 1 98.44 227 VAL B N 1
ATOM 5269 C CA . VAL B 1 227 ? 0.563 23.188 15.82 1 98.44 227 VAL B CA 1
ATOM 5270 C C . VAL B 1 227 ? 0.685 21.734 15.344 1 98.44 227 VAL B C 1
ATOM 5272 O O . VAL B 1 227 ? 0.739 20.812 16.156 1 98.44 227 VAL B O 1
ATOM 5275 N N . ALA B 1 228 ? 0.621 21.547 14.047 1 98.75 228 ALA B N 1
ATOM 5276 C CA . ALA B 1 228 ? 0.913 20.266 13.406 1 98.75 228 ALA B CA 1
ATOM 5277 C C . ALA B 1 228 ? 2.328 20.25 12.836 1 98.75 228 ALA B C 1
ATOM 5279 O O . ALA B 1 228 ? 2.656 21.047 11.953 1 98.75 228 ALA B O 1
ATOM 5280 N N . VAL B 1 229 ? 3.164 19.359 13.336 1 98.69 229 VAL B N 1
ATOM 5281 C CA . VAL B 1 229 ? 4.559 19.344 12.914 1 98.69 229 VAL B CA 1
ATOM 5282 C C . VAL B 1 229 ? 4.75 18.312 11.812 1 98.69 229 VAL B C 1
ATOM 5284 O O . VAL B 1 229 ? 4.473 17.125 12.008 1 98.69 229 VAL B O 1
ATOM 5287 N N . LYS B 1 230 ? 5.203 18.75 10.711 1 98.12 230 LYS B N 1
ATOM 5288 C CA . LYS B 1 230 ? 5.5 17.844 9.602 1 98.12 230 LYS B CA 1
ATOM 5289 C C . LYS B 1 230 ? 6.879 17.219 9.758 1 98.12 230 LYS B C 1
ATOM 5291 O O . LYS B 1 230 ? 7.883 17.922 9.867 1 98.12 230 LYS B O 1
ATOM 5296 N N . ILE B 1 231 ? 6.895 15.922 9.852 1 98.25 231 ILE B N 1
ATOM 5297 C CA . ILE B 1 231 ? 8.156 15.188 9.797 1 98.25 231 ILE B CA 1
ATOM 5298 C C . ILE B 1 231 ? 8.547 14.945 8.336 1 98.25 231 ILE B C 1
ATOM 5300 O O . ILE B 1 231 ? 7.949 14.109 7.656 1 98.25 231 ILE B O 1
ATOM 5304 N N . GLU B 1 232 ? 9.586 15.68 7.902 1 94.75 232 GLU B N 1
ATOM 5305 C CA . GLU B 1 232 ? 9.797 15.633 6.457 1 94.75 232 GLU B CA 1
ATOM 5306 C C . GLU B 1 232 ? 11.281 15.773 6.113 1 94.75 232 GLU B C 1
ATOM 5308 O O . GLU B 1 232 ? 11.641 15.852 4.941 1 94.75 232 GLU B O 1
ATOM 5313 N N . THR B 1 233 ? 12.164 15.812 7.117 1 91.94 233 THR B N 1
ATOM 5314 C CA . THR B 1 233 ? 13.602 15.891 6.898 1 91.94 233 THR B CA 1
ATOM 5315 C C . THR B 1 233 ? 14.328 14.781 7.652 1 91.94 233 THR B C 1
ATOM 5317 O O . THR B 1 233 ? 13.727 14.094 8.484 1 91.94 233 THR B O 1
ATOM 5320 N N . LYS B 1 234 ? 15.578 14.625 7.211 1 92.25 234 LYS B N 1
ATOM 5321 C CA . LYS B 1 234 ? 16.406 13.648 7.926 1 92.25 234 LYS B CA 1
ATOM 5322 C C . LYS B 1 234 ? 16.594 14.055 9.391 1 92.25 234 LYS B C 1
ATOM 5324 O O . LYS B 1 234 ? 16.5 13.211 10.281 1 92.25 234 LYS B O 1
ATOM 5329 N N . GLY B 1 235 ? 16.828 15.32 9.578 1 92.62 235 GLY B N 1
ATOM 5330 C CA . GLY B 1 235 ? 16.969 15.828 10.93 1 92.62 235 GLY B CA 1
ATOM 5331 C C . GLY B 1 235 ? 15.727 15.602 11.781 1 92.62 235 GLY B C 1
ATOM 5332 O O . GLY B 1 235 ? 15.836 15.242 12.953 1 92.62 235 GLY B O 1
ATOM 5333 N N . ALA B 1 236 ? 14.586 15.805 11.195 1 95.94 236 ALA B N 1
ATOM 5334 C CA . ALA B 1 236 ? 13.328 15.586 11.914 1 95.94 236 ALA B CA 1
ATOM 5335 C C . ALA B 1 236 ? 13.172 14.125 12.328 1 95.94 236 ALA B C 1
ATOM 5337 O O . ALA B 1 236 ? 12.727 13.828 13.438 1 95.94 236 ALA B O 1
ATOM 5338 N N . VAL B 1 237 ? 13.547 13.172 11.453 1 96.88 237 VAL B N 1
ATOM 5339 C CA . VAL B 1 237 ? 13.445 11.75 11.742 1 96.88 237 VAL B CA 1
ATOM 5340 C C . VAL B 1 237 ? 14.453 11.367 12.828 1 96.88 237 VAL B C 1
ATOM 5342 O O . VAL B 1 237 ? 14.141 10.578 13.719 1 96.88 237 VAL B O 1
ATOM 5345 N N . ASN B 1 238 ? 15.633 11.984 12.734 1 95.81 238 ASN B N 1
ATOM 5346 C CA . ASN B 1 238 ? 16.641 11.734 13.75 1 95.81 238 ASN B CA 1
ATOM 5347 C C . ASN B 1 238 ? 16.188 12.211 15.125 1 95.81 238 ASN B C 1
ATOM 5349 O O . ASN B 1 238 ? 16.484 11.57 16.141 1 95.81 238 ASN B O 1
ATOM 5353 N N . ASN B 1 239 ? 15.477 13.305 15.141 1 96.88 239 ASN B N 1
ATOM 5354 C CA . ASN B 1 239 ? 14.984 13.891 16.391 1 96.88 239 ASN B CA 1
ATOM 5355 C C . ASN B 1 239 ? 13.5 13.586 16.594 1 96.88 239 ASN B C 1
ATOM 5357 O O . ASN B 1 239 ? 12.781 14.375 17.219 1 96.88 239 ASN B O 1
ATOM 5361 N N . LEU B 1 240 ? 13.062 12.438 16.172 1 98.25 240 LEU B N 1
ATOM 5362 C CA . LEU B 1 240 ? 11.641 12.117 16.031 1 98.25 240 LEU B CA 1
ATOM 5363 C C . LEU B 1 240 ? 10.953 12.148 17.391 1 98.25 240 LEU B C 1
ATOM 5365 O O . LEU B 1 240 ? 9.914 12.797 17.547 1 98.25 240 LEU B O 1
ATOM 5369 N N . GLU B 1 241 ? 11.5 11.508 18.391 1 97.62 241 GLU B N 1
ATOM 5370 C CA . GLU B 1 241 ? 10.852 11.406 19.688 1 97.62 241 GLU B CA 1
ATOM 5371 C C . GLU B 1 241 ? 10.641 12.781 20.312 1 97.62 241 GLU B C 1
ATOM 5373 O O . GLU B 1 241 ? 9.555 13.086 20.812 1 97.62 241 GLU B O 1
ATOM 5378 N N . GLU B 1 242 ? 11.641 13.586 20.234 1 97.31 242 GLU B N 1
ATOM 5379 C CA . GLU B 1 242 ? 11.539 14.938 20.766 1 97.31 242 GLU B CA 1
ATOM 5380 C C . GLU B 1 242 ? 10.484 15.75 20.031 1 97.31 242 GLU B C 1
ATOM 5382 O O . GLU B 1 242 ? 9.664 16.422 20.656 1 97.31 242 GLU B O 1
ATOM 5387 N N . LEU B 1 243 ? 10.492 15.68 18.75 1 98.06 243 LEU B N 1
ATOM 5388 C CA . LEU B 1 243 ? 9.555 16.438 17.938 1 98.06 243 LEU B CA 1
ATOM 5389 C C . LEU B 1 243 ? 8.117 15.992 18.188 1 98.06 243 LEU B C 1
ATOM 5391 O O . LEU B 1 243 ? 7.207 16.828 18.25 1 98.06 243 LEU B O 1
ATOM 5395 N N . VAL B 1 244 ? 7.938 14.711 18.312 1 98.19 244 VAL B N 1
ATOM 5396 C CA . VAL B 1 244 ? 6.602 14.18 18.578 1 98.19 244 VAL B CA 1
ATOM 5397 C C . VAL B 1 244 ? 6.082 14.742 19.906 1 98.19 244 VAL B C 1
ATOM 5399 O O . VAL B 1 244 ? 4.922 15.148 20 1 98.19 244 VAL B O 1
ATOM 5402 N N . GLN B 1 245 ? 6.906 14.875 20.828 1 96.38 245 GLN B N 1
ATOM 5403 C CA . GLN B 1 245 ? 6.5 15.289 22.172 1 96.38 245 GLN B CA 1
ATOM 5404 C C . GLN B 1 245 ? 6.133 16.766 22.203 1 96.38 245 GLN B C 1
ATOM 5406 O O . GLN B 1 245 ? 5.25 17.172 22.953 1 96.38 245 GLN B O 1
ATOM 5411 N N . CYS B 1 246 ? 6.777 17.547 21.375 1 97.5 246 CYS B N 1
ATOM 5412 C CA . CYS B 1 246 ? 6.488 18.969 21.422 1 97.5 246 CYS B CA 1
ATOM 5413 C C . CYS B 1 246 ? 5.469 19.359 20.359 1 97.5 246 CYS B C 1
ATOM 5415 O O . CYS B 1 246 ? 5.223 20.547 20.125 1 97.5 246 CYS B O 1
ATOM 5417 N N . SER B 1 247 ? 4.832 18.438 19.719 1 98.06 247 SER B N 1
ATOM 5418 C CA . SER B 1 247 ? 3.809 18.656 18.703 1 98.06 247 SER B CA 1
ATOM 5419 C C . SER B 1 247 ? 2.41 18.438 19.266 1 98.06 247 SER B C 1
ATOM 5421 O O . SER B 1 247 ? 2.221 17.625 20.172 1 98.06 247 SER B O 1
ATOM 5423 N N . ASP B 1 248 ? 1.458 19.219 18.75 1 98.12 248 ASP B N 1
ATOM 5424 C CA . ASP B 1 248 ? 0.062 18.922 19.047 1 98.12 248 ASP B CA 1
ATOM 5425 C C . ASP B 1 248 ? -0.492 17.875 18.078 1 98.12 248 ASP B C 1
ATOM 5427 O O . ASP B 1 248 ? -1.438 17.156 18.422 1 98.12 248 ASP B O 1
ATOM 5431 N N . TYR B 1 249 ? -0.002 17.797 16.953 1 98.69 249 TYR B N 1
ATOM 5432 C CA . TYR B 1 249 ? -0.333 16.906 15.852 1 98.69 249 TYR B CA 1
ATOM 5433 C C . TYR B 1 249 ? 0.899 16.594 15.008 1 98.69 249 TYR B C 1
ATOM 5435 O O . TYR B 1 249 ? 1.739 17.469 14.789 1 98.69 249 TYR B O 1
ATOM 5443 N N . VAL B 1 250 ? 1.127 15.352 14.656 1 98.81 250 VAL B N 1
ATOM 5444 C CA . VAL B 1 250 ? 2.266 14.961 13.828 1 98.81 250 VAL B CA 1
ATOM 5445 C C . VAL B 1 250 ? 1.792 14.617 12.422 1 98.81 250 VAL B C 1
ATOM 5447 O O . VAL B 1 250 ? 0.712 14.047 12.242 1 98.81 250 VAL B O 1
ATOM 5450 N N . VAL B 1 251 ? 2.584 15.031 11.438 1 98.81 251 VAL B N 1
ATOM 5451 C CA . VAL B 1 251 ? 2.225 14.734 10.055 1 98.81 251 VAL B CA 1
ATOM 5452 C C . VAL B 1 251 ? 3.391 14.047 9.344 1 98.81 251 VAL B C 1
ATOM 5454 O O . VAL B 1 251 ? 4.504 14.578 9.312 1 98.81 251 VAL B O 1
ATOM 5457 N N . VAL B 1 252 ? 3.154 12.859 8.828 1 98.56 252 VAL B N 1
ATOM 5458 C CA . VAL B 1 252 ? 4.113 12.227 7.93 1 98.56 252 VAL B CA 1
ATOM 5459 C C . VAL B 1 252 ? 4.031 12.875 6.547 1 98.56 252 VAL B C 1
ATOM 5461 O O . VAL B 1 252 ? 3.031 12.727 5.844 1 98.56 252 VAL B O 1
ATOM 5464 N N . ALA B 1 253 ? 5.066 13.555 6.18 1 96.81 253 ALA B N 1
ATOM 5465 C CA . ALA B 1 253 ? 5.117 14.164 4.852 1 96.81 253 ALA B CA 1
ATOM 5466 C C . ALA B 1 253 ? 5.926 13.312 3.883 1 96.81 253 ALA B C 1
ATOM 5468 O O . ALA B 1 253 ? 7.125 13.531 3.709 1 96.81 253 ALA B O 1
ATOM 5469 N N . ARG B 1 254 ? 5.266 12.469 3.162 1 94.75 254 ARG B N 1
ATOM 5470 C CA . ARG B 1 254 ? 5.914 11.438 2.363 1 94.75 254 ARG B CA 1
ATOM 5471 C C . ARG B 1 254 ? 6.672 12.047 1.188 1 94.75 254 ARG B C 1
ATOM 5473 O O . ARG B 1 254 ? 7.711 11.531 0.776 1 94.75 254 ARG B O 1
ATOM 5480 N N . GLY B 1 255 ? 6.094 13.133 0.623 1 90.44 255 GLY B N 1
ATOM 5481 C CA . GLY B 1 255 ? 6.738 13.758 -0.519 1 90.44 255 GLY B CA 1
ATOM 5482 C C . GLY B 1 255 ? 8.18 14.133 -0.255 1 90.44 255 GLY B C 1
ATOM 5483 O O . GLY B 1 255 ? 9.094 13.648 -0.932 1 90.44 255 GLY B O 1
ATOM 5484 N N . ASP B 1 256 ? 8.383 14.844 0.773 1 90.56 256 ASP B N 1
ATOM 5485 C CA . ASP B 1 256 ? 9.719 15.312 1.14 1 90.56 256 ASP B CA 1
ATOM 5486 C C . ASP B 1 256 ? 10.57 14.18 1.687 1 90.56 256 ASP B C 1
ATOM 5488 O O . ASP B 1 256 ? 11.773 14.102 1.405 1 90.56 256 ASP B O 1
ATOM 5492 N N . LEU B 1 257 ? 10.023 13.344 2.484 1 94 257 LEU B N 1
ATOM 5493 C CA . LEU B 1 257 ? 10.766 12.219 3.055 1 94 257 LEU B CA 1
ATOM 5494 C C . LEU B 1 257 ? 11.336 11.328 1.954 1 94 257 LEU B C 1
ATOM 5496 O O . LEU B 1 257 ? 12.438 10.797 2.092 1 94 257 LEU B O 1
ATOM 5500 N N . GLY B 1 258 ? 10.586 11.156 0.9 1 91.12 258 GLY B N 1
ATOM 5501 C CA . GLY B 1 258 ? 11.039 10.344 -0.22 1 91.12 258 GLY B CA 1
ATOM 5502 C C . GLY B 1 258 ? 12.312 10.875 -0.86 1 91.12 258 GLY B C 1
ATOM 5503 O O . GLY B 1 258 ? 13.102 10.102 -1.41 1 91.12 258 GLY B O 1
ATOM 5504 N N . LEU B 1 259 ? 12.523 12.141 -0.8 1 88.75 259 LEU B N 1
ATOM 5505 C CA . LEU B 1 259 ? 13.719 12.766 -1.371 1 88.75 259 LEU B CA 1
ATOM 5506 C C . LEU B 1 259 ? 14.945 12.461 -0.522 1 88.75 259 LEU B C 1
ATOM 5508 O O . LEU B 1 259 ? 16.062 12.391 -1.042 1 88.75 259 LEU B O 1
ATOM 5512 N N . HIS B 1 260 ? 14.75 12.188 0.748 1 90.5 260 HIS B N 1
ATOM 5513 C CA . HIS B 1 260 ? 15.867 12.016 1.663 1 90.5 260 HIS B CA 1
ATOM 5514 C C . HIS B 1 260 ? 16.203 10.539 1.846 1 90.5 260 HIS B C 1
ATOM 5516 O O . HIS B 1 260 ? 17.375 10.18 2.027 1 90.5 260 HIS B O 1
ATOM 5522 N N . TYR B 1 261 ? 15.297 9.695 1.849 1 90.75 261 TYR B N 1
ATOM 5523 C CA . TYR B 1 261 ? 15.508 8.305 2.223 1 90.75 261 TYR B CA 1
ATOM 5524 C C . TYR B 1 261 ? 15.383 7.387 1.01 1 90.75 261 TYR B C 1
ATOM 5526 O O . TYR B 1 261 ? 15.766 6.215 1.065 1 90.75 261 TYR B O 1
ATOM 5534 N N . GLY B 1 262 ? 15.008 7.965 -0.066 1 88.25 262 GLY B N 1
ATOM 5535 C CA . GLY B 1 262 ? 14.672 7.109 -1.193 1 88.25 262 GLY B CA 1
ATOM 5536 C C . GLY B 1 262 ? 13.289 6.488 -1.084 1 88.25 262 GLY B C 1
ATOM 5537 O O . GLY B 1 262 ? 12.758 6.34 0.017 1 88.25 262 GLY B O 1
ATOM 5538 N N . LEU B 1 263 ? 12.734 6.055 -2.188 1 88.75 263 LEU B N 1
ATOM 5539 C CA . LEU B 1 263 ? 11.375 5.539 -2.236 1 88.75 263 LEU B CA 1
ATOM 5540 C C . LEU B 1 263 ? 11.289 4.164 -1.58 1 88.75 263 LEU B C 1
ATOM 5542 O O . LEU B 1 263 ? 10.289 3.84 -0.931 1 88.75 263 LEU B O 1
ATOM 5546 N N . ASP B 1 264 ? 12.32 3.352 -1.697 1 90.56 264 ASP B N 1
ATOM 5547 C CA . ASP B 1 264 ? 12.312 1.979 -1.198 1 90.56 264 ASP B CA 1
ATOM 5548 C C . ASP B 1 264 ? 12.305 1.949 0.328 1 90.56 264 ASP B C 1
ATOM 5550 O O . ASP B 1 264 ? 11.773 1.015 0.932 1 90.56 264 ASP B O 1
ATOM 5554 N N . ALA B 1 265 ? 12.852 2.992 0.991 1 93.31 265 ALA B N 1
ATOM 5555 C CA . ALA B 1 265 ? 12.938 3.018 2.449 1 93.31 265 ALA B CA 1
ATOM 5556 C C . ALA B 1 265 ? 11.812 3.848 3.051 1 93.31 265 ALA B C 1
ATOM 5558 O O . ALA B 1 265 ? 11.617 3.854 4.27 1 93.31 265 ALA B O 1
ATOM 5559 N N . LEU B 1 266 ? 11.055 4.449 2.27 1 94.56 266 LEU B N 1
ATOM 5560 C CA . LEU B 1 266 ? 10.023 5.375 2.721 1 94.56 266 LEU B CA 1
ATOM 5561 C C . LEU B 1 266 ? 9.016 4.672 3.623 1 94.56 266 LEU B C 1
ATOM 5563 O O . LEU B 1 266 ? 8.656 5.191 4.684 1 94.56 266 LEU B O 1
ATOM 5567 N N . PRO B 1 267 ? 8.578 3.439 3.287 1 96.19 267 PRO B N 1
ATOM 5568 C CA . PRO B 1 267 ? 7.578 2.795 4.137 1 96.19 267 PRO B CA 1
ATOM 5569 C C . PRO B 1 267 ? 8.086 2.514 5.547 1 96.19 267 PRO B C 1
ATOM 5571 O O . PRO B 1 267 ? 7.328 2.605 6.516 1 96.19 267 PRO B O 1
ATOM 5574 N N . ILE B 1 268 ? 9.359 2.203 5.711 1 95.81 268 ILE B N 1
ATOM 5575 C CA . ILE B 1 268 ? 9.922 1.934 7.027 1 95.81 268 ILE B CA 1
ATOM 5576 C C . ILE B 1 268 ? 9.961 3.221 7.848 1 95.81 268 ILE B C 1
ATOM 5578 O O . ILE B 1 268 ? 9.703 3.205 9.055 1 95.81 268 ILE B O 1
ATOM 5582 N N . VAL B 1 269 ? 10.305 4.297 7.203 1 96.94 269 VAL B N 1
ATOM 5583 C CA . VAL B 1 269 ? 10.344 5.594 7.875 1 96.94 269 VAL B CA 1
ATOM 5584 C C . VAL B 1 269 ? 8.938 6 8.305 1 96.94 269 VAL B C 1
ATOM 5586 O O . VAL B 1 269 ? 8.734 6.469 9.422 1 96.94 269 VAL B O 1
ATOM 5589 N N . GLN B 1 270 ? 8.016 5.844 7.391 1 97.31 270 GLN B N 1
ATOM 5590 C CA . GLN B 1 270 ? 6.621 6.117 7.719 1 97.31 270 GLN B CA 1
ATOM 5591 C C . GLN B 1 270 ? 6.176 5.316 8.938 1 97.31 270 GLN B C 1
ATOM 5593 O O . GLN B 1 270 ? 5.574 5.863 9.867 1 97.31 270 GLN B O 1
ATOM 5598 N N . ARG B 1 271 ? 6.43 4 8.93 1 96.56 271 ARG B N 1
ATOM 5599 C CA . ARG B 1 271 ? 6.059 3.131 10.047 1 96.56 271 ARG B CA 1
ATOM 5600 C C . ARG B 1 271 ? 6.676 3.625 11.352 1 96.56 271 ARG B C 1
ATOM 5602 O O . ARG B 1 271 ? 6.004 3.662 12.383 1 96.56 271 ARG B O 1
ATOM 5609 N N . ARG B 1 272 ? 7.918 4.027 11.297 1 97.12 272 ARG B N 1
ATOM 5610 C CA . ARG B 1 272 ? 8.617 4.52 12.477 1 97.12 272 ARG B CA 1
ATOM 5611 C C . ARG B 1 272 ? 7.941 5.762 13.039 1 97.12 272 ARG B C 1
ATOM 5613 O O . ARG B 1 272 ? 7.734 5.871 14.25 1 97.12 272 ARG B O 1
ATOM 5620 N N . ILE B 1 273 ? 7.578 6.637 12.203 1 98.38 273 ILE B N 1
ATOM 5621 C CA . ILE B 1 273 ? 6.957 7.887 12.633 1 98.38 273 ILE B CA 1
ATOM 5622 C C . ILE B 1 273 ? 5.59 7.598 13.25 1 98.38 273 ILE B C 1
ATOM 5624 O O . ILE B 1 273 ? 5.258 8.117 14.32 1 98.38 273 ILE B O 1
ATOM 5628 N N . VAL B 1 274 ? 4.828 6.73 12.578 1 98 274 VAL B N 1
ATOM 5629 C CA . VAL B 1 274 ? 3.498 6.379 13.062 1 98 274 VAL B CA 1
ATOM 5630 C C . VAL B 1 274 ? 3.604 5.68 14.414 1 98 274 VAL B C 1
ATOM 5632 O O . VAL B 1 274 ? 2.934 6.062 15.375 1 98 274 VAL B O 1
ATOM 5635 N N . HIS B 1 275 ? 4.52 4.719 14.562 1 97.31 275 HIS B N 1
ATOM 5636 C CA . HIS B 1 275 ? 4.684 3.971 15.797 1 97.31 275 HIS B CA 1
ATOM 5637 C C . HIS B 1 275 ? 5.094 4.887 16.953 1 97.31 275 HIS B C 1
ATOM 5639 O O . HIS B 1 275 ? 4.551 4.785 18.047 1 97.31 275 HIS B O 1
ATOM 5645 N N . THR B 1 276 ? 6 5.773 16.641 1 97.94 276 THR B N 1
ATOM 5646 C CA . THR B 1 276 ? 6.492 6.676 17.672 1 97.94 276 THR B CA 1
ATOM 5647 C C . THR B 1 276 ? 5.387 7.625 18.141 1 97.94 276 THR B C 1
ATOM 5649 O O . THR B 1 276 ? 5.234 7.871 19.344 1 97.94 276 THR B O 1
ATOM 5652 N N . SER B 1 277 ? 4.641 8.125 17.203 1 98.19 277 SER B N 1
ATOM 5653 C CA . SER B 1 277 ? 3.549 9.031 17.562 1 98.19 277 SER B CA 1
ATOM 5654 C C . SER B 1 277 ? 2.494 8.32 18.406 1 98.19 277 SER B C 1
ATOM 5656 O O . SER B 1 277 ? 2.037 8.859 19.406 1 98.19 277 SER B O 1
ATOM 5658 N N . LEU B 1 278 ? 2.123 7.109 18.016 1 97.5 278 LEU B N 1
ATOM 5659 C CA . LEU B 1 278 ? 1.144 6.332 18.766 1 97.5 278 LEU B CA 1
ATOM 5660 C C . LEU B 1 278 ? 1.671 5.988 20.156 1 97.5 278 LEU B C 1
ATOM 5662 O O . LEU B 1 278 ? 0.927 6.043 21.141 1 97.5 278 LEU B O 1
A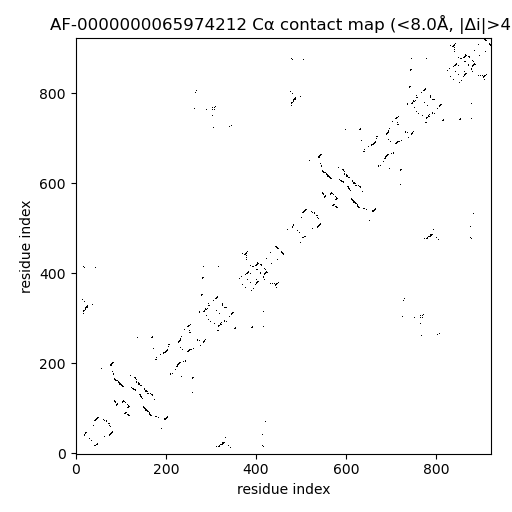TOM 5666 N N . LYS B 1 279 ? 2.945 5.688 20.219 1 96.69 279 LYS B N 1
ATOM 5667 C CA . LYS B 1 279 ? 3.588 5.363 21.5 1 96.69 279 LYS B CA 1
ATOM 5668 C C . LYS B 1 279 ? 3.441 6.512 22.5 1 96.69 279 LYS B C 1
ATOM 5670 O O . LYS B 1 279 ? 3.213 6.277 23.688 1 96.69 279 LYS B O 1
ATOM 5675 N N . TYR B 1 280 ? 3.486 7.719 22 1 96.31 280 TYR B N 1
ATOM 5676 C CA . TYR B 1 280 ? 3.441 8.883 22.875 1 96.31 280 TYR B CA 1
ATOM 5677 C C . TYR B 1 280 ? 2.041 9.484 22.922 1 96.31 280 TYR B C 1
ATOM 5679 O O . TYR B 1 280 ? 1.83 10.539 23.516 1 96.31 280 TYR B O 1
ATOM 5687 N N . GLY B 1 281 ? 1.1 8.82 22.234 1 96.25 281 GLY B N 1
ATOM 5688 C CA . GLY B 1 281 ? -0.297 9.219 22.281 1 96.25 281 GLY B CA 1
ATOM 5689 C C . GLY B 1 281 ? -0.574 10.516 21.547 1 96.25 281 GLY B C 1
ATOM 5690 O O . GLY B 1 281 ? -1.466 11.273 21.922 1 96.25 281 GLY B O 1
ATOM 5691 N N . LYS B 1 282 ? 0.258 10.836 20.578 1 97.62 282 LYS B N 1
ATOM 5692 C CA . LYS B 1 282 ? 0.081 12.047 19.781 1 97.62 282 LYS B CA 1
ATOM 5693 C C . LYS B 1 282 ? -0.686 11.758 18.5 1 97.62 282 LYS B C 1
ATOM 5695 O O . LYS B 1 282 ? -0.412 10.766 17.828 1 97.62 282 LYS B O 1
ATOM 5700 N N . PRO B 1 283 ? -1.785 12.602 18.219 1 98.38 283 PRO B N 1
ATOM 5701 C CA . PRO B 1 283 ? -2.457 12.398 16.922 1 98.38 283 PRO B CA 1
ATOM 5702 C C . PRO B 1 283 ? -1.498 12.477 15.742 1 98.38 283 PRO B C 1
ATOM 5704 O O . PRO B 1 283 ? -0.562 13.281 15.75 1 98.38 283 PRO B O 1
ATOM 5707 N N . ILE B 1 284 ? -1.734 11.656 14.734 1 98.62 284 ILE B N 1
ATOM 5708 C CA . ILE B 1 284 ? -0.796 11.555 13.625 1 98.62 284 ILE B CA 1
ATOM 5709 C C . ILE B 1 284 ? -1.564 11.453 12.305 1 98.62 284 ILE B C 1
ATOM 5711 O O . ILE B 1 284 ? -2.619 10.82 12.242 1 98.62 284 ILE B O 1
ATOM 5715 N N . ALA B 1 285 ? -1.069 12.164 11.305 1 98.81 285 ALA B N 1
ATOM 5716 C CA . ALA B 1 285 ? -1.598 12.117 9.938 1 98.81 285 ALA B CA 1
ATOM 5717 C C . ALA B 1 285 ? -0.543 11.609 8.961 1 98.81 285 ALA B C 1
ATOM 5719 O O . ALA B 1 285 ? 0.657 11.703 9.227 1 98.81 285 ALA B O 1
ATOM 5720 N N . VAL B 1 286 ? -1.001 10.992 7.895 1 98.56 286 VAL B N 1
ATOM 5721 C CA . VAL B 1 286 ? -0.152 10.695 6.746 1 98.56 286 VAL B CA 1
ATOM 5722 C C . VAL B 1 286 ? -0.629 11.484 5.531 1 98.56 286 VAL B C 1
ATOM 5724 O O . VAL B 1 286 ? -1.819 11.484 5.211 1 98.56 286 VAL B O 1
ATOM 5727 N N . ALA B 1 287 ? 0.349 12.172 4.906 1 96.81 287 ALA B N 1
ATOM 5728 C CA . ALA B 1 287 ? 0.004 13.047 3.785 1 96.81 287 ALA B CA 1
ATOM 5729 C C . ALA B 1 287 ? 0.827 12.703 2.547 1 96.81 287 ALA B C 1
ATOM 5731 O O . ALA B 1 287 ? 1.886 12.078 2.652 1 96.81 287 ALA B O 1
ATOM 5732 N N . THR B 1 288 ? 0.318 13.109 1.433 1 88.06 288 THR B N 1
ATOM 5733 C CA . THR B 1 288 ? 0.955 13.227 0.125 1 88.06 288 THR B CA 1
ATOM 5734 C C . THR B 1 288 ? 0.911 11.891 -0.616 1 88.06 288 THR B C 1
ATOM 5736 O O . THR B 1 288 ? 1.186 10.836 -0.031 1 88.06 288 THR B O 1
ATOM 5739 N N . GLN B 1 289 ? 0.451 11.945 -1.774 1 89.06 289 GLN B N 1
ATOM 5740 C CA . GLN B 1 289 ? 0.474 10.938 -2.824 1 89.06 289 GLN B CA 1
ATOM 5741 C C . GLN B 1 289 ? -0.223 9.656 -2.367 1 89.06 289 GLN B C 1
ATOM 5743 O O . GLN B 1 289 ? 0.302 8.555 -2.555 1 89.06 289 GLN B O 1
ATOM 5748 N N . LEU B 1 290 ? -1.378 9.812 -1.705 1 95.25 290 LEU B N 1
ATOM 5749 C CA . LEU B 1 290 ? -2.24 8.695 -1.329 1 95.25 290 LEU B CA 1
ATOM 5750 C C . LEU B 1 290 ? -3.027 8.188 -2.531 1 95.25 290 LEU B C 1
ATOM 5752 O O . LEU B 1 290 ? -3.033 6.988 -2.814 1 95.25 290 LEU B O 1
ATOM 5756 N N . LEU B 1 291 ? -3.645 9.125 -3.229 1 96.62 291 LEU B N 1
ATOM 5757 C CA . LEU B 1 291 ? -4.402 8.867 -4.445 1 96.62 291 LEU B CA 1
ATOM 5758 C C . LEU B 1 291 ? -3.91 9.75 -5.59 1 96.62 291 LEU B C 1
ATOM 5760 O O . LEU B 1 291 ? -4.711 10.406 -6.262 1 96.62 291 LEU B O 1
ATOM 5764 N N . ASP B 1 292 ? -2.656 9.695 -5.789 1 93.38 292 ASP B N 1
ATOM 5765 C CA . ASP B 1 292 ? -1.977 10.625 -6.684 1 93.38 292 ASP B CA 1
ATOM 5766 C C . ASP B 1 292 ? -2.51 10.508 -8.109 1 93.38 292 ASP B C 1
ATOM 5768 O O . ASP B 1 292 ? -2.619 11.508 -8.82 1 93.38 292 ASP B O 1
ATOM 5772 N N . SER B 1 293 ? -2.857 9.297 -8.594 1 90.62 293 SER B N 1
ATOM 5773 C CA . SER B 1 293 ? -3.326 9.07 -9.953 1 90.62 293 SER B CA 1
ATOM 5774 C C . SER B 1 293 ? -4.625 9.82 -10.227 1 90.62 293 SER B C 1
ATOM 5776 O O . SER B 1 293 ? -4.949 10.125 -11.375 1 90.62 293 SER B O 1
ATOM 5778 N N . MET B 1 294 ? -5.316 10.188 -9.195 1 93.94 294 MET B N 1
ATOM 5779 C CA . MET B 1 294 ? -6.641 10.781 -9.352 1 93.94 294 MET B CA 1
ATOM 5780 C C . MET B 1 294 ? -6.535 12.266 -9.703 1 93.94 294 MET B C 1
ATOM 5782 O O . MET B 1 294 ? -7.547 12.922 -9.938 1 93.94 294 MET B O 1
ATOM 5786 N N . GLN B 1 295 ? -5.301 12.758 -9.711 1 93.31 295 GLN B N 1
ATOM 5787 C CA . GLN B 1 295 ? -5.129 14.078 -10.312 1 93.31 295 GLN B CA 1
ATOM 5788 C C . GLN B 1 295 ? -5.578 14.086 -11.766 1 93.31 295 GLN B C 1
ATOM 5790 O O . GLN B 1 295 ? -6.016 15.117 -12.281 1 93.31 295 GLN B O 1
ATOM 5795 N N . SER B 1 296 ? -5.496 12.898 -12.43 1 91.44 296 SER B N 1
ATOM 5796 C CA . SER B 1 296 ? -5.789 12.852 -13.859 1 91.44 296 SER B CA 1
ATOM 5797 C C . SER B 1 296 ? -6.781 11.734 -14.18 1 91.44 296 SER B C 1
ATOM 5799 O O . SER B 1 296 ? -7.207 11.586 -15.328 1 91.44 296 SER B O 1
ATOM 5801 N N . SER B 1 297 ? -7.07 10.922 -13.188 1 89.38 297 SER B N 1
ATOM 5802 C CA . SER B 1 297 ? -8.016 9.828 -13.375 1 89.38 297 SER B CA 1
ATOM 5803 C C . SER B 1 297 ? -9.117 9.859 -12.312 1 89.38 297 SER B C 1
ATOM 5805 O O . SER B 1 297 ? -8.852 10.164 -11.148 1 89.38 297 SER B O 1
ATOM 5807 N N . PRO B 1 298 ? -10.328 9.531 -12.711 1 90.5 298 PRO B N 1
ATOM 5808 C CA . PRO B 1 298 ? -11.414 9.523 -11.727 1 90.5 298 PRO B CA 1
ATOM 5809 C C . PRO B 1 298 ? -11.398 8.281 -10.844 1 90.5 298 PRO B C 1
ATOM 5811 O O . PRO B 1 298 ? -12.148 8.203 -9.867 1 90.5 298 PRO B O 1
ATOM 5814 N N . ILE B 1 299 ? -10.586 7.25 -11.203 1 89.06 299 ILE B N 1
ATOM 5815 C CA . ILE B 1 299 ? -10.516 5.988 -10.477 1 89.06 299 ILE B CA 1
ATOM 5816 C C . ILE B 1 299 ? -9.086 5.742 -10.008 1 89.06 299 ILE B C 1
ATOM 5818 O O . ILE B 1 299 ? -8.141 5.902 -10.781 1 89.06 299 ILE B O 1
ATOM 5822 N N . PRO B 1 300 ? -8.938 5.453 -8.734 1 93.44 300 PRO B N 1
ATOM 5823 C CA . PRO B 1 300 ? -7.578 5.176 -8.258 1 93.44 300 PRO B CA 1
ATOM 5824 C C . PRO B 1 300 ? -7.07 3.803 -8.688 1 93.44 300 PRO B C 1
ATOM 5826 O O . PRO B 1 300 ? -7.852 2.969 -9.156 1 93.44 300 PRO B O 1
ATOM 5829 N N . THR B 1 301 ? -5.777 3.607 -8.547 1 90.94 301 THR B N 1
ATOM 5830 C CA . THR B 1 301 ? -5.176 2.316 -8.867 1 90.94 301 THR B CA 1
ATOM 5831 C C . THR B 1 301 ? -5.336 1.344 -7.699 1 90.94 301 THR B C 1
ATOM 5833 O O . THR B 1 301 ? -5.629 1.756 -6.574 1 90.94 301 THR B O 1
ATOM 5836 N N . ARG B 1 302 ? -5.141 0.057 -7.98 1 91.25 302 ARG B N 1
ATOM 5837 C CA . ARG B 1 302 ? -5.195 -0.967 -6.945 1 91.25 302 ARG B CA 1
ATOM 5838 C C . ARG B 1 302 ? -4.137 -0.719 -5.875 1 91.25 302 ARG B C 1
ATOM 5840 O O . ARG B 1 302 ? -4.398 -0.895 -4.684 1 91.25 302 ARG B O 1
ATOM 5847 N N . ALA B 1 303 ? -2.957 -0.314 -6.305 1 93.44 303 ALA B N 1
ATOM 5848 C CA . ALA B 1 303 ? -1.87 -0.03 -5.375 1 93.44 303 ALA B CA 1
ATOM 5849 C C . ALA B 1 303 ? -2.234 1.122 -4.441 1 93.44 303 ALA B C 1
ATOM 5851 O O . ALA B 1 303 ? -1.948 1.073 -3.242 1 93.44 303 ALA B O 1
ATOM 5852 N N . GLU B 1 304 ? -2.877 2.158 -4.992 1 95.38 304 GLU B N 1
ATOM 5853 C CA . GLU B 1 304 ? -3.289 3.303 -4.184 1 95.38 304 GLU B CA 1
ATOM 5854 C C . GLU B 1 304 ? -4.352 2.904 -3.162 1 95.38 304 GLU B C 1
ATOM 5856 O O . GLU B 1 304 ? -4.309 3.346 -2.012 1 95.38 304 GLU B O 1
ATOM 5861 N N . ILE B 1 305 ? -5.254 2.07 -3.582 1 95.81 305 ILE B N 1
ATOM 5862 C CA . ILE B 1 305 ? -6.305 1.604 -2.682 1 95.81 305 ILE B CA 1
ATOM 5863 C C . ILE B 1 305 ? -5.68 0.83 -1.521 1 95.81 305 ILE B C 1
ATOM 5865 O O . ILE B 1 305 ? -6.023 1.059 -0.359 1 95.81 305 ILE B O 1
ATOM 5869 N N . ASN B 1 306 ? -4.789 -0.073 -1.84 1 95.75 306 ASN B N 1
ATOM 5870 C CA . ASN B 1 306 ? -4.129 -0.839 -0.79 1 95.75 306 ASN B CA 1
ATOM 5871 C C . ASN B 1 306 ? -3.275 0.055 0.105 1 95.75 306 ASN B C 1
ATOM 5873 O O . ASN B 1 306 ? -3.158 -0.193 1.306 1 95.75 306 ASN B O 1
ATOM 5877 N N . ASP B 1 307 ? -2.648 1.095 -0.464 1 96.5 307 ASP B N 1
ATOM 5878 C CA . ASP B 1 307 ? -1.852 2.043 0.309 1 96.5 307 ASP B CA 1
ATOM 5879 C C . ASP B 1 307 ? -2.709 2.766 1.345 1 96.5 307 ASP B C 1
ATOM 5881 O O . ASP B 1 307 ? -2.371 2.793 2.529 1 96.5 307 ASP B O 1
ATOM 5885 N N . VAL B 1 308 ? -3.811 3.293 0.88 1 97.94 308 VAL B N 1
ATOM 5886 C CA . VAL B 1 308 ? -4.723 3.994 1.776 1 97.94 308 VAL B CA 1
ATOM 5887 C C . VAL B 1 308 ? -5.238 3.035 2.848 1 97.94 308 VAL B C 1
ATOM 5889 O O . VAL B 1 308 ? -5.219 3.357 4.039 1 97.94 308 VAL B O 1
ATOM 5892 N N . PHE B 1 309 ? -5.613 1.849 2.436 1 97.5 309 PHE B N 1
ATOM 5893 C CA . PHE B 1 309 ? -6.164 0.834 3.326 1 97.5 309 PHE B CA 1
ATOM 5894 C C . PHE B 1 309 ? -5.156 0.458 4.406 1 97.5 309 PHE B C 1
ATOM 5896 O O . PHE B 1 309 ? -5.484 0.466 5.594 1 97.5 309 PHE B O 1
ATOM 5903 N N . THR B 1 310 ? -3.938 0.147 4.004 1 96.88 310 THR B N 1
ATOM 5904 C CA . THR B 1 310 ? -2.943 -0.35 4.949 1 96.88 310 THR B CA 1
ATOM 5905 C C . THR B 1 310 ? -2.436 0.778 5.844 1 96.88 310 THR B C 1
ATOM 5907 O O . THR B 1 310 ? -2.145 0.559 7.02 1 96.88 310 THR B O 1
ATOM 5910 N N . THR B 1 311 ? -2.334 1.987 5.312 1 97.69 311 THR B N 1
ATOM 5911 C CA . THR B 1 311 ? -1.933 3.137 6.117 1 97.69 311 THR B CA 1
ATOM 5912 C C . THR B 1 311 ? -2.965 3.422 7.203 1 97.69 311 THR B C 1
ATOM 5914 O O . THR B 1 311 ? -2.609 3.605 8.367 1 97.69 311 THR B O 1
ATOM 5917 N N . ALA B 1 312 ? -4.223 3.391 6.828 1 97.44 312 ALA B N 1
ATOM 5918 C CA . ALA B 1 312 ? -5.285 3.6 7.805 1 97.44 312 ALA B CA 1
ATOM 5919 C C . ALA B 1 312 ? -5.32 2.469 8.828 1 97.44 312 ALA B C 1
ATOM 5921 O O . ALA B 1 312 ? -5.586 2.699 10.008 1 97.44 312 ALA B O 1
ATOM 5922 N N . SER B 1 313 ? -5.055 1.253 8.375 1 95.62 313 SER B N 1
ATOM 5923 C CA . SER B 1 313 ? -5.102 0.074 9.234 1 95.62 313 SER B CA 1
ATOM 5924 C C . SER B 1 313 ? -4.16 0.222 10.43 1 95.62 313 SER B C 1
ATOM 5926 O O . SER B 1 313 ? -4.383 -0.385 11.477 1 95.62 313 SER B O 1
ATOM 5928 N N . MET B 1 314 ? -3.145 1.091 10.32 1 95.69 314 MET B N 1
ATOM 5929 C CA . MET B 1 314 ? -2.162 1.287 11.383 1 95.69 314 MET B CA 1
ATOM 5930 C C . MET B 1 314 ? -2.752 2.111 12.523 1 95.69 314 MET B C 1
ATOM 5932 O O . MET B 1 314 ? -2.148 2.223 13.586 1 95.69 314 MET B O 1
ATOM 5936 N N . GLY B 1 315 ? -3.902 2.701 12.289 1 96.5 315 GLY B N 1
ATOM 5937 C CA . GLY B 1 315 ? -4.551 3.479 13.336 1 96.5 315 GLY B CA 1
ATOM 5938 C C . GLY B 1 315 ? -4.188 4.949 13.297 1 96.5 315 GLY B C 1
ATOM 5939 O O . GLY B 1 315 ? -4.141 5.609 14.336 1 96.5 3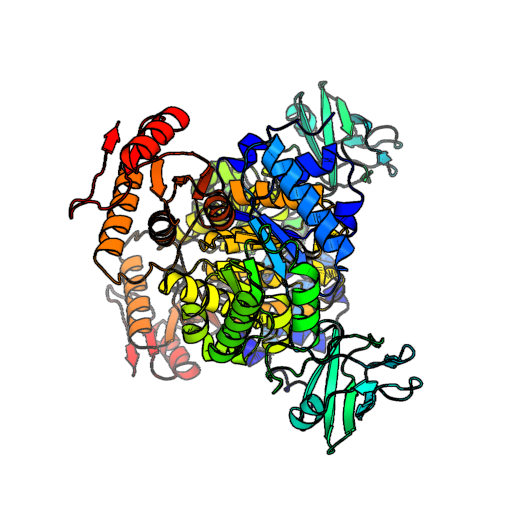15 GLY B O 1
ATOM 5940 N N . VAL B 1 316 ? -3.861 5.48 12.164 1 98 316 VAL B N 1
ATOM 5941 C CA . VAL B 1 316 ? -3.537 6.902 12.062 1 98 316 VAL B CA 1
ATOM 5942 C C . VAL B 1 316 ? -4.801 7.734 12.25 1 98 316 VAL B C 1
ATOM 5944 O O . VAL B 1 316 ? -5.906 7.277 11.938 1 98 316 VAL B O 1
ATOM 5947 N N . ASP B 1 317 ? -4.641 8.953 12.727 1 98.5 317 ASP B N 1
ATOM 5948 C CA . ASP B 1 317 ? -5.781 9.82 13.031 1 98.5 317 ASP B CA 1
ATOM 5949 C C . ASP B 1 317 ? -6.438 10.32 11.75 1 98.5 317 ASP B C 1
ATOM 5951 O O . ASP B 1 317 ? -7.664 10.383 11.656 1 98.5 317 ASP B O 1
ATOM 5955 N N . SER B 1 318 ? -5.578 10.656 10.797 1 98.69 318 SER B N 1
ATOM 5956 C CA . SER B 1 318 ? -6.164 11.211 9.586 1 98.69 318 SER B CA 1
ATOM 5957 C C . SER B 1 318 ? -5.266 10.969 8.375 1 98.69 318 SER B C 1
ATOM 5959 O O . SER B 1 318 ? -4.09 10.633 8.531 1 98.69 318 SER B O 1
ATOM 5961 N N . LEU B 1 319 ? -5.883 11.008 7.203 1 98.75 319 LEU B N 1
ATOM 5962 C CA . LEU B 1 319 ? -5.207 10.969 5.91 1 98.75 319 LEU B CA 1
ATOM 5963 C C . LEU B 1 319 ? -5.469 12.25 5.129 1 98.75 319 LEU B C 1
ATOM 5965 O O . LEU B 1 319 ? -6.602 12.734 5.078 1 98.75 319 LEU B O 1
ATOM 5969 N N . TRP B 1 320 ? -4.375 12.852 4.594 1 98.75 320 TRP B N 1
ATOM 5970 C CA . TRP B 1 320 ? -4.492 14.156 3.947 1 98.75 320 TRP B CA 1
ATOM 5971 C C . TRP B 1 320 ? -4.305 14.039 2.438 1 98.75 320 TRP B C 1
ATOM 5973 O O . TRP B 1 320 ? -3.229 13.664 1.968 1 98.75 320 TRP B O 1
ATOM 5983 N N . LEU B 1 321 ? -5.414 14.367 1.688 1 98.5 321 LEU B N 1
ATOM 5984 C CA . LEU B 1 321 ? -5.273 14.555 0.247 1 98.5 321 LEU B CA 1
ATOM 5985 C C . LEU B 1 321 ? -4.688 15.922 -0.074 1 98.5 321 LEU B C 1
ATOM 5987 O O . LEU B 1 321 ? -5.113 16.938 0.488 1 98.5 321 LEU B O 1
ATOM 5991 N N . THR B 1 322 ? -3.693 15.945 -0.965 1 96.69 322 THR B N 1
ATOM 5992 C CA . THR B 1 322 ? -2.992 17.188 -1.272 1 96.69 322 THR B CA 1
ATOM 5993 C C . THR B 1 322 ? -3.312 17.656 -2.691 1 96.69 322 THR B C 1
ATOM 5995 O O . THR B 1 322 ? -4.391 18.188 -2.945 1 96.69 322 THR B O 1
ATOM 5998 N N . ASN B 1 323 ? -2.496 17.266 -3.695 1 94.88 323 ASN B N 1
ATOM 5999 C CA . ASN B 1 323 ? -2.701 17.719 -5.066 1 94.88 323 ASN B CA 1
ATOM 6000 C C . ASN B 1 323 ? -3.949 17.094 -5.684 1 94.88 323 ASN B C 1
ATOM 6002 O O . ASN B 1 323 ? -4.547 17.672 -6.598 1 94.88 323 ASN B O 1
ATOM 6006 N N . GLU B 1 324 ? -4.402 15.945 -5.219 1 96.94 324 GLU B N 1
ATOM 6007 C CA . GLU B 1 324 ? -5.586 15.266 -5.734 1 96.94 324 GLU B CA 1
ATOM 6008 C C . GLU B 1 324 ? -6.809 16.172 -5.699 1 96.94 324 GLU B C 1
ATOM 6010 O O . GLU B 1 324 ? -7.652 16.141 -6.598 1 96.94 324 GLU B O 1
ATOM 6015 N N . THR B 1 325 ? -6.84 17.031 -4.672 1 98.31 325 THR B N 1
ATOM 6016 C CA . THR B 1 325 ? -8.031 17.859 -4.516 1 98.31 325 THR B CA 1
ATOM 6017 C C . THR B 1 325 ? -7.691 19.344 -4.738 1 98.31 325 THR B C 1
ATOM 6019 O O . THR B 1 325 ? -8.555 20.125 -5.125 1 98.31 325 THR B O 1
ATOM 6022 N N . ALA B 1 326 ? -6.434 19.703 -4.508 1 97.81 326 ALA B N 1
ATOM 6023 C CA . ALA B 1 326 ? -6.047 21.109 -4.672 1 97.81 326 ALA B CA 1
ATOM 6024 C C . ALA B 1 326 ? -6.027 21.5 -6.145 1 97.81 326 ALA B C 1
ATOM 6026 O O . ALA B 1 326 ? -6.512 22.578 -6.512 1 97.81 326 ALA B O 1
ATOM 6027 N N . SER B 1 327 ? -5.449 20.688 -6.969 1 96.5 327 SER B N 1
ATOM 6028 C CA . SER B 1 327 ? -5.242 21.047 -8.367 1 96.5 327 SER B CA 1
ATOM 6029 C C . SER B 1 327 ? -5.656 19.906 -9.297 1 96.5 327 SER B C 1
ATOM 6031 O O . SER B 1 327 ? -5.633 20.062 -10.523 1 96.5 327 SER B O 1
ATOM 6033 N N . GLY B 1 328 ? -6.023 18.781 -8.773 1 96.25 328 GLY B N 1
ATOM 6034 C CA . GLY B 1 328 ? -6.414 17.625 -9.578 1 96.25 328 GLY B CA 1
ATOM 6035 C C . GLY B 1 328 ? -7.719 17.844 -10.32 1 96.25 328 GLY B C 1
ATOM 6036 O O . GLY B 1 328 ? -8.516 18.703 -9.953 1 96.25 328 GLY B O 1
ATOM 6037 N N . LYS B 1 329 ? -7.965 17.031 -11.312 1 95.5 329 LYS B N 1
ATOM 6038 C CA . LYS B 1 329 ? -9.117 17.172 -12.195 1 95.5 329 LYS B CA 1
ATOM 6039 C C . LYS B 1 329 ? -10.391 16.656 -11.531 1 95.5 329 LYS B C 1
ATOM 6041 O O . LYS B 1 329 ? -11.5 17.031 -11.922 1 95.5 329 LYS B O 1
ATOM 6046 N N . TYR B 1 330 ? -10.273 15.828 -10.5 1 95.94 330 TYR B N 1
ATOM 6047 C CA . TYR B 1 330 ? -11.438 15.141 -9.961 1 95.94 330 TYR B CA 1
ATOM 6048 C C . TYR B 1 330 ? -11.469 15.234 -8.445 1 95.94 330 TYR B C 1
ATOM 6050 O O . TYR B 1 330 ? -11.531 14.219 -7.75 1 95.94 330 TYR B O 1
ATOM 6058 N N . PRO B 1 331 ? -11.57 16.422 -7.922 1 98.12 331 PRO B N 1
ATOM 6059 C CA . PRO B 1 331 ? -11.492 16.594 -6.465 1 98.12 331 PRO B CA 1
ATOM 6060 C C . PRO B 1 331 ? -12.633 15.883 -5.734 1 98.12 331 PRO B C 1
ATOM 6062 O O . PRO B 1 331 ? -12.414 15.258 -4.695 1 98.12 331 PRO B O 1
ATOM 6065 N N . LEU B 1 332 ? -13.844 15.961 -6.227 1 97.69 332 LEU B N 1
ATOM 6066 C CA . LEU B 1 332 ? -14.984 15.312 -5.586 1 97.69 332 LEU B CA 1
ATOM 6067 C C . LEU B 1 332 ? -14.844 13.797 -5.621 1 97.69 332 LEU B C 1
ATOM 6069 O O . LEU B 1 332 ? -15.109 13.125 -4.621 1 97.69 332 LEU B O 1
ATOM 6073 N N . ALA B 1 333 ? -14.406 13.25 -6.734 1 96.56 333 ALA B N 1
ATOM 6074 C CA . ALA B 1 333 ? -14.188 11.805 -6.844 1 96.56 333 ALA B CA 1
ATOM 6075 C C . ALA B 1 333 ? -13.102 11.344 -5.875 1 96.56 333 ALA B C 1
ATOM 6077 O O . ALA B 1 333 ? -13.219 10.273 -5.266 1 96.56 333 ALA B O 1
ATOM 6078 N N . ALA B 1 334 ? -12.094 12.125 -5.73 1 97.81 334 ALA B N 1
ATOM 6079 C CA . ALA B 1 334 ? -10.969 11.766 -4.871 1 97.81 334 ALA B CA 1
ATOM 6080 C C . ALA B 1 334 ? -11.422 11.609 -3.42 1 97.81 334 ALA B C 1
ATOM 6082 O O . ALA B 1 334 ? -11.117 10.609 -2.771 1 97.81 334 ALA B O 1
ATOM 6083 N N . VAL B 1 335 ? -12.188 12.586 -2.92 1 98.06 335 VAL B N 1
ATOM 6084 C CA . VAL B 1 335 ? -12.633 12.523 -1.532 1 98.06 335 VAL B CA 1
ATOM 6085 C C . VAL B 1 335 ? -13.648 11.398 -1.369 1 98.06 335 VAL B C 1
ATOM 6087 O O . VAL B 1 335 ? -13.703 10.75 -0.32 1 98.06 335 VAL B O 1
ATOM 6090 N N . SER B 1 336 ? -14.43 11.164 -2.34 1 97 336 SER B N 1
ATOM 6091 C CA . SER B 1 336 ? -15.391 10.062 -2.303 1 97 336 SER B CA 1
ATOM 6092 C C . SER B 1 336 ? -14.688 8.719 -2.193 1 97 336 SER B C 1
ATOM 6094 O O . SER B 1 336 ? -15.086 7.867 -1.395 1 97 336 SER B O 1
ATOM 6096 N N . TRP B 1 337 ? -13.672 8.555 -2.973 1 96 337 TRP B N 1
ATOM 6097 C CA . TRP B 1 337 ? -12.914 7.309 -2.936 1 96 337 TRP B CA 1
ATOM 6098 C C . TRP B 1 337 ? -12.211 7.137 -1.594 1 96 337 TRP B C 1
ATOM 6100 O O . TRP B 1 337 ? -12.164 6.035 -1.048 1 96 337 TRP B O 1
ATOM 6110 N N . LEU B 1 338 ? -11.648 8.219 -1.102 1 97.88 338 LEU B N 1
ATOM 6111 C CA . LEU B 1 338 ? -11.039 8.125 0.218 1 97.88 338 LEU B CA 1
ATOM 6112 C C . LEU B 1 338 ? -12.031 7.609 1.25 1 97.88 338 LEU B C 1
ATOM 6114 O O . LEU B 1 338 ? -11.711 6.715 2.033 1 97.88 338 LEU B O 1
ATOM 6118 N N . SER B 1 339 ? -13.219 8.109 1.231 1 96.31 339 SER B N 1
ATOM 6119 C CA . SER B 1 339 ? -14.266 7.707 2.158 1 96.31 339 SER B CA 1
ATOM 6120 C C . SER B 1 339 ? -14.648 6.246 1.957 1 96.31 339 SER B C 1
ATOM 6122 O O . SER B 1 339 ? -14.797 5.5 2.926 1 96.31 339 SER B O 1
ATOM 6124 N N . ARG B 1 340 ? -14.773 5.844 0.777 1 94.31 340 ARG B N 1
ATOM 6125 C CA . ARG B 1 340 ? -15.156 4.477 0.45 1 94.31 340 ARG B CA 1
ATOM 6126 C C . ARG B 1 340 ? -14.125 3.479 0.959 1 94.31 340 ARG B C 1
ATOM 6128 O O . ARG B 1 340 ? -14.477 2.445 1.529 1 94.31 340 ARG B O 1
ATOM 6135 N N . ILE B 1 341 ? -12.875 3.756 0.675 1 96.38 341 ILE B N 1
ATOM 6136 C CA . ILE B 1 341 ? -11.805 2.863 1.116 1 96.38 341 ILE B CA 1
ATOM 6137 C C . ILE B 1 341 ? -11.812 2.768 2.641 1 96.38 341 ILE B C 1
ATOM 6139 O O . ILE B 1 341 ? -11.742 1.671 3.199 1 96.38 341 ILE B O 1
ATOM 6143 N N . LEU B 1 342 ? -11.961 3.908 3.311 1 96.31 342 LEU B N 1
ATOM 6144 C CA . LEU B 1 342 ? -11.883 3.965 4.766 1 96.31 342 LEU B CA 1
ATOM 6145 C C . LEU B 1 342 ? -13.031 3.195 5.402 1 96.31 342 LEU B C 1
ATOM 6147 O O . LEU B 1 342 ? -12.891 2.648 6.5 1 96.31 342 LEU B O 1
ATOM 6151 N N . MET B 1 343 ? -14.141 3.076 4.727 1 93.81 343 MET B N 1
ATOM 6152 C CA . MET B 1 343 ? -15.297 2.348 5.234 1 93.81 343 MET B CA 1
ATOM 6153 C C . MET B 1 343 ? -15.008 0.852 5.312 1 93.81 343 MET B C 1
ATOM 6155 O O . MET B 1 343 ? -15.664 0.125 6.055 1 93.81 343 MET B O 1
ATOM 6159 N N . ASN B 1 344 ? -13.992 0.403 4.586 1 93.25 344 ASN B N 1
ATOM 6160 C CA . ASN B 1 344 ? -13.703 -1.024 4.504 1 93.25 344 ASN B CA 1
ATOM 6161 C C . ASN B 1 344 ? -12.469 -1.392 5.332 1 93.25 344 ASN B C 1
ATOM 6163 O O . ASN B 1 344 ? -12.109 -2.566 5.422 1 93.25 344 ASN B O 1
ATOM 6167 N N . VAL B 1 345 ? -11.891 -0.456 6.008 1 94.69 345 VAL B N 1
ATOM 6168 C CA . VAL B 1 345 ? -10.609 -0.688 6.66 1 94.69 345 VAL B CA 1
ATOM 6169 C C . VAL B 1 345 ? -10.805 -1.577 7.887 1 94.69 345 VAL B C 1
ATOM 6171 O O . VAL B 1 345 ? -11.727 -1.361 8.68 1 94.69 345 VAL B O 1
ATOM 6174 N N . GLU B 1 346 ? -10 -2.617 8 1 92.62 346 GLU B N 1
ATOM 6175 C CA . GLU B 1 346 ? -9.812 -3.389 9.227 1 92.62 346 GLU B CA 1
ATOM 6176 C C . GLU B 1 346 ? -8.578 -2.926 9.984 1 92.62 346 GLU B C 1
ATOM 6178 O O . GLU B 1 346 ? -7.453 -3.072 9.5 1 92.62 346 GLU B O 1
ATOM 6183 N N . TYR B 1 347 ? -8.805 -2.455 11.164 1 92.19 347 TYR B N 1
ATOM 6184 C CA . TYR B 1 347 ? -7.738 -1.809 11.914 1 92.19 347 TYR B CA 1
ATOM 6185 C C . TYR B 1 347 ? -6.914 -2.834 12.688 1 92.19 347 TYR B C 1
ATOM 6187 O O . TYR B 1 347 ? -7.465 -3.771 13.266 1 92.19 347 TYR B O 1
ATOM 6195 N N . GLN B 1 348 ? -5.625 -2.758 12.508 1 89.38 348 GLN B N 1
ATOM 6196 C CA . GLN B 1 348 ? -4.625 -3.504 13.266 1 89.38 348 GLN B CA 1
ATOM 6197 C C . GLN B 1 348 ? -3.584 -2.566 13.875 1 89.38 348 GLN B C 1
ATOM 6199 O O . GLN B 1 348 ? -2.521 -2.344 13.289 1 89.38 348 GLN B O 1
ATOM 6204 N N . ILE B 1 349 ? -3.828 -2.188 15.07 1 90.12 349 ILE B N 1
ATOM 6205 C CA . ILE B 1 349 ? -3.025 -1.137 15.68 1 90.12 349 ILE B CA 1
ATOM 6206 C C . ILE B 1 349 ? -1.798 -1.75 16.359 1 90.12 349 ILE B C 1
ATOM 6208 O O . ILE B 1 349 ? -1.926 -2.541 17.297 1 90.12 349 ILE B O 1
ATOM 6212 N N . PRO B 1 350 ? -0.638 -1.358 15.93 1 80.31 350 PRO B N 1
ATOM 6213 C CA . PRO B 1 350 ? 0.593 -2.041 16.328 1 80.31 350 PRO B CA 1
ATOM 6214 C C . PRO B 1 350 ? 1.059 -1.639 17.734 1 80.31 350 PRO B C 1
ATOM 6216 O O . PRO B 1 350 ? 1.837 -2.361 18.359 1 80.31 350 PRO B O 1
ATOM 6219 N N . GLN B 1 351 ? 0.654 -0.436 18.172 1 83.06 351 GLN B N 1
ATOM 6220 C CA . GLN B 1 351 ? 1.279 0.128 19.359 1 83.06 351 GLN B CA 1
ATOM 6221 C C . GLN B 1 351 ? 0.233 0.707 20.297 1 83.06 351 GLN B C 1
ATOM 6223 O O . GLN B 1 351 ? -0.704 1.378 19.875 1 83.06 351 GLN B O 1
ATOM 6228 N N . SER B 1 352 ? 0.392 0.333 21.562 1 88.69 352 SER B N 1
ATOM 6229 C CA . SER B 1 352 ? -0.391 0.992 22.609 1 88.69 352 SER B CA 1
ATOM 6230 C C . SER B 1 352 ? 0.387 2.139 23.234 1 88.69 352 SER B C 1
ATOM 6232 O O . SER B 1 352 ? 1.602 2.041 23.422 1 88.69 352 SER B O 1
ATOM 6234 N N . PRO B 1 353 ? -0.338 3.191 23.484 1 92.94 353 PRO B N 1
ATOM 6235 C CA . PRO B 1 353 ? 0.364 4.305 24.125 1 92.94 353 PRO B CA 1
ATOM 6236 C C . PRO B 1 353 ? 0.868 3.961 25.531 1 92.94 353 PRO B C 1
ATOM 6238 O O . PRO B 1 353 ? 0.288 3.107 26.203 1 92.94 353 PRO B O 1
ATOM 6241 N N . LEU B 1 354 ? 1.912 4.695 25.938 1 90.19 354 LEU B N 1
ATOM 6242 C CA . LEU B 1 354 ? 2.424 4.594 27.297 1 90.19 354 LEU B CA 1
ATOM 6243 C C . LEU B 1 354 ? 1.435 5.188 28.297 1 90.19 354 LEU B C 1
ATOM 6245 O O . LEU B 1 354 ? 0.824 6.227 28.031 1 90.19 354 LEU B O 1
ATOM 6249 N N . LEU B 1 355 ? 1.214 4.449 29.359 1 91.94 355 LEU B N 1
ATOM 6250 C CA . LEU B 1 355 ? 0.374 4.973 30.422 1 91.94 355 LEU B CA 1
ATOM 6251 C C . LEU B 1 355 ? 1.153 5.945 31.297 1 91.94 355 LEU B C 1
ATOM 6253 O O . LEU B 1 355 ? 2.023 5.535 32.062 1 91.94 355 LEU B O 1
ATOM 6257 N N . GLN B 1 356 ? 0.795 7.188 31.234 1 89.94 356 GLN B N 1
ATOM 6258 C CA . GLN B 1 356 ? 1.588 8.211 31.906 1 89.94 356 GLN B CA 1
ATOM 6259 C C . GLN B 1 356 ? 1.038 8.508 33.312 1 89.94 356 GLN B C 1
ATOM 6261 O O . GLN B 1 356 ? 1.784 8.898 34.219 1 89.94 356 GLN B O 1
ATOM 6266 N N . ASN B 1 357 ? -0.275 8.43 33.531 1 91.69 357 ASN B N 1
ATOM 6267 C CA . ASN B 1 357 ? -0.892 8.797 34.812 1 91.69 357 ASN B CA 1
ATOM 6268 C C . ASN B 1 357 ? -2.252 8.125 34.969 1 91.69 357 ASN B C 1
ATOM 6270 O O . ASN B 1 357 ? -2.633 7.266 34.188 1 91.69 357 ASN B O 1
ATOM 6274 N N . SER B 1 358 ? -2.891 8.523 36.031 1 91 358 SER B N 1
ATOM 6275 C CA . SER B 1 358 ? -4.164 7.906 36.375 1 91 358 SER B CA 1
ATOM 6276 C C . SER B 1 358 ? -5.258 8.297 35.406 1 91 358 SER B C 1
ATOM 6278 O O . SER B 1 358 ? -6.18 7.516 35.156 1 91 358 SER B O 1
ATOM 6280 N N . ARG B 1 359 ? -5.164 9.383 34.875 1 91.38 359 ARG B N 1
ATOM 6281 C CA . ARG B 1 359 ? -6.148 9.828 33.906 1 91.38 359 ARG B CA 1
ATOM 6282 C C . ARG B 1 359 ? -6.09 8.969 32.656 1 91.38 359 ARG B C 1
ATOM 6284 O O . ARG B 1 359 ? -7.125 8.648 32.062 1 91.38 359 ARG B O 1
ATOM 6291 N N . ASP B 1 360 ? -4.863 8.555 32.312 1 94.19 360 ASP B N 1
ATOM 6292 C CA . ASP B 1 360 ? -4.684 7.633 31.203 1 94.19 360 ASP B CA 1
ATOM 6293 C C . ASP B 1 360 ? -5.336 6.285 31.484 1 94.19 360 ASP B C 1
ATOM 6295 O O . ASP B 1 360 ? -5.984 5.707 30.609 1 94.19 360 ASP B O 1
ATOM 6299 N N . ARG B 1 361 ? -5.137 5.836 32.656 1 93.62 361 ARG B N 1
ATOM 6300 C CA . ARG B 1 361 ? -5.699 4.547 33.031 1 93.62 361 ARG B CA 1
ATOM 6301 C C . ARG B 1 361 ? -7.223 4.574 33 1 93.62 361 ARG B C 1
ATOM 6303 O O . ARG B 1 361 ? -7.855 3.604 32.594 1 93.62 361 ARG B O 1
ATOM 6310 N N . PHE B 1 362 ? -7.738 5.703 33.438 1 94.38 362 PHE B N 1
ATOM 6311 C CA . PHE B 1 362 ? -9.188 5.875 33.375 1 94.38 362 PHE B CA 1
ATOM 6312 C C . PHE B 1 362 ? -9.672 5.828 31.953 1 94.38 362 PHE B C 1
ATOM 6314 O O . PHE B 1 362 ? -10.625 5.113 31.625 1 94.38 362 PHE B O 1
ATOM 6321 N N . ALA B 1 363 ? -9.062 6.559 31.109 1 96.06 363 ALA B N 1
ATOM 6322 C CA . ALA B 1 363 ? -9.445 6.609 29.703 1 96.06 363 ALA B CA 1
ATOM 6323 C C . ALA B 1 363 ? -9.336 5.23 29.062 1 96.06 363 ALA B C 1
ATOM 6325 O O . ALA B 1 363 ? -10.234 4.812 28.328 1 96.06 363 ALA B O 1
ATOM 6326 N N . LYS B 1 364 ? -8.203 4.551 29.328 1 96.56 364 LYS B N 1
ATOM 6327 C CA . LYS B 1 364 ? -8.023 3.203 28.797 1 96.56 364 LYS B CA 1
ATOM 6328 C C . LYS B 1 364 ? -9.141 2.275 29.266 1 96.56 364 LYS B C 1
ATOM 6330 O O . LYS B 1 364 ? -9.695 1.515 28.469 1 96.56 364 LYS B O 1
ATOM 6335 N N . GLY B 1 365 ? -9.414 2.309 30.5 1 95.69 365 GLY B N 1
ATOM 6336 C CA . GLY B 1 365 ? -10.492 1.501 31.062 1 95.69 365 GLY B CA 1
ATOM 6337 C C . GLY B 1 365 ? -11.836 1.772 30.406 1 95.69 365 GLY B C 1
ATOM 6338 O O . GLY B 1 365 ? -12.602 0.844 30.141 1 95.69 365 GLY B O 1
ATOM 6339 N N . LEU B 1 366 ? -12.109 3.033 30.203 1 96 366 LEU B N 1
ATOM 6340 C CA . LEU B 1 366 ? -13.359 3.436 29.562 1 96 366 LEU B CA 1
ATOM 6341 C C . LEU B 1 366 ? -13.469 2.852 28.172 1 96 366 LEU B C 1
ATOM 6343 O O . LEU B 1 366 ? -14.531 2.369 27.766 1 96 366 LEU B O 1
ATOM 6347 N N . VAL B 1 367 ? -12.414 2.893 27.406 1 96.94 367 VAL B N 1
ATOM 6348 C CA . VAL B 1 367 ? -12.375 2.381 26.047 1 96.94 367 VAL B CA 1
ATOM 6349 C C . VAL B 1 367 ? -12.594 0.87 26.062 1 96.94 367 VAL B C 1
ATOM 6351 O O . VAL B 1 367 ? -13.383 0.346 25.266 1 96.94 367 VAL B O 1
ATOM 6354 N N . GLU B 1 368 ? -11.945 0.194 26.938 1 96.38 368 GLU B N 1
ATOM 6355 C CA . GLU B 1 368 ? -12.086 -1.255 27.047 1 96.38 368 GLU B CA 1
ATOM 6356 C C . GLU B 1 368 ? -13.5 -1.644 27.469 1 96.38 368 GLU B C 1
ATOM 6358 O O . GLU B 1 368 ? -14.062 -2.605 26.953 1 96.38 368 GLU B O 1
ATOM 6363 N N . LEU B 1 369 ? -14.023 -0.889 28.359 1 95.88 369 LEU B N 1
ATOM 6364 C CA . LEU B 1 369 ? -15.383 -1.123 28.828 1 95.88 369 LEU B CA 1
ATOM 6365 C C . LEU B 1 369 ? -16.375 -0.987 27.672 1 95.88 369 LEU B C 1
ATOM 6367 O O . LEU B 1 369 ? -17.234 -1.855 27.469 1 95.88 369 LEU B O 1
ATOM 6371 N N . ALA B 1 370 ? -16.297 0.064 27 1 96.56 370 ALA B N 1
ATOM 6372 C CA . ALA B 1 370 ? -17.188 0.317 25.875 1 96.56 370 ALA B CA 1
ATOM 6373 C C . ALA B 1 370 ? -17.078 -0.781 24.828 1 96.56 370 ALA B C 1
ATOM 6375 O O . ALA B 1 370 ? -18.078 -1.239 24.281 1 96.56 370 ALA B O 1
ATOM 6376 N N . GLN B 1 371 ? -15.898 -1.176 24.531 1 94.75 371 GLN B N 1
ATOM 6377 C CA . GLN B 1 371 ? -15.656 -2.221 23.547 1 94.75 371 GLN B CA 1
ATOM 6378 C C . GLN B 1 371 ? -16.297 -3.539 23.969 1 94.75 371 GLN B C 1
ATOM 6380 O O . GLN B 1 371 ? -16.953 -4.203 23.172 1 94.75 371 GLN B O 1
ATOM 6385 N N . ASP B 1 372 ? -16.078 -3.932 25.141 1 95.38 372 ASP B N 1
ATOM 6386 C CA . ASP B 1 372 ? -16.609 -5.191 25.656 1 95.38 372 ASP B CA 1
ATOM 6387 C C . ASP B 1 372 ? -18.141 -5.188 25.656 1 95.38 372 ASP B C 1
ATOM 6389 O O . ASP B 1 372 ? -18.766 -6.227 25.438 1 95.38 372 ASP B O 1
ATOM 6393 N N . LEU B 1 373 ? -18.656 -4.023 25.797 1 94.81 373 LEU B N 1
ATOM 6394 C CA . LEU B 1 373 ? -20.109 -3.891 25.859 1 94.81 373 LEU B CA 1
ATOM 6395 C C . LEU B 1 373 ? -20.688 -3.645 24.469 1 94.81 373 LEU B C 1
ATOM 6397 O O . LEU B 1 373 ? -21.922 -3.662 24.297 1 94.81 373 LEU B O 1
ATOM 6401 N N . GLY B 1 374 ? -19.859 -3.373 23.547 1 93.81 374 GLY B N 1
ATOM 6402 C CA . GLY B 1 374 ? -20.359 -2.943 22.25 1 93.81 374 GLY B CA 1
ATOM 6403 C C . GLY B 1 374 ? -21.062 -1.601 22.297 1 93.81 374 GLY B C 1
ATOM 6404 O O . GLY B 1 374 ? -22.062 -1.392 21.594 1 93.81 374 GLY B O 1
ATOM 6405 N N . ALA B 1 375 ? -20.594 -0.721 23.172 1 94.5 375 ALA B N 1
ATOM 6406 C CA . ALA B 1 375 ? -21.266 0.545 23.453 1 94.5 375 ALA B CA 1
ATOM 6407 C C . ALA B 1 375 ? -20.547 1.707 22.766 1 94.5 375 ALA B C 1
ATOM 6409 O O . ALA B 1 375 ? -19.328 1.675 22.609 1 94.5 375 ALA B O 1
ATOM 6410 N N . ASN B 1 376 ? -21.297 2.693 22.469 1 95.06 376 ASN B N 1
ATOM 6411 C CA . ASN B 1 376 ? -20.688 3.965 22.078 1 95.06 376 ASN B CA 1
ATOM 6412 C C . ASN B 1 376 ? -20.203 4.75 23.297 1 95.06 376 ASN B C 1
ATOM 6414 O O . ASN B 1 376 ? -20.719 4.586 24.391 1 95.06 376 ASN B O 1
ATOM 6418 N N . ILE B 1 377 ? -19.219 5.527 23.047 1 97.38 377 ILE B N 1
ATOM 6419 C CA . ILE B 1 377 ? -18.719 6.398 24.109 1 97.38 377 ILE B CA 1
ATOM 6420 C C . ILE B 1 377 ? -19.25 7.816 23.906 1 97.38 377 ILE B C 1
ATOM 6422 O O . ILE B 1 377 ? -19.203 8.352 22.781 1 97.38 377 ILE B O 1
ATOM 6426 N N . LEU B 1 378 ? -19.844 8.406 24.938 1 98.19 378 LEU B N 1
ATOM 6427 C CA . LEU B 1 378 ? -20.266 9.805 24.969 1 98.19 378 LEU B CA 1
ATOM 6428 C C . LEU B 1 378 ? -19.469 10.586 26.016 1 98.19 378 LEU B C 1
ATOM 6430 O O . LEU B 1 378 ? -19.484 10.25 27.203 1 98.19 378 LEU B O 1
ATOM 6434 N N . VAL B 1 379 ? -18.828 11.633 25.547 1 98 379 VAL B N 1
ATOM 6435 C CA . VAL B 1 379 ? -17.969 12.383 26.469 1 98 379 VAL B CA 1
ATOM 6436 C C . VAL B 1 379 ? -18.266 13.875 26.344 1 98 379 VAL B C 1
ATOM 6438 O O . VAL B 1 379 ? -18.312 14.414 25.234 1 98 379 VAL B O 1
ATOM 6441 N N . PHE B 1 380 ? -18.578 14.5 27.422 1 97.5 380 PHE B N 1
ATOM 6442 C CA . PHE B 1 380 ? -18.656 15.961 27.453 1 97.5 380 PHE B CA 1
ATOM 6443 C C . PHE B 1 380 ? -17.344 16.547 27.953 1 97.5 380 PHE B C 1
ATOM 6445 O O . PHE B 1 380 ? -16.906 16.25 29.062 1 97.5 380 PHE B O 1
ATOM 6452 N N . SER B 1 381 ? -16.672 17.344 27.109 1 94 381 SER B N 1
ATOM 6453 C CA . SER B 1 381 ? -15.352 17.875 27.375 1 94 381 SER B CA 1
ATOM 6454 C C . SER B 1 381 ? -15.273 19.375 27.078 1 94 381 SER B C 1
ATOM 6456 O O . SER B 1 381 ? -15.492 19.797 25.938 1 94 381 SER B O 1
ATOM 6458 N N . MET B 1 382 ? -14.867 20.172 28.094 1 93.31 382 MET B N 1
ATOM 6459 C CA . MET B 1 382 ? -14.805 21.625 27.938 1 93.31 382 MET B CA 1
ATOM 6460 C C . MET B 1 382 ? -13.609 22.031 27.094 1 93.31 382 MET B C 1
ATOM 6462 O O . MET B 1 382 ? -13.719 22.875 26.203 1 93.31 382 MET B O 1
ATOM 6466 N N . SER B 1 383 ? -12.484 21.406 27.359 1 93.31 383 SER B N 1
ATOM 6467 C CA . SER B 1 383 ? -11.234 21.797 26.703 1 93.31 383 SER B CA 1
ATOM 6468 C C . SER B 1 383 ? -10.828 20.766 25.656 1 93.31 383 SER B C 1
ATOM 6470 O O . SER B 1 383 ? -9.875 20.984 24.906 1 93.31 383 SER B O 1
ATOM 6472 N N . GLY B 1 384 ? -11.477 19.703 25.562 1 95.62 384 GLY B N 1
ATOM 6473 C CA . GLY B 1 384 ? -11.133 18.656 24.609 1 95.62 384 GLY B CA 1
ATOM 6474 C C . GLY B 1 384 ? -10.086 17.703 25.141 1 95.62 384 GLY B C 1
ATOM 6475 O O . GLY B 1 384 ? -9.781 16.688 24.5 1 95.62 384 GLY B O 1
ATOM 6476 N N . THR B 1 385 ? -9.555 17.875 26.328 1 95.31 385 THR B N 1
ATOM 6477 C CA . THR B 1 385 ? -8.445 17.109 26.891 1 95.31 385 THR B CA 1
ATOM 6478 C C . THR B 1 385 ? -8.859 15.648 27.094 1 95.31 385 THR B C 1
ATOM 6480 O O . THR B 1 385 ? -8.133 14.727 26.703 1 95.31 385 THR B O 1
ATOM 6483 N N . LEU B 1 386 ? -9.992 15.43 27.719 1 95.25 386 LEU B N 1
ATOM 6484 C CA . LEU B 1 386 ? -10.438 14.062 27.969 1 95.25 386 LEU B CA 1
ATOM 6485 C C . LEU B 1 386 ? -10.734 13.344 26.656 1 95.25 386 LEU B C 1
ATOM 6487 O O . LEU B 1 386 ? -10.445 12.156 26.5 1 95.25 386 LEU B O 1
ATOM 6491 N N . ALA B 1 387 ? -11.367 14.062 25.75 1 97.56 387 ALA B N 1
ATOM 6492 C CA . ALA B 1 387 ? -11.672 13.477 24.438 1 97.56 387 ALA B CA 1
ATOM 6493 C C . ALA B 1 387 ? -10.398 12.992 23.75 1 97.56 387 ALA B C 1
ATOM 6495 O O . ALA B 1 387 ? -10.352 11.867 23.234 1 97.56 387 ALA B O 1
ATOM 6496 N N . ARG B 1 388 ? -9.367 13.789 23.781 1 97.62 388 ARG B N 1
ATOM 6497 C CA . ARG B 1 388 ? -8.094 13.422 23.156 1 97.62 388 ARG B CA 1
ATOM 6498 C C . ARG B 1 388 ? -7.461 12.234 23.891 1 97.62 388 ARG B C 1
ATOM 6500 O O . ARG B 1 388 ? -6.848 11.375 23.25 1 97.62 388 ARG B O 1
ATOM 6507 N N . ARG B 1 389 ? -7.566 12.25 25.156 1 96.75 389 ARG B N 1
ATOM 6508 C CA . ARG B 1 389 ? -7.016 11.156 25.953 1 96.75 389 ARG B CA 1
ATOM 6509 C C . ARG B 1 389 ? -7.699 9.836 25.609 1 96.75 389 ARG B C 1
ATOM 6511 O O . ARG B 1 389 ? -7.039 8.797 25.5 1 96.75 389 ARG B O 1
ATOM 6518 N N . ILE B 1 390 ? -9 9.883 25.406 1 97.38 390 ILE B N 1
ATOM 6519 C CA . ILE B 1 390 ? -9.75 8.688 25.031 1 97.38 390 ILE B CA 1
ATOM 6520 C C . ILE B 1 390 ? -9.312 8.227 23.641 1 97.38 390 ILE B C 1
ATOM 6522 O O . ILE B 1 390 ? -9.055 7.039 23.422 1 97.38 390 ILE B O 1
ATOM 6526 N N . ALA B 1 391 ? -9.156 9.148 22.75 1 97.75 391 ALA B N 1
ATOM 6527 C CA . ALA B 1 391 ? -8.812 8.852 21.359 1 97.75 391 ALA B CA 1
ATOM 6528 C C . ALA B 1 391 ? -7.461 8.148 21.266 1 97.75 391 ALA B C 1
ATOM 6530 O O . ALA B 1 391 ? -7.258 7.297 20.391 1 97.75 391 ALA B O 1
ATOM 6531 N N . LYS B 1 392 ? -6.523 8.5 22.141 1 96.5 392 LYS B N 1
ATOM 6532 C CA . LYS B 1 392 ? -5.176 7.957 22.016 1 96.5 392 LYS B CA 1
ATOM 6533 C C . LYS B 1 392 ? -5.164 6.453 22.266 1 96.5 392 LYS B C 1
ATOM 6535 O O . LYS B 1 392 ? -4.238 5.754 21.859 1 96.5 392 LYS B O 1
ATOM 6540 N N . PHE B 1 393 ? -6.234 5.945 22.938 1 96.94 393 PHE B N 1
ATOM 6541 C CA . PHE B 1 393 ? -6.289 4.516 23.219 1 96.94 393 PHE B CA 1
ATOM 6542 C C . PHE B 1 393 ? -7.055 3.783 22.109 1 96.94 393 PHE B C 1
ATOM 6544 O O . PHE B 1 393 ? -7.383 2.604 22.266 1 96.94 393 PHE B O 1
ATOM 6551 N N . ARG B 1 394 ? -7.391 4.434 21.062 1 96.19 394 ARG B N 1
ATOM 6552 C CA . ARG B 1 394 ? -7.871 3.918 19.797 1 96.19 394 ARG B CA 1
ATOM 6553 C C . ARG B 1 394 ? -9.141 3.096 19.984 1 96.19 394 ARG B C 1
ATOM 6555 O O . ARG B 1 394 ? -9.188 1.921 19.609 1 96.19 394 ARG B O 1
ATOM 6562 N N . PRO B 1 395 ? -10.195 3.793 20.453 1 96.25 395 PRO B N 1
ATOM 6563 C CA . PRO B 1 395 ? -11.477 3.092 20.5 1 96.25 395 PRO B CA 1
ATOM 6564 C C . PRO B 1 395 ? -11.922 2.568 19.141 1 96.25 395 PRO B C 1
ATOM 6566 O O . PRO B 1 395 ? -11.672 3.215 18.109 1 96.25 395 PRO B O 1
ATOM 6569 N N . ARG B 1 396 ? -12.656 1.429 19.109 1 92.31 396 ARG B N 1
ATOM 6570 C CA . ARG B 1 396 ? -13.055 0.771 17.875 1 92.31 396 ARG B CA 1
ATOM 6571 C C . ARG B 1 396 ? -14.453 1.22 17.438 1 92.31 396 ARG B C 1
ATOM 6573 O O . ARG B 1 396 ? -14.992 0.719 16.453 1 92.31 396 ARG B O 1
ATOM 6580 N N . GLY B 1 397 ? -15.047 2.064 18.141 1 91.81 397 GLY B N 1
ATOM 6581 C CA . GLY B 1 397 ? -16.312 2.705 17.812 1 91.81 397 GLY B CA 1
ATOM 6582 C C . GLY B 1 397 ? -16.25 4.219 17.891 1 91.81 397 GLY B C 1
ATOM 6583 O O . GLY B 1 397 ? -15.273 4.781 18.391 1 91.81 397 GLY B O 1
ATOM 6584 N N . VAL B 1 398 ? -17.266 4.82 17.453 1 92.44 398 VAL B N 1
ATOM 6585 C CA . VAL B 1 398 ? -17.344 6.277 17.406 1 92.44 398 VAL B CA 1
ATOM 6586 C C . VAL B 1 398 ? -17.391 6.836 18.828 1 92.44 398 VAL B C 1
ATOM 6588 O O . VAL B 1 398 ? -18.016 6.234 19.719 1 92.44 398 VAL B O 1
ATOM 6591 N N . VAL B 1 399 ? -16.734 7.91 19.047 1 97.38 399 VAL B N 1
ATOM 6592 C CA . VAL B 1 399 ? -16.781 8.68 20.281 1 97.38 399 VAL B CA 1
ATOM 6593 C C . VAL B 1 399 ? -17.453 10.023 20.031 1 97.38 399 VAL B C 1
ATOM 6595 O O . VAL B 1 399 ? -16.875 10.906 19.391 1 97.38 399 VAL B O 1
ATOM 6598 N N . TYR B 1 400 ? -18.672 10.117 20.547 1 97.56 400 TYR B N 1
ATOM 6599 C CA . TYR B 1 400 ? -19.344 11.406 20.453 1 97.56 400 TYR B CA 1
ATOM 6600 C C . TYR B 1 400 ? -18.859 12.367 21.531 1 97.56 400 TYR B C 1
ATOM 6602 O O . TYR B 1 400 ? -18.875 12.039 22.719 1 97.56 400 TYR B O 1
ATOM 6610 N N . VAL B 1 401 ? -18.422 13.555 21.125 1 98.19 401 VAL B N 1
ATOM 6611 C CA . VAL B 1 401 ? -17.875 14.539 22.047 1 98.19 401 VAL B CA 1
ATOM 6612 C C . VAL B 1 401 ? -18.734 15.805 22.031 1 98.19 401 VAL B C 1
ATOM 6614 O O . VAL B 1 401 ? -18.875 16.453 21 1 98.19 401 VAL B O 1
ATOM 6617 N N . GLY B 1 402 ? -19.312 16.109 23.156 1 98.12 402 GLY B N 1
ATOM 6618 C CA . GLY B 1 402 ? -19.953 17.406 23.328 1 98.12 402 GLY B CA 1
ATOM 6619 C C . GLY B 1 402 ? -19.047 18.453 23.953 1 98.12 402 GLY B C 1
ATOM 6620 O O . GLY B 1 402 ? -18.281 18.141 24.875 1 98.12 402 GLY B O 1
ATOM 6621 N N . THR B 1 403 ? -19.047 19.641 23.453 1 98.12 403 THR B N 1
ATOM 6622 C CA . THR B 1 403 ? -18.297 20.75 24 1 98.12 403 THR B CA 1
ATOM 6623 C C . THR B 1 403 ? -19.016 22.078 23.766 1 98.12 403 THR B C 1
ATOM 6625 O O . THR B 1 403 ? -19.688 22.25 22.75 1 98.12 403 THR B O 1
ATOM 6628 N N . PRO B 1 404 ? -18.906 22.969 24.703 1 96.81 404 PRO B N 1
ATOM 6629 C CA . PRO B 1 404 ? -19.562 24.266 24.5 1 96.81 404 PRO B CA 1
ATOM 6630 C C . PRO B 1 404 ? -18.688 25.234 23.703 1 96.81 404 PRO B C 1
ATOM 6632 O O . PRO B 1 404 ? -19.094 26.375 23.453 1 96.81 404 PRO B O 1
ATOM 6635 N N . ASN B 1 405 ? -17.531 24.875 23.344 1 96.62 405 ASN B N 1
ATOM 6636 C CA . ASN B 1 405 ? -16.578 25.688 22.594 1 96.62 405 ASN B CA 1
ATOM 6637 C C . ASN B 1 405 ? -16.391 25.172 21.172 1 96.62 405 ASN B C 1
ATOM 6639 O O . ASN B 1 405 ? -15.797 24.125 20.953 1 96.62 405 ASN B O 1
ATOM 6643 N N . VAL B 1 406 ? -16.797 25.984 20.156 1 96.5 406 VAL B N 1
ATOM 6644 C CA . VAL B 1 406 ? -16.812 25.562 18.766 1 96.5 406 VAL B CA 1
ATOM 6645 C C . VAL B 1 406 ? -15.383 25.344 18.281 1 96.5 406 VAL B C 1
ATOM 6647 O O . VAL B 1 406 ? -15.125 24.453 17.469 1 96.5 406 VAL B O 1
ATOM 6650 N N . ARG B 1 407 ? -14.453 26.125 18.812 1 96.94 407 ARG B N 1
ATOM 6651 C CA . ARG B 1 407 ? -13.055 25.969 18.422 1 96.94 407 ARG B CA 1
ATOM 6652 C C . ARG B 1 407 ? -12.516 24.609 18.859 1 96.94 407 ARG B C 1
ATOM 6654 O O . ARG B 1 407 ? -11.734 23.984 18.141 1 96.94 407 ARG B O 1
ATOM 6661 N N . VAL B 1 408 ? -12.922 24.203 20.031 1 97.56 408 VAL B N 1
ATOM 6662 C CA . VAL B 1 408 ? -12.531 22.891 20.531 1 97.56 408 VAL B CA 1
ATOM 6663 C C . VAL B 1 408 ? -13.141 21.812 19.656 1 97.56 408 VAL B C 1
ATOM 6665 O O . VAL B 1 408 ? -12.453 20.859 19.266 1 97.56 408 VAL B O 1
ATOM 6668 N N . ALA B 1 409 ? -14.383 21.969 19.328 1 98.19 409 ALA B N 1
ATOM 6669 C CA . ALA B 1 409 ? -15.055 21 18.453 1 98.19 409 ALA B CA 1
ATOM 6670 C C . ALA B 1 409 ? -14.328 20.875 17.125 1 98.19 409 ALA B C 1
ATOM 6672 O O . ALA B 1 409 ? -14.094 19.766 16.641 1 98.19 409 ALA B O 1
ATOM 6673 N N . ARG B 1 410 ? -13.953 22 16.562 1 98.56 410 ARG B N 1
ATOM 6674 C CA . ARG B 1 410 ? -13.258 22.031 15.289 1 98.56 410 ARG B CA 1
ATOM 6675 C C . ARG B 1 410 ? -11.93 21.281 15.367 1 98.56 410 ARG B C 1
ATOM 6677 O O . ARG B 1 410 ? -11.633 20.438 14.523 1 98.56 410 ARG B O 1
ATOM 6684 N N . SER B 1 411 ? -11.164 21.547 16.391 1 98.25 411 SER B N 1
ATOM 6685 C CA . SER B 1 411 ? -9.828 20.969 16.531 1 98.25 411 SER B CA 1
ATOM 6686 C C . SER B 1 411 ? -9.898 19.469 16.766 1 98.25 411 SER B C 1
ATOM 6688 O O . SER B 1 411 ? -8.953 18.75 16.453 1 98.25 411 SER B O 1
ATOM 6690 N N . LEU B 1 412 ? -11.008 18.938 17.234 1 98.44 412 LEU B N 1
ATOM 6691 C CA . LEU B 1 412 ? -11.164 17.516 17.531 1 98.44 412 LEU B CA 1
ATOM 6692 C C . LEU B 1 412 ? -11.648 16.766 16.297 1 98.44 412 LEU B C 1
ATOM 6694 O O . LEU B 1 412 ? -11.602 15.531 16.266 1 98.44 412 LEU B O 1
ATOM 6698 N N . SER B 1 413 ? -12.062 17.438 15.266 1 98.31 413 SER B N 1
ATOM 6699 C CA . SER B 1 413 ? -12.773 16.828 14.148 1 98.31 413 SER B CA 1
ATOM 6700 C C . SER B 1 413 ? -11.844 15.945 13.32 1 98.31 413 SER B C 1
ATOM 6702 O O . SER B 1 413 ? -12.305 15.094 12.555 1 98.31 413 SER B O 1
ATOM 6704 N N . ILE B 1 414 ? -10.508 16.078 13.508 1 98.5 414 ILE B N 1
ATOM 6705 C CA . ILE B 1 414 ? -9.594 15.289 12.688 1 98.5 414 ILE B CA 1
ATOM 6706 C C . ILE B 1 414 ? -8.82 14.312 13.57 1 98.5 414 ILE B C 1
ATOM 6708 O O . ILE B 1 414 ? -7.77 13.805 13.18 1 98.5 414 ILE B O 1
ATOM 6712 N N . VAL B 1 415 ? -9.336 14.109 14.781 1 98.62 415 VAL B N 1
ATOM 6713 C CA . VAL B 1 415 ? -8.727 13.18 15.719 1 98.62 415 VAL B CA 1
ATOM 6714 C C . VAL B 1 415 ? -9.453 11.836 15.664 1 98.62 415 VAL B C 1
ATOM 6716 O O . VAL B 1 415 ? -10.68 11.797 15.555 1 98.62 415 VAL B O 1
ATOM 6719 N N . TRP B 1 416 ? -8.766 10.758 15.789 1 97.5 416 TRP B N 1
ATOM 6720 C CA . TRP B 1 416 ? -9.211 9.375 15.672 1 97.5 416 TRP B CA 1
ATOM 6721 C C . TRP B 1 416 ? -10.547 9.164 16.375 1 97.5 416 TRP B C 1
ATOM 6723 O O . TRP B 1 416 ? -10.664 9.453 17.578 1 97.5 416 TRP B O 1
ATOM 6733 N N . ALA B 1 417 ? -11.609 8.711 15.742 1 97.19 417 ALA B N 1
ATOM 6734 C CA . ALA B 1 417 ? -12.859 8.141 16.25 1 97.19 417 ALA B CA 1
ATOM 6735 C C . ALA B 1 417 ? -13.781 9.234 16.766 1 97.19 417 ALA B C 1
ATOM 6737 O O . ALA B 1 417 ? -14.961 8.984 17.031 1 97.19 417 ALA B O 1
ATOM 6738 N N . LEU B 1 418 ? -13.281 10.453 16.859 1 98.06 418 LEU B N 1
ATOM 6739 C CA . LEU B 1 418 ? -14.062 11.492 17.531 1 98.06 418 LEU B CA 1
ATOM 6740 C C . LEU B 1 418 ? -15.078 12.094 16.562 1 98.06 418 LEU B C 1
ATOM 6742 O O . LEU B 1 418 ? -14.781 12.312 15.391 1 98.06 418 LEU B O 1
ATOM 6746 N N . GLU B 1 419 ? -16.25 12.273 17.031 1 96.81 419 GLU B N 1
ATOM 6747 C CA . GLU B 1 419 ? -17.312 13.039 16.391 1 96.81 419 GLU B CA 1
ATOM 6748 C C . GLU B 1 419 ? -17.781 14.195 17.281 1 96.81 419 GLU B C 1
ATOM 6750 O O . GLU B 1 419 ? -18.75 14.062 18.016 1 96.81 419 GLU B O 1
ATOM 6755 N N . PRO B 1 420 ? -17.125 15.328 17.094 1 97.62 420 PRO B N 1
ATOM 6756 C CA . PRO B 1 420 ? -17.422 16.469 17.969 1 97.62 420 PRO B CA 1
ATOM 6757 C C . PRO B 1 420 ? -18.719 17.172 17.609 1 97.62 420 PRO B C 1
ATOM 6759 O O . PRO B 1 420 ? -19.062 17.297 16.422 1 97.62 420 PRO B O 1
ATOM 6762 N N . LEU B 1 421 ? -19.406 17.594 18.609 1 96.69 421 LEU B N 1
ATOM 6763 C CA . LEU B 1 421 ? -20.609 18.391 18.516 1 96.69 421 LEU B CA 1
ATOM 6764 C C . LEU B 1 421 ? -20.516 19.656 19.375 1 96.69 421 LEU B C 1
ATOM 6766 O O . LEU B 1 421 ? -20 19.594 20.5 1 96.69 421 LEU B O 1
ATOM 6770 N N . TYR B 1 422 ? -21 20.719 18.781 1 96.69 422 TYR B N 1
ATOM 6771 C CA . TYR B 1 422 ? -21.141 21.938 19.562 1 96.69 422 TYR B CA 1
ATOM 6772 C C . TYR B 1 422 ? -22.406 21.906 20.406 1 96.69 422 TYR B C 1
ATOM 6774 O O . TYR B 1 422 ? -23.516 21.969 19.859 1 96.69 422 TYR B O 1
ATOM 6782 N N . ILE B 1 423 ? -22.234 21.859 21.719 1 96.81 423 ILE B N 1
ATOM 6783 C CA . ILE B 1 423 ? -23.344 21.797 22.656 1 96.81 423 ILE B CA 1
ATOM 6784 C C . ILE B 1 423 ? -23.141 22.859 23.75 1 96.81 423 ILE B C 1
ATOM 6786 O O . ILE B 1 423 ? -22.453 22.609 24.75 1 96.81 423 ILE B O 1
ATOM 6790 N N . PRO B 1 424 ? -23.828 23.953 23.578 1 95.56 424 PRO B N 1
ATOM 6791 C CA . PRO B 1 424 ? -23.734 24.969 24.625 1 95.56 424 PRO B CA 1
ATOM 6792 C C . PRO B 1 424 ? -24.281 24.484 25.969 1 95.56 424 PRO B C 1
ATOM 6794 O O . PRO B 1 424 ? -25.391 23.922 26.016 1 95.56 424 PRO B O 1
ATOM 6797 N N . ALA B 1 425 ? -23.484 24.562 26.969 1 95.75 425 ALA B N 1
ATOM 6798 C CA . ALA B 1 425 ? -23.875 24.172 28.328 1 95.75 425 ALA B CA 1
ATOM 6799 C C . ALA B 1 425 ? -23.078 24.953 29.359 1 95.75 425 ALA B C 1
ATOM 6801 O O . ALA B 1 425 ? -21.922 25.328 29.125 1 95.75 425 ALA B O 1
ATOM 6802 N N . GLU B 1 426 ? -23.688 25.141 30.516 1 93.56 426 GLU B N 1
ATOM 6803 C CA . GLU B 1 426 ? -23.062 25.938 31.578 1 93.56 426 GLU B CA 1
ATOM 6804 C C . GLU B 1 426 ? -22.172 25.062 32.469 1 93.56 426 GLU B C 1
ATOM 6806 O O . GLU B 1 426 ? -21.234 25.562 33.094 1 93.56 426 GLU B O 1
ATOM 6811 N N . ASN B 1 427 ? -22.562 23.812 32.562 1 93 427 ASN B N 1
ATOM 6812 C CA . ASN B 1 427 ? -21.766 22.906 33.375 1 93 427 ASN B CA 1
ATOM 6813 C C . ASN B 1 427 ? -21.688 21.516 32.75 1 93 427 ASN B C 1
ATOM 6815 O O . ASN B 1 427 ? -22.344 21.25 31.75 1 93 427 ASN B O 1
ATOM 6819 N N . TYR B 1 428 ? -20.844 20.703 33.375 1 94.44 428 TYR B N 1
ATOM 6820 C CA . TYR B 1 428 ? -20.531 19.391 32.844 1 94.44 428 TYR B CA 1
ATOM 6821 C C . TYR B 1 428 ? -21.781 18.5 32.844 1 94.44 428 TYR B C 1
ATOM 6823 O O . TYR B 1 428 ? -22.031 17.781 31.875 1 94.44 428 TYR B O 1
ATOM 6831 N N . GLU B 1 429 ? -22.562 18.531 33.844 1 94.38 429 GLU B N 1
ATOM 6832 C CA . GLU B 1 429 ? -23.719 17.672 34 1 94.38 429 GLU B CA 1
ATOM 6833 C C . GLU B 1 429 ? -24.781 17.984 32.969 1 94.38 429 GLU B C 1
ATOM 6835 O O . GLU B 1 429 ? -25.312 17.094 32.312 1 94.38 429 GLU B O 1
ATOM 6840 N N . GLU B 1 430 ? -25 19.25 32.844 1 96.31 430 GLU B N 1
ATOM 6841 C CA . GLU B 1 430 ? -25.969 19.688 31.844 1 96.31 430 GLU B CA 1
ATOM 6842 C C . GLU B 1 430 ? -25.531 19.297 30.438 1 96.31 430 GLU B C 1
ATOM 6844 O O . GLU B 1 430 ? -26.328 18.812 29.625 1 96.31 430 GLU B O 1
ATOM 6849 N N . GLY B 1 431 ? -24.281 19.562 30.172 1 97.19 431 GLY B N 1
ATOM 6850 C CA . GLY B 1 431 ? -23.75 19.234 28.859 1 97.19 431 GLY B CA 1
ATOM 6851 C C . GLY B 1 431 ? -23.844 17.75 28.531 1 97.19 431 GLY B C 1
ATOM 6852 O O . GLY B 1 431 ? -24.234 17.391 27.422 1 97.19 431 GLY B O 1
ATOM 6853 N N . LEU B 1 432 ? -23.5 16.906 29.484 1 97.38 432 LEU B N 1
ATOM 6854 C CA . LEU B 1 432 ? -23.547 15.461 29.281 1 97.38 432 LEU B CA 1
ATOM 6855 C C . LEU B 1 432 ? -24.984 15 29.031 1 97.38 432 LEU B C 1
ATOM 6857 O O . LEU B 1 432 ? -25.219 14.141 28.172 1 97.38 432 LEU B O 1
ATOM 6861 N N . GLU B 1 433 ? -25.922 15.57 29.734 1 97.38 433 GLU B N 1
ATOM 6862 C CA . GLU B 1 433 ? -27.328 15.203 29.547 1 97.38 433 GLU B CA 1
ATOM 6863 C C . GLU B 1 433 ? -27.812 15.578 28.156 1 97.38 433 GLU B C 1
ATOM 6865 O O . GLU B 1 433 ? -28.547 14.812 27.516 1 97.38 433 GLU B O 1
ATOM 6870 N N . LYS B 1 434 ? -27.438 16.688 27.75 1 97.69 434 LYS B N 1
ATOM 6871 C CA . LYS B 1 434 ? -27.797 17.125 26.406 1 97.69 434 LYS B CA 1
ATOM 6872 C C . LYS B 1 434 ? -27.188 16.203 25.359 1 97.69 434 LYS B C 1
ATOM 6874 O O . LYS B 1 434 ? -27.859 15.844 24.375 1 97.69 434 LYS B O 1
ATOM 6879 N N . LEU B 1 435 ? -25.922 15.852 25.609 1 97.94 435 LEU B N 1
ATOM 6880 C CA . LEU B 1 435 ? -25.266 14.945 24.672 1 97.94 435 LEU B CA 1
ATOM 6881 C C . LEU B 1 435 ? -25.969 13.594 24.641 1 97.94 435 LEU B C 1
ATOM 6883 O O . LEU B 1 435 ? -26.188 13.039 23.562 1 97.94 435 LEU B O 1
ATOM 6887 N N . ILE B 1 436 ? -26.344 13.062 25.734 1 97.44 436 ILE B N 1
ATOM 6888 C CA . ILE B 1 436 ? -27.047 11.789 25.812 1 97.44 436 ILE B CA 1
ATOM 6889 C C . ILE B 1 436 ? -28.391 11.891 25.078 1 97.44 436 ILE B C 1
ATOM 6891 O O . ILE B 1 436 ? -28.781 10.969 24.375 1 97.44 436 ILE B O 1
ATOM 6895 N N . SER B 1 437 ? -29.047 12.977 25.234 1 97.25 437 SER B N 1
ATOM 6896 C CA . SER B 1 437 ? -30.328 13.18 24.578 1 97.25 437 SER B CA 1
ATOM 6897 C C . SER B 1 437 ? -30.172 13.188 23.062 1 97.25 437 SER B C 1
ATOM 6899 O O . SER B 1 437 ? -31.047 12.695 22.344 1 97.25 437 SER B O 1
ATOM 6901 N N . LEU B 1 438 ? -29.141 13.688 22.625 1 95.62 438 LEU B N 1
ATOM 6902 C CA . LEU B 1 438 ? -28.906 13.859 21.188 1 95.62 438 LEU B CA 1
ATOM 6903 C C . LEU B 1 438 ? -28.375 12.57 20.562 1 95.62 438 LEU B C 1
ATOM 6905 O O . LEU B 1 438 ? -28.766 12.211 19.453 1 95.62 438 LEU B O 1
ATOM 6909 N N . LYS B 1 439 ? -27.422 11.828 21.297 1 95.06 439 LYS B N 1
ATOM 6910 C CA . LYS B 1 439 ? -26.688 10.742 20.656 1 95.06 439 LYS B CA 1
ATOM 6911 C C . LYS B 1 439 ? -26.734 9.469 21.484 1 95.06 439 LYS B C 1
ATOM 6913 O O . LYS B 1 439 ? -26.094 8.477 21.156 1 95.06 439 LYS B O 1
ATOM 6918 N N . GLY B 1 440 ? -27.453 9.5 22.469 1 94.12 440 GLY B N 1
ATOM 6919 C CA . GLY B 1 440 ? -27.438 8.406 23.438 1 94.12 440 GLY B CA 1
ATOM 6920 C C . GLY B 1 440 ? -28.234 7.203 22.969 1 94.12 440 GLY B C 1
ATOM 6921 O O . GLY B 1 440 ? -29.219 6.816 23.609 1 94.12 440 GLY B O 1
ATOM 6922 N N . THR B 1 441 ? -27.859 6.543 21.906 1 92.81 441 THR B N 1
ATOM 6923 C CA . THR B 1 441 ? -28.453 5.277 21.5 1 92.81 441 THR B CA 1
ATOM 6924 C C . THR B 1 441 ? -27.812 4.109 22.234 1 92.81 441 THR B C 1
ATOM 6926 O O . THR B 1 441 ? -26.594 3.959 22.234 1 92.81 441 THR B O 1
ATOM 6929 N N . THR B 1 442 ? -28.609 3.23 22.797 1 92.62 442 THR B N 1
ATOM 6930 C CA . THR B 1 442 ? -28.109 2.145 23.625 1 92.62 442 THR B CA 1
ATOM 6931 C C . THR B 1 442 ? -27.5 1.033 22.781 1 92.62 442 THR B C 1
ATOM 6933 O O . THR B 1 442 ? -27.969 0.782 21.656 1 92.62 442 THR B O 1
ATOM 6936 N N . PRO B 1 443 ? -26.453 0.429 23.297 1 96.06 443 PRO B N 1
ATOM 6937 C CA . PRO B 1 443 ? -25.734 0.672 24.562 1 96.06 443 PRO B CA 1
ATOM 6938 C C . PRO B 1 443 ? -24.719 1.817 24.453 1 96.06 443 PRO B C 1
ATOM 6940 O O . PRO B 1 443 ? -24.125 2.021 23.391 1 96.06 443 PRO B O 1
ATOM 6943 N N . PHE B 1 444 ? -24.578 2.562 25.578 1 96.44 444 PHE B N 1
ATOM 6944 C CA . PHE B 1 444 ? -23.578 3.621 25.594 1 96.44 444 PHE B CA 1
ATOM 6945 C C . PHE B 1 444 ? -22.922 3.754 26.969 1 96.44 444 PHE B C 1
ATOM 6947 O O . PHE B 1 444 ? -23.469 3.268 27.953 1 96.44 444 PHE B O 1
ATOM 6954 N N . VAL B 1 445 ? -21.734 4.273 26.953 1 97.25 445 VAL B N 1
ATOM 6955 C CA . VAL B 1 445 ? -21 4.719 28.125 1 97.25 445 VAL B CA 1
ATOM 6956 C C . VAL B 1 445 ? -20.781 6.227 28.062 1 97.25 445 VAL B C 1
ATOM 6958 O O . VAL B 1 445 ? -20.188 6.727 27.094 1 97.25 445 VAL B O 1
ATOM 6961 N N . ALA B 1 446 ? -21.281 6.957 29.109 1 97.62 446 ALA B N 1
ATOM 6962 C CA . ALA B 1 446 ? -21.219 8.414 29.078 1 97.62 446 ALA B CA 1
ATOM 6963 C C . ALA B 1 446 ? -20.422 8.945 30.281 1 97.62 446 ALA B C 1
ATOM 6965 O O . ALA B 1 446 ? -20.531 8.414 31.391 1 97.62 446 ALA B O 1
ATOM 6966 N N . THR B 1 447 ? -19.609 10 29.984 1 97.25 447 THR B N 1
ATOM 6967 C CA . THR B 1 447 ? -18.797 10.547 31.062 1 97.25 447 THR B CA 1
ATOM 6968 C C . THR B 1 447 ? -18.406 11.992 30.781 1 97.25 447 THR B C 1
ATOM 6970 O O . THR B 1 447 ? -18.5 12.453 29.641 1 97.25 447 THR B O 1
ATOM 6973 N N . TYR B 1 448 ? -18.109 12.789 31.828 1 94.38 448 TYR B N 1
ATOM 6974 C CA . TYR B 1 448 ? -17.438 14.078 31.703 1 94.38 448 TYR B CA 1
ATOM 6975 C C . TYR B 1 448 ? -16.109 14.078 32.438 1 94.38 448 TYR B C 1
ATOM 6977 O O . TYR B 1 448 ? -15.492 15.133 32.656 1 94.38 448 TYR B O 1
ATOM 6985 N N . GLY B 1 449 ? -15.695 12.938 32.781 1 91.88 449 GLY B N 1
ATOM 6986 C CA . GLY B 1 449 ? -14.414 12.812 33.438 1 91.88 449 GLY B CA 1
ATOM 6987 C C . GLY B 1 449 ? -14.508 12.977 34.969 1 91.88 449 GLY B C 1
ATOM 6988 O O . GLY B 1 449 ? -15.344 12.352 35.594 1 91.88 449 GLY B O 1
ATOM 6989 N N . ILE B 1 450 ? -13.547 13.758 35.531 1 86.81 450 ILE B N 1
ATOM 6990 C CA . ILE B 1 450 ? -13.398 13.836 36.969 1 86.81 450 ILE B CA 1
ATOM 6991 C C . ILE B 1 450 ? -13.828 15.219 37.469 1 86.81 450 ILE B C 1
ATOM 6993 O O . ILE B 1 450 ? -13.43 16.234 36.906 1 86.81 450 ILE B O 1
ATOM 6997 N N . ARG B 1 451 ? -14.703 15.18 38.438 1 83.56 451 ARG B N 1
ATOM 6998 C CA . ARG B 1 451 ? -15.07 16.375 39.188 1 83.56 451 ARG B CA 1
ATOM 6999 C C . ARG B 1 451 ? -15.102 16.094 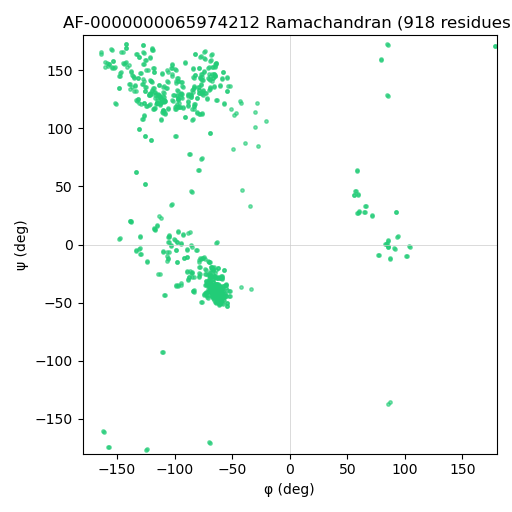40.688 1 83.56 451 ARG B C 1
ATOM 7001 O O . ARG B 1 451 ? -15.625 15.07 41.125 1 83.56 451 ARG B O 1
ATOM 7008 N N . GLY B 1 452 ? -14.586 16.969 41.438 1 82.88 452 GLY B N 1
ATOM 7009 C CA . GLY B 1 452 ? -14.562 16.781 42.875 1 82.88 452 GLY B CA 1
ATOM 7010 C C . GLY B 1 452 ? -13.844 15.523 43.312 1 82.88 452 GLY B C 1
ATOM 7011 O O . GLY B 1 452 ? -14.273 14.852 44.25 1 82.88 452 GLY B O 1
ATOM 7012 N N . GLY B 1 453 ? -12.906 15.078 42.5 1 83.94 453 GLY B N 1
ATOM 7013 C CA . GLY B 1 453 ? -12.109 13.914 42.875 1 83.94 453 GLY B CA 1
ATOM 7014 C C . GLY B 1 453 ? -12.773 12.602 42.5 1 83.94 453 GLY B C 1
ATOM 7015 O O . GLY B 1 453 ? -12.227 11.531 42.75 1 83.94 453 GLY B O 1
ATOM 7016 N N . VAL B 1 454 ? -13.922 12.734 41.938 1 85.56 454 VAL B N 1
ATOM 7017 C CA . VAL B 1 454 ? -14.648 11.516 41.594 1 85.56 454 VAL B CA 1
ATOM 7018 C C . VAL B 1 454 ? -14.906 11.469 40.062 1 85.56 454 VAL B C 1
ATOM 7020 O O . VAL B 1 454 ? -15.328 12.461 39.469 1 85.56 454 VAL B O 1
ATOM 7023 N N . HIS B 1 455 ? -14.539 10.312 39.5 1 88.06 455 HIS B N 1
ATOM 7024 C CA . HIS B 1 455 ? -14.906 10.078 38.125 1 88.06 455 HIS B CA 1
ATOM 7025 C C . HIS B 1 455 ? -16.359 9.641 38 1 88.06 455 HIS B C 1
ATOM 7027 O O . HIS B 1 455 ? -16.828 8.812 38.781 1 88.06 455 HIS B O 1
ATOM 7033 N N . SER B 1 456 ? -17.016 10.219 37.062 1 90.5 456 SER B N 1
ATOM 7034 C CA . SER B 1 456 ? -18.406 9.852 36.844 1 90.5 456 SER B CA 1
ATOM 7035 C C . SER B 1 456 ? -18.562 9.117 35.5 1 90.5 456 SER B C 1
ATOM 7037 O O . SER B 1 456 ? -18.062 9.578 34.469 1 90.5 456 SER B O 1
ATOM 7039 N N . VAL B 1 457 ? -19.156 7.891 35.562 1 95.06 457 VAL B N 1
ATOM 7040 C CA . VAL B 1 457 ? -19.438 7.102 34.375 1 95.06 457 VAL B CA 1
ATOM 7041 C C . VAL B 1 457 ? -20.891 6.613 34.406 1 95.06 457 VAL B C 1
ATOM 7043 O O . VAL B 1 457 ? -21.312 5.988 35.375 1 95.06 457 VAL B O 1
ATOM 7046 N N . LYS B 1 458 ? -21.625 6.973 33.406 1 95.62 458 LYS B N 1
ATOM 7047 C CA . LYS B 1 458 ? -22.984 6.469 33.219 1 95.62 458 LYS B CA 1
ATOM 7048 C C . LYS B 1 458 ? -23.031 5.387 32.156 1 95.62 458 LYS B C 1
ATOM 7050 O O . LYS B 1 458 ? -22.531 5.586 31.047 1 95.62 458 LYS B O 1
ATOM 7055 N N . VAL B 1 459 ? -23.547 4.219 32.5 1 95.62 459 VAL B N 1
ATOM 7056 C CA . VAL B 1 459 ? -23.672 3.115 31.547 1 95.62 459 VAL B CA 1
ATOM 7057 C C . VAL B 1 459 ? -25.141 2.773 31.344 1 95.62 459 VAL B C 1
ATOM 7059 O O . VAL B 1 459 ? -25.891 2.6 32.312 1 95.62 459 VAL B O 1
ATOM 7062 N N . LYS B 1 460 ? -25.5 2.781 30.141 1 94.94 460 LYS B N 1
ATOM 7063 C CA . LYS B 1 460 ? -26.859 2.33 29.812 1 94.94 460 LYS B CA 1
ATOM 7064 C C . LYS B 1 460 ? -26.812 1.218 28.766 1 94.94 460 LYS B C 1
ATOM 7066 O O . LYS B 1 460 ? -26.156 1.348 27.734 1 94.94 460 LYS B O 1
ATOM 7071 N N . LEU B 1 461 ? -27.516 0.139 28.969 1 91.75 461 LEU B N 1
ATOM 7072 C CA . LEU B 1 461 ? -27.531 -1.029 28.094 1 91.75 461 LEU B CA 1
ATOM 7073 C C . LEU B 1 461 ? -28.859 -1.119 27.344 1 91.75 461 LEU B C 1
ATOM 7075 O O . LEU B 1 461 ? -29.906 -0.725 27.875 1 91.75 461 LEU B O 1
#

Nearest PDB structures (foldseek):
  3qtg-assembly1_A-2  TM=9.737E-01  e=2.923E-88  Pyrobaculum aerophilum str. IM2
  3qtg-assembly1_B-2  TM=9.883E-01  e=2.815E-77  Pyrobaculum aerophilum str. IM2
  8edt-assembly1_A  TM=8.972E-01  e=1.059E-43  Escherichia coli
  4yng-assembly2_H  TM=9.110E-01  e=7.056E-43  Escherichia coli
  6qxl-assembly3_K  TM=8.454E-01  e=2.367E-43  Pseudomonas aeruginosa

Organism: Pyrobaculum aerophilum (strain ATCC 51768 / DSM 7523 / JCM 9630 / CIP 104966 / NBRC 100827 / IM2) (NCBI:txid178306)

pLDDT: mean 93.69, std 10.49, range [17.3, 98.94]